Protein AF-A0A8X8ZX87-F1 (afdb_monomer_lite)

Foldseek 3Di:
DAQLCCQQVVPVVCVVVVQSSLCRDFALLNQQSALSVHEEAEQEDQEEDQADGDRNYPLVQQQEPHAYEYEYPEAYEHEYLFERAGAERHEHEDPPYAAEYEDEAEYEDELYENYEYAQYEFANFDKGDFDWGRNHPPDIDTDRIGQFERYEAANYESYEYEQAEFEHTRAEPEEHEHLYASYEYELAEYAQDEQYYEQYDDLPRQSSLRHEYEYELYEDEYNYAEPLPEHANYEYEDFLYEHDAHNHANYEYEHQYAYEAEQAEYAHHQVDAENYDYPDPDPCQQRAHDHYLYHGHPNHDYDGHRDDDSPSPDDPSNDDDGDRNVCSCVSSVSRHGPPPPPPDDDDPVVLVVLVVVLVVQCVVLVDDDPDVVVVVLLSVQLVSQVSVQVVVQVVPPDQFHFADFPCSSDDLVRCCQQALADFDPPDDDDDPQADAQDFDDDPPQDQKDFLVVVLQFDAAAALPRFRLLLLVLLQSQQQNVCCVVVVDRFAWDSLLCQAQQPPPAHSRDDHNQSSLVLCQVAATDGCVVPPDDSGHDHNPDSHDPDHPDHDRGDYDQDALPLSSVSSVLSRTKHKDFFQCSVFSGTADGEDDDDGDARRRGIWIFRMWHADPVRFTWTKTAGNRALRGYPRRIHTYTAPDPDSQTHGGHDDPLLVVLVVVLVVQCVVLVDDDPDVVLVVLLSVQLSVQVVVQVVVVVVVPDQFHFADFPCSSDDLVRCCLQPQAAEDDDDPDPLVFADDQDLPPPDDFDQKDFLVVLVQFDAAAALGRFSQLLLVLLQRQLQNVLCVVVVDRFAFDSLLCLAQLPPDDRRRHYANSSNLVLCQVLLHTAGCVVPPDDSDHDHNPDSHHPDNSSHFRHKYFQAWLCVVSVSSQLSRTKWKFFFQCSVFSGTADGEDDDADDAPGRGIWIFRMWHADPVRFTWTKIAGRRALRGYPRRIHTYGADDPDSQTHRGGRPRIMHGDGGDDPPPDDDDDDDDPDDDDPVVVVVVVVVVVVVVVVVVVVVPDDDDDPPPPVVVVVVVVVVVVCVVVVDDPVVVVVVVVVVVVVVVPPDD

Secondary structure (DSSP, 8-state):
--HHHHHHTTSTTTTTTGGGGGG---SGGGG--TTTTSEEEEE-B----SSSPPTTBHHHHHT-SS-EEEEESS-EEE--SS-EEPPSSEEEE-TTS-EEEESS--EEEES-EEEEEES-EEES--PBPSEEEE-SSS-EEEE--B---SEEEES-EEEEEES-EEE--SSEEEEEETT-EEEEEES-EEESEEEEEEESS-TT-GGGGG-EEEEES-EE-TTEEE-TTEEESSEEEEES-EEE--SS-SEEEESS-EEEEES-EEE--SS--B-EEE--SS-GGGS-EEEES-EEETT-B---B--S-------TTT--PPPPGGGHHHHSTT-S-SS--S-----HHHHHHHHHHHHHHHHHHT---SSHHHHHHHHHHHHHHHHHHHHHHHSS--SEEE---TTTTS-HHHHHHHHS-S-PPP-----TTBPPP-----TT--S-EETTTTT--PPPPB-TTS--HHHHHHHHHHHHHHHHHHS----B-HHHHHHH--SS-BTTB--HHHHHHHHHHH-B-BTTTS---SS----S-SS-SS-SB----B-PPPTT-HHHHHHHHTTS-EEEEE--TTTTTEEEEEE-S---S---EEEEEEEEEE-TTS-EEEEEE-SB-TTSTTTSEEEEE-S-SSTT-TT----HHHHHHHHHHHHHHHHHT---SSHHHHHHHHHHHHHHHHHHHHHHHS---SEEE---TTTTS-HHHHHHHHS-----------TTBPPPS-TT-----S-EEGGGGT-SPPP-B-TTS--HHHHHHHHHHHHHHHHHHS----B-HHHHHHH-TTS-TTT---HHHHHHHHHHHTS--BTTTS---SS------SS-S--TT-EEEEEEPPTT-HHHHHHHHTTS-EEEEE-GGGTTTEEEEEE-S---S---EEEEEEEEEE-TTS-EEEEEE-SB-TTSTBTTEEEEE-S-SSTT-TT--TT-EEEEEEE------------------HHHHHHHHHHHHHHHHHHHHHHTS----TTSSHHHHHHHHHHHHHHHTT--HHHHHHHHHHHHTTTTTS--

Radius of gyration: 38.66 Å; chains: 1; bounding box: 83×78×124 Å

Sequence (1052 aa):
MNKIDSCWRADPNWALTRKALADCAIGFGSGAVGGKNGAIYIVTDASDDAINPKPGTLRYGAIQAQPLWIIFESDMSIKLDNELIVNSYKTIDGRGARVEISNGPCITIEGVSHVIVHGLSIHDCKPGKPGLVRSSTDHVGHRLGSDGDGITVLGSSNVWIDHCYLARCTDGLLDVTHASNFVTLSNNYFTQHDKVMLLGHKDGFTDDKIMKVTVVFNHFGSGLVQRMPRVRYGYAHVANNRYDKWIMYAIGGSADPTILSEGNYFVASDQVKEVTKRETKESWKSWKWRSTKDVFVNGAYFIPSGYGSVAPNYLASQHFEAAVGSMVPALTSDAASCYKVTSSSSSSDDDDSMYVKHEKWMAQHGFNYKNEEVKERRFKIFKENVQHIERFNLEGNHTYKLGINKFADLTHEEFLAKYAGNSMPPFKVSSSHQSSFAYKNVKDAPPSLDWRDHNAVTPVQNQGSCGCCWAFSAVAAIEGIVAIRSGKLVPLSEQHILDCNYDSEDCMGGRMEHAFDFVIQNGLASDTDYPYTATKGACTNNKPSSLSSVISGFSFVPNYDEAALLDAVVNQPISVGIDPKLFQFYHSGVLTGECGTDLTHAVTLVGYGQSEDGIEFWLLKNSWGAGWGEGGYVKLQRNVNAIEGMCASLSDDDKNMYMEHEKWMAQHGFNYKNEEVKERRFKIFKENVQHIERFNLEGNHTYKLGINKFADLTHEEFLAKYAGNFMPSFEISLSHQSSFTYKNVKDVPPSLDWRDYNVVTPVQNQGSCGCCWAFSAVAAIEGIVAIRSGKLIPLSEQHIIDCNYYYEGCMGGRMEHAFSFVMQNGGLATDTDYPYTATQGACTNNKPSSLFSKINGFSFVPSSDEAALLAAVANQPISVAIDPRLFQFYHSGVLTGECGTHLTHAVTLVGYGESEDGIKFWLLKNSWGTGWGDGGYIKVQRNVDVKEGMCESPKSLSHISKATLLLNKWKSSSALVWKPSLKLIQWWQSILEAVADRVEMQKNIGDQSNEWIGGWDDALATVANSLEHGGQVGMVFDQMYRSNAGLRNRYN

InterPro domains:
  IPR000169 Cysteine peptidase, cysteine active site [PS00139] (463-474)
  IPR000169 Cysteine peptidase, cysteine active site [PS00139] (766-777)
  IPR000668 Peptidase C1A, papain C-terminal [PF00112] (446-647)
  IPR000668 Peptidase C1A, papain C-terminal [PF00112] (748-951)
  IPR000668 Peptidase C1A, papain C-terminal [SM00645] (445-651)
  IPR000668 Peptidase C1A, papain C-terminal [SM00645] (748-962)
  IPR002022 Pectate lyase [PF00544] (84-280)
  IPR002022 Pectate lyase [SM00656] (75-272)
  IPR011050 Pectin lyase fold/virulence factor [SSF51126] (1-335)
  IPR012334 Pectin lyase fold [G3DSA:2.160.20.10] (1-334)
  IPR013201 Cathepsin propeptide inhibitor domain (I29) [PF08246] (358-415)
  IPR013201 Cathepsin propeptide inhibitor domain (I29) [PF08246] (661-718)
  IPR013201 Cathepsin propeptide inhibitor domain (I29) [SM00848] (358-415)
  IPR013201 Cathepsin propeptide inhibitor domain (I29) [SM00848] (661-718)
  IPR018082 AmbAllergen [PR00807] (24-41)
  IPR018082 AmbAllergen [PR00807] (47-72)
  IPR018082 AmbAllergen [PR00807] (83-99)
  IPR018082 AmbAllergen [PR00807] (147-168)
  IPR018082 AmbAllergen [PR00807] (227-246)
  IPR018082 AmbAllergen [PR00807] (249-268)

pLDDT: mean 81.67, std 19.07, range [22.45, 98.88]

Structure (mmCIF, N/CA/C/O backbone):
data_AF-A0A8X8ZX87-F1
#
_entry.id   AF-A0A8X8ZX87-F1
#
loop_
_atom_site.group_PDB
_atom_site.id
_atom_site.type_symbol
_atom_site.label_atom_id
_atom_site.label_alt_id
_atom_site.label_comp_id
_atom_site.label_asym_id
_atom_site.label_entity_id
_atom_site.label_seq_id
_atom_site.pdbx_PDB_ins_code
_atom_site.Cartn_x
_atom_site.Cartn_y
_atom_site.Cartn_z
_atom_site.occupancy
_atom_site.B_iso_or_equiv
_atom_site.auth_seq_id
_atom_site.auth_comp_id
_atom_site.auth_asym_id
_atom_site.auth_atom_id
_atom_site.pdbx_PDB_model_num
ATOM 1 N N . MET A 1 1 ? 15.491 16.092 25.551 1.00 83.50 1 MET A N 1
ATOM 2 C CA . MET A 1 1 ? 15.299 16.992 24.394 1.00 83.50 1 MET A CA 1
ATOM 3 C C . MET A 1 1 ? 16.555 17.009 23.546 1.00 83.50 1 MET A C 1
ATOM 5 O O . MET A 1 1 ? 17.649 17.131 24.091 1.00 83.50 1 MET A O 1
ATOM 9 N N . ASN A 1 2 ? 16.397 16.867 22.235 1.00 94.25 2 ASN A N 1
ATOM 10 C CA . ASN A 1 2 ? 17.486 17.019 21.274 1.00 94.25 2 ASN A CA 1
ATOM 11 C C . ASN A 1 2 ? 17.760 18.505 20.957 1.00 94.25 2 ASN A C 1
ATOM 13 O O . ASN A 1 2 ? 17.149 19.402 21.539 1.00 94.25 2 ASN A O 1
ATOM 17 N N . LYS A 1 3 ? 18.707 18.769 20.045 1.00 94.94 3 LYS A N 1
ATOM 18 C CA . LYS A 1 3 ? 19.171 20.127 19.721 1.00 94.94 3 LYS A CA 1
ATOM 19 C C . LYS A 1 3 ? 18.066 21.025 19.153 1.00 94.94 3 LYS A C 1
ATOM 21 O O . LYS A 1 3 ? 18.002 22.184 19.558 1.00 94.94 3 LYS A O 1
ATOM 26 N N . ILE A 1 4 ? 17.221 20.499 18.264 1.00 96.38 4 ILE A N 1
ATOM 27 C CA . ILE A 1 4 ? 16.113 21.246 17.649 1.00 96.38 4 ILE A CA 1
ATOM 28 C C . ILE A 1 4 ? 15.089 21.595 18.727 1.00 96.38 4 ILE A C 1
ATOM 30 O O . ILE A 1 4 ? 14.780 22.764 18.945 1.00 96.38 4 ILE A O 1
ATOM 34 N N . ASP A 1 5 ? 14.639 20.590 19.471 1.00 94.25 5 ASP A N 1
ATOM 35 C CA . ASP A 1 5 ? 13.612 20.747 20.498 1.00 94.25 5 ASP A CA 1
ATOM 36 C C . ASP A 1 5 ? 14.058 21.696 21.603 1.00 94.25 5 ASP A C 1
ATOM 38 O O . ASP A 1 5 ? 13.306 22.574 22.013 1.00 94.25 5 ASP A O 1
ATOM 42 N N . SER A 1 6 ? 15.312 21.585 22.047 1.00 93.19 6 SER A N 1
ATOM 43 C CA . SER A 1 6 ? 15.861 22.450 23.096 1.00 93.19 6 SER A CA 1
ATOM 44 C C . SER A 1 6 ? 15.889 23.936 22.721 1.00 93.19 6 SER A C 1
ATOM 46 O O . SER A 1 6 ? 15.940 24.778 23.613 1.00 93.19 6 SER A O 1
ATOM 48 N N . CYS A 1 7 ? 15.854 24.266 21.425 1.00 94.19 7 CYS A N 1
ATOM 49 C CA . CYS A 1 7 ? 15.873 25.645 20.947 1.00 94.19 7 CYS A CA 1
ATOM 50 C C . CYS A 1 7 ? 14.516 26.346 21.117 1.00 94.19 7 CYS A C 1
ATOM 52 O O . CYS A 1 7 ? 14.497 27.539 21.409 1.00 94.19 7 CYS A O 1
ATOM 54 N N . TRP A 1 8 ? 13.394 25.622 20.997 1.00 91.44 8 TRP A N 1
ATOM 55 C CA . TRP A 1 8 ? 12.057 26.227 21.079 1.00 91.44 8 TRP A CA 1
ATOM 56 C C . TRP A 1 8 ? 11.174 25.673 22.205 1.00 91.44 8 TRP A C 1
ATOM 58 O O . TRP A 1 8 ? 10.417 26.438 22.792 1.00 91.44 8 TRP A O 1
ATOM 68 N N . ARG A 1 9 ? 11.268 24.381 22.557 1.00 86.62 9 ARG A N 1
ATOM 69 C CA . ARG A 1 9 ? 10.473 23.768 23.645 1.00 86.62 9 ARG A CA 1
ATOM 70 C C . ARG A 1 9 ? 10.926 24.199 25.037 1.00 86.62 9 ARG A C 1
ATOM 72 O O . ARG A 1 9 ? 10.189 24.013 25.998 1.00 86.62 9 ARG A O 1
ATOM 79 N N . ALA A 1 10 ? 12.128 24.766 25.157 1.00 82.50 10 ALA A N 1
ATOM 80 C CA . ALA A 1 10 ? 12.614 25.325 26.416 1.00 82.50 10 ALA A CA 1
ATOM 81 C C . ALA A 1 10 ? 11.836 26.583 26.848 1.00 82.50 10 ALA A C 1
ATOM 83 O O . ALA A 1 10 ? 11.823 26.897 28.037 1.00 82.50 10 ALA A O 1
ATOM 84 N N . ASP A 1 11 ? 11.184 27.285 25.911 1.00 81.06 11 ASP A N 1
ATOM 85 C CA . ASP A 1 11 ? 10.232 28.349 26.227 1.00 81.06 11 ASP A CA 1
ATOM 86 C C . ASP A 1 11 ? 8.840 27.731 26.467 1.00 81.06 11 ASP A C 1
ATOM 88 O O . ASP A 1 11 ? 8.195 27.274 25.515 1.00 81.06 11 ASP A O 1
ATOM 92 N N . PRO A 1 12 ? 8.331 27.717 27.716 1.00 77.06 12 PRO A N 1
ATOM 93 C CA . PRO A 1 12 ? 7.007 27.171 28.005 1.00 77.06 12 PRO A CA 1
ATOM 94 C C . PRO A 1 12 ? 5.884 27.977 27.330 1.00 77.06 12 PRO A C 1
ATOM 96 O O . PRO A 1 12 ? 4.771 27.475 27.196 1.00 77.06 12 PRO A O 1
ATOM 99 N N . ASN A 1 13 ? 6.167 29.201 26.867 1.00 82.75 13 ASN A N 1
ATOM 100 C CA . ASN A 1 13 ? 5.224 30.081 26.186 1.00 82.75 13 ASN A CA 1
ATOM 101 C C . ASN A 1 13 ? 5.370 30.043 24.659 1.00 82.75 13 ASN A C 1
ATOM 103 O O . ASN A 1 13 ? 5.078 31.040 23.994 1.00 82.75 13 ASN A O 1
ATOM 107 N N . TRP A 1 14 ? 5.757 28.898 24.084 1.00 86.00 14 TRP A N 1
ATOM 108 C CA . TRP A 1 14 ? 5.890 28.714 22.632 1.00 86.00 14 TRP A CA 1
ATOM 109 C C . TRP A 1 14 ? 4.666 29.204 21.840 1.00 86.00 14 TRP A C 1
ATOM 111 O O . TRP A 1 14 ? 4.808 29.600 20.690 1.00 86.00 14 TRP A O 1
ATOM 121 N N . ALA A 1 15 ? 3.461 29.206 22.421 1.00 84.69 15 ALA A N 1
ATOM 122 C CA . ALA A 1 15 ? 2.260 29.727 21.770 1.00 84.69 15 ALA A CA 1
ATOM 123 C C . ALA A 1 15 ? 2.337 31.247 21.509 1.00 84.69 15 ALA A C 1
ATOM 125 O O . ALA A 1 15 ? 1.883 31.710 20.463 1.00 84.69 15 ALA A O 1
ATOM 126 N N . LEU A 1 16 ? 2.959 32.012 22.417 1.00 81.44 16 LEU A N 1
ATOM 127 C CA . LEU A 1 16 ? 3.205 33.455 22.278 1.00 81.44 16 LEU A CA 1
ATOM 128 C C . LEU A 1 16 ? 4.391 33.749 21.349 1.00 81.44 16 LEU A C 1
ATOM 130 O O . LEU A 1 16 ? 4.429 34.789 20.694 1.00 81.44 16 LEU A O 1
ATOM 134 N N . THR A 1 17 ? 5.345 32.823 21.264 1.00 88.56 17 THR A N 1
ATOM 135 C CA . THR A 1 17 ? 6.577 32.937 20.471 1.00 88.56 17 THR A CA 1
ATOM 136 C C . THR A 1 17 ? 6.604 31.950 19.303 1.00 88.56 17 THR A C 1
ATOM 138 O O . THR A 1 17 ? 7.668 31.567 18.830 1.00 88.56 17 THR A O 1
ATOM 141 N N . ARG A 1 18 ? 5.435 31.566 18.770 1.00 92.00 18 ARG A N 1
ATOM 142 C CA . ARG A 1 18 ? 5.252 30.435 17.835 1.00 92.00 18 ARG A CA 1
ATOM 143 C C . ARG A 1 18 ? 6.252 30.399 16.679 1.00 92.00 18 ARG A C 1
ATOM 145 O O . ARG A 1 18 ? 6.775 29.340 16.332 1.00 92.00 18 ARG A O 1
ATOM 152 N N . LYS A 1 19 ? 6.549 31.574 16.128 1.00 95.62 19 LYS A N 1
ATOM 153 C CA . LYS A 1 19 ? 7.450 31.781 14.990 1.00 95.62 19 LYS A CA 1
ATOM 154 C C . LYS A 1 19 ? 8.937 31.580 15.300 1.00 95.62 19 LYS A C 1
ATOM 156 O O . LYS A 1 19 ? 9.714 31.431 14.361 1.00 95.62 19 LYS A O 1
ATOM 161 N N . ALA A 1 20 ? 9.328 31.552 16.575 1.00 93.94 20 ALA A N 1
ATOM 162 C CA . ALA A 1 20 ? 10.696 31.263 17.008 1.00 93.94 20 ALA A CA 1
ATOM 163 C C . ALA A 1 20 ? 11.151 29.855 16.593 1.00 93.94 20 ALA A C 1
ATOM 165 O O . ALA A 1 20 ? 12.339 29.637 16.391 1.00 93.94 20 ALA A O 1
ATOM 166 N N . LEU A 1 21 ? 10.206 28.929 16.366 1.00 96.44 21 LEU A N 1
ATOM 167 C CA . LEU A 1 21 ? 10.488 27.606 15.800 1.00 96.44 21 LEU A CA 1
ATOM 168 C C . LEU A 1 21 ? 11.344 27.689 14.524 1.00 96.44 21 LEU A C 1
ATOM 170 O O . LEU A 1 21 ? 12.258 26.888 14.358 1.00 96.44 21 LEU A O 1
ATOM 174 N N . ALA A 1 22 ? 11.089 28.666 13.646 1.00 97.38 22 ALA A N 1
ATOM 175 C CA . ALA A 1 22 ? 11.799 28.800 12.371 1.00 97.38 22 ALA A CA 1
ATOM 176 C C . ALA A 1 22 ? 13.300 29.120 12.515 1.00 97.38 22 ALA A C 1
ATOM 178 O O . ALA A 1 22 ? 14.026 29.034 11.531 1.00 97.38 22 ALA A O 1
ATOM 179 N N . ASP A 1 23 ? 13.773 29.465 13.717 1.00 96.38 23 ASP A N 1
ATOM 180 C CA . ASP A 1 23 ? 15.195 29.688 14.010 1.00 96.38 23 ASP A CA 1
ATOM 181 C C . ASP A 1 23 ? 15.915 28.432 14.528 1.00 96.38 23 ASP A C 1
ATOM 183 O O . ASP A 1 23 ? 17.117 28.469 14.786 1.00 96.38 23 ASP A O 1
ATOM 187 N N . CYS A 1 24 ? 15.192 27.320 14.692 1.00 97.12 24 CYS A N 1
ATOM 188 C CA . CYS A 1 24 ? 15.692 26.118 15.363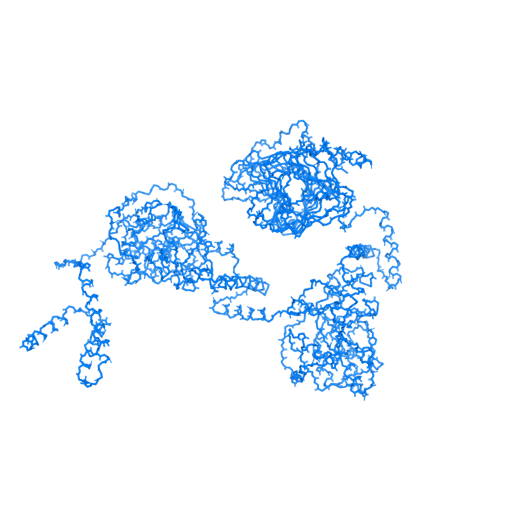 1.00 97.12 24 CYS A CA 1
ATOM 189 C C . CYS A 1 24 ? 16.084 24.976 14.420 1.00 97.12 24 CYS A C 1
ATOM 191 O O . CYS A 1 24 ? 16.625 23.966 14.878 1.00 97.12 24 CYS A O 1
ATOM 193 N N . ALA A 1 25 ? 15.830 25.121 13.118 1.00 97.25 25 ALA A N 1
ATOM 194 C CA . ALA A 1 25 ? 16.230 24.144 12.118 1.00 97.25 25 ALA A CA 1
ATOM 195 C C . ALA A 1 25 ? 17.761 23.991 12.068 1.00 97.25 25 ALA A C 1
ATOM 197 O O . ALA A 1 25 ? 18.511 24.963 12.142 1.00 97.25 25 ALA A O 1
ATOM 198 N N . ILE A 1 26 ? 18.232 22.759 11.887 1.00 98.12 26 ILE A N 1
ATOM 199 C CA . ILE A 1 26 ? 19.657 22.419 11.739 1.00 98.12 26 ILE A CA 1
ATOM 200 C C . ILE A 1 26 ? 19.891 21.686 10.417 1.00 98.12 26 ILE A C 1
ATOM 202 O O . ILE A 1 26 ? 18.943 21.320 9.722 1.00 98.12 26 ILE A O 1
ATOM 206 N N . GLY A 1 27 ? 21.151 21.422 10.073 1.00 98.38 27 GLY A N 1
ATOM 207 C CA . GLY A 1 27 ? 21.492 20.686 8.860 1.00 98.38 27 GLY A CA 1
ATOM 208 C C . GLY A 1 27 ? 21.233 21.491 7.590 1.00 98.38 27 GLY A C 1
ATOM 209 O O . GLY A 1 27 ? 21.165 22.718 7.620 1.00 98.38 27 GLY A O 1
ATOM 210 N N . PHE A 1 28 ? 21.115 20.814 6.449 1.00 98.50 28 PHE A N 1
ATOM 211 C CA . PHE A 1 28 ? 21.039 21.491 5.154 1.00 98.50 28 PHE A CA 1
ATOM 212 C C . PHE A 1 28 ? 19.781 22.350 4.991 1.00 98.50 28 PHE A C 1
ATOM 214 O O . PHE A 1 28 ? 19.862 23.387 4.339 1.00 98.50 28 PHE A O 1
ATOM 221 N N . GLY A 1 29 ? 18.661 21.969 5.606 1.00 97.69 29 GLY A N 1
ATOM 222 C CA . GLY A 1 29 ? 17.411 22.728 5.617 1.00 97.69 29 GLY A CA 1
ATOM 223 C C . GLY A 1 29 ? 17.338 23.864 6.638 1.00 97.69 29 GLY A C 1
ATOM 224 O O . GLY A 1 29 ? 16.270 24.452 6.775 1.00 97.69 29 GLY A O 1
ATOM 225 N N . SER A 1 30 ? 18.427 24.231 7.333 1.00 97.25 30 SER A N 1
ATOM 226 C CA . SER A 1 30 ? 18.385 25.314 8.337 1.00 97.25 30 SER A CA 1
ATOM 227 C C . SER A 1 30 ? 18.021 26.697 7.777 1.00 97.25 30 SER A C 1
ATOM 229 O O . SER A 1 30 ? 17.671 27.600 8.530 1.00 97.25 30 SER A O 1
ATOM 231 N N . GLY A 1 31 ? 18.055 26.868 6.450 1.00 97.06 31 GLY A N 1
ATOM 232 C CA . GLY A 1 31 ? 17.569 28.066 5.762 1.00 97.06 31 GLY A CA 1
ATOM 233 C C . GLY A 1 31 ? 16.044 28.138 5.587 1.00 97.06 31 GLY A C 1
ATOM 234 O O . GLY A 1 31 ? 15.543 29.130 5.051 1.00 97.06 31 GLY A O 1
ATOM 235 N N . ALA A 1 32 ? 15.283 27.114 5.979 1.00 97.88 32 ALA A N 1
ATOM 236 C CA . ALA A 1 32 ? 13.827 27.096 5.861 1.00 97.88 32 ALA A CA 1
ATOM 237 C C . ALA A 1 32 ? 13.180 28.066 6.866 1.00 97.88 32 ALA A C 1
ATOM 239 O O . ALA A 1 32 ? 12.879 27.700 7.994 1.00 97.88 32 ALA A O 1
ATOM 240 N N . VAL A 1 33 ? 12.941 29.315 6.454 1.00 97.62 33 VAL A N 1
ATOM 241 C CA . VAL A 1 33 ? 12.316 30.338 7.317 1.00 97.62 33 VAL A CA 1
ATOM 242 C C . VAL A 1 33 ? 10.787 30.246 7.369 1.00 97.62 33 VAL A C 1
ATOM 244 O O . VAL A 1 33 ? 10.157 30.925 8.183 1.00 97.62 33 VAL A O 1
ATOM 247 N N . GLY A 1 34 ? 10.174 29.443 6.493 1.00 98.44 34 GLY A N 1
ATOM 248 C CA . GLY A 1 34 ? 8.725 29.275 6.433 1.00 98.44 34 GLY A CA 1
ATOM 249 C C . GLY A 1 34 ? 7.977 30.603 6.293 1.00 98.44 34 GLY A C 1
ATOM 250 O O . GLY A 1 34 ? 8.406 31.536 5.612 1.00 98.44 34 GLY A O 1
ATOM 251 N N . GLY A 1 35 ? 6.865 30.710 7.014 1.00 97.94 35 GLY A N 1
ATOM 252 C CA . GLY A 1 35 ? 6.041 31.910 7.125 1.00 97.94 35 GLY A CA 1
ATOM 253 C C . GLY A 1 35 ? 6.459 32.895 8.217 1.00 97.94 35 GLY A C 1
ATOM 254 O O . GLY A 1 35 ? 5.630 33.706 8.633 1.00 97.94 35 GLY A O 1
ATOM 255 N N . LYS A 1 36 ? 7.694 32.827 8.742 1.00 97.25 36 LYS A N 1
ATOM 256 C CA . LYS A 1 36 ? 8.138 33.600 9.924 1.00 97.25 36 LYS A CA 1
ATOM 257 C C . LYS A 1 36 ? 7.790 35.092 9.838 1.00 97.25 36 LYS A C 1
ATOM 259 O O . LYS A 1 36 ? 7.218 35.661 10.769 1.00 97.25 36 LYS A O 1
ATOM 264 N N . ASN A 1 37 ? 8.061 35.706 8.689 1.00 95.81 37 ASN A N 1
ATOM 265 C CA . ASN A 1 37 ? 7.859 37.141 8.456 1.00 95.81 37 ASN A CA 1
ATOM 266 C C . ASN A 1 37 ? 6.438 37.495 7.968 1.00 95.81 37 ASN A C 1
ATOM 268 O O . ASN A 1 37 ? 6.183 38.636 7.595 1.00 95.81 37 ASN A O 1
ATOM 272 N N . GLY A 1 38 ? 5.524 36.522 7.944 1.00 96.56 38 GLY A N 1
ATOM 273 C CA . GLY A 1 38 ? 4.155 36.653 7.448 1.00 96.56 38 GLY A CA 1
ATOM 274 C C . GLY A 1 38 ? 3.107 36.938 8.516 1.00 96.56 38 GLY A C 1
ATOM 275 O O . GLY A 1 38 ? 3.419 37.018 9.700 1.00 96.56 38 GLY A O 1
ATOM 276 N N . ALA A 1 39 ? 1.838 37.040 8.129 1.00 97.62 39 ALA A N 1
ATOM 277 C CA . ALA A 1 39 ? 0.734 37.029 9.092 1.00 97.62 39 ALA A CA 1
ATOM 278 C C . ALA A 1 39 ? 0.472 35.603 9.615 1.00 97.62 39 ALA A C 1
ATOM 280 O O . ALA A 1 39 ? 0.861 34.620 8.979 1.00 97.62 39 ALA A O 1
ATOM 281 N N . ILE A 1 40 ? -0.188 35.489 10.772 1.00 98.00 40 ILE A N 1
ATOM 282 C CA . ILE A 1 40 ? -0.791 34.217 11.187 1.00 98.00 40 ILE A CA 1
ATOM 283 C C . ILE A 1 40 ? -2.086 34.043 10.394 1.00 98.00 40 ILE A C 1
ATOM 285 O O . ILE A 1 40 ? -2.910 34.955 10.353 1.00 98.00 40 ILE A O 1
ATOM 289 N N . TYR A 1 41 ? -2.247 32.884 9.768 1.00 98.50 41 TYR A N 1
ATOM 290 C CA . TYR A 1 41 ? -3.483 32.466 9.119 1.00 98.50 41 TYR A CA 1
ATOM 291 C C . TYR A 1 41 ? -4.076 31.313 9.920 1.00 98.50 41 TYR A C 1
ATOM 293 O O . TYR A 1 41 ? -3.367 30.354 10.213 1.00 98.50 41 TYR A O 1
ATOM 301 N N . ILE A 1 42 ? -5.349 31.412 10.290 1.00 98.31 42 ILE A N 1
ATOM 302 C CA . ILE A 1 42 ? -6.026 30.395 11.094 1.00 98.31 42 ILE A CA 1
ATOM 303 C C . ILE A 1 42 ? -6.945 29.603 10.169 1.00 98.31 42 ILE A C 1
ATOM 305 O O . ILE A 1 42 ? -7.822 30.180 9.527 1.00 98.31 42 ILE A O 1
ATOM 309 N N . VAL A 1 43 ? -6.718 28.296 10.092 1.00 98.69 43 VAL A N 1
ATOM 310 C CA . VAL A 1 43 ? -7.640 27.347 9.476 1.00 98.69 43 VAL A CA 1
ATOM 311 C C . VAL A 1 43 ? -8.770 27.105 10.468 1.00 98.69 43 VAL A C 1
ATOM 313 O O . VAL A 1 43 ? -8.521 26.694 11.602 1.00 98.69 43 VAL A O 1
ATOM 316 N N . THR A 1 44 ? -9.991 27.384 10.034 1.00 97.88 44 THR A N 1
ATOM 317 C CA . THR A 1 44 ? -11.241 27.249 10.801 1.00 97.88 44 THR A CA 1
ATOM 318 C C . THR A 1 44 ? -12.207 26.264 10.133 1.00 97.88 44 THR A C 1
ATOM 320 O O . THR A 1 44 ? -13.267 25.967 10.669 1.00 97.88 44 THR A O 1
ATOM 323 N N . ASP A 1 45 ? -11.876 25.786 8.931 1.00 97.00 45 ASP A N 1
ATOM 324 C CA . ASP A 1 45 ? -12.721 24.914 8.122 1.00 97.00 45 ASP A CA 1
ATOM 325 C C . ASP A 1 45 ? -11.878 23.786 7.511 1.00 97.00 45 ASP A C 1
ATOM 327 O O . ASP A 1 45 ? -10.893 24.039 6.812 1.00 97.00 45 ASP A O 1
ATOM 331 N N . ALA A 1 46 ? -12.271 22.543 7.796 1.00 97.06 46 ALA A N 1
ATOM 332 C CA . ALA A 1 46 ? -11.579 21.335 7.352 1.00 97.06 46 ALA A CA 1
ATOM 333 C C . ALA A 1 46 ? -11.972 20.880 5.932 1.00 97.06 46 ALA A C 1
ATOM 335 O O . ALA A 1 46 ? -11.369 19.943 5.412 1.00 97.06 46 ALA A O 1
ATOM 336 N N . SER A 1 47 ? -12.974 21.514 5.309 1.00 97.62 47 SER A N 1
ATOM 337 C CA . SER A 1 47 ? -13.341 21.233 3.918 1.00 97.62 47 SER A CA 1
ATOM 338 C C . SER A 1 47 ? -12.249 21.668 2.943 1.00 97.62 47 SER A C 1
ATOM 340 O O . SER A 1 47 ? -11.464 22.584 3.209 1.00 97.62 47 SER A O 1
ATOM 342 N N . ASP A 1 48 ? -12.227 21.019 1.786 1.00 98.25 48 ASP A N 1
ATOM 343 C CA . ASP A 1 48 ? -11.339 21.353 0.685 1.00 98.25 48 ASP A CA 1
ATOM 344 C C . ASP A 1 48 ? -12.150 21.556 -0.599 1.00 98.25 48 ASP A C 1
ATOM 346 O O . ASP A 1 48 ? -13.202 20.957 -0.782 1.00 98.25 48 ASP A O 1
ATOM 350 N N . ASP A 1 49 ? -11.660 22.440 -1.463 1.00 97.56 49 ASP A N 1
ATOM 351 C CA . ASP A 1 49 ? -12.091 22.559 -2.856 1.00 97.56 49 ASP A CA 1
ATOM 352 C C . ASP A 1 49 ? -10.819 22.802 -3.664 1.00 97.56 49 ASP A C 1
ATOM 354 O O . ASP A 1 49 ? -10.171 23.849 -3.538 1.00 97.56 49 ASP A O 1
ATOM 358 N N . ALA A 1 50 ? -10.443 21.818 -4.481 1.00 96.50 50 ALA A N 1
ATOM 359 C CA . ALA A 1 50 ? -9.190 21.840 -5.226 1.00 96.50 50 ALA A CA 1
ATOM 360 C C . ALA A 1 50 ? -9.075 23.023 -6.205 1.00 96.50 50 ALA A C 1
ATOM 362 O O . ALA A 1 50 ? -7.959 23.415 -6.553 1.00 96.50 50 ALA A O 1
ATOM 363 N N . ILE A 1 51 ? -10.195 23.610 -6.641 1.00 97.12 51 ILE A N 1
ATOM 364 C CA . ILE A 1 51 ? -10.254 24.653 -7.673 1.00 97.12 51 ILE A CA 1
ATOM 365 C C . ILE A 1 51 ? -10.587 26.016 -7.065 1.00 97.12 51 ILE A C 1
ATOM 367 O O . ILE A 1 51 ? -9.988 27.022 -7.453 1.00 97.12 51 ILE A O 1
ATOM 371 N N . ASN A 1 52 ? -11.528 26.083 -6.125 1.00 97.00 52 ASN A N 1
ATOM 372 C CA . ASN A 1 52 ? -12.054 27.322 -5.549 1.00 97.00 52 ASN A CA 1
ATOM 373 C C . ASN A 1 52 ? -12.019 27.296 -4.013 1.00 97.00 52 ASN A C 1
ATOM 375 O O . ASN A 1 52 ? -13.062 27.415 -3.365 1.00 97.00 52 ASN A O 1
ATOM 379 N N . PRO A 1 53 ? -10.825 27.185 -3.403 1.00 97.62 53 PRO A N 1
ATOM 380 C CA . PRO A 1 53 ? -10.715 27.146 -1.955 1.00 97.62 53 PRO A CA 1
ATOM 381 C C . PRO A 1 53 ? -11.222 28.456 -1.348 1.00 97.62 53 PRO A C 1
ATOM 383 O O . PRO A 1 53 ? -10.889 29.549 -1.814 1.00 97.62 53 PRO A O 1
ATOM 386 N N . LYS A 1 54 ? -12.010 28.353 -0.279 1.00 97.31 54 LYS A N 1
ATOM 387 C CA . LYS A 1 54 ? -12.573 29.505 0.439 1.00 97.31 54 LYS A CA 1
ATOM 388 C C . LYS A 1 54 ? -11.684 29.925 1.621 1.00 97.31 54 LYS A C 1
ATOM 390 O O . LYS A 1 54 ? -11.012 29.068 2.206 1.00 97.31 54 LYS A O 1
ATOM 395 N N . PRO A 1 55 ? -11.676 31.213 2.019 1.00 98.31 55 PRO A N 1
ATOM 396 C CA . PRO A 1 55 ? -11.021 31.645 3.254 1.00 98.31 55 PRO A CA 1
ATOM 397 C C . PRO A 1 55 ? -11.478 30.811 4.461 1.00 98.31 55 PRO A C 1
ATOM 399 O O . PRO A 1 55 ? -12.646 30.447 4.547 1.00 98.31 55 PRO A O 1
ATOM 402 N N . GLY A 1 56 ? -10.560 30.510 5.379 1.00 97.25 56 GLY A N 1
ATOM 403 C CA . GLY A 1 56 ? -10.759 29.582 6.494 1.00 97.25 56 GLY A CA 1
ATOM 404 C C . GLY A 1 56 ? -10.264 28.156 6.220 1.00 97.25 56 GLY A C 1
ATOM 405 O O . GLY A 1 56 ? -10.021 27.431 7.177 1.00 97.25 56 GLY A O 1
ATOM 406 N N . THR A 1 57 ? -10.054 27.759 4.957 1.00 98.75 57 THR A N 1
ATOM 407 C CA . THR A 1 57 ? -9.546 26.418 4.597 1.00 98.75 57 THR A CA 1
ATOM 408 C C . THR A 1 57 ? -8.020 26.359 4.512 1.00 98.75 57 THR A C 1
ATOM 410 O O . THR A 1 57 ? -7.350 27.352 4.203 1.00 98.75 57 THR A O 1
ATOM 413 N N . LEU A 1 58 ? -7.451 25.166 4.716 1.00 98.75 58 LEU A N 1
ATOM 414 C CA . LEU A 1 58 ? -6.007 24.939 4.597 1.00 98.75 58 LEU A CA 1
ATOM 415 C C . LEU A 1 58 ? -5.481 25.313 3.203 1.00 98.75 58 LEU A C 1
ATOM 417 O O . LEU A 1 58 ? -4.489 26.042 3.096 1.00 98.75 58 LEU A O 1
ATOM 421 N N . ARG A 1 59 ? -6.164 24.876 2.134 1.00 98.50 59 ARG A N 1
ATOM 422 C CA . ARG A 1 59 ? -5.748 25.165 0.755 1.00 98.50 59 ARG A CA 1
ATOM 423 C C . ARG A 1 59 ? -5.709 26.651 0.468 1.00 98.50 59 ARG A C 1
ATOM 425 O O . ARG A 1 59 ? -4.730 27.116 -0.110 1.00 98.50 59 ARG A O 1
ATOM 432 N N . TYR A 1 60 ? -6.711 27.409 0.915 1.00 98.56 60 TYR A N 1
ATOM 433 C CA . TYR A 1 60 ? -6.710 28.853 0.717 1.00 98.56 60 TYR A CA 1
ATOM 434 C C . TYR A 1 60 ? -5.462 29.495 1.321 1.00 98.56 60 TYR A C 1
ATOM 436 O O . TYR A 1 60 ? -4.830 30.305 0.649 1.00 98.56 60 TYR A O 1
ATOM 444 N N . GLY A 1 61 ? -5.083 29.132 2.552 1.00 98.31 61 GLY A N 1
ATOM 445 C CA . GLY A 1 61 ? -3.871 29.643 3.200 1.00 98.31 61 GLY A CA 1
ATOM 446 C C . GLY A 1 61 ? -2.577 29.211 2.499 1.00 98.31 61 GLY A C 1
ATOM 447 O O . GLY A 1 61 ? -1.673 30.028 2.302 1.00 98.31 61 GLY A O 1
ATOM 448 N N . ALA A 1 62 ? -2.490 27.946 2.084 1.00 98.44 62 ALA A N 1
ATOM 449 C CA . ALA A 1 62 ? -1.284 27.357 1.499 1.00 98.44 62 ALA A CA 1
ATOM 450 C C . ALA A 1 62 ? -0.875 27.990 0.157 1.00 98.44 62 ALA A C 1
ATOM 452 O O . ALA A 1 62 ? 0.319 28.162 -0.100 1.00 98.44 62 ALA A O 1
ATOM 453 N N . ILE A 1 63 ? -1.845 28.393 -0.671 1.00 98.00 63 ILE A N 1
ATOM 454 C CA . ILE A 1 63 ? -1.591 28.927 -2.022 1.00 98.00 63 ILE A CA 1
ATOM 455 C C . ILE A 1 63 ? -1.279 30.432 -2.057 1.00 98.00 63 ILE A C 1
ATOM 457 O O . ILE A 1 63 ? -0.920 30.965 -3.110 1.00 98.00 63 ILE A O 1
ATOM 461 N N . GLN A 1 64 ? -1.433 31.139 -0.932 1.00 97.88 64 GLN A N 1
ATOM 462 C CA . GLN A 1 64 ? -1.254 32.593 -0.883 1.00 97.88 64 GLN A CA 1
ATOM 463 C C . GLN A 1 64 ? 0.153 33.017 -1.320 1.00 97.88 64 GLN A C 1
ATOM 465 O O . GLN A 1 64 ? 1.134 32.343 -1.008 1.00 97.88 64 GLN A O 1
ATOM 470 N N . ALA A 1 65 ? 0.273 34.161 -1.996 1.00 95.88 65 ALA A N 1
ATOM 471 C CA . ALA A 1 65 ? 1.571 34.674 -2.440 1.00 95.88 65 ALA A CA 1
ATOM 472 C C . ALA A 1 65 ? 2.410 35.226 -1.273 1.00 95.88 65 ALA A C 1
ATOM 474 O O . ALA A 1 65 ? 3.622 35.027 -1.213 1.00 95.88 65 ALA A O 1
ATOM 475 N N . GLN A 1 66 ? 1.768 35.896 -0.314 1.00 96.62 66 GLN A N 1
ATOM 476 C CA . GLN A 1 66 ? 2.426 36.443 0.869 1.00 96.62 66 GLN A CA 1
ATOM 477 C C . GLN A 1 66 ? 2.916 35.339 1.824 1.00 96.62 66 GLN A C 1
ATOM 479 O O . GLN A 1 66 ? 2.294 34.272 1.913 1.00 96.62 66 GLN A O 1
ATOM 484 N N . PRO A 1 67 ? 3.993 35.581 2.593 1.00 98.56 67 PRO A N 1
ATOM 485 C CA . PRO A 1 67 ? 4.397 34.676 3.658 1.00 98.56 67 PRO A CA 1
ATOM 486 C C . PRO A 1 67 ? 3.261 34.473 4.663 1.00 98.56 67 PRO A C 1
ATOM 488 O O . PRO A 1 67 ? 2.630 35.451 5.070 1.00 98.56 67 PRO A O 1
ATOM 491 N N . LEU A 1 68 ? 3.009 33.230 5.081 1.00 98.62 68 LEU A N 1
ATOM 492 C CA . LEU A 1 68 ? 1.978 32.919 6.078 1.00 98.62 68 LEU A CA 1
ATOM 493 C C . LEU A 1 68 ? 2.419 31.828 7.044 1.00 98.62 68 LEU A C 1
ATOM 495 O O . LEU A 1 68 ? 2.945 30.789 6.638 1.00 98.62 68 LEU A O 1
ATOM 499 N N . TRP A 1 69 ? 2.144 32.071 8.324 1.00 98.75 69 TRP A N 1
ATOM 500 C CA . TRP A 1 69 ? 2.229 31.074 9.381 1.00 98.75 69 TRP A CA 1
ATOM 501 C C . TRP A 1 69 ? 0.834 30.499 9.626 1.00 98.75 69 TRP A C 1
ATOM 503 O O . TRP A 1 69 ? 0.006 31.120 10.291 1.00 98.75 69 TRP A O 1
ATOM 513 N N . ILE A 1 70 ? 0.564 29.346 9.029 1.00 98.81 70 ILE A N 1
ATOM 514 C CA . ILE A 1 70 ? -0.732 28.674 9.043 1.00 98.81 70 ILE A CA 1
ATOM 515 C C . ILE A 1 70 ? -0.842 27.848 10.326 1.00 98.81 70 ILE A C 1
ATOM 517 O O . ILE A 1 70 ? 0.016 27.008 10.594 1.00 98.81 70 ILE A O 1
ATOM 521 N N . ILE A 1 71 ? -1.885 28.106 11.111 1.00 98.25 71 ILE A N 1
ATOM 522 C CA . ILE A 1 71 ? -2.249 27.369 12.328 1.00 98.25 71 ILE A CA 1
ATOM 523 C C . ILE A 1 71 ? -3.693 26.888 12.226 1.00 98.25 71 ILE A C 1
ATOM 525 O O . ILE A 1 71 ? -4.418 27.295 11.321 1.00 98.25 71 ILE A O 1
ATOM 529 N N . PHE A 1 72 ? -4.124 26.081 13.185 1.00 97.94 72 PHE A N 1
ATOM 530 C CA . PHE A 1 72 ? -5.459 25.496 13.220 1.00 97.94 72 PHE A CA 1
ATOM 531 C C . PHE A 1 72 ? -6.185 25.965 14.481 1.00 97.94 72 PHE A C 1
ATOM 533 O O . PHE A 1 72 ? -5.573 26.060 15.546 1.00 97.94 72 PHE A O 1
ATOM 540 N N . GLU A 1 73 ? -7.460 26.327 14.339 1.00 96.06 73 GLU A N 1
ATOM 541 C CA . GLU A 1 73 ? -8.296 26.811 15.446 1.00 96.06 73 GLU A CA 1
ATOM 542 C C . GLU A 1 73 ? -8.603 25.709 16.471 1.00 96.06 73 GLU A C 1
ATOM 544 O O . GLU A 1 73 ? -8.647 25.968 17.674 1.00 96.06 73 GLU A O 1
ATOM 549 N N . SER A 1 74 ? -8.786 24.482 15.989 1.00 91.75 74 SER A N 1
ATOM 550 C CA . SER A 1 74 ? -9.162 23.299 16.759 1.00 91.75 74 SER A CA 1
ATOM 551 C C . SER A 1 74 ? -8.626 22.030 16.091 1.00 91.75 74 SER A C 1
ATOM 553 O O . SER A 1 74 ? -8.017 22.093 15.021 1.00 91.75 74 SER A O 1
ATOM 555 N N . ASP A 1 75 ? -8.844 20.877 16.728 1.00 94.12 75 ASP A N 1
ATOM 556 C CA . ASP A 1 75 ? -8.580 19.565 16.134 1.00 94.12 75 ASP A CA 1
ATOM 557 C C . ASP A 1 75 ? -9.334 19.419 14.799 1.00 94.12 75 ASP A C 1
ATOM 559 O O . ASP A 1 75 ? -10.514 19.766 14.698 1.00 94.12 75 ASP A O 1
ATOM 563 N N . MET A 1 76 ? -8.653 18.920 13.765 1.00 91.31 76 MET A N 1
ATOM 564 C CA . MET A 1 76 ? -9.186 18.811 12.407 1.00 91.31 76 MET A CA 1
ATOM 565 C C . MET A 1 76 ? -8.733 17.522 11.730 1.00 91.31 76 MET A C 1
ATOM 567 O O . MET A 1 76 ? -7.550 17.190 11.741 1.00 91.31 76 MET A O 1
ATOM 571 N N . SER A 1 77 ? -9.675 16.852 11.067 1.00 95.94 77 SER A N 1
ATOM 572 C CA . SER A 1 77 ? -9.395 15.794 10.097 1.00 95.94 77 SER A CA 1
ATOM 573 C C . SER A 1 77 ? -9.729 16.323 8.706 1.00 95.94 77 SER A C 1
ATOM 575 O O . SER A 1 77 ? -10.876 16.666 8.420 1.00 95.94 77 SER A O 1
ATOM 577 N N . ILE A 1 78 ? -8.706 16.474 7.871 1.00 97.50 78 ILE A N 1
ATOM 578 C CA . ILE A 1 78 ? -8.770 17.123 6.566 1.00 97.50 78 ILE A CA 1
ATOM 579 C C . ILE A 1 78 ? -8.583 16.053 5.497 1.00 97.50 78 ILE A C 1
ATOM 581 O O . ILE A 1 78 ? -7.502 15.483 5.337 1.00 97.50 78 ILE A O 1
ATOM 585 N N . LYS A 1 79 ? -9.641 15.820 4.725 1.00 98.00 79 LYS A N 1
ATOM 586 C CA . LYS A 1 79 ? -9.577 15.041 3.492 1.00 98.00 79 LYS A CA 1
ATOM 587 C C . LYS A 1 79 ? -9.481 16.013 2.326 1.00 98.00 79 LYS A C 1
ATOM 589 O O . LYS A 1 79 ? -10.430 16.742 2.058 1.00 98.00 79 LYS A O 1
ATOM 594 N N . LEU A 1 80 ? -8.335 16.031 1.654 1.00 97.94 80 LEU A N 1
ATOM 595 C CA . LEU A 1 80 ? -8.139 16.879 0.484 1.00 97.94 80 LEU A CA 1
ATOM 596 C C . LEU A 1 80 ? -8.815 16.249 -0.740 1.00 97.94 80 LEU A C 1
ATOM 598 O O . LEU A 1 80 ? -8.770 15.031 -0.929 1.00 97.94 80 LEU A O 1
ATOM 602 N N . ASP A 1 81 ? -9.405 17.086 -1.589 1.00 96.25 81 ASP A N 1
ATOM 603 C CA . ASP A 1 81 ? -10.060 16.654 -2.830 1.00 96.25 81 ASP A CA 1
ATOM 604 C C . ASP A 1 81 ? -9.037 16.285 -3.910 1.00 96.25 81 ASP A C 1
ATOM 606 O O . ASP A 1 81 ? -9.258 15.402 -4.743 1.00 96.25 81 ASP A O 1
ATOM 610 N N . ASN A 1 82 ? -7.901 16.981 -3.899 1.00 96.00 82 ASN A N 1
ATOM 611 C CA . ASN A 1 82 ? -6.744 16.713 -4.741 1.00 96.00 82 ASN A CA 1
ATOM 612 C C . ASN A 1 82 ? -5.458 17.148 -4.019 1.00 96.00 82 ASN A C 1
ATOM 614 O O . ASN A 1 82 ? -5.520 17.700 -2.922 1.00 96.00 82 ASN A O 1
ATOM 618 N N . GLU A 1 83 ? -4.286 16.934 -4.608 1.00 94.50 83 GLU A N 1
ATOM 619 C CA . GLU A 1 83 ? -3.005 17.304 -3.993 1.00 94.50 83 GLU A CA 1
ATOM 620 C C . GLU A 1 83 ? -2.972 18.769 -3.518 1.00 94.50 83 GLU A C 1
ATOM 622 O O . GLU A 1 83 ? -3.419 19.691 -4.211 1.00 94.50 83 GLU A O 1
ATOM 627 N N . LEU A 1 84 ? -2.476 19.000 -2.301 1.00 97.88 84 LEU A N 1
ATOM 628 C CA . LEU A 1 84 ? -2.333 20.336 -1.729 1.00 97.88 84 LEU A CA 1
ATOM 629 C C . LEU A 1 84 ? -1.006 20.945 -2.175 1.00 97.88 84 LEU A C 1
ATOM 631 O O . LEU A 1 84 ? 0.044 20.630 -1.614 1.00 97.88 84 LEU A O 1
ATOM 635 N N . ILE A 1 85 ? -1.065 21.853 -3.149 1.00 96.94 85 ILE A N 1
ATOM 636 C CA . ILE A 1 85 ? 0.105 22.617 -3.582 1.00 96.94 85 ILE A CA 1
ATOM 637 C C . ILE A 1 85 ? 0.413 23.713 -2.558 1.00 96.94 85 ILE A C 1
ATOM 639 O O . ILE A 1 85 ? -0.431 24.565 -2.267 1.00 96.94 85 ILE A O 1
ATOM 643 N N . VAL A 1 86 ? 1.634 23.706 -2.025 1.00 98.19 86 VAL A N 1
ATOM 644 C CA . VAL A 1 86 ? 2.098 24.689 -1.037 1.00 98.19 86 VAL A CA 1
ATOM 645 C C . VAL A 1 86 ? 3.008 25.714 -1.703 1.00 98.19 86 VAL A C 1
ATOM 647 O O . VAL A 1 86 ? 4.003 25.357 -2.329 1.00 98.19 86 VAL A O 1
ATOM 650 N N . ASN A 1 87 ? 2.691 27.001 -1.549 1.00 97.62 87 ASN A N 1
ATOM 651 C CA . ASN A 1 87 ? 3.502 28.083 -2.105 1.00 97.62 87 ASN A CA 1
ATOM 652 C C . ASN A 1 87 ? 4.748 28.371 -1.233 1.00 97.62 87 ASN A C 1
ATOM 654 O O . ASN A 1 87 ? 4.871 27.892 -0.106 1.00 97.62 87 ASN A O 1
ATOM 658 N N . SER A 1 88 ? 5.674 29.195 -1.729 1.00 98.25 88 SER A N 1
ATOM 659 C CA . SER A 1 88 ? 6.869 29.610 -0.980 1.00 98.25 88 SER A CA 1
ATOM 660 C C . SER A 1 88 ? 6.516 30.374 0.306 1.00 98.25 88 SER A C 1
ATOM 662 O O . SER A 1 88 ? 5.449 30.993 0.422 1.00 98.25 88 SER A O 1
ATOM 664 N N . TYR A 1 89 ? 7.447 30.375 1.265 1.00 98.62 89 TYR A N 1
ATOM 665 C CA . TYR A 1 89 ? 7.332 31.098 2.540 1.00 98.62 89 TYR A CA 1
ATOM 666 C C . TYR A 1 89 ? 6.083 30.722 3.348 1.00 98.62 89 TYR A C 1
ATOM 668 O O . TYR A 1 89 ? 5.333 31.578 3.833 1.00 98.62 89 TYR A O 1
ATOM 676 N N . LYS A 1 90 ? 5.841 29.418 3.478 1.00 98.81 90 LYS A N 1
ATOM 677 C CA . LYS A 1 90 ? 4.731 28.869 4.260 1.00 98.81 90 LYS A CA 1
ATOM 678 C C . LYS A 1 90 ? 5.254 28.076 5.436 1.00 98.81 90 LYS A C 1
ATOM 680 O O . LYS A 1 90 ? 6.189 27.294 5.301 1.00 98.81 90 LYS A O 1
ATOM 685 N N . THR A 1 91 ? 4.624 28.275 6.584 1.00 98.88 91 THR A N 1
ATOM 686 C CA . THR A 1 91 ? 4.687 27.308 7.676 1.00 98.88 91 THR A CA 1
ATOM 687 C C . THR A 1 91 ? 3.301 26.720 7.845 1.00 98.88 91 THR A C 1
ATOM 689 O O . THR A 1 91 ? 2.367 27.492 8.036 1.00 98.88 91 THR A O 1
ATOM 692 N N . ILE A 1 92 ? 3.169 25.397 7.808 1.00 98.81 92 ILE A N 1
ATOM 693 C CA . ILE A 1 92 ? 1.973 24.689 8.273 1.00 98.81 92 ILE A CA 1
ATOM 694 C C . ILE A 1 92 ? 2.314 24.123 9.649 1.00 98.81 92 ILE A C 1
ATOM 696 O O . ILE A 1 92 ? 3.154 23.233 9.753 1.00 98.81 92 ILE A O 1
ATOM 700 N N . ASP A 1 93 ? 1.736 24.700 10.699 1.00 98.38 93 ASP A N 1
ATOM 701 C CA . ASP A 1 93 ? 2.086 24.431 12.094 1.00 98.38 93 ASP A CA 1
ATOM 702 C C . ASP A 1 93 ? 0.889 23.851 12.850 1.00 98.38 93 ASP A C 1
ATOM 704 O O . ASP A 1 93 ? 0.001 24.578 13.299 1.00 98.38 93 ASP A O 1
ATOM 708 N N . GLY A 1 94 ? 0.897 22.529 13.011 1.00 96.25 94 GLY A N 1
ATOM 709 C CA . GLY A 1 94 ? -0.124 21.776 13.734 1.00 96.25 94 GLY A CA 1
ATOM 710 C C . GLY A 1 94 ? -0.069 21.931 15.253 1.00 96.25 94 GLY A C 1
ATOM 711 O O . GLY A 1 94 ? -0.948 21.428 15.938 1.00 96.25 94 GLY A O 1
ATOM 712 N N . ARG A 1 95 ? 0.917 22.626 15.844 1.00 93.12 95 ARG A N 1
ATOM 713 C CA . ARG A 1 95 ? 0.928 22.796 17.309 1.00 93.12 95 ARG A CA 1
ATOM 714 C C . ARG A 1 95 ? -0.327 23.536 17.760 1.00 93.12 95 ARG A C 1
ATOM 716 O O . ARG A 1 95 ? -0.679 24.570 17.201 1.00 93.12 95 ARG A O 1
ATOM 723 N N . GLY A 1 96 ? -0.941 23.069 18.833 1.00 86.19 96 GLY A N 1
ATOM 724 C CA . GLY A 1 96 ? -2.164 23.632 19.415 1.00 86.19 96 GLY A CA 1
ATOM 725 C C . GLY A 1 96 ? -3.432 22.853 19.056 1.00 86.19 96 GLY A C 1
ATOM 726 O O . GLY A 1 96 ? -4.451 23.080 19.696 1.00 86.19 96 GLY A O 1
ATOM 727 N N . ALA A 1 97 ? -3.352 21.932 18.093 1.00 88.25 97 ALA A N 1
ATOM 728 C CA . ALA A 1 97 ? -4.461 21.108 17.635 1.00 88.25 97 ALA A CA 1
ATOM 729 C C . ALA A 1 97 ? -3.968 19.729 17.167 1.00 88.25 97 ALA A C 1
ATOM 731 O O . ALA A 1 97 ? -2.820 19.564 16.755 1.00 88.25 97 ALA A O 1
ATOM 732 N N . ARG A 1 98 ? -4.845 18.728 17.173 1.00 88.56 98 ARG A N 1
ATOM 733 C CA . ARG A 1 98 ? -4.625 17.470 16.456 1.00 88.56 98 ARG A CA 1
ATOM 734 C C . ARG A 1 98 ? -5.067 17.638 15.011 1.00 88.56 98 ARG A C 1
ATOM 736 O O . ARG A 1 98 ? -6.258 17.735 14.741 1.00 88.56 98 ARG A O 1
ATOM 743 N N . VAL A 1 99 ? -4.107 17.676 14.095 1.00 95.31 99 VAL A N 1
ATOM 744 C CA . VAL A 1 99 ? -4.375 17.902 12.671 1.00 95.31 99 VAL A CA 1
ATOM 745 C C . VAL A 1 99 ? -3.990 16.667 11.879 1.00 95.31 99 VAL A C 1
ATOM 747 O O . VAL A 1 99 ? -2.810 16.319 11.793 1.00 95.31 99 VAL A O 1
ATOM 750 N N . GLU A 1 100 ? -4.996 16.027 11.301 1.00 96.62 100 GLU A N 1
ATOM 751 C CA . GLU A 1 100 ? -4.866 14.844 10.463 1.00 96.62 100 GLU A CA 1
ATOM 752 C C . GLU A 1 100 ? -5.136 15.209 9.003 1.00 96.62 100 GLU A C 1
ATOM 754 O O . GLU A 1 100 ? -6.142 15.844 8.698 1.00 96.62 100 GLU A O 1
ATOM 759 N N . ILE A 1 101 ? -4.248 14.808 8.094 1.00 97.94 101 ILE A N 1
ATOM 760 C CA . ILE A 1 101 ? -4.470 14.860 6.645 1.00 97.94 101 ILE A CA 1
ATOM 761 C C . ILE A 1 101 ? -4.462 13.419 6.147 1.00 97.94 101 ILE A C 1
ATOM 763 O O . ILE A 1 101 ? -3.426 12.753 6.198 1.00 97.94 101 ILE A O 1
ATOM 767 N N . SER A 1 102 ? -5.625 12.919 5.729 1.00 96.31 102 SER A N 1
ATOM 768 C CA . SER A 1 102 ? -5.791 11.499 5.410 1.00 96.31 102 SER A CA 1
ATOM 769 C C . SER A 1 102 ? -6.921 11.211 4.425 1.00 96.31 102 SER A C 1
ATOM 771 O O . SER A 1 102 ? -7.749 12.071 4.122 1.00 96.31 102 SER A O 1
ATOM 773 N N . ASN A 1 103 ? -6.966 9.971 3.921 1.00 94.00 103 ASN A N 1
ATOM 774 C CA . ASN A 1 103 ? -8.052 9.417 3.096 1.00 94.00 103 ASN A CA 1
ATOM 775 C C . ASN A 1 103 ? -8.302 10.111 1.741 1.00 94.00 103 ASN A C 1
ATOM 777 O O . ASN A 1 103 ? -9.265 9.787 1.040 1.00 94.00 103 ASN A O 1
ATOM 781 N N . GLY A 1 104 ? -7.432 11.037 1.355 1.00 93.88 104 GLY A N 1
ATOM 782 C CA . GLY A 1 104 ? -7.374 11.696 0.056 1.00 93.88 104 GLY A CA 1
ATOM 783 C C . GLY A 1 104 ? -5.913 11.926 -0.339 1.00 93.88 104 GLY A C 1
ATOM 784 O O . GLY A 1 104 ? -5.014 11.420 0.338 1.00 93.88 104 GLY A O 1
ATOM 785 N N . PRO A 1 105 ? -5.644 12.656 -1.427 1.00 96.94 105 PRO A N 1
ATOM 786 C CA . PRO A 1 105 ? -4.287 13.081 -1.758 1.00 96.94 105 PRO A CA 1
ATOM 787 C C . PRO A 1 105 ? -3.710 13.979 -0.663 1.00 96.94 105 PRO A C 1
ATOM 789 O O . PRO A 1 105 ? -4.453 14.550 0.128 1.00 96.94 105 PRO A O 1
ATOM 792 N N . CYS A 1 106 ? -2.387 14.100 -0.604 1.00 97.94 106 CYS A N 1
ATOM 793 C CA . CYS A 1 106 ? -1.715 14.804 0.488 1.00 97.94 106 CYS A CA 1
ATOM 794 C C . CYS A 1 106 ? -0.883 15.993 -0.025 1.00 97.94 106 CYS A C 1
ATOM 796 O O . CYS A 1 106 ? -1.343 16.731 -0.902 1.00 97.94 106 CYS A O 1
ATOM 798 N N . ILE A 1 107 ? 0.276 16.273 0.578 1.00 98.44 107 ILE A N 1
ATOM 799 C CA . ILE A 1 107 ? 0.975 17.556 0.414 1.00 98.44 107 ILE A CA 1
ATOM 800 C C . ILE A 1 107 ? 2.012 17.483 -0.709 1.00 98.44 107 ILE A C 1
ATOM 802 O O . ILE A 1 107 ? 2.879 16.611 -0.698 1.00 98.44 107 ILE A O 1
ATOM 806 N N . THR A 1 108 ? 2.003 18.482 -1.593 1.00 97.94 108 THR A N 1
ATOM 807 C CA . THR A 1 108 ? 2.992 18.638 -2.665 1.00 97.94 108 THR A CA 1
ATOM 808 C C . THR A 1 108 ? 3.665 20.018 -2.582 1.00 97.94 108 THR A C 1
ATOM 810 O O . THR A 1 108 ? 3.025 21.068 -2.657 1.00 97.94 108 THR A O 1
ATOM 813 N N . ILE A 1 109 ? 4.990 20.017 -2.433 1.00 98.38 109 ILE A N 1
ATOM 814 C CA . ILE A 1 109 ? 5.878 21.184 -2.374 1.00 98.38 109 ILE A CA 1
ATOM 815 C C . ILE A 1 109 ? 6.694 21.185 -3.668 1.00 98.38 109 ILE A C 1
ATOM 817 O O . ILE A 1 109 ? 7.695 20.478 -3.784 1.00 98.38 109 ILE A O 1
ATOM 821 N N . GLU A 1 110 ? 6.249 21.949 -4.662 1.00 96.19 110 GLU A N 1
ATOM 822 C CA . GLU A 1 110 ? 6.796 21.894 -6.019 1.00 96.19 110 GLU A CA 1
ATOM 823 C C . GLU A 1 110 ? 7.288 23.260 -6.496 1.00 96.19 110 GLU A C 1
ATOM 825 O O . GLU A 1 110 ? 6.528 24.225 -6.518 1.00 96.19 110 GLU A O 1
ATOM 830 N N . GLY A 1 111 ? 8.557 23.337 -6.906 1.00 96.44 111 GLY A N 1
ATOM 831 C CA . GLY A 1 111 ? 9.150 24.543 -7.491 1.00 96.44 111 GLY A CA 1
ATOM 832 C C . GLY A 1 111 ? 9.213 25.751 -6.549 1.00 96.44 111 GLY A C 1
ATOM 833 O O . GLY A 1 111 ? 9.241 26.889 -7.015 1.00 96.44 111 GLY A O 1
ATOM 834 N N . VAL A 1 112 ? 9.211 25.531 -5.231 1.00 98.25 112 VAL A N 1
ATOM 835 C CA . VAL A 1 112 ? 9.114 26.592 -4.213 1.00 98.25 112 VAL A CA 1
ATOM 836 C C . VAL A 1 112 ? 10.290 26.568 -3.242 1.00 98.25 112 VAL A C 1
ATOM 838 O O . VAL A 1 112 ? 11.137 25.671 -3.250 1.00 98.25 112 VAL A O 1
ATOM 841 N N . SER A 1 113 ? 10.374 27.585 -2.383 1.00 98.31 113 SER A N 1
ATOM 842 C CA . SER A 1 113 ? 11.375 27.609 -1.319 1.00 98.31 113 SER A CA 1
ATOM 843 C C . SER A 1 113 ? 10.864 28.141 0.014 1.00 98.31 113 SER A C 1
ATOM 845 O O . SER A 1 113 ? 9.833 28.812 0.089 1.00 98.31 113 SER A O 1
ATOM 847 N N . HIS A 1 114 ? 11.613 27.834 1.077 1.00 98.62 114 HIS A N 1
ATOM 848 C CA . HIS A 1 114 ? 11.325 28.256 2.449 1.00 98.62 114 HIS A CA 1
ATOM 849 C C . HIS A 1 114 ? 9.963 27.758 2.945 1.00 98.62 114 HIS A C 1
ATOM 851 O O . HIS A 1 114 ? 9.102 28.550 3.328 1.00 98.62 114 HIS A O 1
ATOM 857 N N . VAL A 1 115 ? 9.774 26.438 2.946 1.00 98.88 115 VAL A N 1
ATOM 858 C CA . VAL A 1 115 ? 8.555 25.790 3.451 1.00 98.88 115 VAL A CA 1
ATOM 859 C C . VAL A 1 115 ? 8.872 25.002 4.718 1.00 98.88 115 VAL A C 1
ATOM 861 O O . VAL A 1 115 ? 9.854 24.264 4.762 1.00 98.88 115 VAL A O 1
ATOM 864 N N . ILE A 1 116 ? 8.037 25.164 5.743 1.00 98.88 116 ILE A N 1
ATOM 865 C CA . ILE A 1 116 ? 8.081 24.381 6.979 1.00 98.88 116 ILE A CA 1
ATOM 866 C C . ILE A 1 116 ? 6.763 23.615 7.110 1.00 98.88 116 ILE A C 1
ATOM 868 O O . ILE A 1 116 ? 5.691 24.223 7.104 1.00 98.88 116 ILE A O 1
ATOM 872 N N . VAL A 1 117 ? 6.839 22.298 7.269 1.00 98.81 117 VAL A N 1
ATOM 873 C CA . VAL A 1 117 ? 5.702 21.448 7.640 1.00 98.81 117 VAL A CA 1
ATOM 874 C C . VAL A 1 117 ? 5.999 20.887 9.019 1.00 98.81 117 VAL A C 1
ATOM 876 O O . VAL A 1 117 ? 6.991 20.181 9.188 1.00 98.81 117 VAL A O 1
ATOM 879 N N . HIS A 1 118 ? 5.187 21.252 10.009 1.00 98.44 118 HIS A N 1
ATOM 880 C CA . HIS A 1 118 ? 5.466 20.942 11.402 1.00 98.44 118 HIS A CA 1
ATOM 881 C C . HIS A 1 118 ? 4.233 20.448 12.156 1.00 98.44 118 HIS A C 1
ATOM 883 O O . HIS A 1 118 ? 3.197 21.111 12.162 1.00 98.44 118 HIS A O 1
ATOM 889 N N . GLY A 1 119 ? 4.363 19.329 12.871 1.00 96.25 119 GLY A N 1
ATOM 890 C CA . GLY A 1 119 ? 3.351 18.905 13.842 1.00 96.25 119 GLY A CA 1
ATOM 891 C C . GLY A 1 119 ? 2.080 18.293 13.247 1.00 96.25 119 GLY A C 1
ATOM 892 O O . GLY A 1 119 ? 1.045 18.331 13.910 1.00 96.25 119 GLY A O 1
ATOM 893 N N . LEU A 1 120 ? 2.125 17.753 12.025 1.00 97.50 120 LEU A N 1
ATOM 894 C CA . LEU A 1 120 ? 0.963 17.147 11.360 1.00 97.50 120 LEU A CA 1
ATOM 895 C C . LEU A 1 120 ? 0.951 15.620 11.497 1.00 97.50 120 LEU A C 1
ATOM 897 O O . LEU A 1 120 ? 2.004 14.988 11.579 1.00 97.50 120 LEU A O 1
ATOM 901 N N . SER A 1 121 ? -0.239 15.025 11.476 1.00 97.38 121 SER A N 1
ATOM 902 C CA . SER A 1 121 ? -0.434 13.588 11.278 1.00 97.38 121 SER A CA 1
ATOM 903 C C . SER A 1 121 ? -0.886 13.349 9.838 1.00 97.38 121 SER A C 1
ATOM 905 O O . SER A 1 121 ? -1.927 13.849 9.429 1.00 97.38 121 SER A O 1
ATOM 907 N N . ILE A 1 122 ? -0.087 12.643 9.041 1.00 98.31 122 ILE A N 1
ATOM 908 C CA . ILE A 1 122 ? -0.327 12.428 7.610 1.00 98.31 122 ILE A CA 1
ATOM 909 C C . ILE A 1 122 ? -0.332 10.927 7.353 1.00 98.31 122 ILE A C 1
ATOM 911 O O . ILE A 1 122 ? 0.689 10.261 7.514 1.00 98.31 122 ILE A O 1
ATOM 915 N N . HIS A 1 123 ? -1.478 10.365 6.992 1.00 97.00 123 HIS A N 1
ATOM 916 C CA . HIS A 1 123 ? -1.591 8.921 6.815 1.00 97.00 123 HIS A CA 1
ATOM 917 C C . HIS A 1 123 ? -2.728 8.531 5.888 1.00 97.00 123 HIS A C 1
ATOM 919 O O . HIS A 1 123 ? -3.609 9.332 5.605 1.00 97.00 123 HIS A O 1
ATOM 925 N N . ASP A 1 124 ? -2.719 7.286 5.410 1.00 95.88 124 ASP A N 1
ATOM 926 C CA . ASP A 1 124 ? -3.790 6.757 4.557 1.00 95.88 124 ASP A CA 1
ATOM 927 C C . ASP A 1 124 ? -4.017 7.613 3.288 1.00 95.88 124 ASP A C 1
ATOM 929 O O . ASP A 1 124 ? -5.125 7.669 2.747 1.00 95.88 124 ASP A O 1
ATOM 933 N N . CYS A 1 125 ? -2.958 8.287 2.810 1.00 95.50 125 CYS A N 1
ATOM 934 C CA . CYS A 1 125 ? -2.973 9.121 1.609 1.00 95.50 125 CYS A CA 1
ATOM 935 C C . CYS A 1 125 ? -3.307 8.283 0.373 1.00 95.50 125 CYS A C 1
ATOM 937 O O . CYS A 1 125 ? -2.818 7.160 0.213 1.00 95.50 125 CYS A O 1
ATOM 939 N N . LYS A 1 126 ? -4.151 8.831 -0.502 1.00 96.31 126 LYS A N 1
ATOM 940 C CA . LYS A 1 126 ? -4.669 8.175 -1.710 1.00 96.31 126 LYS A CA 1
ATOM 941 C C . LYS A 1 126 ? -4.177 8.881 -2.977 1.00 96.31 126 LYS A C 1
ATOM 943 O O . LYS A 1 126 ? -3.919 10.082 -2.920 1.00 96.31 126 LYS A O 1
ATOM 948 N N . PRO A 1 127 ? -4.078 8.178 -4.120 1.00 95.56 127 PRO A N 1
ATOM 949 C CA . PRO A 1 127 ? -3.683 8.800 -5.376 1.00 95.56 127 PRO A CA 1
ATOM 950 C C . PRO A 1 127 ? -4.611 9.951 -5.780 1.00 95.56 127 PRO A C 1
ATOM 952 O O . PRO A 1 127 ? -5.840 9.837 -5.701 1.00 95.56 127 PRO A O 1
ATOM 955 N N . GLY A 1 128 ? -4.024 11.061 -6.225 1.00 89.62 128 GLY A N 1
ATOM 956 C CA . GLY A 1 128 ? -4.751 12.188 -6.802 1.00 89.62 128 GLY A CA 1
ATOM 957 C C . GLY A 1 128 ? -5.255 11.863 -8.198 1.00 89.62 128 GLY A C 1
ATOM 958 O O . GLY A 1 128 ? -4.549 11.250 -8.996 1.00 89.62 128 GLY A O 1
ATOM 959 N N . LYS A 1 129 ? -6.479 12.288 -8.516 1.00 90.12 129 LYS A N 1
ATOM 960 C CA . LYS A 1 129 ? -7.033 12.137 -9.867 1.00 90.12 129 LYS A CA 1
ATOM 961 C C . LYS A 1 129 ? -6.520 13.256 -10.782 1.00 90.12 129 LYS A C 1
ATOM 963 O O . LYS A 1 129 ? -6.376 14.388 -10.306 1.00 90.12 129 LYS A O 1
ATOM 968 N N . PRO A 1 130 ? -6.316 12.991 -12.086 1.00 92.56 130 PRO A N 1
ATOM 969 C CA . PRO A 1 130 ? -6.103 14.052 -13.060 1.00 92.56 130 PRO A CA 1
ATOM 970 C C . PRO A 1 130 ? -7.242 15.073 -13.002 1.00 92.56 130 PRO A C 1
ATOM 972 O O . PRO A 1 130 ? -8.413 14.701 -12.890 1.00 92.56 130 PRO A O 1
ATOM 975 N N . GLY A 1 131 ? -6.912 16.358 -13.063 1.00 92.06 131 GLY A N 1
ATOM 976 C CA . GLY A 1 131 ? -7.919 17.408 -12.970 1.00 92.06 131 GLY A CA 1
ATOM 977 C C . GLY A 1 131 ? -7.346 18.783 -12.671 1.00 92.06 131 GLY A C 1
ATOM 978 O O . GLY A 1 131 ? -6.137 18.971 -12.556 1.00 92.06 131 GLY A O 1
ATOM 979 N N . LEU A 1 132 ? -8.233 19.770 -12.566 1.00 94.94 132 LEU A N 1
ATOM 980 C CA . LEU A 1 132 ? -7.851 21.142 -12.249 1.00 94.94 132 LEU A CA 1
ATOM 981 C C . LEU A 1 132 ? -7.528 21.279 -10.759 1.00 94.94 132 LEU A C 1
ATOM 983 O O . LEU A 1 132 ? -8.335 20.915 -9.908 1.00 94.94 132 LEU A O 1
ATOM 987 N N . VAL A 1 133 ? -6.364 21.852 -10.460 1.00 96.19 133 VAL A N 1
ATOM 988 C CA . VAL A 1 133 ? -5.922 22.164 -9.099 1.00 96.19 133 VAL A CA 1
ATOM 989 C C . VAL A 1 133 ? -5.370 23.582 -9.068 1.00 96.19 133 VAL A C 1
ATOM 991 O O . VAL A 1 133 ? -4.572 23.994 -9.916 1.00 96.19 133 VAL A O 1
ATOM 994 N N . ARG A 1 134 ? -5.804 24.354 -8.076 1.00 95.38 134 ARG A N 1
ATOM 995 C CA . ARG A 1 134 ? -5.289 25.691 -7.809 1.00 95.38 134 ARG A CA 1
ATOM 996 C C . ARG A 1 134 ? -3.942 25.599 -7.097 1.00 95.38 134 ARG A C 1
ATOM 998 O O . ARG A 1 134 ? -3.864 25.055 -5.997 1.00 95.38 134 ARG A O 1
ATOM 1005 N N . SER A 1 135 ? -2.901 26.161 -7.711 1.00 90.56 135 SER A N 1
ATOM 1006 C CA . SER A 1 135 ? -1.530 26.169 -7.175 1.00 90.56 135 SER A CA 1
ATOM 1007 C C . SER A 1 135 ? -1.098 27.529 -6.618 1.00 90.56 135 SER A C 1
ATOM 1009 O O . SER A 1 135 ? -0.166 27.605 -5.823 1.00 90.56 135 SER A O 1
ATOM 1011 N N . SER A 1 136 ? -1.771 28.609 -7.019 1.00 92.50 136 SER A N 1
ATOM 1012 C CA . SER A 1 136 ? -1.572 29.963 -6.492 1.00 92.50 136 SER A CA 1
ATOM 1013 C C . SER A 1 136 ? -2.891 30.741 -6.502 1.00 92.50 136 SER A C 1
ATOM 1015 O O . SER A 1 136 ? -3.921 30.273 -6.995 1.00 92.50 136 SER A O 1
ATOM 1017 N N . THR A 1 137 ? -2.882 31.962 -5.972 1.00 92.44 137 THR A N 1
ATOM 1018 C CA . THR A 1 137 ? -4.052 32.855 -5.997 1.00 92.44 137 THR A CA 1
ATOM 1019 C C . THR A 1 137 ? -4.549 33.163 -7.412 1.00 92.44 137 THR A C 1
ATOM 1021 O O . THR A 1 137 ? -5.740 33.384 -7.609 1.00 92.44 137 THR A O 1
ATOM 1024 N N . ASP A 1 138 ? -3.655 33.145 -8.396 1.00 91.50 138 ASP A N 1
ATOM 1025 C CA . ASP A 1 138 ? -3.888 33.529 -9.789 1.00 91.50 138 ASP A CA 1
ATOM 1026 C C . ASP A 1 138 ? -3.792 32.364 -10.790 1.00 91.50 138 ASP A C 1
ATOM 1028 O O . ASP A 1 138 ? -4.172 32.538 -11.946 1.00 91.50 138 ASP A O 1
ATOM 1032 N N . HIS A 1 139 ? -3.364 31.171 -10.364 1.00 93.12 139 HIS A N 1
ATOM 1033 C CA . HIS A 1 139 ? -3.181 30.021 -11.248 1.00 93.12 139 HIS A CA 1
ATOM 1034 C C . HIS A 1 139 ? -3.986 28.789 -10.815 1.00 93.12 139 HIS A C 1
ATOM 1036 O O . HIS A 1 139 ? -3.850 28.278 -9.699 1.00 93.12 139 HIS A O 1
ATOM 1042 N N . VAL A 1 140 ? -4.775 28.273 -11.760 1.00 94.56 140 VAL A N 1
ATOM 1043 C CA . VAL A 1 140 ? -5.390 26.942 -11.733 1.00 94.56 140 VAL A CA 1
ATOM 1044 C C . VAL A 1 140 ? -4.851 26.178 -12.931 1.00 94.56 140 VAL A C 1
ATOM 1046 O O . VAL A 1 140 ? -5.022 26.619 -14.066 1.00 94.56 140 VAL A O 1
ATOM 1049 N N . GLY A 1 141 ? -4.197 25.049 -12.676 1.00 87.50 141 GLY A N 1
ATOM 1050 C CA . GLY A 1 141 ? -3.579 24.225 -13.708 1.00 87.50 141 GLY A CA 1
ATOM 1051 C C . GLY A 1 141 ? -4.157 22.819 -13.725 1.00 87.50 141 GLY A C 1
ATOM 1052 O O . GLY A 1 141 ? -4.659 22.331 -12.715 1.00 87.50 141 GLY A O 1
ATOM 1053 N N . HIS A 1 142 ? -4.068 22.158 -14.876 1.00 90.94 142 HIS A N 1
ATOM 1054 C CA . HIS A 1 142 ? -4.394 20.742 -14.979 1.00 90.94 142 HIS A CA 1
ATOM 1055 C C . HIS A 1 142 ? -3.229 19.896 -14.447 1.00 90.94 142 HIS A C 1
ATOM 1057 O O . HIS A 1 142 ? -2.104 20.009 -14.935 1.00 90.94 142 HIS A O 1
ATOM 1063 N N . ARG A 1 143 ? -3.499 19.044 -13.458 1.00 89.12 143 ARG A N 1
ATOM 1064 C CA . ARG A 1 143 ? -2.573 18.061 -12.882 1.00 89.12 143 ARG A CA 1
ATOM 1065 C C . ARG A 1 143 ? -2.843 16.683 -13.480 1.00 89.12 143 ARG A C 1
ATOM 1067 O O . ARG A 1 143 ? -3.978 16.378 -13.840 1.00 89.12 143 ARG A O 1
ATOM 1074 N N . LEU A 1 144 ? -1.808 15.853 -13.588 1.00 85.44 144 LEU A N 1
ATOM 1075 C CA . LEU A 1 144 ? -1.897 14.493 -14.144 1.00 85.44 144 LEU A CA 1
ATOM 1076 C C . LEU A 1 144 ? -2.279 13.433 -13.097 1.00 85.44 144 LEU A C 1
ATOM 1078 O O . LEU A 1 144 ? -2.340 12.254 -13.424 1.00 85.44 144 LEU A O 1
ATOM 1082 N N . GLY A 1 145 ? -2.564 13.855 -11.865 1.00 83.06 145 GLY A N 1
ATOM 1083 C CA . GLY A 1 145 ? -2.714 12.969 -10.717 1.00 83.06 145 GLY A CA 1
ATOM 1084 C C . GLY A 1 145 ? -1.416 12.845 -9.921 1.00 83.06 145 GLY A C 1
ATOM 1085 O O . GLY A 1 145 ? -0.367 13.332 -10.343 1.00 83.06 145 GLY A O 1
ATOM 1086 N N . SER A 1 146 ? -1.514 12.230 -8.746 1.00 90.00 146 SER A N 1
ATOM 1087 C CA . SER A 1 146 ? -0.388 11.998 -7.838 1.00 90.00 146 SER A CA 1
ATOM 1088 C C . SER A 1 146 ? -0.419 10.569 -7.314 1.00 90.00 146 SER A C 1
ATOM 1090 O O . SER A 1 146 ? -1.490 9.974 -7.210 1.00 90.00 146 SER A O 1
ATOM 1092 N N . ASP A 1 147 ? 0.740 10.032 -6.948 1.00 88.94 147 ASP A N 1
ATOM 1093 C CA . ASP A 1 147 ? 0.906 8.603 -6.638 1.00 88.94 147 ASP A CA 1
ATOM 1094 C C . ASP A 1 147 ? 0.343 8.207 -5.256 1.00 88.94 147 ASP A C 1
ATOM 1096 O O . ASP A 1 147 ? 0.204 7.029 -4.931 1.00 88.94 147 ASP A O 1
ATOM 1100 N N . GLY A 1 148 ? -0.062 9.195 -4.450 1.00 93.31 148 GLY A N 1
ATOM 1101 C CA . GLY A 1 148 ? -0.595 8.989 -3.103 1.00 93.31 148 GLY A CA 1
ATOM 1102 C C . GLY A 1 148 ? 0.474 9.005 -2.012 1.00 93.31 148 GLY A C 1
ATOM 1103 O O . GLY A 1 148 ? 0.301 8.342 -0.986 1.00 93.31 148 GLY A O 1
ATOM 1104 N N . ASP A 1 149 ? 1.554 9.756 -2.236 1.00 96.12 149 ASP A N 1
ATOM 1105 C CA . ASP A 1 149 ? 2.588 10.036 -1.243 1.00 96.12 149 ASP A CA 1
ATOM 1106 C C . ASP A 1 149 ? 2.077 10.923 -0.102 1.00 96.12 149 ASP A C 1
ATOM 1108 O O . ASP A 1 149 ? 1.224 11.789 -0.311 1.00 96.12 149 ASP A O 1
ATOM 1112 N N . GLY A 1 150 ? 2.649 10.762 1.095 1.00 97.69 150 GLY A N 1
ATOM 1113 C CA . GLY A 1 150 ? 2.359 11.625 2.245 1.00 97.69 150 GLY A CA 1
ATOM 1114 C C . GLY A 1 150 ? 2.799 13.079 2.037 1.00 97.69 150 GLY A C 1
ATOM 1115 O O . GLY A 1 150 ? 1.983 14.005 2.063 1.00 97.69 150 GLY A O 1
ATOM 1116 N N . ILE A 1 151 ? 4.100 13.291 1.829 1.00 98.62 151 ILE A N 1
ATOM 1117 C CA . ILE A 1 151 ? 4.663 14.597 1.466 1.00 98.62 151 ILE A CA 1
ATOM 1118 C C . ILE A 1 151 ? 5.617 14.435 0.286 1.00 98.62 151 ILE A C 1
ATOM 1120 O O . ILE A 1 151 ? 6.593 13.693 0.363 1.00 98.62 151 ILE A O 1
ATOM 1124 N N . THR A 1 152 ? 5.389 15.214 -0.766 1.00 98.19 152 THR A N 1
ATOM 1125 C CA . THR A 1 152 ? 6.223 15.234 -1.969 1.00 98.19 152 THR A CA 1
ATOM 1126 C C . THR A 1 152 ? 6.952 16.569 -2.103 1.00 98.19 152 THR A C 1
ATOM 1128 O O . THR A 1 152 ? 6.328 17.626 -2.053 1.00 98.19 152 THR A O 1
ATOM 1131 N N . VAL A 1 153 ? 8.275 16.543 -2.282 1.00 98.56 153 VAL A N 1
ATOM 1132 C CA . VAL A 1 153 ? 9.145 17.715 -2.476 1.00 98.56 153 VAL A CA 1
ATOM 1133 C C . VAL A 1 153 ? 9.841 17.611 -3.834 1.00 98.56 153 VAL A C 1
ATOM 1135 O O . VAL A 1 153 ? 10.705 16.757 -4.042 1.00 98.56 153 VAL A O 1
ATOM 1138 N N . LEU A 1 154 ? 9.479 18.496 -4.762 1.00 97.19 154 LEU A N 1
ATOM 1139 C CA . LEU A 1 154 ? 9.914 18.478 -6.163 1.00 97.19 154 LEU A CA 1
ATOM 1140 C C . LEU A 1 154 ? 10.557 19.813 -6.527 1.00 97.19 154 LEU A C 1
ATOM 1142 O O . LEU A 1 154 ? 9.949 20.864 -6.317 1.00 97.19 154 LEU A O 1
ATOM 1146 N N . GLY A 1 155 ? 11.779 19.800 -7.067 1.00 97.56 155 GLY A N 1
ATOM 1147 C CA . GLY A 1 155 ? 12.458 21.016 -7.537 1.00 97.56 155 GLY A CA 1
ATOM 1148 C C . GLY A 1 155 ? 12.499 22.166 -6.529 1.00 97.56 155 GLY A C 1
ATOM 1149 O O . GLY A 1 155 ? 12.476 23.327 -6.932 1.00 97.56 155 GLY A O 1
ATOM 1150 N N . SER A 1 156 ? 12.503 21.861 -5.230 1.00 98.50 156 SER A N 1
ATOM 1151 C CA . SER A 1 156 ? 12.300 22.847 -4.165 1.00 98.50 156 SER A CA 1
ATOM 1152 C C . SER A 1 156 ? 13.535 22.999 -3.285 1.00 98.50 156 SER A C 1
ATOM 1154 O O . SER A 1 156 ? 14.402 22.123 -3.237 1.00 98.50 156 SER A O 1
ATOM 1156 N N . SER A 1 157 ? 13.644 24.125 -2.575 1.00 98.25 157 SER A N 1
ATOM 1157 C CA . SER A 1 157 ? 14.804 24.369 -1.711 1.00 98.25 157 SER A CA 1
ATOM 1158 C C . SER A 1 157 ? 14.497 25.017 -0.371 1.00 98.25 157 SER A C 1
ATOM 1160 O O . SER A 1 157 ? 13.527 25.752 -0.232 1.00 98.25 157 SER A O 1
ATOM 1162 N N . ASN A 1 158 ? 15.349 24.777 0.629 1.00 98.44 158 ASN A N 1
ATOM 1163 C CA . ASN A 1 158 ? 15.143 25.276 1.992 1.00 98.44 158 ASN A CA 1
ATOM 1164 C C . ASN A 1 158 ? 13.797 24.791 2.553 1.00 98.44 158 ASN A C 1
ATOM 1166 O O . ASN A 1 158 ? 12.908 25.590 2.854 1.00 98.44 158 ASN A O 1
ATOM 1170 N N . VAL A 1 159 ? 13.644 23.471 2.642 1.00 98.88 159 VAL A N 1
ATOM 1171 C CA . VAL A 1 159 ? 12.431 22.814 3.147 1.00 98.88 159 VAL A CA 1
ATOM 1172 C C . VAL A 1 159 ? 12.740 22.115 4.466 1.00 98.88 159 VAL A C 1
ATOM 1174 O O . VAL A 1 159 ? 13.778 21.462 4.602 1.00 98.88 159 VAL A O 1
ATOM 1177 N N . TRP A 1 160 ? 11.838 22.242 5.434 1.00 98.88 160 TRP A N 1
ATOM 1178 C CA . TRP A 1 160 ? 11.956 21.584 6.728 1.00 98.88 160 TRP A CA 1
ATOM 1179 C C . TRP A 1 160 ? 10.666 20.847 7.084 1.00 98.88 160 TRP A C 1
ATOM 1181 O O . TRP A 1 160 ? 9.607 21.460 7.205 1.00 98.88 160 TRP A O 1
ATOM 1191 N N . ILE A 1 161 ? 10.762 19.525 7.225 1.00 98.88 161 ILE A N 1
ATOM 1192 C CA . ILE A 1 161 ? 9.652 18.657 7.631 1.00 98.88 161 ILE A CA 1
ATOM 1193 C C . ILE A 1 161 ? 9.981 18.123 9.020 1.00 98.88 161 ILE A C 1
ATOM 1195 O O . ILE A 1 161 ? 10.947 17.370 9.186 1.00 98.88 161 ILE A O 1
ATOM 1199 N N . ASP A 1 162 ? 9.210 18.560 10.009 1.00 98.75 162 ASP A N 1
ATOM 1200 C CA . ASP A 1 162 ? 9.546 18.419 11.420 1.00 98.75 162 ASP A CA 1
ATOM 1201 C C . ASP A 1 162 ? 8.371 17.913 12.261 1.00 98.75 162 ASP A C 1
ATOM 1203 O O . ASP A 1 162 ? 7.239 18.349 12.071 1.00 98.75 162 ASP A O 1
ATOM 1207 N N . HIS A 1 163 ? 8.611 17.030 13.231 1.00 97.94 163 HIS A N 1
ATOM 1208 C CA . HIS A 1 163 ? 7.563 16.584 14.166 1.00 97.94 163 HIS A CA 1
ATOM 1209 C C . HIS A 1 163 ? 6.277 16.081 13.480 1.00 97.94 163 HIS A C 1
ATOM 1211 O O . HIS A 1 163 ? 5.176 16.294 13.976 1.00 97.94 163 HIS A O 1
ATOM 1217 N N . CYS A 1 164 ? 6.372 15.427 12.326 1.00 98.19 164 CYS A N 1
ATOM 1218 C CA . CYS A 1 164 ? 5.209 14.840 11.665 1.00 98.19 164 CYS A CA 1
ATOM 1219 C C . CYS A 1 164 ? 5.081 13.349 12.004 1.00 98.19 164 CYS A C 1
ATOM 1221 O O . CYS A 1 164 ? 6.079 12.649 12.182 1.00 98.19 164 CYS A O 1
ATOM 1223 N N . TYR A 1 165 ? 3.849 12.858 12.104 1.00 97.44 165 TYR A N 1
ATOM 1224 C CA . TYR A 1 165 ? 3.543 11.427 12.104 1.00 97.44 165 TYR A CA 1
ATOM 1225 C C . TYR A 1 165 ? 3.194 11.012 10.673 1.00 97.44 165 TYR A C 1
ATOM 1227 O O . TYR A 1 165 ? 2.332 11.648 10.071 1.00 97.44 165 TYR A O 1
ATOM 1235 N N . LEU A 1 166 ? 3.853 9.984 10.129 1.00 97.94 166 LEU A N 1
ATOM 1236 C CA . LEU A 1 166 ? 3.611 9.491 8.771 1.00 97.94 166 LEU A CA 1
ATOM 1237 C C . LEU A 1 166 ? 3.417 7.968 8.738 1.00 97.94 166 LEU A C 1
ATOM 1239 O O . LEU A 1 166 ? 4.269 7.226 9.237 1.00 97.94 166 LEU A O 1
ATOM 1243 N N . ALA A 1 167 ? 2.322 7.492 8.134 1.00 94.12 167 ALA A N 1
ATOM 1244 C CA . ALA A 1 167 ? 2.022 6.057 8.043 1.00 94.12 167 ALA A CA 1
ATOM 1245 C C . ALA A 1 167 ? 1.069 5.692 6.887 1.00 94.12 167 ALA A C 1
ATOM 1247 O O . ALA A 1 167 ? 0.304 6.533 6.425 1.00 94.12 167 ALA A O 1
ATOM 1248 N N . ARG A 1 168 ? 1.069 4.419 6.463 1.00 92.81 168 ARG A N 1
ATOM 1249 C CA . ARG A 1 168 ? 0.017 3.789 5.630 1.00 92.81 168 ARG A CA 1
ATOM 1250 C C . ARG A 1 168 ? -0.416 4.559 4.368 1.00 92.81 168 ARG A C 1
ATOM 1252 O O . ARG A 1 168 ? -1.584 4.532 3.998 1.00 92.81 168 ARG A O 1
ATOM 1259 N N . CYS A 1 169 ? 0.484 5.282 3.708 1.00 90.75 169 CYS A N 1
ATOM 1260 C CA . CYS A 1 169 ? 0.148 5.957 2.446 1.00 90.75 169 CYS A CA 1
ATOM 1261 C C . CYS A 1 169 ? 0.043 4.937 1.295 1.00 90.75 169 CYS A C 1
ATOM 1263 O O . CYS A 1 169 ? 0.371 3.765 1.474 1.00 90.75 169 CYS A O 1
ATOM 1265 N N . THR A 1 170 ? -0.433 5.348 0.117 1.00 95.12 170 THR A N 1
ATOM 1266 C CA . THR A 1 170 ? -0.576 4.405 -1.010 1.00 95.12 170 THR A CA 1
ATOM 1267 C C . THR A 1 170 ? 0.771 4.075 -1.660 1.00 95.12 170 THR A C 1
ATOM 1269 O O . THR A 1 170 ? 1.016 2.902 -1.935 1.00 95.12 170 THR A O 1
ATOM 1272 N N . ASP A 1 171 ? 1.657 5.064 -1.854 1.00 93.44 171 ASP A N 1
ATOM 1273 C CA . ASP A 1 171 ? 3.021 4.829 -2.360 1.00 93.44 171 ASP A CA 1
ATOM 1274 C C . ASP A 1 171 ? 4.110 5.120 -1.314 1.00 93.44 171 ASP A C 1
ATOM 1276 O O . ASP A 1 171 ? 4.435 4.237 -0.519 1.00 93.44 171 ASP A O 1
ATOM 1280 N N . GLY A 1 172 ? 4.699 6.313 -1.292 1.00 93.12 172 GLY A N 1
ATOM 1281 C CA . GLY A 1 172 ? 5.727 6.761 -0.354 1.00 93.12 172 GLY A CA 1
ATOM 1282 C C . GLY A 1 172 ? 5.173 7.511 0.864 1.00 93.12 172 GLY A C 1
ATOM 1283 O O . GLY A 1 172 ? 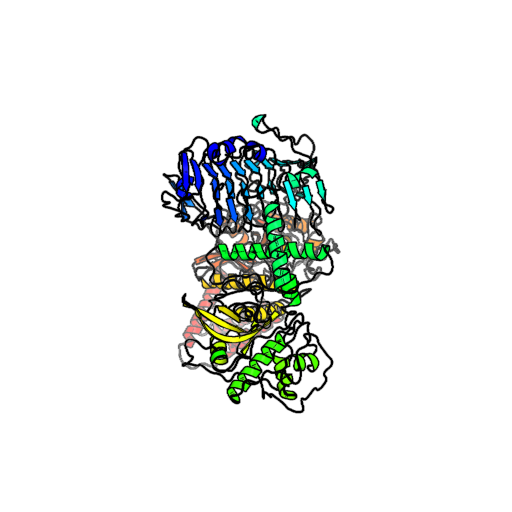4.077 8.067 0.835 1.00 93.12 172 GLY A O 1
ATOM 1284 N N . LEU A 1 173 ? 5.919 7.571 1.975 1.00 97.38 173 LEU A N 1
ATOM 1285 C CA . LEU A 1 173 ? 5.581 8.531 3.043 1.00 97.38 173 LEU A CA 1
ATOM 1286 C C . LEU A 1 173 ? 6.164 9.912 2.745 1.00 97.38 173 LEU A C 1
ATOM 1288 O O . LEU A 1 173 ? 5.515 10.923 3.015 1.00 97.38 173 LEU A O 1
ATOM 1292 N N . LEU A 1 174 ? 7.394 9.960 2.225 1.00 98.25 174 LEU A N 1
ATOM 1293 C CA . LEU A 1 174 ? 8.100 11.212 1.984 1.00 98.25 174 LEU A CA 1
ATOM 1294 C C . LEU A 1 174 ? 9.094 11.109 0.827 1.00 98.25 174 LEU A C 1
ATOM 1296 O O . LEU A 1 174 ? 10.117 10.432 0.942 1.00 98.25 174 LEU A O 1
ATOM 1300 N N . ASP A 1 175 ? 8.864 11.895 -0.217 1.00 97.19 175 ASP A N 1
ATOM 1301 C CA . ASP A 1 175 ? 9.704 11.908 -1.410 1.00 97.19 175 ASP A CA 1
ATOM 1302 C C . ASP A 1 175 ? 10.374 13.273 -1.616 1.00 97.19 175 ASP A C 1
ATOM 1304 O O . ASP A 1 175 ? 9.732 14.319 -1.582 1.00 97.19 175 ASP A O 1
ATOM 1308 N N . VAL A 1 176 ? 11.692 13.277 -1.836 1.00 98.25 176 VAL A N 1
ATOM 1309 C CA . VAL A 1 176 ? 12.496 14.468 -2.158 1.00 98.25 176 VAL A CA 1
ATOM 1310 C C . VAL A 1 176 ? 13.221 14.214 -3.467 1.00 98.25 176 VAL A C 1
ATOM 1312 O O . VAL A 1 176 ? 14.174 13.438 -3.513 1.00 98.25 176 VAL A O 1
ATOM 1315 N N . THR A 1 177 ? 12.775 14.838 -4.552 1.00 97.06 177 THR A N 1
ATOM 1316 C CA . THR A 1 177 ? 13.256 14.512 -5.901 1.00 97.06 177 THR A CA 1
ATOM 1317 C C . THR A 1 177 ? 13.394 15.753 -6.794 1.00 97.06 177 THR A C 1
ATOM 1319 O O . THR A 1 177 ? 13.169 16.886 -6.354 1.00 97.06 177 THR A O 1
ATOM 1322 N N . HIS A 1 178 ? 13.800 15.550 -8.051 1.00 95.94 178 HIS A N 1
ATOM 1323 C CA . HIS A 1 178 ? 13.895 16.584 -9.087 1.00 95.94 178 HIS A CA 1
ATOM 1324 C C . HIS A 1 178 ? 14.811 17.758 -8.715 1.00 95.94 178 HIS A C 1
ATOM 1326 O O . HIS A 1 178 ? 14.416 18.914 -8.798 1.00 95.94 178 HIS A O 1
ATOM 1332 N N . ALA A 1 179 ? 16.042 17.462 -8.296 1.00 95.62 179 ALA A N 1
ATOM 1333 C CA . ALA A 1 179 ? 17.061 18.434 -7.899 1.00 95.62 179 ALA A CA 1
ATOM 1334 C C . ALA A 1 179 ? 16.682 19.301 -6.682 1.00 95.62 179 ALA A C 1
ATOM 1336 O O . ALA A 1 179 ? 17.268 20.365 -6.461 1.00 95.62 179 ALA A O 1
ATOM 1337 N N . SER A 1 180 ? 15.741 18.830 -5.856 1.00 98.25 180 SER A N 1
ATOM 1338 C CA . SER A 1 180 ? 15.459 19.449 -4.561 1.00 98.25 180 SER A CA 1
ATOM 1339 C C . SER A 1 180 ? 16.714 19.474 -3.685 1.00 98.25 180 SER A C 1
ATOM 1341 O O . SER A 1 180 ? 17.500 18.527 -3.668 1.00 98.25 180 SER A O 1
ATOM 1343 N N . ASN A 1 181 ? 16.939 20.566 -2.957 1.00 97.25 181 ASN A N 1
ATOM 1344 C CA . ASN A 1 181 ? 18.189 20.774 -2.223 1.00 97.25 181 ASN A CA 1
ATOM 1345 C C . ASN A 1 181 ? 17.982 21.587 -0.943 1.00 97.25 181 ASN A C 1
ATOM 1347 O O . ASN A 1 181 ? 17.035 22.353 -0.840 1.00 97.25 181 ASN A O 1
ATOM 1351 N N . PHE A 1 182 ? 18.891 21.476 0.024 1.00 98.12 182 PHE A N 1
ATOM 1352 C CA . PHE A 1 182 ? 18.770 22.150 1.318 1.00 98.12 182 PHE A CA 1
ATOM 1353 C C . PHE A 1 182 ? 17.494 21.736 2.058 1.00 98.12 182 PHE A C 1
ATOM 1355 O O . PHE A 1 182 ? 16.621 22.556 2.337 1.00 98.12 182 PHE A O 1
ATOM 1362 N N . VAL A 1 183 ? 17.383 20.437 2.345 1.00 98.75 183 VAL A N 1
ATOM 1363 C CA . VAL A 1 183 ? 16.225 19.855 3.037 1.00 98.75 183 VAL A CA 1
ATOM 1364 C C . VAL A 1 183 ? 16.652 19.253 4.373 1.00 98.75 183 VAL A C 1
ATOM 1366 O O . VAL A 1 183 ? 17.668 18.559 4.444 1.00 98.75 183 VAL A O 1
ATOM 1369 N N . THR A 1 184 ? 15.871 19.493 5.426 1.00 98.88 184 THR A N 1
ATOM 1370 C CA . THR A 1 184 ? 16.007 18.802 6.717 1.00 98.88 184 THR A CA 1
ATOM 1371 C C . THR A 1 184 ? 14.712 18.069 7.041 1.00 98.88 184 THR A C 1
ATOM 1373 O O . THR A 1 184 ? 13.628 18.637 6.949 1.00 98.88 184 THR A O 1
ATOM 1376 N N . LEU A 1 185 ? 14.840 16.806 7.434 1.00 98.81 185 LEU A N 1
ATOM 1377 C CA . LEU A 1 185 ? 13.760 15.924 7.855 1.00 98.81 185 LEU A CA 1
ATOM 1378 C C . LEU A 1 185 ? 14.051 15.526 9.300 1.00 98.81 185 LEU A C 1
ATOM 1380 O O . LEU A 1 185 ? 15.014 14.785 9.541 1.00 98.81 185 LEU A O 1
ATOM 1384 N N . SER A 1 186 ? 13.288 16.048 10.261 1.00 98.75 186 SER A N 1
ATOM 1385 C CA . SER A 1 186 ? 13.603 15.863 11.678 1.00 98.75 186 SER A CA 1
ATOM 1386 C C . SER A 1 186 ? 12.442 15.568 12.603 1.00 98.75 186 SER A C 1
ATOM 1388 O O . SER A 1 186 ? 11.312 15.937 12.333 1.00 98.75 186 SER A O 1
ATOM 1390 N N . ASN A 1 187 ? 12.720 14.896 13.722 1.00 98.44 187 ASN A N 1
ATOM 1391 C CA . ASN A 1 187 ? 11.727 14.615 14.767 1.00 98.44 187 ASN A CA 1
ATOM 1392 C C . ASN A 1 187 ? 10.440 13.922 14.272 1.00 98.44 187 ASN A C 1
ATOM 1394 O O . ASN A 1 187 ? 9.425 13.925 14.968 1.00 98.44 187 ASN A O 1
ATOM 1398 N N . ASN A 1 188 ? 10.442 13.329 13.079 1.00 98.56 188 ASN A N 1
ATOM 1399 C CA . ASN A 1 188 ? 9.265 12.674 12.528 1.00 98.56 188 ASN A CA 1
ATOM 1400 C C . ASN A 1 188 ? 9.167 11.241 13.055 1.00 98.56 188 ASN A C 1
ATOM 1402 O O . ASN A 1 188 ? 10.182 10.609 13.368 1.00 98.56 188 ASN A O 1
ATOM 1406 N N . TYR A 1 189 ? 7.946 10.724 13.115 1.00 97.94 189 TYR A N 1
ATOM 1407 C CA . TYR A 1 189 ? 7.666 9.334 13.441 1.00 97.94 189 TYR A CA 1
ATOM 1408 C C . TYR A 1 189 ? 7.078 8.632 12.223 1.00 97.94 189 TYR A C 1
ATOM 1410 O O . TYR A 1 189 ? 6.018 9.020 11.734 1.00 97.94 189 TYR A O 1
ATOM 1418 N N . PHE A 1 190 ? 7.764 7.598 11.746 1.00 98.19 190 PHE A N 1
ATOM 1419 C CA . PHE A 1 190 ? 7.352 6.799 10.594 1.00 98.19 190 PHE A CA 1
ATOM 1420 C C . PHE A 1 190 ? 6.968 5.396 11.065 1.00 98.19 190 PHE A C 1
ATOM 1422 O O . PHE A 1 190 ? 7.702 4.802 11.856 1.00 98.19 190 PHE A O 1
ATOM 1429 N N . THR A 1 191 ? 5.860 4.830 10.586 1.00 93.75 191 THR A N 1
ATOM 1430 C CA . THR A 1 191 ? 5.466 3.451 10.937 1.00 93.75 191 THR A CA 1
ATOM 1431 C C . THR A 1 191 ? 4.532 2.826 9.896 1.00 93.75 191 THR A C 1
ATOM 1433 O O . THR A 1 191 ? 3.975 3.539 9.067 1.00 93.75 191 THR A O 1
ATOM 1436 N N . GLN A 1 192 ? 4.359 1.496 9.954 1.00 85.44 192 GLN A N 1
ATOM 1437 C CA . GLN A 1 192 ? 3.351 0.739 9.192 1.00 85.44 192 GLN A CA 1
ATOM 1438 C C . GLN A 1 192 ? 3.341 1.062 7.690 1.00 85.44 192 GLN A C 1
ATOM 1440 O O . GLN A 1 192 ? 2.329 1.508 7.147 1.00 85.44 192 GLN A O 1
ATOM 1445 N N . HIS A 1 193 ? 4.484 0.900 7.024 1.00 91.69 193 HIS A N 1
ATOM 1446 C CA . HIS A 1 193 ? 4.619 1.304 5.628 1.00 91.69 193 HIS A CA 1
ATOM 1447 C C . HIS A 1 193 ? 5.778 0.601 4.914 1.00 91.69 193 HIS A C 1
ATOM 1449 O O . HIS A 1 193 ? 6.820 0.339 5.514 1.00 91.69 193 HIS A O 1
ATOM 1455 N N . ASP A 1 194 ? 5.634 0.326 3.617 1.00 91.44 194 ASP A N 1
ATOM 1456 C CA . ASP A 1 194 ? 6.699 -0.308 2.827 1.00 91.44 194 ASP A CA 1
ATOM 1457 C C . ASP A 1 194 ? 7.785 0.700 2.414 1.00 91.44 194 ASP A C 1
ATOM 1459 O O . ASP A 1 194 ? 8.937 0.623 2.854 1.00 91.44 194 ASP A O 1
ATOM 1463 N N . LYS A 1 195 ? 7.408 1.681 1.587 1.00 95.25 195 LYS A N 1
ATOM 1464 C CA . LYS A 1 195 ? 8.322 2.637 0.949 1.00 95.25 195 LYS A CA 1
ATOM 1465 C C . LYS A 1 195 ? 8.409 3.926 1.770 1.00 95.25 195 LYS A C 1
ATOM 1467 O O . LYS A 1 195 ? 7.672 4.869 1.526 1.00 95.25 195 LYS A O 1
ATOM 1472 N N . VAL A 1 196 ? 9.288 3.977 2.771 1.00 96.94 196 VAL A N 1
ATOM 1473 C CA . VAL A 1 196 ? 9.297 5.107 3.723 1.00 96.94 196 VAL A CA 1
ATOM 1474 C C . VAL A 1 196 ? 9.699 6.427 3.067 1.00 96.94 196 VAL A C 1
ATOM 1476 O O . VAL A 1 196 ? 8.907 7.362 3.045 1.00 96.94 196 VAL A O 1
ATOM 1479 N N . MET A 1 197 ? 10.926 6.523 2.557 1.00 97.75 197 MET A N 1
ATOM 1480 C CA . MET A 1 197 ? 11.474 7.798 2.107 1.00 97.75 197 MET A CA 1
ATOM 1481 C C . MET A 1 197 ? 12.403 7.656 0.904 1.00 97.75 197 MET A C 1
ATOM 1483 O O . MET A 1 197 ? 13.440 6.978 0.972 1.00 97.75 197 MET A O 1
ATOM 1487 N N . LEU A 1 198 ? 12.069 8.341 -0.189 1.00 97.88 198 LEU A N 1
ATOM 1488 C CA . LEU A 1 198 ? 12.884 8.384 -1.397 1.00 97.88 198 LEU A CA 1
ATOM 1489 C C . LEU A 1 198 ? 13.613 9.722 -1.521 1.00 97.88 198 LEU A C 1
ATOM 1491 O O . LEU A 1 198 ? 13.002 10.782 -1.578 1.00 97.88 198 LEU A O 1
ATOM 1495 N N . LEU A 1 199 ? 14.941 9.672 -1.608 1.00 98.31 199 LEU A N 1
ATOM 1496 C CA . LEU A 1 199 ? 15.778 10.837 -1.878 1.00 98.31 199 LEU A CA 1
ATOM 1497 C C . LEU A 1 199 ? 16.400 10.661 -3.269 1.00 98.31 199 LEU A C 1
ATOM 1499 O O . LEU A 1 199 ? 17.347 9.892 -3.439 1.00 98.31 199 LEU A O 1
ATOM 1503 N N . GLY A 1 200 ? 15.872 11.373 -4.259 1.00 95.38 200 GLY A N 1
ATOM 1504 C CA . GLY A 1 200 ? 16.294 11.358 -5.661 1.00 95.38 200 GLY A CA 1
ATOM 1505 C C . GLY A 1 200 ? 15.354 10.553 -6.568 1.00 95.38 200 GLY A C 1
ATOM 1506 O O . GLY A 1 200 ? 14.956 9.432 -6.247 1.00 95.38 200 GLY A O 1
ATOM 1507 N N . HIS A 1 201 ? 15.023 11.117 -7.730 1.00 88.50 201 HIS A N 1
ATOM 1508 C CA . HIS A 1 201 ? 13.932 10.702 -8.615 1.00 88.50 201 HIS A CA 1
ATOM 1509 C C . HIS A 1 201 ? 14.152 9.319 -9.246 1.00 88.50 201 HIS A C 1
ATOM 1511 O O . HIS A 1 201 ? 13.405 8.376 -8.989 1.00 88.50 201 HIS A O 1
ATOM 1517 N N . LYS A 1 202 ? 15.203 9.171 -10.062 1.00 92.25 202 LYS A N 1
ATOM 1518 C CA . LYS A 1 202 ? 15.542 7.922 -10.766 1.00 92.25 202 LYS A CA 1
ATOM 1519 C C . LYS A 1 202 ? 17.027 7.857 -11.101 1.00 92.25 202 LYS A C 1
ATOM 1521 O O . LYS A 1 202 ? 17.696 8.880 -11.187 1.00 92.25 202 LYS A O 1
ATOM 1526 N N . ASP A 1 203 ? 17.523 6.652 -11.361 1.00 88.94 203 ASP A N 1
ATOM 1527 C CA . ASP A 1 203 ? 18.954 6.371 -11.561 1.00 88.94 203 ASP A CA 1
ATOM 1528 C C . ASP A 1 203 ? 19.564 7.031 -12.807 1.00 88.94 203 ASP A C 1
ATOM 1530 O O . ASP A 1 203 ? 20.775 7.003 -12.958 1.00 88.94 203 ASP A O 1
ATOM 1534 N N . GLY A 1 204 ? 18.748 7.601 -13.701 1.00 90.69 204 GLY A N 1
ATOM 1535 C CA . GLY A 1 204 ? 19.203 8.386 -14.854 1.00 90.69 204 GLY A CA 1
ATOM 1536 C C . GLY A 1 204 ? 19.033 9.900 -14.698 1.00 90.69 204 GLY A C 1
ATOM 1537 O O . GLY A 1 204 ? 19.365 10.640 -15.619 1.00 90.69 204 GLY A O 1
ATOM 1538 N N . PHE A 1 205 ? 18.482 10.381 -13.578 1.00 92.44 205 PHE A N 1
ATOM 1539 C CA . PHE A 1 205 ? 18.220 11.804 -13.357 1.00 92.44 205 PHE A CA 1
ATOM 1540 C C . PHE A 1 205 ? 19.393 12.462 -12.622 1.00 92.44 205 PHE A C 1
ATOM 1542 O O . PHE A 1 205 ? 19.404 12.605 -11.403 1.00 92.44 205 PHE A O 1
ATOM 1549 N N . THR A 1 206 ? 20.428 12.826 -13.377 1.00 95.44 206 THR A N 1
ATOM 1550 C CA . THR A 1 206 ? 21.708 13.288 -12.819 1.00 95.44 206 THR A CA 1
ATOM 1551 C C . THR A 1 206 ? 21.646 14.628 -12.095 1.00 95.44 206 THR A C 1
ATOM 1553 O O . THR A 1 206 ? 22.584 14.948 -11.365 1.00 95.44 206 THR A O 1
ATOM 1556 N N . ASP A 1 207 ? 20.580 15.405 -12.276 1.00 95.62 207 ASP A N 1
ATOM 1557 C CA . ASP A 1 207 ? 20.441 16.718 -11.639 1.00 95.62 207 ASP A CA 1
ATOM 1558 C C . ASP A 1 207 ? 20.294 16.591 -10.114 1.00 95.62 207 ASP A C 1
ATOM 1560 O O . ASP A 1 207 ? 20.712 17.482 -9.378 1.00 95.62 207 ASP A O 1
ATOM 1564 N N . ASP A 1 208 ? 19.859 15.427 -9.612 1.00 96.44 208 ASP A N 1
ATOM 1565 C CA . ASP A 1 208 ? 19.828 15.113 -8.176 1.00 96.44 208 ASP A CA 1
ATOM 1566 C C . ASP A 1 208 ? 21.223 15.070 -7.524 1.00 96.44 208 ASP A C 1
ATOM 1568 O O . ASP A 1 208 ? 21.332 15.032 -6.301 1.00 96.44 208 ASP A O 1
ATOM 1572 N N . LYS A 1 209 ? 22.322 15.142 -8.288 1.00 96.69 209 LYS A N 1
ATOM 1573 C CA . LYS A 1 209 ? 23.682 15.259 -7.723 1.00 96.69 209 LYS A CA 1
ATOM 1574 C C . LYS A 1 209 ? 23.862 16.488 -6.833 1.00 96.69 209 LYS A C 1
ATOM 1576 O O . LYS A 1 209 ? 24.742 16.484 -5.973 1.00 96.69 209 LYS A O 1
ATOM 1581 N N . ILE A 1 210 ? 23.069 17.543 -7.038 1.00 95.94 210 ILE A N 1
ATOM 1582 C CA . ILE A 1 210 ? 23.140 18.749 -6.203 1.00 95.94 210 ILE A CA 1
ATOM 1583 C C . ILE A 1 210 ? 22.418 18.583 -4.864 1.00 95.94 210 ILE A C 1
ATOM 1585 O O . ILE A 1 210 ? 22.650 19.395 -3.969 1.00 95.94 210 ILE A O 1
ATOM 1589 N N . MET A 1 211 ? 21.555 17.569 -4.737 1.00 98.31 211 MET A N 1
ATOM 1590 C CA . MET A 1 211 ? 20.691 17.355 -3.581 1.00 98.31 211 MET A CA 1
ATOM 1591 C C . MET A 1 211 ? 21.518 17.122 -2.318 1.00 98.31 211 MET A C 1
ATOM 1593 O O . MET A 1 211 ? 22.410 16.272 -2.278 1.00 98.31 211 MET A O 1
ATOM 1597 N N . LYS A 1 212 ? 21.182 17.860 -1.262 1.00 98.19 212 LYS A N 1
ATOM 1598 C CA . LYS A 1 212 ? 21.735 17.705 0.083 1.00 98.19 212 LYS A CA 1
ATOM 1599 C C . LYS A 1 212 ? 20.600 17.664 1.096 1.00 98.19 212 LYS A C 1
ATOM 1601 O O . LYS A 1 212 ? 19.858 18.639 1.239 1.00 98.19 212 LYS A O 1
ATOM 1606 N N . VAL A 1 213 ? 20.493 16.540 1.799 1.00 98.75 213 VAL A N 1
ATOM 1607 C CA . VAL A 1 213 ? 19.423 16.272 2.766 1.00 98.75 213 VAL A CA 1
ATOM 1608 C C . VAL A 1 213 ? 20.012 15.877 4.116 1.00 98.75 213 VAL A C 1
ATOM 1610 O O . VAL A 1 213 ? 20.961 15.094 4.196 1.00 98.75 213 VAL A O 1
ATOM 1613 N N . THR A 1 214 ? 19.449 16.425 5.187 1.00 98.88 214 THR A N 1
ATOM 1614 C CA . THR A 1 214 ? 19.718 16.003 6.563 1.00 98.88 214 THR A CA 1
ATOM 1615 C C . THR A 1 214 ? 18.516 15.227 7.087 1.00 98.88 214 THR A C 1
ATOM 1617 O O . THR A 1 214 ? 17.413 15.758 7.111 1.00 98.88 214 THR A O 1
ATOM 1620 N N . VAL A 1 215 ? 18.724 13.992 7.534 1.00 98.88 215 VAL A N 1
ATOM 1621 C CA . VAL A 1 215 ? 17.716 13.145 8.185 1.00 98.88 215 VAL A CA 1
ATOM 1622 C C . VAL A 1 215 ? 18.147 12.980 9.637 1.00 98.88 215 VAL A C 1
ATOM 1624 O O . VAL A 1 215 ? 19.151 12.310 9.888 1.00 98.88 215 VAL A O 1
ATOM 1627 N N . VAL A 1 216 ? 17.471 13.635 10.587 1.00 98.81 216 VAL A N 1
ATOM 1628 C CA . VAL A 1 216 ? 17.966 13.736 11.971 1.00 98.81 216 VAL A CA 1
ATOM 1629 C C . VAL A 1 216 ? 16.891 13.643 13.054 1.00 98.81 216 VAL A C 1
ATOM 1631 O O . VAL A 1 216 ? 15.848 14.261 12.942 1.00 98.81 216 VAL A O 1
ATOM 1634 N N . PHE A 1 217 ? 17.143 12.911 14.141 1.00 98.62 217 PHE A N 1
ATOM 1635 C CA . PHE A 1 217 ? 16.206 12.748 15.274 1.00 98.62 217 PHE A CA 1
ATOM 1636 C C . PHE A 1 217 ? 14.852 12.099 14.936 1.00 98.62 217 PHE A C 1
ATOM 1638 O O . PHE A 1 217 ? 13.912 12.182 15.724 1.00 98.62 217 PHE A O 1
ATOM 1645 N N . ASN A 1 218 ? 14.729 11.433 13.789 1.00 98.81 218 ASN A N 1
ATOM 1646 C CA . ASN A 1 218 ? 13.508 10.711 13.446 1.00 98.81 218 ASN A CA 1
ATOM 1647 C C . ASN A 1 218 ? 13.438 9.372 14.189 1.00 98.81 218 ASN A C 1
ATOM 1649 O O . ASN A 1 218 ? 14.465 8.756 14.500 1.00 98.81 218 ASN A O 1
ATOM 1653 N N . HIS A 1 219 ? 12.218 8.892 14.412 1.00 98.25 219 HIS A N 1
ATOM 1654 C CA . HIS A 1 219 ? 11.950 7.542 14.893 1.00 98.25 219 HIS A CA 1
ATOM 1655 C C . HIS A 1 219 ? 11.262 6.740 13.787 1.00 98.25 219 HIS A C 1
ATOM 1657 O O . HIS A 1 219 ? 10.101 6.956 13.450 1.00 98.25 219 HIS A O 1
ATOM 1663 N N . PHE A 1 220 ? 12.004 5.795 13.224 1.00 98.06 220 PHE A N 1
ATOM 1664 C CA . PHE A 1 220 ? 11.505 4.775 12.314 1.00 98.06 220 PHE A CA 1
ATOM 1665 C C . PHE A 1 220 ? 11.005 3.585 13.140 1.00 98.06 220 PHE A C 1
ATOM 1667 O O . PHE A 1 220 ? 11.800 2.772 13.617 1.00 98.06 220 PHE A O 1
ATOM 1674 N N . GLY A 1 221 ? 9.696 3.553 13.388 1.00 88.94 221 GLY A N 1
ATOM 1675 C CA . GLY A 1 221 ? 9.021 2.553 14.209 1.00 88.94 221 GLY A CA 1
ATOM 1676 C C . GLY A 1 221 ? 8.857 1.196 13.520 1.00 88.94 221 GLY A C 1
ATOM 1677 O O . GLY A 1 221 ? 9.346 0.955 12.418 1.00 88.94 221 GLY A O 1
ATOM 1678 N N . SER A 1 222 ? 8.131 0.293 14.179 1.00 84.38 222 SER A N 1
ATOM 1679 C CA . SER A 1 222 ? 7.873 -1.054 13.664 1.00 84.38 222 SER A CA 1
ATOM 1680 C C . SER A 1 222 ? 6.962 -1.062 12.432 1.00 84.38 222 SER A C 1
ATOM 1682 O O . SER A 1 222 ? 6.217 -0.113 12.176 1.00 84.38 222 SER A O 1
ATOM 1684 N N . GLY A 1 223 ? 6.982 -2.173 11.692 1.00 78.38 223 GLY A N 1
ATOM 1685 C CA . GLY A 1 223 ? 6.155 -2.356 10.494 1.00 78.38 223 GLY A CA 1
ATOM 1686 C C . GLY A 1 223 ? 6.678 -1.607 9.267 1.00 78.38 223 GLY A C 1
ATOM 1687 O O . GLY A 1 223 ? 5.937 -1.449 8.303 1.00 78.38 223 GLY A O 1
ATOM 1688 N N . LEU A 1 224 ? 7.928 -1.132 9.308 1.00 87.62 224 LEU A N 1
ATOM 1689 C CA . LEU A 1 224 ? 8.594 -0.510 8.169 1.00 87.62 224 LEU A CA 1
ATOM 1690 C C . LEU A 1 224 ? 9.406 -1.530 7.373 1.00 87.62 224 LEU A C 1
ATOM 1692 O O . LEU A 1 224 ? 10.204 -2.284 7.941 1.00 87.62 224 LEU A O 1
ATOM 1696 N N . VAL A 1 225 ? 9.234 -1.538 6.051 1.00 90.19 225 VAL A N 1
ATOM 1697 C CA . VAL A 1 225 ? 9.937 -2.499 5.190 1.00 90.19 225 VAL A CA 1
ATOM 1698 C C . VAL A 1 225 ? 11.305 -1.983 4.762 1.00 90.19 225 VAL A C 1
ATOM 1700 O O . VAL A 1 225 ? 12.304 -2.680 4.967 1.00 90.19 225 VAL A O 1
ATOM 1703 N N . GLN A 1 226 ? 11.367 -0.782 4.180 1.00 96.00 226 GLN A N 1
ATOM 1704 C CA . GLN A 1 226 ? 12.575 -0.274 3.525 1.00 96.00 226 GLN A CA 1
ATOM 1705 C C . GLN A 1 226 ? 12.603 1.255 3.360 1.00 96.00 226 GLN A C 1
ATOM 1707 O O . GLN A 1 226 ? 11.657 1.967 3.684 1.00 96.00 226 GLN A O 1
ATOM 1712 N N . ARG A 1 227 ? 13.705 1.760 2.782 1.00 98.06 227 ARG A N 1
ATOM 1713 C CA . ARG A 1 227 ? 13.895 3.156 2.340 1.00 98.06 227 ARG A CA 1
ATOM 1714 C C . ARG A 1 227 ? 13.936 4.188 3.473 1.00 98.06 227 ARG A C 1
ATOM 1716 O O . ARG A 1 227 ? 13.244 5.192 3.417 1.00 98.06 227 ARG A O 1
ATOM 1723 N N . MET A 1 228 ? 14.803 4.001 4.461 1.00 98.50 228 MET A N 1
ATOM 1724 C CA . MET A 1 228 ? 14.974 4.914 5.599 1.00 98.50 228 MET A CA 1
ATOM 1725 C C . MET A 1 228 ? 16.399 5.512 5.692 1.00 98.50 228 MET A C 1
ATOM 1727 O O . MET A 1 228 ? 17.112 5.252 6.657 1.00 98.50 228 MET A O 1
ATOM 1731 N N . PRO A 1 229 ? 16.867 6.331 4.732 1.00 98.50 229 PRO A N 1
ATOM 1732 C CA . PRO A 1 229 ? 16.275 6.635 3.430 1.00 98.50 229 PRO A CA 1
ATOM 1733 C C . PRO A 1 229 ? 16.755 5.678 2.321 1.00 98.50 229 PRO A C 1
ATOM 1735 O O . PRO A 1 229 ? 17.710 4.915 2.498 1.00 98.50 229 PRO A O 1
ATOM 1738 N N . ARG A 1 230 ? 16.140 5.758 1.132 1.00 98.25 230 ARG A N 1
ATOM 1739 C CA . ARG A 1 230 ? 16.730 5.265 -0.129 1.00 98.25 230 ARG A CA 1
ATOM 1740 C C . ARG A 1 230 ? 17.240 6.445 -0.959 1.00 98.25 230 ARG A C 1
ATOM 1742 O O . ARG A 1 230 ? 16.435 7.251 -1.407 1.00 98.25 230 ARG A O 1
ATOM 1749 N N . VAL A 1 231 ? 18.551 6.525 -1.196 1.00 98.25 231 VAL A N 1
ATOM 1750 C CA . VAL A 1 231 ? 19.212 7.699 -1.805 1.00 98.25 231 VAL A CA 1
ATOM 1751 C C . VAL A 1 231 ? 19.693 7.429 -3.232 1.00 98.25 231 VAL A C 1
ATOM 1753 O O . VAL A 1 231 ? 20.198 6.346 -3.522 1.00 98.25 231 VAL A O 1
ATOM 1756 N N . ARG A 1 232 ? 19.588 8.423 -4.117 1.00 96.62 232 ARG A N 1
ATOM 1757 C CA . ARG A 1 232 ? 20.176 8.426 -5.461 1.00 96.62 232 ARG A CA 1
ATOM 1758 C C . ARG A 1 232 ? 21.007 9.677 -5.703 1.00 96.62 232 ARG A C 1
ATOM 1760 O O . ARG A 1 232 ? 20.528 10.769 -5.414 1.00 96.62 232 ARG A O 1
ATOM 1767 N N . TYR A 1 233 ? 22.209 9.511 -6.262 1.00 95.50 233 TYR A N 1
ATOM 1768 C CA . TYR A 1 233 ? 23.177 10.562 -6.619 1.00 95.50 233 TYR A CA 1
ATOM 1769 C C . TYR A 1 233 ? 23.649 11.510 -5.508 1.00 95.50 233 TYR A C 1
ATOM 1771 O O . TYR A 1 233 ? 24.848 11.619 -5.271 1.00 95.50 233 TYR A O 1
ATOM 1779 N N . GLY A 1 234 ? 22.739 12.260 -4.894 1.00 95.38 234 GLY A N 1
ATOM 1780 C CA . GLY A 1 234 ? 23.038 13.341 -3.967 1.00 95.38 234 GLY A CA 1
ATOM 1781 C C . GLY A 1 234 ? 23.665 12.891 -2.646 1.00 95.38 234 GLY A C 1
ATOM 1782 O O . GLY A 1 234 ? 24.233 11.805 -2.492 1.00 95.38 234 GLY A O 1
ATOM 1783 N N . TYR A 1 235 ? 23.561 13.774 -1.661 1.00 98.25 235 TYR A N 1
ATOM 1784 C CA . TYR A 1 235 ? 24.173 13.618 -0.353 1.00 98.25 235 TYR A CA 1
ATOM 1785 C C . TYR A 1 235 ? 23.108 13.523 0.746 1.00 98.25 235 TYR A C 1
ATOM 1787 O O . TYR A 1 235 ? 22.265 14.413 0.876 1.00 98.25 235 TYR A O 1
ATOM 1795 N N . ALA A 1 236 ? 23.203 12.494 1.591 1.00 98.56 236 ALA A N 1
ATOM 1796 C CA . ALA A 1 236 ? 22.381 12.348 2.790 1.00 98.56 236 ALA A CA 1
ATOM 1797 C C . ALA A 1 236 ? 23.251 12.283 4.057 1.00 98.56 236 ALA A C 1
ATOM 1799 O O . ALA A 1 236 ? 24.088 11.387 4.205 1.00 98.56 236 ALA A O 1
ATOM 1800 N N . HIS A 1 237 ? 23.024 13.210 4.993 1.00 98.81 237 HIS A N 1
ATOM 1801 C CA . HIS A 1 237 ? 23.500 13.079 6.372 1.00 98.81 237 HIS A CA 1
ATOM 1802 C C . HIS A 1 237 ? 22.388 12.461 7.220 1.00 98.81 237 HIS A C 1
ATOM 1804 O O . HIS A 1 237 ? 21.394 13.123 7.508 1.00 98.81 237 HIS A O 1
ATOM 1810 N N . VAL A 1 238 ? 22.559 11.206 7.616 1.00 98.81 238 VAL A N 1
ATOM 1811 C CA . VAL A 1 238 ? 21.615 10.444 8.434 1.00 98.81 238 VAL A CA 1
ATOM 1812 C C . VAL A 1 238 ? 22.152 10.408 9.863 1.00 98.81 238 VAL A C 1
ATOM 1814 O O . VAL A 1 238 ? 23.054 9.626 10.154 1.00 98.81 238 VAL A O 1
ATOM 1817 N N . ALA A 1 239 ? 21.643 11.271 10.742 1.00 98.69 239 ALA A N 1
ATOM 1818 C CA . ALA A 1 239 ? 22.214 11.490 12.070 1.00 98.69 239 ALA A CA 1
ATOM 1819 C C . ALA A 1 239 ? 21.230 11.255 13.221 1.00 98.69 239 ALA A C 1
ATOM 1821 O O . ALA A 1 239 ? 20.109 11.739 13.185 1.00 98.69 239 ALA A O 1
ATOM 1822 N N . ASN A 1 240 ? 21.646 10.581 14.293 1.00 98.69 240 ASN A N 1
ATOM 1823 C CA . ASN A 1 240 ? 20.844 10.437 15.521 1.00 98.69 240 ASN A CA 1
ATOM 1824 C C . ASN A 1 240 ? 19.373 10.005 15.326 1.00 98.69 240 ASN A C 1
ATOM 1826 O O . ASN A 1 240 ? 18.497 10.459 16.060 1.00 98.69 240 ASN A O 1
ATOM 1830 N N . ASN A 1 241 ? 19.093 9.126 14.363 1.00 98.81 241 ASN A N 1
ATOM 1831 C CA . ASN A 1 241 ? 17.767 8.535 14.163 1.00 98.81 241 ASN A CA 1
ATOM 1832 C C . ASN A 1 241 ? 17.671 7.164 14.841 1.00 98.81 241 ASN A C 1
ATOM 1834 O O . ASN A 1 241 ? 18.666 6.433 14.939 1.00 98.81 241 ASN A O 1
ATOM 1838 N N . ARG A 1 242 ? 16.461 6.802 15.271 1.00 98.06 242 ARG A N 1
ATOM 1839 C CA . ARG A 1 242 ? 16.136 5.491 15.841 1.00 98.06 242 ARG A CA 1
ATOM 1840 C C . ARG A 1 242 ? 15.472 4.600 14.797 1.00 98.06 242 ARG A C 1
ATOM 1842 O O . ARG A 1 242 ? 14.561 5.059 14.118 1.00 98.06 242 ARG A O 1
ATOM 1849 N N . TYR A 1 243 ? 15.879 3.334 14.730 1.00 98.31 243 TYR A N 1
ATOM 1850 C CA . TYR A 1 243 ? 15.328 2.333 13.816 1.00 98.31 243 TYR A CA 1
ATOM 1851 C C . TYR A 1 243 ? 14.905 1.077 14.571 1.00 98.31 243 TYR A C 1
ATOM 1853 O O . TYR A 1 243 ? 15.750 0.395 15.157 1.00 98.31 243 TYR A O 1
ATOM 1861 N N . ASP A 1 244 ? 13.618 0.745 14.498 1.00 93.31 244 ASP A N 1
ATOM 1862 C CA . ASP A 1 244 ? 13.026 -0.393 15.191 1.00 93.31 244 ASP A CA 1
ATOM 1863 C C . ASP A 1 244 ? 12.592 -1.480 14.189 1.00 93.31 244 ASP A C 1
ATOM 1865 O O . ASP A 1 244 ? 11.540 -1.392 13.563 1.00 93.31 244 ASP A O 1
ATOM 1869 N N . LYS A 1 245 ? 13.378 -2.560 14.092 1.00 92.06 245 LYS A N 1
ATOM 1870 C CA . LYS A 1 245 ? 13.017 -3.831 13.436 1.00 92.06 245 LYS A CA 1
ATOM 1871 C C . LYS A 1 245 ? 12.543 -3.697 11.977 1.00 92.06 245 LYS A C 1
ATOM 1873 O O . LYS A 1 245 ? 11.441 -4.127 11.640 1.00 92.06 245 LYS A O 1
ATOM 1878 N N . TRP A 1 246 ? 13.394 -3.169 11.096 1.00 93.50 246 TRP A N 1
ATOM 1879 C CA . TRP A 1 246 ? 13.100 -3.128 9.655 1.00 93.50 246 TRP A CA 1
ATOM 1880 C C . TRP A 1 246 ? 12.938 -4.532 9.048 1.00 93.50 246 TRP A C 1
ATOM 1882 O O . TRP A 1 246 ? 13.594 -5.489 9.478 1.00 93.50 246 TRP A O 1
ATOM 1892 N N . ILE A 1 247 ? 12.081 -4.651 8.028 1.00 90.12 247 ILE A N 1
ATOM 1893 C CA . ILE A 1 247 ? 11.749 -5.950 7.412 1.00 90.12 247 ILE A CA 1
ATOM 1894 C C . ILE A 1 247 ? 12.708 -6.312 6.268 1.00 90.12 247 ILE A C 1
ATOM 1896 O O . ILE A 1 247 ? 13.029 -7.486 6.125 1.00 90.12 247 ILE A O 1
ATOM 1900 N N . MET A 1 248 ? 13.207 -5.349 5.478 1.00 90.88 248 MET A N 1
ATOM 1901 C CA . MET A 1 248 ? 14.083 -5.630 4.325 1.00 90.88 248 MET A CA 1
ATOM 1902 C C . MET A 1 248 ? 15.459 -4.961 4.404 1.00 90.88 248 MET A C 1
ATOM 1904 O O . MET A 1 248 ? 16.472 -5.636 4.245 1.00 90.88 248 MET A O 1
ATOM 1908 N N . TYR A 1 249 ? 15.518 -3.648 4.625 1.00 97.50 249 TYR A N 1
ATOM 1909 C CA . TYR A 1 249 ? 16.751 -2.907 4.920 1.00 97.50 249 TYR A CA 1
ATOM 1910 C C . TYR A 1 249 ? 16.398 -1.546 5.529 1.00 97.50 249 TYR A C 1
ATOM 1912 O O . TYR A 1 249 ? 15.292 -1.054 5.332 1.00 97.50 249 TYR A O 1
ATOM 1920 N N . ALA A 1 250 ? 17.327 -0.903 6.234 1.00 97.75 250 ALA A N 1
ATOM 1921 C CA . ALA A 1 250 ? 17.108 0.451 6.742 1.00 97.75 250 ALA A CA 1
ATOM 1922 C C . ALA A 1 250 ? 17.563 1.502 5.721 1.00 97.75 250 ALA A C 1
ATOM 1924 O O . ALA A 1 250 ? 16.739 2.149 5.081 1.00 97.75 250 ALA A O 1
ATOM 1925 N N . ILE A 1 251 ? 18.869 1.619 5.488 1.00 98.69 251 ILE A N 1
ATOM 1926 C CA . ILE A 1 251 ? 19.469 2.639 4.620 1.00 98.69 251 ILE A CA 1
ATOM 1927 C C . ILE A 1 251 ? 19.835 2.012 3.277 1.00 98.69 251 ILE A C 1
ATOM 1929 O O . ILE A 1 251 ? 20.528 0.999 3.225 1.00 98.69 251 ILE A O 1
ATOM 1933 N N . GLY A 1 252 ? 19.432 2.618 2.164 1.00 97.44 252 GLY A N 1
ATOM 1934 C CA . GLY A 1 252 ? 19.781 2.091 0.848 1.00 97.44 252 GLY A CA 1
ATOM 1935 C C . GLY A 1 252 ? 20.033 3.152 -0.205 1.00 97.44 252 GLY A C 1
ATOM 1936 O O . GLY A 1 252 ? 19.928 4.350 0.050 1.00 97.44 252 GLY A O 1
ATOM 1937 N N . GLY A 1 253 ? 20.361 2.710 -1.414 1.00 96.94 253 GLY A N 1
ATOM 1938 C CA . GLY A 1 253 ? 20.564 3.629 -2.522 1.00 96.94 253 GLY A CA 1
ATOM 1939 C C . GLY A 1 253 ? 21.042 2.996 -3.819 1.00 96.94 253 GLY A C 1
ATOM 1940 O O . GLY A 1 253 ? 21.512 1.858 -3.839 1.00 96.94 253 GLY A O 1
ATOM 1941 N N . SER A 1 254 ? 20.920 3.773 -4.891 1.00 96.06 254 SER A N 1
ATOM 1942 C CA . SER A 1 254 ? 21.377 3.475 -6.253 1.00 96.06 254 SER A CA 1
ATOM 1943 C C . SER A 1 254 ? 22.070 4.698 -6.863 1.00 96.06 254 SER A C 1
ATOM 1945 O O . SER A 1 254 ? 21.930 5.801 -6.350 1.00 96.06 254 SER A O 1
ATOM 1947 N N . ALA A 1 255 ? 22.817 4.525 -7.957 1.00 94.50 255 ALA A N 1
ATOM 1948 C CA . ALA A 1 255 ? 23.457 5.627 -8.688 1.00 94.50 255 ALA A CA 1
ATOM 1949 C C . ALA A 1 255 ? 24.432 6.502 -7.854 1.00 94.50 255 ALA A C 1
ATOM 1951 O O . ALA A 1 255 ? 24.341 7.725 -7.863 1.00 94.50 255 ALA A O 1
ATOM 1952 N N . ASP A 1 256 ? 25.377 5.867 -7.149 1.00 94.50 256 ASP A N 1
ATOM 1953 C CA . ASP A 1 256 ? 26.508 6.512 -6.443 1.00 94.50 256 ASP A CA 1
ATOM 1954 C C . ASP A 1 256 ? 26.137 7.666 -5.481 1.00 94.50 256 ASP A C 1
ATOM 1956 O O . ASP A 1 256 ? 26.670 8.772 -5.598 1.00 94.50 256 ASP A O 1
ATOM 1960 N N . PRO A 1 257 ? 25.229 7.446 -4.510 1.00 96.94 257 PRO A N 1
ATOM 1961 C CA . PRO A 1 257 ? 24.935 8.451 -3.503 1.00 96.94 257 PRO A CA 1
ATOM 1962 C C . PRO A 1 257 ? 26.046 8.501 -2.449 1.00 96.94 257 PRO A C 1
ATOM 1964 O O . PRO A 1 257 ? 26.661 7.483 -2.108 1.00 96.94 257 PRO A O 1
ATOM 1967 N N . THR A 1 258 ? 26.243 9.674 -1.848 1.00 98.06 258 THR A N 1
ATOM 1968 C CA . THR A 1 258 ? 27.079 9.812 -0.647 1.00 98.06 258 THR A CA 1
ATOM 1969 C C . THR A 1 258 ? 26.204 9.760 0.601 1.00 98.06 258 THR A C 1
ATOM 1971 O O . THR A 1 258 ? 25.286 10.566 0.752 1.00 98.06 258 THR A O 1
ATOM 1974 N N . ILE A 1 259 ? 26.499 8.828 1.511 1.00 98.56 259 ILE A N 1
ATOM 1975 C CA . ILE A 1 259 ? 25.729 8.625 2.743 1.00 98.56 259 ILE A CA 1
ATOM 1976 C C . ILE A 1 259 ? 26.666 8.654 3.949 1.00 98.56 259 ILE A C 1
ATOM 1978 O O . ILE A 1 259 ? 27.559 7.813 4.089 1.00 98.56 259 ILE A O 1
ATOM 1982 N N . LEU A 1 260 ? 26.421 9.602 4.850 1.00 98.56 260 LEU A N 1
ATOM 1983 C CA . LEU A 1 260 ? 27.023 9.632 6.177 1.00 98.56 260 LEU A CA 1
ATOM 1984 C C . LEU A 1 260 ? 25.970 9.213 7.205 1.00 98.56 260 LEU A C 1
ATOM 1986 O O . LEU A 1 260 ? 25.062 9.985 7.496 1.00 98.56 260 LEU A O 1
ATOM 1990 N N . SER A 1 261 ? 26.105 8.003 7.743 1.00 98.69 261 SER A N 1
ATOM 1991 C CA . SER A 1 261 ? 25.398 7.535 8.936 1.00 98.69 261 SER A CA 1
ATOM 1992 C C . SER A 1 261 ? 26.211 7.928 10.170 1.00 98.69 261 SER A C 1
ATOM 1994 O O . SER A 1 261 ? 27.358 7.495 10.316 1.00 98.69 261 SER A O 1
ATOM 1996 N N . GLU A 1 262 ? 25.661 8.787 11.028 1.00 98.62 262 GLU A N 1
ATOM 1997 C CA . GLU A 1 262 ? 26.348 9.271 12.226 1.00 98.62 262 GLU A CA 1
ATOM 1998 C C . GLU A 1 262 ? 25.473 9.216 13.490 1.00 98.62 262 GLU A C 1
ATOM 2000 O O . GLU A 1 262 ? 24.500 9.950 13.648 1.00 98.62 262 GLU A O 1
ATOM 2005 N N . GLY A 1 263 ? 25.858 8.385 14.457 1.00 98.44 263 GLY A N 1
ATOM 2006 C CA . GLY A 1 263 ? 25.243 8.379 15.780 1.00 98.44 263 GLY A CA 1
ATOM 2007 C C . GLY A 1 263 ? 23.803 7.874 15.810 1.00 98.44 263 GLY A C 1
ATOM 2008 O O . GLY A 1 263 ? 23.047 8.309 16.664 1.00 98.44 263 GLY A O 1
ATOM 2009 N N . ASN A 1 264 ? 23.387 7.010 14.894 1.00 98.81 264 ASN A N 1
ATOM 2010 C CA . ASN A 1 264 ? 22.065 6.385 14.860 1.00 98.81 264 ASN A CA 1
ATOM 2011 C C . ASN A 1 264 ? 21.975 5.173 15.803 1.00 98.81 264 ASN A C 1
ATOM 2013 O O . ASN A 1 264 ? 22.989 4.629 16.246 1.00 98.81 264 ASN A O 1
ATOM 2017 N N . TYR A 1 265 ? 20.752 4.726 16.091 1.00 98.19 265 TYR A N 1
ATOM 2018 C CA . TYR A 1 265 ? 20.484 3.543 16.912 1.00 98.19 265 TYR A CA 1
ATOM 2019 C C . TYR A 1 265 ? 19.647 2.533 16.133 1.00 98.19 265 TYR A C 1
ATOM 2021 O O . TYR A 1 265 ? 18.465 2.762 15.875 1.00 98.19 265 TYR A O 1
ATOM 2029 N N . PHE A 1 266 ? 20.274 1.422 15.754 1.00 98.69 266 PHE A N 1
ATOM 2030 C CA . PHE A 1 266 ? 19.694 0.396 14.899 1.00 98.69 266 PHE A CA 1
ATOM 2031 C C . PHE A 1 266 ? 19.356 -0.862 15.692 1.00 98.69 266 PHE A C 1
ATOM 2033 O O . PHE A 1 266 ? 20.254 -1.569 16.151 1.00 98.69 266 PHE A O 1
ATOM 2040 N N . VAL A 1 267 ? 18.069 -1.189 15.792 1.00 96.19 267 VAL A N 1
ATOM 2041 C CA . VAL A 1 267 ? 17.595 -2.473 16.317 1.00 96.19 267 VAL A CA 1
ATOM 2042 C C . VAL A 1 267 ? 17.160 -3.342 15.144 1.00 96.19 267 VAL A C 1
ATOM 2044 O O . VAL A 1 267 ? 16.092 -3.128 14.576 1.00 96.19 267 VAL A O 1
ATOM 2047 N N . ALA A 1 268 ? 17.986 -4.320 14.769 1.00 92.06 268 ALA A N 1
ATOM 2048 C CA . ALA A 1 268 ? 17.650 -5.246 13.688 1.00 92.06 268 ALA A CA 1
ATOM 2049 C C . ALA A 1 268 ? 16.420 -6.104 14.029 1.00 92.06 268 ALA A C 1
ATOM 2051 O O . ALA A 1 268 ? 16.178 -6.441 15.194 1.00 92.06 268 ALA A O 1
ATOM 2052 N N . SER A 1 269 ? 15.669 -6.503 12.999 1.00 88.44 269 SER A N 1
ATOM 2053 C CA . SER A 1 269 ? 14.662 -7.559 13.127 1.00 88.44 269 SER A CA 1
ATOM 2054 C C . SER A 1 269 ? 15.339 -8.921 13.300 1.00 88.44 269 SER A C 1
ATOM 2056 O O . SER A 1 269 ? 16.559 -9.056 13.168 1.00 88.44 269 SER A O 1
ATOM 2058 N N . ASP A 1 270 ? 14.570 -9.960 13.613 1.00 86.75 270 ASP A N 1
ATOM 2059 C CA . ASP A 1 270 ? 15.145 -11.292 13.830 1.00 86.75 270 ASP A CA 1
ATOM 2060 C C . ASP A 1 270 ? 15.669 -11.921 12.534 1.00 86.75 270 ASP A C 1
ATOM 2062 O O . ASP A 1 270 ? 16.655 -12.656 12.569 1.00 86.75 270 ASP A O 1
ATOM 2066 N N . GLN A 1 271 ? 15.081 -11.556 11.393 1.00 86.94 271 GLN A N 1
ATOM 2067 C CA . GLN A 1 271 ? 15.406 -12.113 10.079 1.00 86.94 271 GLN A CA 1
ATOM 2068 C C . GLN A 1 271 ? 16.461 -11.300 9.315 1.00 86.94 271 GLN A C 1
ATOM 2070 O O . GLN A 1 271 ? 17.272 -11.882 8.597 1.00 86.94 271 GLN A O 1
ATOM 2075 N N . VAL A 1 272 ? 16.485 -9.969 9.470 1.00 92.56 272 VAL A N 1
ATOM 2076 C CA . VAL A 1 272 ? 17.359 -9.081 8.689 1.00 92.56 272 VAL A CA 1
ATOM 2077 C C . VAL A 1 272 ? 18.277 -8.275 9.594 1.00 92.56 272 VAL A C 1
ATOM 2079 O O . VAL A 1 272 ? 17.832 -7.556 10.486 1.00 92.56 272 VAL A O 1
ATOM 2082 N N . LYS A 1 273 ? 19.584 -8.386 9.333 1.00 96.62 273 LYS A N 1
ATOM 2083 C CA . LYS A 1 273 ? 20.654 -7.806 10.158 1.00 96.62 273 LYS A CA 1
ATOM 2084 C C . LYS A 1 273 ? 21.408 -6.668 9.473 1.00 96.62 273 LYS A C 1
ATOM 2086 O O . LYS A 1 273 ? 21.836 -5.724 10.133 1.00 96.62 273 LYS A O 1
ATOM 2091 N N . GLU A 1 274 ? 21.565 -6.730 8.155 1.00 98.00 274 GLU A N 1
ATOM 2092 C CA . GLU A 1 274 ? 22.245 -5.662 7.431 1.00 98.00 274 GLU A CA 1
ATOM 2093 C C . GLU A 1 274 ? 21.373 -4.400 7.398 1.00 98.00 274 GLU A C 1
ATOM 2095 O O . GLU A 1 274 ? 20.217 -4.429 6.975 1.00 98.00 274 GLU A O 1
ATOM 2100 N N . VAL A 1 275 ? 21.942 -3.281 7.848 1.00 98.31 275 VAL A N 1
ATOM 2101 C CA . VAL A 1 275 ? 21.321 -1.950 7.776 1.00 98.31 275 VAL A CA 1
ATOM 2102 C C . VAL A 1 275 ? 21.273 -1.464 6.331 1.00 98.31 275 VAL A C 1
ATOM 2104 O O . VAL A 1 275 ? 20.325 -0.790 5.936 1.00 98.31 275 VAL A O 1
ATOM 2107 N N . THR A 1 276 ? 22.306 -1.785 5.554 1.00 98.19 276 THR A N 1
ATOM 2108 C CA . THR A 1 276 ? 22.566 -1.214 4.238 1.00 98.19 276 THR A CA 1
ATOM 2109 C C . THR A 1 276 ? 22.040 -2.048 3.072 1.00 98.19 276 THR A C 1
ATOM 2111 O O . THR A 1 276 ? 22.158 -3.266 3.076 1.00 98.19 276 THR A O 1
ATOM 2114 N N . LYS A 1 277 ? 21.571 -1.393 2.003 1.00 97.12 277 LYS A N 1
ATOM 2115 C CA . LYS A 1 277 ? 21.245 -2.049 0.724 1.00 97.12 277 LYS A CA 1
ATOM 2116 C C . LYS A 1 277 ? 21.697 -1.226 -0.480 1.00 97.12 277 LYS A C 1
ATOM 2118 O O . LYS A 1 277 ? 21.229 -0.109 -0.686 1.00 97.12 277 LYS A O 1
ATOM 2123 N N . ARG A 1 278 ? 22.590 -1.784 -1.303 1.00 94.94 278 ARG A N 1
ATOM 2124 C CA . ARG A 1 278 ? 22.982 -1.183 -2.589 1.00 94.94 278 ARG A CA 1
ATOM 2125 C C . ARG A 1 278 ? 22.159 -1.787 -3.714 1.00 94.94 278 ARG A C 1
ATOM 2127 O O . ARG A 1 278 ? 22.219 -2.990 -3.944 1.00 94.94 278 ARG A O 1
ATOM 2134 N N . GLU A 1 279 ? 21.453 -0.936 -4.436 1.00 90.94 279 GLU A N 1
ATOM 2135 C CA . GLU A 1 279 ? 20.646 -1.300 -5.596 1.00 90.94 279 GLU A CA 1
ATOM 2136 C C . GLU A 1 279 ? 21.480 -1.108 -6.873 1.00 90.94 279 GLU A C 1
ATOM 2138 O O . GLU A 1 279 ? 21.313 -0.138 -7.608 1.00 90.94 279 GLU A O 1
ATOM 2143 N N . THR A 1 280 ? 22.468 -1.982 -7.098 1.00 85.44 280 THR A N 1
ATOM 2144 C CA . THR A 1 280 ? 23.271 -1.989 -8.334 1.00 85.44 280 THR A CA 1
ATOM 2145 C C . THR A 1 280 ? 23.923 -3.348 -8.596 1.00 85.44 280 THR A C 1
ATOM 2147 O O . THR A 1 280 ? 24.264 -4.076 -7.663 1.00 85.44 280 THR A O 1
ATOM 2150 N N . LYS A 1 281 ? 24.124 -3.669 -9.882 1.00 71.56 281 LYS A N 1
ATOM 2151 C CA . LYS A 1 281 ? 24.955 -4.793 -10.351 1.00 71.56 281 LYS A CA 1
ATOM 2152 C C . LYS A 1 281 ? 26.416 -4.379 -10.600 1.00 71.56 281 LYS A C 1
ATOM 2154 O O . LYS A 1 281 ? 27.275 -5.239 -10.772 1.00 71.56 281 LYS A O 1
ATOM 2159 N N . GLU A 1 282 ? 26.700 -3.076 -10.624 1.00 68.56 282 GLU A N 1
ATOM 2160 C CA . GLU A 1 282 ? 28.037 -2.513 -10.822 1.00 68.56 282 GLU A CA 1
ATOM 2161 C C . GLU A 1 282 ? 28.831 -2.439 -9.505 1.00 68.56 282 GLU A C 1
ATOM 2163 O O . GLU A 1 282 ? 28.300 -2.605 -8.403 1.00 68.56 282 GLU A O 1
ATOM 2168 N N . SER A 1 283 ? 30.136 -2.168 -9.598 1.00 76.38 283 SER A N 1
ATOM 2169 C CA . SER A 1 283 ? 31.001 -2.051 -8.421 1.00 76.38 283 SER A CA 1
ATOM 2170 C C . SER A 1 283 ? 30.683 -0.791 -7.599 1.00 76.38 283 SER A C 1
ATOM 2172 O O . SER A 1 283 ? 31.264 0.269 -7.814 1.00 76.38 283 SER A O 1
ATOM 2174 N N . TRP A 1 284 ? 29.854 -0.937 -6.564 1.00 90.81 284 TRP A N 1
ATOM 2175 C CA . TRP A 1 284 ? 29.531 0.094 -5.562 1.00 90.81 284 TRP A CA 1
ATOM 2176 C C . TRP A 1 284 ? 30.668 0.402 -4.576 1.00 90.81 284 TRP A C 1
ATOM 2178 O O . TRP A 1 284 ? 30.524 1.246 -3.694 1.00 90.81 284 TRP A O 1
ATOM 2188 N N . LYS A 1 285 ? 31.817 -0.276 -4.677 1.00 91.81 285 LYS A N 1
ATOM 2189 C CA . LYS A 1 285 ? 32.926 -0.115 -3.720 1.00 91.81 285 LYS A CA 1
ATOM 2190 C C . LYS A 1 285 ? 33.487 1.309 -3.669 1.00 91.81 285 LYS A C 1
ATOM 2192 O O . LYS A 1 285 ? 34.100 1.663 -2.665 1.00 91.81 285 LYS A O 1
ATOM 2197 N N . SER A 1 286 ? 33.291 2.109 -4.718 1.00 92.88 286 SER A N 1
ATOM 2198 C CA . SER A 1 286 ? 33.655 3.530 -4.760 1.00 92.88 286 SER A CA 1
ATOM 2199 C C . SER A 1 286 ? 32.647 4.440 -4.049 1.00 92.88 286 SER A C 1
ATOM 2201 O O . SER A 1 286 ? 33.032 5.537 -3.644 1.00 92.88 286 SER A O 1
ATOM 2203 N N . TRP A 1 287 ? 31.403 3.988 -3.852 1.00 96.12 287 TRP A N 1
ATOM 2204 C CA . TRP A 1 287 ? 30.324 4.794 -3.282 1.00 96.12 287 TRP A CA 1
ATOM 2205 C C . TRP A 1 287 ? 30.626 5.120 -1.836 1.00 96.12 287 TRP A C 1
ATOM 2207 O O . TRP A 1 287 ? 30.919 4.228 -1.038 1.00 96.12 287 TRP A O 1
ATOM 2217 N N . LYS A 1 288 ? 30.545 6.397 -1.481 1.00 97.12 288 LYS A N 1
ATOM 2218 C CA . LYS A 1 288 ? 31.021 6.895 -0.192 1.00 97.12 288 LYS A CA 1
ATOM 2219 C C . LYS A 1 288 ? 29.969 6.728 0.898 1.00 97.12 288 LYS A C 1
ATOM 2221 O O . LYS A 1 288 ? 29.195 7.642 1.169 1.00 97.12 288 LYS A O 1
ATOM 2226 N N . TRP A 1 289 ? 29.933 5.543 1.499 1.00 97.81 289 TRP A N 1
ATOM 2227 C CA . TRP A 1 289 ? 29.020 5.209 2.592 1.00 97.81 289 TRP A CA 1
ATOM 2228 C C . TRP A 1 289 ? 29.820 4.970 3.863 1.00 97.81 289 TRP A C 1
ATOM 2230 O O . TRP A 1 289 ? 30.737 4.138 3.896 1.00 97.81 289 TRP A O 1
ATOM 2240 N N . ARG A 1 290 ? 29.492 5.714 4.915 1.00 97.81 290 ARG A N 1
ATOM 2241 C CA . ARG A 1 290 ? 30.187 5.648 6.201 1.00 97.81 290 ARG A CA 1
ATOM 2242 C C . ARG A 1 290 ? 29.203 5.542 7.343 1.00 97.81 290 ARG A C 1
ATOM 2244 O O . ARG A 1 290 ? 28.127 6.118 7.281 1.00 97.81 290 ARG A O 1
ATOM 2251 N N . SER A 1 291 ? 29.641 4.836 8.374 1.00 98.00 291 SER A N 1
ATOM 2252 C CA . SER A 1 291 ? 28.988 4.735 9.668 1.00 98.00 291 SER A CA 1
ATOM 2253 C C . SER A 1 291 ? 29.992 5.168 10.732 1.00 98.00 291 SER A C 1
ATOM 2255 O O . SER A 1 291 ? 31.158 4.765 10.685 1.00 98.00 291 SER A O 1
ATOM 2257 N N . THR A 1 292 ? 29.571 6.036 11.645 1.00 97.50 292 THR A N 1
ATOM 2258 C CA . THR A 1 292 ? 30.378 6.492 12.782 1.00 97.50 292 THR A CA 1
ATOM 2259 C C . THR A 1 292 ? 29.472 6.772 13.973 1.00 97.50 292 THR A C 1
ATOM 2261 O O . THR A 1 292 ? 28.348 7.216 13.791 1.00 97.50 292 THR A O 1
ATOM 2264 N N . LYS A 1 293 ? 29.918 6.477 15.199 1.00 97.81 293 LYS A N 1
ATOM 2265 C CA . LYS A 1 293 ? 29.133 6.615 16.449 1.00 97.81 293 LYS A CA 1
ATOM 2266 C C . LYS A 1 293 ? 27.800 5.836 16.509 1.00 97.81 293 LYS A C 1
ATOM 2268 O O . LYS A 1 293 ? 27.097 5.955 17.514 1.00 97.81 293 LYS A O 1
ATOM 2273 N N . ASP A 1 294 ? 27.449 5.075 15.474 1.00 98.69 294 ASP A N 1
ATOM 2274 C CA . ASP A 1 294 ? 26.218 4.288 15.413 1.00 98.69 294 ASP A CA 1
ATOM 2275 C C . ASP A 1 294 ? 26.233 3.158 16.453 1.00 98.69 294 ASP A C 1
ATOM 2277 O O . ASP A 1 294 ? 27.279 2.582 16.763 1.00 98.69 294 ASP A O 1
ATOM 2281 N N . VAL A 1 295 ? 25.053 2.824 16.971 1.00 97.81 295 VAL A N 1
ATOM 2282 C CA . VAL A 1 295 ? 24.833 1.668 17.840 1.00 97.81 295 VAL A CA 1
ATOM 2283 C C . VAL A 1 295 ? 24.027 0.622 17.089 1.00 97.81 295 VAL A C 1
ATOM 2285 O O . VAL A 1 295 ? 22.990 0.921 16.499 1.00 97.81 295 VAL A O 1
ATOM 2288 N N . PHE A 1 296 ? 24.501 -0.618 17.155 1.00 98.19 296 PHE A N 1
ATOM 2289 C CA . PHE A 1 296 ? 23.892 -1.765 16.504 1.00 98.19 296 PHE A CA 1
ATOM 2290 C C . PHE A 1 296 ? 23.426 -2.782 17.545 1.00 98.19 296 PHE A C 1
ATOM 2292 O O . PHE A 1 296 ? 24.207 -3.24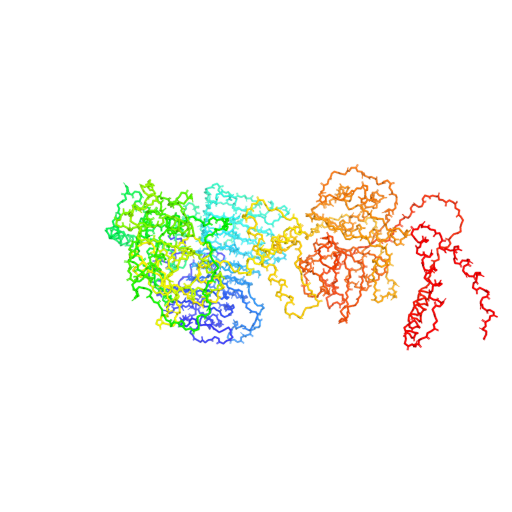2 18.377 1.00 98.19 296 PHE A O 1
ATOM 2299 N N . VAL A 1 297 ? 22.146 -3.137 17.492 1.00 94.50 297 VAL A N 1
ATOM 2300 C CA . VAL A 1 297 ? 21.473 -4.032 18.437 1.00 94.50 297 VAL A CA 1
ATOM 2301 C C . VAL A 1 297 ? 20.838 -5.191 17.673 1.00 94.50 297 VAL A C 1
ATOM 2303 O O . VAL A 1 297 ? 20.491 -5.069 16.498 1.00 94.50 297 VAL A O 1
ATOM 2306 N N . ASN A 1 298 ? 20.700 -6.338 18.341 1.00 91.94 298 ASN A N 1
ATOM 2307 C CA . ASN A 1 298 ? 20.150 -7.573 17.774 1.00 91.94 298 ASN A CA 1
ATOM 2308 C C . ASN A 1 298 ? 20.913 -8.074 16.530 1.00 91.94 298 ASN A C 1
ATOM 2310 O O . ASN A 1 298 ? 20.320 -8.582 15.580 1.00 91.94 298 ASN A O 1
ATOM 2314 N N . GLY A 1 299 ? 22.239 -7.910 16.519 1.00 95.62 299 GLY A N 1
ATOM 2315 C CA . GLY A 1 299 ? 23.097 -8.347 15.415 1.00 95.62 299 GLY A CA 1
ATOM 2316 C C . GLY A 1 299 ? 23.089 -7.425 14.198 1.00 95.62 299 GLY A C 1
ATOM 2317 O O . GLY A 1 299 ? 23.613 -7.821 13.162 1.00 95.62 299 GLY A O 1
ATOM 2318 N N . ALA A 1 300 ? 22.512 -6.221 14.305 1.00 98.06 300 ALA A N 1
ATOM 2319 C CA . ALA A 1 300 ? 22.584 -5.231 13.240 1.00 98.06 300 ALA A CA 1
ATOM 2320 C C . ALA A 1 300 ? 24.041 -4.941 12.830 1.00 98.06 300 ALA A C 1
ATOM 2322 O O . ALA A 1 300 ? 24.950 -4.975 13.661 1.00 98.06 300 ALA A O 1
ATOM 2323 N N . TYR A 1 301 ? 24.274 -4.628 11.559 1.00 98.25 301 TYR A N 1
ATOM 2324 C CA . TYR A 1 301 ? 25.578 -4.142 11.107 1.00 98.25 301 TYR A CA 1
ATOM 2325 C C . TYR A 1 301 ? 25.459 -3.266 9.859 1.00 98.25 301 TYR A C 1
ATOM 2327 O O . TYR A 1 301 ? 24.530 -3.397 9.062 1.00 98.25 301 TYR A O 1
ATOM 2335 N N . PHE A 1 302 ? 26.434 -2.377 9.676 1.00 98.44 302 PHE A N 1
ATOM 2336 C CA . PHE A 1 302 ? 26.546 -1.490 8.521 1.00 98.44 302 PHE A CA 1
ATOM 2337 C C . PHE A 1 302 ? 27.785 -1.861 7.706 1.00 98.44 302 PHE A C 1
ATOM 2339 O O . PHE A 1 302 ? 28.882 -1.937 8.259 1.00 98.44 302 PHE A O 1
ATOM 2346 N N . ILE A 1 303 ? 27.644 -2.044 6.391 1.00 97.25 303 ILE A N 1
ATOM 2347 C CA . ILE A 1 303 ? 28.796 -2.245 5.501 1.00 97.25 303 ILE A CA 1
ATOM 2348 C C . ILE A 1 303 ? 29.237 -0.880 4.950 1.00 97.25 303 ILE A C 1
ATOM 2350 O O . ILE A 1 303 ? 28.465 -0.277 4.207 1.00 97.25 303 ILE A O 1
ATOM 2354 N N . PRO A 1 304 ? 30.439 -0.357 5.261 1.00 96.81 304 PRO A N 1
ATOM 2355 C CA . PRO A 1 304 ? 30.946 0.891 4.684 1.00 96.81 304 PRO A CA 1
ATOM 2356 C C . PRO A 1 304 ? 31.607 0.687 3.308 1.00 96.81 304 PRO A C 1
ATOM 2358 O O . PRO A 1 304 ? 32.045 -0.410 2.966 1.00 96.81 304 PRO A O 1
ATOM 2361 N N . SER A 1 305 ? 31.714 1.757 2.513 1.00 96.38 305 SER A N 1
ATOM 2362 C CA . SER A 1 305 ? 32.337 1.737 1.176 1.00 96.38 305 SER A CA 1
ATOM 2363 C C . SER A 1 305 ? 32.877 3.103 0.741 1.00 96.38 305 SER A C 1
ATOM 2365 O O . SER A 1 305 ? 32.553 4.126 1.345 1.00 96.38 305 SER A O 1
ATOM 2367 N N . GLY A 1 306 ? 33.713 3.131 -0.300 1.00 93.38 306 GLY A N 1
ATOM 2368 C CA . GLY A 1 306 ? 34.330 4.342 -0.851 1.00 93.38 306 GLY A CA 1
ATOM 2369 C C . GLY A 1 306 ? 35.561 4.797 -0.070 1.00 93.38 306 GLY A C 1
ATOM 2370 O O . GLY A 1 306 ? 35.813 4.316 1.033 1.00 93.38 306 GLY A O 1
ATOM 2371 N N . TYR A 1 307 ? 36.337 5.732 -0.621 1.00 88.62 307 TYR A N 1
ATOM 2372 C CA . TYR A 1 307 ? 37.480 6.387 0.036 1.00 88.62 307 TYR A CA 1
ATOM 2373 C C . TYR A 1 307 ? 37.322 7.917 -0.011 1.00 88.62 307 TYR A C 1
ATOM 2375 O O . TYR A 1 307 ? 36.566 8.452 -0.823 1.00 88.62 307 TYR A O 1
ATOM 2383 N N . GLY A 1 308 ? 38.043 8.630 0.859 1.00 89.75 308 GLY A N 1
ATOM 2384 C CA . GLY A 1 308 ? 37.978 10.091 0.975 1.00 89.75 308 GLY A CA 1
ATOM 2385 C C . GLY A 1 308 ? 36.962 10.594 2.005 1.00 89.75 308 GLY A C 1
ATOM 2386 O O . GLY A 1 308 ? 36.345 9.811 2.729 1.00 89.75 308 GLY A O 1
ATOM 2387 N N . SER A 1 309 ? 36.833 11.921 2.088 1.00 90.19 309 SER A N 1
ATOM 2388 C CA . SER A 1 309 ? 35.941 12.583 3.045 1.00 90.19 309 SER A CA 1
ATOM 2389 C C . SER A 1 309 ? 34.470 12.421 2.658 1.00 90.19 309 SER A C 1
ATOM 2391 O O . SER A 1 309 ? 34.108 12.532 1.483 1.00 90.19 309 SER A O 1
ATOM 2393 N N . VAL A 1 310 ? 33.650 12.198 3.682 1.00 94.44 310 VAL A N 1
ATOM 2394 C CA . VAL A 1 310 ? 32.180 12.226 3.655 1.00 94.44 310 VAL A CA 1
ATOM 2395 C C . VAL A 1 310 ? 31.637 13.302 4.587 1.00 94.44 310 VAL A C 1
ATOM 2397 O O . VAL A 1 310 ? 30.505 13.208 5.031 1.00 94.44 310 VAL A O 1
ATOM 2400 N N . ALA A 1 311 ? 32.457 14.284 4.968 1.00 93.56 311 ALA A N 1
ATOM 2401 C CA . ALA A 1 311 ? 31.983 15.353 5.830 1.00 93.56 311 ALA A CA 1
ATOM 2402 C C . ALA A 1 311 ? 30.827 16.099 5.135 1.00 93.56 311 ALA A C 1
ATOM 2404 O O . ALA A 1 311 ? 30.931 16.387 3.937 1.00 93.56 311 ALA A O 1
ATOM 2405 N N . PRO A 1 312 ? 29.765 16.476 5.869 1.00 92.81 312 PRO A N 1
ATOM 2406 C CA . PRO A 1 312 ? 28.621 17.172 5.284 1.00 92.81 312 PRO A CA 1
ATOM 2407 C C . PRO A 1 312 ? 28.987 18.560 4.744 1.00 92.81 312 PRO A C 1
ATOM 2409 O O . PRO A 1 312 ? 28.242 19.120 3.945 1.00 92.81 312 PRO A O 1
ATOM 2412 N N . ASN A 1 313 ? 30.146 19.105 5.141 1.00 93.56 313 ASN A N 1
ATOM 2413 C CA . ASN A 1 313 ? 30.604 20.451 4.785 1.00 93.56 313 ASN A CA 1
ATOM 2414 C C . ASN A 1 313 ? 29.529 21.504 5.080 1.00 93.56 313 ASN A C 1
ATOM 2416 O O . ASN A 1 313 ? 29.239 22.372 4.257 1.00 93.56 313 ASN A O 1
ATOM 2420 N N . TYR A 1 314 ? 28.910 21.375 6.254 1.00 97.06 314 TYR A N 1
ATOM 2421 C CA . TYR A 1 314 ? 27.925 22.325 6.739 1.00 97.06 314 TYR A CA 1
ATOM 2422 C C . TYR A 1 314 ? 28.524 23.727 6.847 1.00 97.06 314 TYR A C 1
ATOM 2424 O O . TYR A 1 314 ? 29.655 23.905 7.304 1.00 97.06 314 TYR A O 1
ATOM 2432 N N . LEU A 1 315 ? 27.727 24.730 6.478 1.00 94.38 315 LEU A N 1
ATOM 2433 C CA . LEU A 1 315 ? 27.969 26.105 6.902 1.00 94.38 315 LEU A CA 1
ATOM 2434 C C . LEU A 1 315 ? 27.893 26.193 8.433 1.00 94.38 315 LEU A C 1
ATOM 2436 O O . LEU A 1 315 ? 27.257 25.361 9.080 1.00 94.38 315 LEU A O 1
ATOM 2440 N N . ALA A 1 316 ? 28.469 27.242 9.021 1.00 92.88 316 ALA A N 1
ATOM 2441 C CA . ALA A 1 316 ? 28.402 27.455 10.469 1.00 92.88 316 ALA A CA 1
ATOM 2442 C C . ALA A 1 316 ? 26.952 27.468 11.003 1.00 92.88 316 ALA A C 1
ATOM 2444 O O . ALA A 1 316 ? 26.697 26.945 12.081 1.00 92.88 316 ALA A O 1
ATOM 2445 N N . SER A 1 317 ? 25.999 27.992 10.222 1.00 89.75 317 SER A N 1
ATOM 2446 C CA . SER A 1 317 ? 24.561 28.008 10.537 1.00 89.75 317 SER A CA 1
ATOM 2447 C C . SER A 1 317 ? 23.837 26.672 10.321 1.00 89.75 317 SER A C 1
ATOM 2449 O O . SER A 1 317 ? 22.694 26.519 10.736 1.00 89.75 317 SER A O 1
ATOM 2451 N N . GLN A 1 318 ? 24.458 25.713 9.636 1.00 96.56 318 GLN A N 1
ATOM 2452 C CA . GLN A 1 318 ? 23.909 24.371 9.397 1.00 96.56 318 GLN A CA 1
ATOM 2453 C C . GLN A 1 318 ? 24.491 23.345 10.377 1.00 96.56 318 GLN A C 1
ATOM 2455 O O . GLN A 1 318 ? 23.931 22.265 10.566 1.00 96.56 318 GLN A O 1
ATOM 2460 N N . HIS A 1 319 ? 25.639 23.668 10.974 1.00 96.19 319 HIS A N 1
ATOM 2461 C CA . HIS A 1 319 ? 26.424 22.752 11.779 1.00 96.19 319 HIS A CA 1
ATOM 2462 C C . HIS A 1 319 ? 25.721 22.373 13.087 1.00 96.19 319 HIS A C 1
ATOM 2464 O O . HIS A 1 319 ? 25.258 23.219 13.850 1.00 96.19 319 HIS A O 1
ATOM 2470 N N . PHE A 1 320 ? 25.742 21.079 13.384 1.00 96.44 320 PHE A N 1
ATOM 2471 C CA . PHE A 1 320 ? 25.399 20.518 14.681 1.00 96.44 320 PHE A CA 1
ATOM 2472 C C . PHE A 1 320 ? 26.315 19.330 14.961 1.00 96.44 320 PHE A C 1
ATOM 2474 O O . PHE A 1 320 ? 26.813 18.686 14.036 1.00 96.44 320 PHE A O 1
ATOM 2481 N N . GLU A 1 321 ? 26.530 19.039 16.239 1.00 95.12 321 GLU A N 1
ATOM 2482 C CA . GLU A 1 321 ? 27.279 17.859 16.652 1.00 95.12 321 GLU A CA 1
ATOM 2483 C C . GLU A 1 321 ? 26.322 16.679 16.827 1.00 95.12 321 GLU A C 1
ATOM 2485 O O . GLU A 1 321 ? 25.384 16.746 17.623 1.00 95.12 321 GLU A O 1
ATOM 2490 N N . ALA A 1 322 ? 26.558 15.599 16.085 1.00 96.25 322 ALA A N 1
ATOM 2491 C CA . ALA A 1 322 ? 25.810 14.366 16.260 1.00 96.25 322 ALA A CA 1
ATOM 2492 C C . ALA A 1 322 ? 26.284 13.625 17.522 1.00 96.25 322 ALA A C 1
ATOM 2494 O O . ALA A 1 322 ? 27.481 13.349 17.700 1.00 96.25 322 ALA A O 1
ATOM 2495 N N . ALA A 1 323 ? 25.326 13.296 18.388 1.00 96.38 323 ALA A N 1
ATOM 2496 C CA . ALA A 1 323 ? 25.549 12.555 19.624 1.00 96.38 323 ALA A CA 1
ATOM 2497 C C . ALA A 1 323 ? 25.934 11.092 19.346 1.00 96.38 323 ALA A C 1
ATOM 2499 O O . ALA A 1 323 ? 25.791 10.592 18.231 1.00 96.38 323 ALA A O 1
ATOM 2500 N N . VAL A 1 324 ? 26.398 10.377 20.373 1.00 95.50 324 VAL A N 1
ATOM 2501 C CA . VAL A 1 324 ? 26.622 8.926 20.280 1.00 95.50 324 VAL A CA 1
ATOM 2502 C C . VAL A 1 324 ? 25.279 8.195 20.190 1.00 95.50 324 VAL A C 1
ATOM 2504 O O . VAL A 1 324 ? 24.325 8.576 20.870 1.00 95.50 324 VAL A O 1
ATOM 2507 N N . GLY A 1 325 ? 25.215 7.120 19.396 1.00 95.00 325 GLY A N 1
ATOM 2508 C CA . GLY A 1 325 ? 23.985 6.367 19.136 1.00 95.00 325 GLY A CA 1
ATOM 2509 C C . GLY A 1 325 ? 23.243 5.902 20.387 1.00 95.00 325 GLY A C 1
ATOM 2510 O O . GLY A 1 325 ? 22.019 5.880 20.396 1.00 95.00 325 GLY A O 1
ATOM 2511 N N . SER A 1 326 ? 23.940 5.622 21.491 1.00 93.88 326 SER A N 1
ATOM 2512 C CA . SER A 1 326 ? 23.324 5.193 22.756 1.00 93.88 326 SER A CA 1
ATOM 2513 C C . SER A 1 326 ? 22.376 6.226 23.374 1.00 93.88 326 SER A C 1
ATOM 2515 O O . SER A 1 326 ? 21.503 5.852 24.150 1.00 93.88 326 SER A O 1
ATOM 2517 N N . MET A 1 327 ? 22.518 7.507 23.025 1.00 93.56 327 MET A N 1
ATOM 2518 C CA . MET A 1 327 ? 21.650 8.586 23.505 1.00 93.56 327 MET A CA 1
ATOM 2519 C C . MET A 1 327 ? 20.361 8.711 22.687 1.00 93.56 327 MET A C 1
ATOM 2521 O O . MET A 1 327 ? 19.399 9.325 23.145 1.00 93.56 327 MET A O 1
ATOM 2525 N N . VAL A 1 328 ? 20.325 8.143 21.479 1.00 95.00 328 VAL A N 1
ATOM 2526 C CA . VAL A 1 328 ? 19.231 8.328 20.517 1.00 95.00 328 VAL A CA 1
ATOM 2527 C C . VAL A 1 328 ? 17.861 7.947 21.072 1.00 95.00 328 VAL A C 1
ATOM 2529 O O . VAL A 1 328 ? 16.959 8.759 20.889 1.00 95.00 328 VAL A O 1
ATOM 2532 N N . PRO A 1 329 ? 17.662 6.827 21.804 1.00 91.75 329 PRO A N 1
ATOM 2533 C CA . PRO A 1 329 ? 16.349 6.519 22.375 1.00 91.75 329 PRO A CA 1
ATOM 2534 C C . PRO A 1 329 ? 15.752 7.652 23.226 1.00 91.75 329 PRO A C 1
ATOM 2536 O O . PRO A 1 329 ? 14.538 7.824 23.230 1.00 91.75 329 PRO A O 1
ATOM 2539 N N . ALA A 1 330 ? 16.594 8.442 23.904 1.00 89.44 330 ALA A N 1
ATOM 2540 C CA . ALA A 1 330 ? 16.177 9.619 24.668 1.00 89.44 330 ALA A CA 1
ATOM 2541 C C . ALA A 1 330 ? 16.115 10.907 23.824 1.00 89.44 330 ALA A C 1
ATOM 2543 O O . ALA A 1 330 ? 15.398 11.842 24.170 1.00 89.44 330 ALA A O 1
ATOM 2544 N N . LEU A 1 331 ? 16.880 11.000 22.733 1.00 90.00 331 LEU A N 1
ATOM 2545 C CA . LEU A 1 331 ? 16.854 12.154 21.826 1.00 90.00 331 LEU A CA 1
ATOM 2546 C C . LEU A 1 331 ? 15.639 12.139 20.888 1.00 90.00 331 LEU A C 1
ATOM 2548 O O . LEU A 1 331 ? 15.233 13.205 20.430 1.00 90.00 331 LEU A O 1
ATOM 2552 N N . THR A 1 332 ? 15.071 10.961 20.622 1.00 92.50 332 THR A N 1
ATOM 2553 C CA . THR A 1 332 ? 13.915 10.762 19.732 1.00 92.50 332 THR A CA 1
ATOM 2554 C C . THR A 1 332 ? 12.641 10.368 20.484 1.00 92.50 332 THR A C 1
ATOM 2556 O O . THR A 1 332 ? 11.682 9.937 19.852 1.00 92.50 332 THR A O 1
ATOM 2559 N N . SER A 1 333 ? 12.612 10.471 21.819 1.00 88.44 333 SER A N 1
ATOM 2560 C CA . SER A 1 333 ? 11.458 10.067 22.645 1.00 88.44 333 SER A CA 1
ATOM 2561 C C . SER A 1 333 ? 10.190 10.872 22.361 1.00 88.44 333 SER A C 1
ATOM 2563 O O . SER A 1 333 ? 9.091 10.385 22.608 1.00 88.44 333 SER A O 1
ATOM 2565 N N . ASP A 1 334 ? 10.358 12.089 21.844 1.00 86.88 334 ASP A N 1
ATOM 2566 C CA . ASP A 1 334 ? 9.273 13.016 21.529 1.00 86.88 334 ASP A CA 1
ATOM 2567 C C . ASP A 1 334 ? 9.079 13.206 20.015 1.00 86.88 334 ASP A C 1
ATOM 2569 O O . ASP A 1 334 ? 8.491 14.207 19.597 1.00 86.88 334 ASP A O 1
ATOM 2573 N N . ALA A 1 335 ? 9.596 12.284 19.191 1.00 81.00 335 ALA A N 1
ATOM 2574 C CA . ALA A 1 335 ? 9.312 12.261 17.758 1.00 81.00 335 ALA A CA 1
ATOM 2575 C C . ALA A 1 335 ? 7.803 12.049 17.509 1.00 81.00 335 ALA A C 1
ATOM 2577 O O . ALA A 1 335 ? 7.144 11.393 18.314 1.00 81.00 335 ALA A O 1
ATOM 2578 N N . ALA A 1 336 ? 7.294 12.548 16.375 1.00 81.56 336 ALA A N 1
ATOM 2579 C CA . ALA A 1 336 ? 5.873 12.752 16.023 1.00 81.56 336 ALA A CA 1
ATOM 2580 C C . ALA A 1 336 ? 5.328 14.144 16.391 1.00 81.56 336 ALA A C 1
ATOM 2582 O O . ALA A 1 336 ? 6.043 14.988 16.933 1.00 81.56 336 ALA A O 1
ATOM 2583 N N . SER A 1 337 ? 4.050 14.384 16.067 1.00 70.25 337 SER A N 1
ATOM 2584 C CA . SER A 1 337 ? 3.355 15.637 16.376 1.00 70.25 337 SER A CA 1
ATOM 2585 C C . SER A 1 337 ? 3.393 15.960 17.869 1.00 70.25 337 SER A C 1
ATOM 2587 O O . SER A 1 337 ? 3.310 15.082 18.728 1.00 70.25 337 SER A O 1
ATOM 2589 N N . CYS A 1 338 ? 3.503 17.259 18.177 1.00 54.16 338 CYS A N 1
ATOM 2590 C CA . CYS A 1 338 ? 3.453 17.781 19.546 1.00 54.16 338 CYS A CA 1
ATOM 2591 C C . CYS A 1 338 ? 2.127 17.446 20.247 1.00 54.16 338 CYS A C 1
ATOM 2593 O O . CYS A 1 338 ? 2.066 17.438 21.474 1.00 54.16 338 CYS A O 1
ATOM 2595 N N . TYR A 1 339 ? 1.086 17.150 19.467 1.00 46.81 339 TYR A N 1
ATOM 2596 C CA . TYR A 1 339 ? -0.085 16.428 19.926 1.00 46.81 339 TYR A CA 1
ATOM 2597 C C . TYR A 1 339 ? 0.178 14.966 19.622 1.00 46.81 339 TYR A C 1
ATOM 2599 O O . TYR A 1 339 ? 0.135 14.550 18.465 1.00 46.81 339 TYR A O 1
ATOM 2607 N N . LYS A 1 340 ? 0.474 14.180 20.660 1.00 33.00 340 LYS A N 1
ATOM 2608 C CA . LYS A 1 340 ? 0.473 12.727 20.522 1.00 33.00 340 LYS A CA 1
ATOM 2609 C C . LYS A 1 340 ? -0.899 12.349 19.961 1.00 33.00 340 LYS A C 1
ATOM 2611 O O . LYS A 1 340 ? -1.890 12.413 20.688 1.00 33.00 340 LYS A O 1
ATOM 2616 N N . VAL A 1 341 ? -0.958 11.929 18.691 1.00 32.88 341 VAL A N 1
ATOM 2617 C CA . VAL A 1 341 ? -1.913 10.888 18.299 1.00 32.88 341 VAL A CA 1
ATOM 2618 C C . VAL A 1 341 ? -1.688 9.832 19.357 1.00 32.88 341 VAL A C 1
ATOM 2620 O O . VAL A 1 341 ? -0.559 9.377 19.536 1.00 32.88 341 VAL A O 1
ATOM 2623 N N . THR A 1 342 ? -2.688 9.597 20.191 1.00 29.14 342 THR A N 1
ATOM 2624 C CA . THR A 1 342 ? -2.532 8.875 21.444 1.00 29.14 342 THR A CA 1
ATOM 2625 C C . THR A 1 342 ? -2.313 7.385 21.187 1.00 29.14 342 THR A C 1
ATOM 2627 O O . THR A 1 342 ? -3.052 6.558 21.684 1.00 29.14 342 THR A O 1
ATOM 2630 N N . SER A 1 343 ? -1.246 6.991 20.491 1.00 29.47 343 SER A N 1
ATOM 2631 C CA . SER A 1 343 ? -0.433 5.880 20.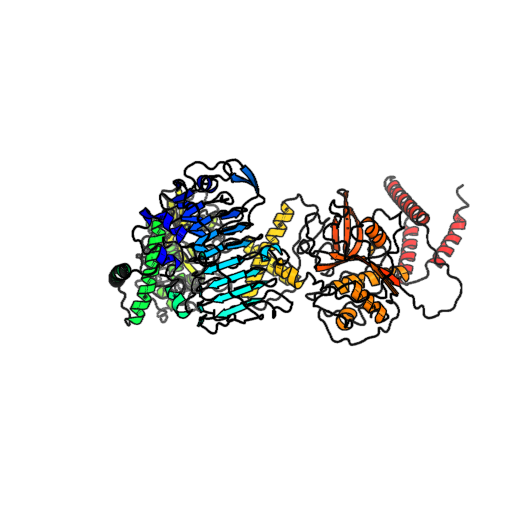965 1.00 29.47 343 SER A CA 1
ATOM 2632 C C . SER A 1 343 ? 0.239 6.360 22.252 1.00 29.47 343 SER A C 1
ATOM 2634 O O . SER A 1 343 ? 1.239 7.076 22.261 1.00 29.47 343 SER A O 1
ATOM 2636 N N . SER A 1 344 ? -0.434 6.057 23.347 1.00 31.67 344 SER A N 1
ATOM 2637 C CA . SER A 1 344 ? -0.017 6.221 24.727 1.00 31.67 344 SER A CA 1
ATOM 2638 C C . SER A 1 344 ? 1.473 5.979 24.994 1.00 31.67 344 SER A C 1
ATOM 2640 O O . SER A 1 344 ? 1.944 4.858 24.830 1.00 31.67 344 SER A O 1
ATOM 2642 N N . SER A 1 345 ? 2.167 6.983 25.554 1.00 31.34 345 SER A N 1
ATOM 2643 C CA . SER A 1 345 ? 3.147 6.748 26.633 1.00 31.34 345 SER A CA 1
ATOM 2644 C C . SER A 1 345 ? 3.529 8.013 27.432 1.00 31.34 345 SER A C 1
ATOM 2646 O O . SER A 1 345 ? 4.046 8.988 26.882 1.00 31.34 345 SER A O 1
ATOM 2648 N N . SER A 1 346 ? 3.299 7.905 28.748 1.00 31.45 346 SER A N 1
ATOM 2649 C CA . SER A 1 346 ? 4.065 8.391 29.917 1.00 31.45 346 SER A CA 1
ATOM 2650 C C . SER A 1 346 ? 4.238 9.894 30.212 1.00 31.45 346 SER A C 1
ATOM 2652 O O . SER A 1 346 ? 5.250 10.494 29.848 1.00 31.45 346 SER A O 1
ATOM 2654 N N . SER A 1 347 ? 3.334 10.443 31.033 1.00 31.84 347 SER A N 1
ATOM 2655 C CA . SER A 1 347 ? 3.703 11.252 32.210 1.00 31.84 347 SER A CA 1
ATOM 2656 C C . SER A 1 347 ? 3.411 10.422 33.474 1.00 31.84 347 SER A C 1
ATOM 2658 O O . SER A 1 347 ? 2.495 9.601 33.468 1.00 31.84 347 SER A O 1
ATOM 2660 N N . SER A 1 348 ? 4.193 10.602 34.541 1.00 35.72 348 SER A N 1
ATOM 2661 C CA . SER A 1 348 ? 4.067 9.853 35.805 1.00 35.72 348 SER A CA 1
ATOM 2662 C C . SER A 1 348 ? 2.712 10.020 36.505 1.00 35.72 348 SER A C 1
ATOM 2664 O O . SER A 1 348 ? 2.279 9.118 37.208 1.00 35.72 348 SER A O 1
ATOM 2666 N N . ASP A 1 349 ? 2.021 11.138 36.276 1.00 35.50 349 ASP A N 1
ATOM 2667 C CA . ASP A 1 349 ? 0.731 11.435 36.916 1.00 35.50 349 ASP A CA 1
ATOM 2668 C C . ASP A 1 349 ? -0.438 10.638 36.301 1.00 35.50 349 ASP A C 1
ATOM 2670 O O . ASP A 1 349 ? -1.438 10.366 36.967 1.00 35.50 349 ASP A O 1
ATOM 2674 N N . ASP A 1 350 ? -0.314 10.228 35.033 1.00 47.28 350 ASP A N 1
ATOM 2675 C CA . ASP A 1 350 ? -1.326 9.424 34.333 1.00 47.28 350 ASP A CA 1
ATOM 2676 C C . ASP A 1 350 ? -1.202 7.927 34.685 1.00 47.28 350 ASP A C 1
ATOM 2678 O O . ASP A 1 350 ? -2.193 7.194 34.707 1.00 47.28 350 ASP A O 1
ATOM 2682 N N . ASP A 1 351 ? 0.012 7.476 35.029 1.00 47.75 351 ASP A N 1
ATOM 2683 C CA . ASP A 1 351 ? 0.268 6.115 35.515 1.00 47.75 351 ASP A CA 1
ATOM 2684 C C . ASP A 1 351 ? -0.382 5.861 36.881 1.00 47.75 351 ASP A C 1
ATOM 2686 O O . ASP A 1 351 ? -1.042 4.834 37.043 1.00 47.75 351 ASP A O 1
ATOM 2690 N N . ASP A 1 352 ? -0.300 6.806 37.822 1.00 53.47 352 ASP A N 1
ATOM 2691 C CA . ASP A 1 352 ? -0.931 6.667 39.143 1.00 53.47 352 ASP A CA 1
ATOM 2692 C C . ASP A 1 352 ? -2.468 6.622 39.046 1.00 53.47 352 ASP A C 1
ATOM 2694 O O . ASP A 1 352 ? -3.126 5.798 39.691 1.00 53.47 352 ASP A O 1
ATOM 2698 N N . SER A 1 353 ? -3.060 7.454 38.181 1.00 70.81 353 SER A N 1
ATOM 2699 C CA . SER A 1 353 ? -4.506 7.462 37.915 1.00 70.81 353 SER A CA 1
ATOM 2700 C C . SER A 1 353 ? -4.987 6.148 37.284 1.00 70.81 353 SER A C 1
ATOM 2702 O O . SER A 1 353 ? -5.965 5.539 37.742 1.00 70.81 353 SER A O 1
ATOM 2704 N N . MET A 1 354 ? -4.275 5.661 36.262 1.00 78.69 354 MET A N 1
ATOM 2705 C CA . MET A 1 354 ? -4.608 4.399 35.600 1.00 78.69 354 MET A CA 1
ATOM 2706 C C . MET A 1 354 ? -4.386 3.196 36.514 1.00 78.69 354 MET A C 1
ATOM 2708 O O . MET A 1 354 ? -5.179 2.254 36.471 1.00 78.69 354 MET A O 1
ATOM 2712 N N . TYR A 1 355 ? -3.375 3.230 37.384 1.00 79.25 355 TYR A N 1
ATOM 2713 C CA . TYR A 1 355 ? -3.140 2.172 38.364 1.00 79.25 355 TYR A CA 1
ATOM 2714 C C . TYR A 1 355 ? -4.307 2.061 39.352 1.00 79.25 355 TYR A C 1
ATOM 2716 O O . TYR A 1 355 ? -4.834 0.970 39.565 1.00 79.25 355 TYR A O 1
ATOM 2724 N N . VAL A 1 356 ? -4.820 3.187 39.866 1.00 81.56 356 VAL A N 1
ATOM 2725 C CA . VAL A 1 356 ? -6.032 3.203 40.711 1.00 81.56 356 VAL A CA 1
ATOM 2726 C C . VAL A 1 356 ? -7.257 2.665 39.960 1.00 81.56 356 VAL A C 1
ATOM 2728 O O . VAL A 1 356 ? -8.090 1.963 40.542 1.00 81.56 356 VAL A O 1
ATOM 2731 N N . LYS A 1 357 ? -7.388 2.972 38.665 1.00 84.75 357 LYS A N 1
ATOM 2732 C CA . LYS A 1 357 ? -8.472 2.449 37.820 1.00 84.75 357 LYS A CA 1
ATOM 2733 C C . LYS A 1 357 ? -8.365 0.931 37.632 1.00 84.75 357 LYS A C 1
ATOM 2735 O O . LYS A 1 357 ? -9.380 0.244 37.732 1.00 84.75 357 LYS A O 1
ATOM 2740 N N . HIS A 1 358 ? -7.154 0.413 37.435 1.00 90.50 358 HIS A N 1
ATOM 2741 C CA . HIS A 1 358 ? -6.872 -1.020 37.341 1.00 90.50 358 HIS A CA 1
ATOM 2742 C C . HIS A 1 358 ? -7.176 -1.752 38.655 1.00 90.50 358 HIS A C 1
ATOM 2744 O O . HIS A 1 358 ? -7.828 -2.790 38.625 1.00 90.50 358 HIS A O 1
ATOM 2750 N N . GLU A 1 359 ? -6.811 -1.188 39.813 1.00 86.06 359 GLU A N 1
ATOM 2751 C CA . GLU A 1 359 ? -7.158 -1.745 41.134 1.00 86.06 359 GLU A CA 1
ATOM 2752 C C . GLU A 1 359 ? -8.674 -1.863 41.338 1.00 86.06 359 GLU A C 1
ATOM 2754 O O . GLU A 1 359 ? -9.182 -2.912 41.741 1.00 86.06 359 GLU A O 1
ATOM 2759 N N . LYS A 1 360 ? -9.427 -0.810 40.994 1.00 88.56 360 LYS A N 1
ATOM 2760 C CA . LYS A 1 360 ? -10.897 -0.834 41.065 1.00 88.56 360 LYS A CA 1
ATOM 2761 C C . LYS A 1 360 ? -11.499 -1.870 40.118 1.00 88.56 360 LYS A C 1
ATOM 2763 O O . LYS A 1 360 ? -12.414 -2.588 40.512 1.00 88.56 360 LYS A O 1
ATOM 2768 N N . TRP A 1 361 ? -10.981 -1.958 38.895 1.00 93.31 361 TRP A N 1
ATOM 2769 C CA . TRP A 1 361 ? -11.421 -2.940 37.908 1.00 93.31 361 TRP A CA 1
ATOM 2770 C C . TRP A 1 361 ? -11.131 -4.380 38.362 1.00 93.31 361 TRP A C 1
ATOM 2772 O O . TRP A 1 361 ? -12.018 -5.232 38.286 1.00 93.31 361 TRP A O 1
ATOM 2782 N N . MET A 1 362 ? -9.945 -4.649 38.922 1.00 90.44 362 MET A N 1
ATOM 2783 C CA . MET A 1 362 ? -9.606 -5.960 39.487 1.00 90.44 362 MET A CA 1
ATOM 2784 C C . MET A 1 362 ? -10.561 -6.342 40.618 1.00 90.44 362 MET A C 1
ATOM 2786 O O . MET A 1 362 ? -11.067 -7.463 40.633 1.00 90.44 362 MET A O 1
ATOM 2790 N N . ALA A 1 363 ? -10.859 -5.405 41.525 1.00 86.62 363 ALA A N 1
ATOM 2791 C CA . ALA A 1 363 ? -11.814 -5.625 42.608 1.00 86.62 363 ALA A CA 1
ATOM 2792 C C . ALA A 1 363 ? -13.236 -5.893 42.085 1.00 86.62 363 ALA A C 1
ATOM 2794 O O . ALA A 1 363 ? -13.926 -6.771 42.599 1.00 86.62 363 ALA A O 1
ATOM 2795 N N . GLN A 1 364 ? -13.663 -5.176 41.042 1.00 86.94 364 GLN A N 1
ATOM 2796 C CA . GLN A 1 364 ? -14.983 -5.334 40.428 1.00 86.94 364 GLN A CA 1
ATOM 2797 C C . GLN A 1 364 ? -15.159 -6.693 39.736 1.00 86.94 364 GLN A C 1
ATOM 2799 O O . GLN A 1 364 ? -16.241 -7.275 39.799 1.00 86.94 364 GLN A O 1
ATOM 2804 N N . HIS A 1 365 ? -14.116 -7.200 39.075 1.00 85.56 365 HIS A N 1
ATOM 2805 C CA . HIS A 1 365 ? -14.173 -8.450 38.308 1.00 85.56 365 HIS A CA 1
ATOM 2806 C C . HIS A 1 365 ? -13.565 -9.663 39.032 1.00 85.56 365 HIS A C 1
ATOM 2808 O O . HIS A 1 365 ? -13.588 -10.767 38.491 1.00 85.56 365 HIS A O 1
ATOM 2814 N N . GLY A 1 366 ? -13.061 -9.483 40.257 1.00 85.75 366 GLY A N 1
ATOM 2815 C CA . GLY A 1 366 ? -12.523 -10.560 41.091 1.00 85.75 366 GLY A CA 1
ATOM 2816 C C . GLY A 1 366 ? -11.148 -11.078 40.657 1.00 85.75 366 GLY A C 1
ATOM 2817 O O . GLY A 1 366 ? -10.845 -12.251 40.877 1.00 85.75 366 GLY A O 1
ATOM 2818 N N . PHE A 1 367 ? -10.311 -10.242 40.034 1.00 84.44 367 PHE A N 1
ATOM 2819 C CA . PHE A 1 367 ? -8.957 -10.633 39.631 1.00 84.44 367 PHE A CA 1
ATOM 2820 C C . PHE A 1 367 ? -7.984 -10.626 40.814 1.00 84.44 367 PHE A C 1
ATOM 2822 O O . PHE A 1 367 ? -7.907 -9.663 41.573 1.00 84.44 367 PHE A O 1
ATOM 2829 N N . ASN A 1 368 ? -7.199 -11.699 40.934 1.00 83.75 368 ASN A N 1
ATOM 2830 C CA . ASN A 1 368 ? -6.092 -11.809 41.881 1.00 83.75 368 ASN A CA 1
ATOM 2831 C C . ASN A 1 368 ? -4.889 -12.461 41.182 1.00 83.75 368 ASN A C 1
ATOM 2833 O O . ASN A 1 368 ? -4.936 -13.641 40.820 1.00 83.75 368 ASN A O 1
ATOM 2837 N N . TYR A 1 369 ? -3.827 -11.693 40.937 1.00 85.62 369 TYR A N 1
ATOM 2838 C CA . TYR A 1 369 ? -2.655 -12.182 40.209 1.00 85.62 369 TYR A CA 1
ATOM 2839 C C . TYR A 1 369 ? -1.677 -12.919 41.125 1.00 85.62 369 TYR A C 1
ATOM 2841 O O . TYR A 1 369 ? -1.526 -12.606 42.301 1.00 85.62 369 TYR A O 1
ATOM 2849 N N . LYS A 1 370 ? -0.972 -13.908 40.563 1.00 80.00 370 LYS A N 1
ATOM 2850 C CA . LYS A 1 370 ? -0.066 -14.786 41.324 1.00 80.00 370 LYS A CA 1
ATOM 2851 C C . LYS A 1 370 ? 1.145 -14.059 41.919 1.00 80.00 370 LYS A C 1
ATOM 2853 O O . LYS A 1 370 ? 1.676 -14.514 42.926 1.00 80.00 370 LYS A O 1
ATOM 2858 N N . ASN A 1 371 ? 1.624 -13.004 41.262 1.00 84.31 371 ASN A N 1
ATOM 2859 C CA . ASN A 1 371 ? 2.760 -12.195 41.699 1.00 84.31 371 ASN A CA 1
ATOM 2860 C C . ASN A 1 371 ? 2.709 -10.790 41.067 1.00 84.31 371 ASN A C 1
ATOM 2862 O O . ASN A 1 371 ? 1.943 -10.546 40.129 1.00 84.31 371 ASN A O 1
ATOM 2866 N N . GLU A 1 372 ? 3.548 -9.886 41.579 1.00 80.44 372 GLU A N 1
ATOM 2867 C CA . GLU A 1 372 ? 3.619 -8.489 41.130 1.00 80.44 372 GLU A CA 1
ATOM 2868 C C . GLU A 1 372 ? 4.098 -8.337 39.679 1.00 80.44 372 GLU A C 1
ATOM 2870 O O . GLU A 1 372 ? 3.625 -7.458 38.972 1.00 80.44 372 GLU A O 1
ATOM 2875 N N . GLU A 1 373 ? 4.962 -9.225 39.183 1.00 76.88 373 GLU A N 1
ATOM 2876 C CA . GLU A 1 373 ? 5.445 -9.172 37.794 1.00 76.88 373 GLU A CA 1
ATOM 2877 C C . GLU A 1 373 ? 4.307 -9.410 36.785 1.00 76.88 373 GLU A C 1
ATOM 2879 O O . GLU A 1 373 ? 4.152 -8.679 35.803 1.00 76.88 373 GLU A O 1
ATOM 2884 N N . VAL A 1 374 ? 3.453 -10.406 37.049 1.00 79.06 374 VAL A N 1
ATOM 2885 C CA . VAL A 1 374 ? 2.252 -10.668 36.244 1.00 79.06 374 VAL A CA 1
ATOM 2886 C C . VAL A 1 374 ? 1.280 -9.500 36.353 1.00 79.06 374 VAL A C 1
ATOM 2888 O O . VAL A 1 374 ? 0.728 -9.085 35.336 1.00 79.06 374 VAL A O 1
ATOM 2891 N N . LYS A 1 375 ? 1.099 -8.944 37.555 1.00 84.19 375 LYS A N 1
ATOM 2892 C CA . LYS A 1 375 ? 0.242 -7.776 37.781 1.00 84.19 375 LYS A CA 1
ATOM 2893 C C . LYS A 1 375 ? 0.718 -6.557 36.993 1.00 84.19 375 LYS A C 1
ATOM 2895 O O . LYS A 1 375 ? -0.102 -5.905 36.356 1.00 84.19 375 LYS A O 1
ATOM 2900 N N . GLU A 1 376 ? 2.020 -6.280 36.970 1.00 82.31 376 GLU A N 1
ATOM 2901 C CA . GLU A 1 376 ? 2.598 -5.162 36.220 1.00 82.31 376 GLU A CA 1
ATOM 2902 C C . GLU A 1 376 ? 2.446 -5.359 34.705 1.00 82.31 376 GLU A C 1
ATOM 2904 O O . GLU A 1 376 ? 2.066 -4.435 33.984 1.00 82.31 376 GLU A O 1
ATOM 2909 N N . ARG A 1 377 ? 2.680 -6.579 34.202 1.00 84.06 377 ARG A N 1
ATOM 2910 C CA . ARG A 1 377 ? 2.451 -6.901 32.786 1.00 84.06 377 ARG A CA 1
ATOM 2911 C C . ARG A 1 377 ? 0.980 -6.729 32.397 1.00 84.06 377 ARG A C 1
ATOM 2913 O O . ARG A 1 377 ? 0.699 -6.150 31.352 1.00 84.06 377 ARG A O 1
ATOM 2920 N N . ARG A 1 378 ? 0.052 -7.216 33.226 1.00 89.19 378 ARG A N 1
ATOM 2921 C CA . ARG A 1 378 ? -1.398 -7.095 32.995 1.00 89.19 378 ARG A CA 1
ATOM 2922 C C . ARG A 1 378 ? -1.874 -5.652 33.093 1.00 89.19 378 ARG A C 1
ATOM 2924 O O . ARG A 1 378 ? -2.667 -5.228 32.262 1.00 89.19 378 ARG A O 1
ATOM 2931 N N . PHE A 1 379 ? -1.306 -4.874 34.011 1.00 87.06 379 PHE A N 1
ATOM 2932 C CA . PHE A 1 379 ? -1.556 -3.440 34.115 1.00 87.06 379 PHE A CA 1
ATOM 2933 C C . PHE A 1 379 ? -1.181 -2.686 32.831 1.00 87.06 379 PHE A C 1
ATOM 2935 O O . PHE A 1 379 ? -1.958 -1.850 32.378 1.00 87.06 379 PHE A O 1
ATOM 2942 N N . LYS A 1 380 ? -0.037 -3.002 32.205 1.00 83.56 380 LYS A N 1
ATOM 2943 C CA . LYS A 1 380 ? 0.374 -2.378 30.931 1.00 83.56 380 LYS A CA 1
ATOM 2944 C C . LYS A 1 380 ? -0.652 -2.625 29.822 1.00 83.56 380 LYS A C 1
ATOM 2946 O O . LYS A 1 380 ? -1.082 -1.676 29.176 1.00 83.56 380 LYS A O 1
ATOM 2951 N N . ILE A 1 381 ? -1.109 -3.870 29.680 1.00 87.38 381 ILE A N 1
ATOM 2952 C CA . ILE A 1 381 ? -2.140 -4.251 28.700 1.00 87.38 381 ILE A CA 1
ATOM 2953 C C . ILE A 1 381 ? -3.475 -3.561 29.019 1.00 87.38 381 ILE A C 1
ATOM 2955 O O . ILE A 1 381 ? -4.098 -2.973 28.139 1.00 87.38 381 ILE A O 1
ATOM 2959 N N . PHE A 1 382 ? -3.888 -3.574 30.291 1.00 90.75 382 PHE A N 1
ATOM 2960 C CA . PHE A 1 382 ? -5.089 -2.883 30.758 1.00 90.75 382 PHE A CA 1
ATOM 2961 C C . PHE A 1 382 ? -5.068 -1.402 30.402 1.00 90.75 382 PHE A C 1
ATOM 2963 O O . PHE A 1 382 ? -6.038 -0.878 29.858 1.00 90.75 382 PHE A O 1
ATOM 2970 N N . LYS A 1 383 ? -3.948 -0.730 30.669 1.00 84.69 383 LYS A N 1
ATOM 2971 C CA . LYS A 1 383 ? -3.768 0.683 30.359 1.00 84.69 383 LYS A CA 1
ATOM 2972 C C . LYS A 1 383 ? -3.928 0.948 28.859 1.00 84.69 383 LYS A C 1
ATOM 2974 O O . LYS A 1 383 ? -4.715 1.816 28.488 1.00 84.69 383 LYS A O 1
ATOM 2979 N N . GLU A 1 384 ? -3.241 0.181 28.015 1.00 83.50 384 GLU A N 1
ATOM 2980 C CA . GLU A 1 384 ? -3.316 0.311 26.553 1.00 83.50 384 GLU A CA 1
ATOM 2981 C C . GLU A 1 384 ? -4.750 0.118 26.033 1.00 83.50 384 GLU A C 1
ATOM 2983 O O . GLU A 1 384 ? -5.243 0.923 25.237 1.00 83.50 384 GLU A O 1
ATOM 2988 N N . ASN A 1 385 ? -5.453 -0.900 26.533 1.00 89.94 385 ASN A N 1
ATOM 2989 C CA . ASN A 1 385 ? -6.828 -1.201 26.142 1.00 89.94 385 ASN A CA 1
ATOM 2990 C C . ASN A 1 385 ? -7.822 -0.137 26.617 1.00 89.94 385 ASN A C 1
ATOM 2992 O O . ASN A 1 385 ? -8.682 0.289 25.849 1.00 89.94 385 ASN A O 1
ATOM 2996 N N . VAL A 1 386 ? -7.703 0.341 27.858 1.00 86.81 386 VAL A N 1
ATOM 2997 C CA . VAL A 1 386 ? -8.546 1.432 28.373 1.00 86.81 386 VAL A CA 1
ATOM 2998 C C . VAL A 1 386 ? -8.345 2.698 27.551 1.00 86.81 386 VAL A C 1
ATOM 3000 O O . VAL A 1 386 ? -9.322 3.338 27.172 1.00 86.81 386 VAL A O 1
ATOM 3003 N N . GLN A 1 387 ? -7.100 3.026 27.214 1.00 84.50 387 GLN A N 1
ATOM 3004 C CA . GLN A 1 387 ? -6.795 4.173 26.367 1.00 84.50 387 GLN A CA 1
ATOM 3005 C C . GLN A 1 387 ? -7.315 3.981 24.939 1.00 84.50 387 GLN A C 1
ATOM 3007 O O . GLN A 1 387 ? -7.738 4.945 24.310 1.00 84.50 387 GLN A O 1
ATOM 3012 N N . HIS A 1 388 ? -7.322 2.761 24.400 1.00 83.88 388 HIS A N 1
ATOM 3013 C CA . HIS A 1 388 ? -7.991 2.466 23.131 1.00 83.88 388 HIS A CA 1
ATOM 3014 C C . HIS A 1 388 ? -9.511 2.687 23.214 1.00 83.88 388 HIS A C 1
ATOM 3016 O O . HIS A 1 388 ? -10.056 3.403 22.378 1.00 83.88 388 HIS A O 1
ATOM 3022 N N . ILE A 1 389 ? -10.175 2.153 24.245 1.00 88.12 389 ILE A N 1
ATOM 3023 C CA . ILE A 1 389 ? -11.621 2.307 24.474 1.00 88.12 389 ILE A CA 1
ATOM 3024 C C . ILE A 1 389 ? -12.005 3.786 24.604 1.00 88.12 389 ILE A C 1
ATOM 3026 O O . ILE A 1 389 ? -12.973 4.237 23.994 1.00 88.12 389 ILE A O 1
ATOM 3030 N N . GLU A 1 390 ? -11.251 4.549 25.395 1.00 86.88 390 GLU A N 1
ATOM 3031 C CA . GLU A 1 390 ? -11.502 5.977 25.600 1.00 86.88 390 GLU A CA 1
ATOM 3032 C C . GLU A 1 390 ? -11.312 6.770 24.307 1.00 86.88 390 GLU A C 1
ATOM 3034 O O . GLU A 1 390 ? -12.167 7.587 23.979 1.00 86.88 390 GLU A O 1
ATOM 3039 N N . ARG A 1 391 ? -10.254 6.493 23.534 1.00 81.00 391 ARG A N 1
ATOM 3040 C CA . ARG A 1 391 ? -10.033 7.134 22.227 1.00 81.00 391 ARG A CA 1
ATOM 3041 C C . ARG A 1 391 ? -11.157 6.840 21.247 1.00 81.00 391 ARG A C 1
ATOM 3043 O O . ARG A 1 391 ? -11.726 7.782 20.708 1.00 81.00 391 ARG A O 1
ATOM 3050 N N . PHE A 1 392 ? -11.513 5.566 21.095 1.00 84.62 392 PHE A N 1
ATOM 3051 C CA . PHE A 1 392 ? -12.589 5.143 20.206 1.00 84.62 392 PHE A CA 1
ATOM 3052 C C . PHE A 1 392 ? -13.893 5.876 20.540 1.00 84.62 392 PHE A C 1
ATOM 3054 O O . PHE A 1 392 ? -14.529 6.468 19.677 1.00 84.62 392 PHE A O 1
ATOM 3061 N N . ASN A 1 393 ? -14.262 5.930 21.821 1.00 86.88 393 ASN A N 1
ATOM 3062 C CA . ASN A 1 393 ? -15.491 6.601 22.243 1.00 86.88 393 ASN A CA 1
ATOM 3063 C C . ASN A 1 393 ? -15.442 8.139 22.128 1.00 86.88 393 ASN A C 1
ATOM 3065 O O . ASN A 1 393 ? -16.500 8.768 22.131 1.00 86.88 393 ASN A O 1
ATOM 3069 N N . LEU A 1 394 ? -14.254 8.753 22.058 1.00 79.25 394 LEU A N 1
ATOM 3070 C CA . LEU A 1 394 ? -14.077 10.207 21.928 1.00 79.25 394 LEU A CA 1
ATOM 3071 C C . LEU A 1 394 ? -14.143 10.702 20.475 1.00 79.25 394 LEU A C 1
ATOM 3073 O O . LEU A 1 394 ? -14.505 11.854 20.260 1.00 79.25 394 LEU A O 1
ATOM 3077 N N . GLU A 1 395 ? -13.822 9.859 19.491 1.00 75.56 395 GLU A N 1
ATOM 3078 C CA . GLU A 1 395 ? -13.787 10.212 18.057 1.00 75.56 395 GLU A CA 1
ATOM 3079 C C . GLU A 1 395 ? -15.166 10.581 17.465 1.00 75.56 395 GLU A C 1
ATOM 3081 O O . GLU A 1 395 ? -15.245 11.156 16.383 1.00 75.56 395 GLU A O 1
ATOM 3086 N N . GLY A 1 396 ? -16.263 10.315 18.184 1.00 54.53 396 GLY A N 1
ATOM 3087 C CA . GLY A 1 396 ? -17.570 10.954 17.974 1.00 54.53 396 GLY A CA 1
ATOM 3088 C C . GLY A 1 396 ? -18.391 10.518 16.752 1.00 54.53 396 GLY A C 1
ATOM 3089 O O . GLY A 1 396 ? -19.535 10.949 16.642 1.00 54.53 396 GLY A O 1
ATOM 3090 N N . ASN A 1 397 ? -17.870 9.657 15.871 1.00 70.94 397 ASN A N 1
ATOM 3091 C CA . ASN A 1 397 ? -18.538 9.248 14.624 1.00 70.94 397 ASN A CA 1
ATOM 3092 C C . ASN A 1 397 ? -18.828 7.734 14.531 1.00 70.94 397 ASN A C 1
ATOM 3094 O O . ASN A 1 397 ? -18.844 7.164 13.442 1.00 70.94 397 ASN A O 1
ATOM 3098 N N . HIS A 1 398 ? -19.030 7.068 15.670 1.00 83.56 398 HIS A N 1
ATOM 3099 C CA . HIS A 1 398 ? -19.256 5.620 15.726 1.00 83.56 398 HIS A CA 1
ATOM 3100 C C . HIS A 1 398 ? -20.701 5.295 16.110 1.00 83.56 398 HIS A C 1
ATOM 3102 O O . HIS A 1 398 ? -21.266 5.891 17.027 1.00 83.56 398 HIS A O 1
ATOM 3108 N N . THR A 1 399 ? -21.291 4.302 15.445 1.00 89.56 399 THR A N 1
ATOM 3109 C CA . THR A 1 399 ? -22.664 3.813 15.701 1.00 89.56 399 THR A CA 1
ATOM 3110 C C . THR A 1 399 ? -22.759 2.900 16.931 1.00 89.56 399 THR A C 1
ATOM 3112 O O . THR A 1 399 ? -23.845 2.460 17.319 1.00 89.56 399 THR A O 1
ATOM 3115 N N . TYR A 1 400 ? -21.615 2.591 17.544 1.00 92.50 400 TYR A N 1
ATOM 3116 C CA . TYR A 1 400 ? -21.482 1.787 18.749 1.00 92.50 400 TYR A CA 1
ATOM 3117 C C . TYR A 1 400 ? -20.403 2.359 19.669 1.00 92.50 400 TYR A C 1
ATOM 3119 O O . TYR A 1 400 ? -19.603 3.206 19.279 1.00 92.50 400 TYR A O 1
ATOM 3127 N N . LYS A 1 401 ? -20.404 1.898 20.919 1.00 93.12 401 LYS A N 1
ATOM 3128 C CA . LYS A 1 401 ? -19.446 2.274 21.958 1.00 93.12 401 LYS A CA 1
ATOM 3129 C C . LYS A 1 401 ? -18.696 1.050 22.447 1.00 93.12 401 LYS A C 1
ATOM 3131 O O . LYS A 1 401 ? -19.271 -0.036 22.587 1.00 93.12 401 LYS A O 1
ATOM 3136 N N . LEU A 1 402 ? -17.427 1.260 22.768 1.00 94.06 402 LEU A N 1
ATOM 3137 C CA . LEU A 1 402 ? -16.615 0.292 23.488 1.00 94.06 402 LEU A CA 1
ATOM 3138 C C . LEU A 1 402 ? -16.722 0.528 24.998 1.00 94.06 402 LEU A C 1
ATOM 3140 O O . LEU A 1 402 ? -17.015 1.632 25.455 1.00 94.06 402 LEU A O 1
ATOM 3144 N N . GLY A 1 403 ? -16.470 -0.500 25.797 1.00 93.06 403 GLY A N 1
ATOM 3145 C CA . GLY A 1 403 ? -16.544 -0.418 27.250 1.00 93.06 403 GLY A CA 1
ATOM 3146 C C . GLY A 1 403 ? -15.488 -1.274 27.924 1.00 93.06 403 GLY A C 1
ATOM 3147 O O . GLY A 1 403 ? -15.102 -2.333 27.430 1.00 93.06 403 GLY A O 1
ATOM 3148 N N . ILE A 1 404 ? -15.028 -0.809 29.086 1.00 93.38 404 ILE A N 1
ATOM 3149 C CA . ILE A 1 404 ? -14.117 -1.577 29.935 1.00 93.38 404 ILE A CA 1
ATOM 3150 C C . ILE A 1 404 ? -14.909 -2.755 30.500 1.00 93.38 404 ILE A C 1
ATOM 3152 O O . ILE A 1 404 ? -15.868 -2.563 31.246 1.00 93.38 404 ILE A O 1
ATOM 3156 N N . ASN A 1 405 ? -14.511 -3.968 30.137 1.00 92.69 405 ASN A N 1
ATOM 3157 C CA . ASN A 1 405 ? -15.147 -5.205 30.578 1.00 92.69 405 ASN A CA 1
ATOM 3158 C C . ASN A 1 405 ? -14.096 -6.169 31.160 1.00 92.69 405 ASN A C 1
ATOM 3160 O O . ASN A 1 405 ? -12.932 -5.807 31.342 1.00 92.69 405 ASN A O 1
ATOM 3164 N N . LYS A 1 406 ? -14.490 -7.411 31.462 1.00 91.25 406 LYS A N 1
ATOM 3165 C CA . LYS A 1 406 ? -13.607 -8.422 32.072 1.00 91.25 406 LYS A CA 1
ATOM 3166 C C . LYS A 1 406 ? -12.414 -8.857 31.199 1.00 91.25 406 LYS A C 1
ATOM 3168 O O . LYS A 1 406 ? -11.588 -9.622 31.675 1.00 91.25 406 LYS A O 1
ATOM 3173 N N . PHE A 1 407 ? -12.339 -8.422 29.940 1.00 93.19 407 PHE A N 1
ATOM 3174 C CA . PHE A 1 407 ? -11.259 -8.739 28.998 1.00 93.19 407 PHE A CA 1
ATOM 3175 C C . PHE A 1 407 ? -10.235 -7.604 28.854 1.00 93.19 407 PHE A C 1
ATOM 3177 O O . PHE A 1 407 ? -9.356 -7.678 27.996 1.00 93.19 407 PHE A O 1
ATOM 3184 N N . ALA A 1 408 ? -10.359 -6.541 29.657 1.00 93.06 408 ALA A N 1
ATOM 3185 C CA . ALA A 1 408 ? -9.547 -5.336 29.532 1.00 93.06 408 ALA A CA 1
ATOM 3186 C C . ALA A 1 408 ? -8.041 -5.563 29.750 1.00 93.06 408 ALA A C 1
ATOM 3188 O O . ALA A 1 408 ? -7.262 -4.790 29.218 1.00 93.06 408 ALA A O 1
ATOM 3189 N N . ASP A 1 409 ? -7.601 -6.607 30.458 1.00 92.88 409 ASP A N 1
ATOM 3190 C CA . ASP A 1 409 ? -6.180 -6.929 30.696 1.00 92.88 409 ASP A CA 1
ATOM 3191 C C . ASP A 1 409 ? -5.584 -7.959 29.709 1.00 92.88 409 ASP A C 1
ATOM 3193 O O . ASP A 1 409 ? -4.470 -8.462 29.920 1.00 92.88 409 ASP A O 1
ATOM 3197 N N . LEU A 1 410 ? -6.319 -8.296 28.642 1.00 90.94 410 LEU A N 1
ATOM 3198 C CA . LEU A 1 410 ? -5.910 -9.252 27.611 1.00 90.94 410 LEU A CA 1
ATOM 3199 C C . LEU A 1 410 ? -5.534 -8.542 26.316 1.00 90.94 410 LEU A C 1
ATOM 3201 O O . LEU A 1 410 ? -6.220 -7.615 25.879 1.00 90.94 410 LEU A O 1
ATOM 3205 N N . THR A 1 411 ? -4.478 -9.011 25.655 1.00 89.50 411 THR A N 1
ATOM 3206 C CA . THR A 1 411 ? -4.233 -8.605 24.267 1.00 89.50 411 THR A CA 1
ATOM 3207 C C . THR A 1 411 ? -5.319 -9.176 23.356 1.00 89.50 411 THR A C 1
ATOM 3209 O O . THR A 1 411 ? -6.015 -10.128 23.719 1.00 89.50 411 THR A O 1
ATOM 3212 N N . HIS A 1 412 ? -5.464 -8.618 22.154 1.00 84.31 412 HIS A N 1
ATOM 3213 C CA . HIS A 1 412 ? -6.430 -9.133 21.186 1.00 84.31 412 HIS A CA 1
ATOM 3214 C C . HIS A 1 412 ? -6.177 -10.609 20.835 1.00 84.31 412 HIS A C 1
ATOM 3216 O O . HIS A 1 412 ? -7.097 -11.422 20.839 1.00 84.31 412 HIS A O 1
ATOM 3222 N N . GLU A 1 413 ? -4.911 -10.980 20.640 1.00 83.56 413 GLU A N 1
ATOM 3223 C CA . GLU A 1 413 ? -4.494 -12.365 20.392 1.00 83.56 413 GLU A CA 1
ATOM 3224 C C . GLU A 1 413 ? -4.813 -13.291 21.575 1.00 83.56 413 GLU A C 1
ATOM 3226 O O . GLU A 1 413 ? -5.330 -14.388 21.377 1.00 83.56 413 GLU A O 1
ATOM 3231 N N . GLU A 1 414 ? -4.557 -12.854 22.816 1.00 86.50 414 GLU A N 1
ATOM 3232 C CA . GLU A 1 414 ? -4.901 -13.627 24.017 1.00 86.50 414 GLU A CA 1
ATOM 3233 C C . GLU A 1 414 ? -6.416 -13.800 24.170 1.00 86.50 414 GLU A C 1
ATOM 3235 O O . GLU A 1 414 ? -6.877 -14.857 24.603 1.00 86.50 414 GLU A O 1
ATOM 3240 N N . PHE A 1 415 ? -7.191 -12.767 23.832 1.00 88.56 415 PHE A N 1
ATOM 3241 C CA . PHE A 1 415 ? -8.646 -12.817 23.846 1.00 88.56 415 PHE A CA 1
ATOM 3242 C C . PHE A 1 415 ? -9.176 -13.833 22.830 1.00 88.56 415 PHE A C 1
ATOM 3244 O O . PHE A 1 415 ? -9.939 -14.720 23.216 1.00 88.56 415 PHE A O 1
ATOM 3251 N N . LEU A 1 416 ? -8.728 -13.759 21.574 1.00 82.88 416 LEU A N 1
ATOM 3252 C CA . LEU A 1 416 ? -9.144 -14.699 20.533 1.00 82.88 416 LEU A CA 1
ATOM 3253 C C . LEU A 1 416 ? -8.746 -16.135 20.897 1.00 82.88 416 LEU A C 1
ATOM 3255 O O . LEU A 1 416 ? -9.601 -17.014 20.974 1.00 82.88 416 LEU A O 1
ATOM 3259 N N . ALA A 1 417 ? -7.479 -16.360 21.252 1.00 78.25 417 ALA A N 1
ATOM 3260 C CA . ALA A 1 417 ? -6.980 -17.692 21.591 1.00 78.25 417 ALA A CA 1
ATOM 3261 C C . ALA A 1 417 ? -7.714 -18.340 22.779 1.00 78.25 417 ALA A C 1
ATOM 3263 O O . ALA A 1 417 ? -7.767 -19.564 22.882 1.00 78.25 417 ALA A O 1
ATOM 3264 N N . LYS A 1 418 ? -8.266 -17.536 23.698 1.00 76.38 418 LYS A N 1
ATOM 3265 C CA . LYS A 1 418 ? -8.913 -18.029 24.920 1.00 76.38 418 LYS A CA 1
ATOM 3266 C C . LYS A 1 418 ? -10.440 -18.088 24.844 1.00 76.38 418 LYS A C 1
ATOM 3268 O O . LYS A 1 418 ? -11.029 -18.926 25.523 1.00 76.38 418 LYS A O 1
ATOM 3273 N N . TYR A 1 419 ? -11.080 -17.208 24.073 1.00 81.25 419 TYR A N 1
ATOM 3274 C CA . TYR A 1 419 ? -12.541 -17.044 24.080 1.00 81.25 419 TYR A CA 1
ATOM 3275 C C . TYR A 1 419 ? -13.205 -17.187 22.708 1.00 81.25 419 TYR A C 1
ATOM 3277 O O . TYR A 1 419 ? -14.425 -17.347 22.675 1.00 81.25 419 TYR A O 1
ATOM 3285 N N . ALA A 1 420 ? -12.434 -17.171 21.615 1.00 73.06 420 ALA A N 1
ATOM 3286 C CA . ALA A 1 420 ? -12.937 -17.284 20.248 1.00 73.06 420 ALA A CA 1
ATOM 3287 C C . ALA A 1 420 ? -12.740 -18.669 19.610 1.00 73.06 420 ALA A C 1
ATOM 3289 O O . ALA A 1 420 ? -13.118 -18.811 18.468 1.00 73.06 420 ALA A O 1
ATOM 3290 N N . GLY A 1 421 ? -12.200 -19.685 20.300 1.00 63.19 421 GLY A N 1
ATOM 3291 C CA . GLY A 1 421 ? -11.992 -21.031 19.725 1.00 63.19 421 GLY A CA 1
ATOM 3292 C C . GLY A 1 421 ? -10.889 -21.103 18.645 1.00 63.19 421 GLY A C 1
ATOM 3293 O O . GLY A 1 421 ? -10.370 -20.083 18.202 1.00 63.19 421 GLY A O 1
ATOM 3294 N N . ASN A 1 422 ? -10.486 -22.314 18.234 1.00 55.75 422 ASN A N 1
ATOM 3295 C CA . ASN A 1 422 ? -9.616 -22.515 17.059 1.00 55.75 422 ASN A CA 1
ATOM 3296 C C . ASN A 1 422 ? -10.465 -22.602 15.775 1.00 55.75 422 ASN A C 1
ATOM 3298 O O . ASN A 1 422 ? -11.614 -23.034 15.854 1.00 55.75 422 ASN A O 1
ATOM 3302 N N . SER A 1 423 ? -9.912 -22.237 14.604 1.00 49.44 423 SER A N 1
ATOM 3303 C CA . SER A 1 423 ? -10.610 -22.291 13.301 1.00 49.44 423 SER A CA 1
ATOM 3304 C C . SER A 1 423 ? -11.463 -23.548 13.139 1.00 49.44 423 SER A C 1
ATOM 3306 O O . SER A 1 423 ? -10.966 -24.664 13.320 1.00 49.44 423 SER A O 1
ATOM 3308 N N . MET A 1 424 ? -12.730 -23.369 12.744 1.00 51.75 424 MET A N 1
ATOM 3309 C CA . MET A 1 424 ? -13.609 -24.489 12.413 1.00 51.75 424 MET A CA 1
ATOM 3310 C C . MET A 1 424 ? -12.914 -25.398 11.366 1.00 51.75 424 MET A C 1
ATOM 3312 O O . MET A 1 424 ? -12.548 -24.902 10.298 1.00 51.75 424 MET A O 1
ATOM 3316 N N . PRO A 1 425 ? -12.699 -26.707 11.632 1.00 43.69 425 PRO A N 1
ATOM 3317 C CA . PRO A 1 425 ? -11.986 -27.624 10.723 1.00 43.69 425 PRO A CA 1
ATOM 3318 C C . PRO A 1 425 ? -12.632 -27.667 9.329 1.00 43.69 425 PRO A C 1
ATOM 3320 O O . PRO A 1 425 ? -13.821 -27.425 9.253 1.00 43.69 425 PRO A O 1
ATOM 3323 N N . PRO A 1 426 ? -11.979 -28.026 8.212 1.00 40.38 426 PRO A N 1
ATOM 3324 C CA . PRO A 1 426 ? -12.659 -28.110 6.911 1.00 40.38 426 PRO A CA 1
ATOM 3325 C C . PRO A 1 426 ? -13.838 -29.105 6.919 1.00 40.38 426 PRO A C 1
ATOM 3327 O O . PRO A 1 426 ? -13.742 -30.185 7.503 1.00 40.38 426 PRO A O 1
ATOM 3330 N N . PHE A 1 427 ? -14.941 -28.737 6.250 1.00 43.19 427 PHE A N 1
ATOM 3331 C CA . PHE A 1 427 ? -16.172 -29.532 6.144 1.00 43.19 427 PHE A CA 1
ATOM 3332 C C . PHE A 1 427 ? -15.865 -30.930 5.593 1.00 43.19 427 PHE A C 1
ATOM 3334 O O . PHE A 1 427 ? -15.482 -31.090 4.432 1.00 43.19 427 PHE A O 1
ATOM 3341 N N . LYS A 1 428 ? -16.038 -31.959 6.423 1.00 38.09 428 LYS A N 1
ATOM 3342 C CA . LYS A 1 428 ? -16.055 -33.349 5.979 1.00 38.09 428 LYS A CA 1
ATOM 3343 C C . LYS A 1 428 ? -17.277 -34.031 6.577 1.00 38.09 428 LYS A C 1
ATOM 3345 O O . LYS A 1 428 ? -17.396 -34.106 7.789 1.00 38.09 428 LYS A O 1
ATOM 3350 N N . VAL A 1 429 ? -18.065 -34.618 5.674 1.00 40.94 429 VAL A N 1
ATOM 3351 C CA . VAL A 1 429 ? -19.171 -35.569 5.882 1.00 40.94 429 VAL A CA 1
ATOM 3352 C C . VAL A 1 429 ? -20.581 -34.953 5.918 1.00 40.94 429 VAL A C 1
ATOM 3354 O O . VAL A 1 429 ? -20.903 -34.073 6.701 1.00 40.94 429 VAL A O 1
ATOM 3357 N N . SER A 1 430 ? -21.430 -35.474 5.025 1.00 49.94 430 SER A N 1
ATOM 3358 C CA . SER A 1 430 ? -22.889 -35.337 5.019 1.00 49.94 430 SER A CA 1
ATOM 3359 C C . SER A 1 430 ? -23.470 -36.195 6.151 1.00 49.94 430 SER A C 1
ATOM 3361 O O . SER A 1 430 ? -23.290 -37.413 6.147 1.00 49.94 430 SER A O 1
ATOM 3363 N N . SER A 1 431 ? -24.144 -35.561 7.115 1.00 59.69 431 SER A N 1
ATOM 3364 C CA . SER A 1 431 ? -24.894 -36.246 8.180 1.00 59.69 431 SER A CA 1
ATOM 3365 C C . SER A 1 431 ? -26.234 -36.766 7.646 1.00 59.69 431 SER A C 1
ATOM 3367 O O . SER A 1 431 ? -26.901 -36.097 6.854 1.00 59.69 431 SER A O 1
ATOM 3369 N N . SER A 1 432 ? -26.661 -37.952 8.092 1.00 61.59 432 SER A N 1
ATOM 3370 C CA . SER A 1 432 ? -27.951 -38.553 7.717 1.00 61.59 432 SER A CA 1
ATOM 3371 C C . SER A 1 432 ? -29.167 -37.840 8.317 1.00 61.59 432 SER A C 1
ATOM 3373 O O . SER A 1 432 ? -30.286 -38.103 7.882 1.00 61.59 432 SER A O 1
ATOM 3375 N N . HIS A 1 433 ? -28.972 -36.965 9.310 1.00 71.81 433 HIS A N 1
ATOM 3376 C CA . HIS A 1 433 ? -30.052 -36.198 9.946 1.00 71.81 433 HIS A CA 1
ATOM 3377 C C . HIS A 1 433 ? -30.212 -34.780 9.376 1.00 71.81 433 HIS A C 1
ATOM 3379 O O . HIS A 1 433 ? -31.066 -34.014 9.834 1.00 71.81 433 HIS A O 1
ATOM 3385 N N . GLN A 1 434 ? -29.411 -34.433 8.364 1.00 74.69 434 GLN A N 1
ATOM 3386 C CA . GLN A 1 434 ? -29.539 -33.180 7.635 1.00 74.69 434 GLN A CA 1
ATOM 3387 C C . GLN A 1 434 ? -30.776 -33.225 6.727 1.00 74.69 434 GLN A C 1
ATOM 3389 O O . GLN A 1 434 ? -30.882 -34.052 5.820 1.00 74.69 434 GLN A O 1
ATOM 3394 N N . SER A 1 435 ? -31.700 -32.293 6.943 1.00 75.50 435 SER A N 1
ATOM 3395 C CA . SER A 1 435 ? -32.883 -32.089 6.101 1.00 75.50 435 SER A CA 1
ATOM 3396 C C . SER A 1 435 ? -32.708 -30.885 5.167 1.00 75.50 435 SER A C 1
ATOM 3398 O O . SER A 1 435 ? -31.869 -30.010 5.397 1.00 75.50 435 SER A O 1
ATOM 3400 N N . SER A 1 436 ? -33.484 -30.838 4.081 1.00 73.56 436 SER A N 1
ATOM 3401 C CA . SER A 1 436 ? -33.501 -29.686 3.172 1.00 73.56 436 SER A CA 1
ATOM 3402 C C . SER A 1 436 ? -34.100 -28.459 3.857 1.00 73.56 436 SER A C 1
ATOM 3404 O O . SER A 1 436 ? -35.125 -28.584 4.529 1.00 73.56 436 SER A O 1
ATOM 3406 N N . PHE A 1 437 ? -33.528 -27.278 3.615 1.00 77.69 437 PHE A N 1
ATOM 3407 C CA . PHE A 1 437 ? -34.070 -26.011 4.105 1.00 77.69 437 PHE A CA 1
ATOM 3408 C C . PHE A 1 437 ? -35.535 -25.832 3.670 1.00 77.69 437 PHE A C 1
ATOM 3410 O O . PHE A 1 437 ? -35.852 -25.870 2.478 1.00 77.69 437 PHE A O 1
ATOM 3417 N N . ALA A 1 438 ? -36.434 -25.710 4.650 1.00 70.75 438 ALA A N 1
ATOM 3418 C CA . ALA A 1 438 ? -37.880 -25.808 4.444 1.00 70.75 438 ALA A CA 1
ATOM 3419 C C . ALA A 1 438 ? -38.613 -24.456 4.468 1.00 70.75 438 ALA A C 1
ATOM 3421 O O . ALA A 1 438 ? -39.782 -24.396 4.081 1.00 70.75 438 ALA A O 1
ATOM 3422 N N . TYR A 1 439 ? -37.952 -23.381 4.905 1.00 73.38 439 TYR A N 1
ATOM 3423 C CA . TYR A 1 439 ? -38.533 -22.040 4.923 1.00 73.38 439 TYR A CA 1
ATOM 3424 C C . TYR A 1 439 ? -38.438 -21.419 3.519 1.00 73.38 439 TYR A C 1
ATOM 3426 O O . TYR A 1 439 ? -37.426 -21.572 2.837 1.00 73.38 439 TYR A O 1
ATOM 3434 N N . LYS A 1 440 ? -39.519 -20.795 3.034 1.00 58.03 440 LYS A N 1
ATOM 3435 C CA . LYS A 1 440 ? -39.558 -20.149 1.712 1.00 58.03 440 LYS A CA 1
ATOM 3436 C C . LYS A 1 440 ? -40.293 -18.815 1.775 1.00 58.03 440 LYS A C 1
ATOM 3438 O O . LYS A 1 440 ? -41.493 -18.820 2.041 1.00 58.03 440 LYS A O 1
ATOM 3443 N N . ASN A 1 441 ? -39.595 -17.745 1.388 1.00 57.50 441 ASN A N 1
ATOM 3444 C CA . ASN A 1 441 ? -40.105 -16.421 1.026 1.00 57.50 441 ASN A CA 1
ATOM 3445 C C . ASN A 1 441 ? -41.182 -15.902 1.984 1.00 57.50 441 ASN A C 1
ATOM 3447 O O . ASN A 1 441 ? -42.373 -15.882 1.642 1.00 57.50 441 ASN A O 1
ATOM 3451 N N . VAL A 1 442 ? -40.773 -15.441 3.166 1.00 56.91 442 VAL A N 1
ATOM 3452 C CA . VAL A 1 442 ? -41.694 -14.816 4.114 1.00 56.91 442 VAL A CA 1
ATOM 3453 C C . VAL A 1 442 ? -42.019 -13.395 3.635 1.00 56.91 442 VAL A C 1
ATOM 3455 O O . VAL A 1 442 ? -41.326 -12.430 3.936 1.00 56.91 442 VAL A O 1
ATOM 3458 N N . LYS A 1 443 ? -43.124 -13.245 2.891 1.00 56.66 443 LYS A N 1
ATOM 3459 C CA . LYS A 1 443 ? -43.675 -11.926 2.513 1.00 56.66 443 LYS A CA 1
ATOM 3460 C C . LYS A 1 443 ? -44.221 -11.116 3.705 1.00 56.66 443 LYS A C 1
ATOM 3462 O O . LYS A 1 443 ? -44.518 -9.940 3.527 1.00 56.66 443 LYS A O 1
ATOM 3467 N N . ASP A 1 444 ? -44.310 -11.727 4.890 1.00 66.44 444 ASP A N 1
ATOM 3468 C CA . ASP A 1 444 ? -45.016 -11.207 6.071 1.00 66.44 444 ASP A CA 1
ATOM 3469 C C . ASP A 1 444 ? -44.126 -11.094 7.334 1.00 66.44 444 ASP A C 1
ATOM 3471 O O . ASP A 1 444 ? -44.633 -11.132 8.457 1.00 66.44 444 ASP A O 1
ATOM 3475 N N . ALA A 1 445 ? -42.798 -10.995 7.192 1.00 79.62 445 ALA A N 1
ATOM 3476 C CA . ALA A 1 445 ? -41.902 -10.848 8.342 1.00 79.62 445 ALA A CA 1
ATOM 3477 C C . ALA A 1 445 ? -42.152 -9.491 9.039 1.00 79.62 445 ALA A C 1
ATOM 3479 O O . ALA A 1 445 ? -42.232 -8.468 8.351 1.00 79.62 445 ALA A O 1
ATOM 3480 N N . PRO A 1 446 ? -42.299 -9.442 10.380 1.00 89.25 446 PRO A N 1
ATOM 3481 C CA . PRO A 1 446 ? -42.487 -8.175 11.081 1.00 89.25 446 PRO A CA 1
ATOM 3482 C C . PRO A 1 446 ? -41.250 -7.266 10.922 1.00 89.25 446 PRO A C 1
ATOM 3484 O O . PRO A 1 446 ? -40.152 -7.767 10.711 1.00 89.25 446 PRO A O 1
ATOM 3487 N N . PRO A 1 447 ? -41.369 -5.930 11.049 1.00 86.81 447 PRO A N 1
ATOM 3488 C CA . PRO A 1 447 ? -40.217 -5.021 10.928 1.00 86.81 447 PRO A CA 1
ATOM 3489 C C . PRO A 1 447 ? -39.108 -5.267 11.964 1.00 86.81 447 PRO A C 1
ATOM 3491 O O . PRO A 1 447 ? -37.936 -4.990 11.708 1.00 86.81 447 PRO A O 1
ATOM 3494 N N . SER A 1 448 ? -39.478 -5.797 13.128 1.00 93.81 448 SER A N 1
ATOM 3495 C CA . SER A 1 448 ? -38.570 -6.233 14.183 1.00 93.81 448 SER A CA 1
ATOM 3496 C C . SER A 1 448 ? -39.120 -7.478 14.873 1.00 93.81 448 SER A C 1
ATOM 3498 O O . SER A 1 448 ? -40.333 -7.697 14.931 1.00 93.81 448 SER A O 1
ATOM 3500 N N . LEU A 1 449 ? -38.216 -8.291 15.408 1.00 95.56 449 LEU A N 1
ATOM 3501 C CA . LEU A 1 449 ? -38.532 -9.476 16.193 1.00 95.56 449 LEU A CA 1
ATOM 3502 C C . LEU A 1 449 ? -37.469 -9.659 17.270 1.00 95.56 449 LEU A C 1
ATOM 3504 O O . LEU A 1 449 ? -36.276 -9.612 16.977 1.00 95.56 449 LEU A O 1
ATOM 3508 N N . ASP A 1 450 ? -37.901 -9.938 18.494 1.00 96.62 450 ASP A N 1
ATOM 3509 C CA . ASP A 1 450 ? -37.019 -10.285 19.601 1.00 96.62 450 ASP A CA 1
ATOM 3510 C C . ASP A 1 450 ? -37.573 -11.507 20.336 1.00 96.62 450 ASP A C 1
ATOM 3512 O O . ASP A 1 450 ? -38.565 -11.425 21.059 1.00 96.62 450 ASP A O 1
ATOM 3516 N N . TRP A 1 451 ? -36.935 -12.667 20.168 1.00 97.06 451 TRP A N 1
ATOM 3517 C CA . TRP A 1 451 ? -37.402 -13.913 20.782 1.00 97.06 451 TRP A CA 1
ATOM 3518 C C . TRP A 1 451 ? -37.375 -13.896 22.319 1.00 97.06 451 TRP A C 1
ATOM 3520 O O . TRP A 1 451 ? -38.010 -14.752 22.947 1.00 97.06 451 TRP A O 1
ATOM 3530 N N . ARG A 1 452 ? -36.703 -12.917 22.944 1.00 95.00 452 ARG A N 1
ATOM 3531 C CA . ARG A 1 452 ? -36.761 -12.696 24.399 1.00 95.00 452 ARG A CA 1
ATOM 3532 C C . ARG A 1 452 ? -38.175 -12.321 24.843 1.00 95.00 452 ARG A C 1
ATOM 3534 O O . ARG A 1 452 ? -38.649 -12.845 25.849 1.00 95.00 452 ARG A O 1
ATOM 3541 N N . ASP A 1 453 ? -38.879 -11.521 24.045 1.00 95.19 453 ASP A N 1
ATOM 3542 C CA . ASP A 1 453 ? -40.254 -11.082 24.324 1.00 95.19 453 ASP A CA 1
ATOM 3543 C C . ASP A 1 453 ? -41.285 -12.209 24.133 1.00 95.19 453 ASP A C 1
ATOM 3545 O O . ASP A 1 453 ? -42.424 -12.122 24.593 1.00 95.19 453 ASP A O 1
ATOM 3549 N N . HIS A 1 454 ? -40.870 -13.310 23.502 1.00 93.50 454 HIS A N 1
ATOM 3550 C CA . HIS A 1 454 ? -41.693 -14.486 23.218 1.00 93.50 454 HIS A CA 1
ATOM 3551 C C . HIS A 1 454 ? -41.374 -15.688 24.120 1.00 93.50 454 HIS A C 1
ATOM 3553 O O . HIS A 1 454 ? -41.816 -16.801 23.834 1.00 93.50 454 HIS A O 1
ATOM 3559 N N . ASN A 1 455 ? -40.623 -15.484 25.211 1.00 92.88 455 ASN A N 1
ATOM 3560 C CA . ASN A 1 455 ? -40.227 -16.544 26.145 1.00 92.88 455 ASN A CA 1
ATOM 3561 C C . ASN A 1 455 ? -39.493 -17.715 25.452 1.00 92.88 455 ASN A C 1
ATOM 3563 O O . ASN A 1 455 ? -39.679 -18.874 25.817 1.00 92.88 455 ASN A O 1
ATOM 3567 N N . ALA A 1 456 ? -38.672 -17.415 24.439 1.00 95.00 456 ALA A N 1
ATOM 3568 C CA . ALA A 1 456 ? -37.921 -18.403 23.657 1.00 95.00 456 ALA A CA 1
ATOM 3569 C C . ALA A 1 456 ? -36.394 -18.236 23.773 1.00 95.00 456 ALA A C 1
ATOM 3571 O O . ALA A 1 456 ? -35.642 -18.800 22.984 1.00 95.00 456 ALA A O 1
ATOM 3572 N N . VAL A 1 457 ? -35.916 -17.450 24.743 1.00 96.12 457 VAL A N 1
ATOM 3573 C CA . VAL A 1 457 ? -34.485 -17.208 24.975 1.00 96.12 457 VAL A CA 1
ATOM 3574 C C . VAL A 1 457 ? -34.209 -17.252 26.475 1.00 96.12 457 VAL A C 1
ATOM 3576 O O . VAL A 1 457 ? -34.757 -16.459 27.238 1.00 96.12 457 VAL A O 1
ATOM 3579 N N . THR A 1 458 ? -33.349 -18.172 26.910 1.00 93.69 458 THR A N 1
ATOM 3580 C CA . THR A 1 458 ? -32.888 -18.266 28.307 1.00 93.69 458 THR A CA 1
ATOM 3581 C C . THR A 1 458 ? -31.953 -17.105 28.683 1.00 93.69 458 THR A C 1
ATOM 3583 O O . THR A 1 458 ? -31.413 -16.437 27.790 1.00 93.69 458 THR A O 1
ATOM 3586 N N . PRO A 1 459 ? -31.698 -16.851 29.983 1.00 93.75 459 PRO A N 1
ATOM 3587 C CA . PRO A 1 459 ? -30.684 -15.890 30.419 1.00 93.75 459 PRO A CA 1
ATOM 3588 C C . PRO A 1 459 ? -29.297 -16.129 29.792 1.00 93.75 459 PRO A C 1
ATOM 3590 O O . PRO A 1 459 ? -28.962 -17.235 29.362 1.00 93.75 459 PRO A O 1
ATOM 3593 N N . VAL A 1 460 ? -28.472 -15.079 29.721 1.00 92.81 460 VAL A N 1
ATOM 3594 C CA . VAL A 1 460 ? -27.117 -15.183 29.156 1.00 92.81 460 VAL A CA 1
ATOM 3595 C C . VAL A 1 460 ? -26.189 -15.916 30.119 1.00 92.81 460 VAL A C 1
ATOM 3597 O O . VAL A 1 460 ? -25.945 -15.454 31.235 1.00 92.81 460 VAL A O 1
ATOM 3600 N N . GLN A 1 461 ? -25.628 -17.027 29.649 1.00 90.12 461 GLN A N 1
ATOM 3601 C CA . GLN A 1 461 ? -24.658 -17.833 30.380 1.00 90.12 461 GLN A CA 1
ATOM 3602 C C . GLN A 1 461 ? -23.209 -17.379 30.125 1.00 90.12 461 GLN A C 1
ATOM 3604 O O . GLN A 1 461 ? -22.935 -16.544 29.259 1.00 90.12 461 GLN A O 1
ATOM 3609 N N . ASN A 1 462 ? -22.265 -17.915 30.904 1.00 89.81 462 ASN A N 1
ATOM 3610 C CA . ASN A 1 462 ? -20.840 -17.599 30.805 1.00 89.81 462 ASN A CA 1
ATOM 3611 C C . ASN A 1 462 ? -20.018 -18.882 30.632 1.00 89.81 462 ASN A C 1
ATOM 3613 O O . ASN A 1 462 ? -19.810 -19.615 31.597 1.00 89.81 462 ASN A O 1
ATOM 3617 N N . GLN A 1 463 ? -19.481 -19.094 29.430 1.00 86.19 463 GLN A N 1
ATOM 3618 C CA . GLN A 1 463 ? -18.655 -20.255 29.079 1.00 86.19 463 GLN A CA 1
ATOM 3619 C C . GLN A 1 463 ? -17.345 -20.347 29.887 1.00 86.19 463 GLN A C 1
ATOM 3621 O O . GLN A 1 463 ? -16.677 -21.380 29.883 1.00 86.19 463 GLN A O 1
ATOM 3626 N N . GLY A 1 464 ? -16.946 -19.288 30.597 1.00 86.69 464 GLY A N 1
ATOM 3627 C CA . GLY A 1 464 ? -15.693 -19.268 31.349 1.00 86.69 464 GLY A CA 1
ATOM 3628 C C . GLY A 1 464 ? -14.477 -19.317 30.422 1.00 86.69 464 GLY A C 1
ATOM 3629 O O . GLY A 1 464 ? -14.467 -18.677 29.377 1.00 86.69 464 GLY A O 1
ATOM 3630 N N . SER A 1 465 ? -13.430 -20.046 30.816 1.00 79.56 465 SER A N 1
ATOM 3631 C CA . SER A 1 465 ? -12.192 -20.198 30.031 1.00 79.56 465 SER A CA 1
ATOM 3632 C C . SER A 1 465 ? -12.212 -21.370 29.043 1.00 79.56 465 SER A C 1
ATOM 3634 O O . SER A 1 465 ? -11.168 -21.705 28.493 1.00 79.56 465 SER A O 1
ATOM 3636 N N . CYS A 1 466 ? -13.355 -22.033 28.873 1.00 83.50 466 CYS A N 1
ATOM 3637 C CA . CYS A 1 466 ? -13.525 -23.144 27.945 1.00 83.50 466 CYS A CA 1
ATOM 3638 C C . CYS A 1 466 ? -14.034 -22.603 26.600 1.00 83.50 466 CYS A C 1
ATOM 3640 O O . CYS A 1 466 ? -15.063 -21.927 26.559 1.00 83.50 466 CYS A O 1
ATOM 3642 N N . GLY A 1 467 ? -13.345 -22.897 25.497 1.00 83.00 467 GLY A N 1
ATOM 3643 C CA . GLY A 1 467 ? -13.708 -22.506 24.127 1.00 83.00 467 GLY A CA 1
ATOM 3644 C C . GLY A 1 467 ? -14.873 -23.312 23.540 1.00 83.00 467 GLY A C 1
ATOM 3645 O O . GLY A 1 467 ? -14.799 -23.771 22.407 1.00 83.00 467 GLY A O 1
ATOM 3646 N N . CYS A 1 468 ? -15.945 -23.512 24.308 1.00 87.62 468 CYS A N 1
ATOM 3647 C CA . CYS A 1 468 ? -17.107 -24.326 23.934 1.00 87.62 468 CYS A CA 1
ATOM 3648 C C . CYS A 1 468 ? -18.305 -23.501 23.428 1.00 87.62 468 CYS A C 1
ATOM 3650 O O . CYS A 1 468 ? -19.456 -23.908 23.575 1.00 87.62 468 CYS A O 1
ATOM 3652 N N . CYS A 1 469 ? -18.061 -22.334 22.824 1.00 89.94 469 CYS A N 1
ATOM 3653 C CA . CYS A 1 469 ? -19.115 -21.459 22.291 1.00 89.94 469 CYS A CA 1
ATOM 3654 C C . CYS A 1 469 ? -20.049 -22.169 21.292 1.00 89.94 469 CYS A C 1
ATOM 3656 O O . CYS A 1 469 ? -21.240 -21.866 21.240 1.00 89.94 469 CYS A O 1
ATOM 3658 N N . TRP A 1 470 ? -19.536 -23.169 20.570 1.00 90.19 470 TRP A N 1
ATOM 3659 C CA . TRP A 1 470 ? -20.310 -24.059 19.703 1.00 90.19 470 TRP A CA 1
ATOM 3660 C C . TRP A 1 470 ? -21.457 -24.768 20.445 1.00 90.19 470 TRP A C 1
ATOM 3662 O O . TRP A 1 470 ? -22.581 -24.799 19.946 1.00 90.19 470 TRP A O 1
ATOM 3672 N N . ALA A 1 471 ? -21.210 -25.262 21.664 1.00 91.50 471 ALA A N 1
ATOM 3673 C CA . ALA A 1 471 ? -22.214 -25.936 22.481 1.00 91.50 471 ALA A CA 1
ATOM 3674 C C . ALA A 1 471 ? -23.265 -24.937 22.981 1.00 91.50 471 ALA A C 1
ATOM 3676 O O . ALA A 1 471 ? -24.457 -25.176 22.820 1.00 91.50 471 ALA A O 1
ATOM 3677 N N . PHE A 1 472 ? -22.837 -23.779 23.495 1.00 93.75 472 PHE A N 1
ATOM 3678 C CA . PHE A 1 472 ? -23.748 -22.717 23.943 1.00 93.75 472 PHE A CA 1
ATOM 3679 C C . PHE A 1 472 ? -24.661 -22.216 22.821 1.00 93.75 472 PHE A C 1
ATOM 3681 O O . PHE A 1 472 ? -25.860 -22.032 23.028 1.00 93.75 472 PHE A O 1
ATOM 3688 N N . SER A 1 473 ? -24.110 -22.019 21.622 1.00 94.25 473 SER A N 1
ATOM 3689 C CA . SER A 1 473 ? -24.884 -21.574 20.465 1.00 94.25 473 SER A CA 1
ATOM 3690 C C . SER A 1 473 ? -25.916 -22.620 20.022 1.00 94.25 473 SER A C 1
ATOM 3692 O O . SER A 1 473 ? -27.074 -22.282 19.769 1.00 94.25 473 SER A O 1
ATOM 3694 N N . ALA A 1 474 ? -25.528 -23.899 19.976 1.00 93.38 474 ALA A N 1
ATOM 3695 C CA . ALA A 1 474 ? -26.436 -24.986 19.622 1.00 93.38 474 ALA A CA 1
ATOM 3696 C C . ALA A 1 474 ? -27.541 -25.187 20.673 1.00 93.38 474 ALA A C 1
ATOM 3698 O O . ALA A 1 474 ? -28.717 -25.294 20.320 1.00 93.38 474 ALA A O 1
ATOM 3699 N N . VAL A 1 475 ? -27.186 -25.191 21.962 1.00 94.44 475 VAL A N 1
ATOM 3700 C CA . VAL A 1 475 ? -28.143 -25.359 23.064 1.00 94.44 475 VAL A CA 1
ATOM 3701 C C . VAL A 1 475 ? -29.161 -24.227 23.079 1.00 94.44 475 VAL A C 1
ATOM 3703 O O . VAL A 1 475 ? -30.355 -24.511 23.097 1.00 94.44 475 VAL A O 1
ATOM 3706 N N . ALA A 1 476 ? -28.738 -22.968 22.957 1.00 95.25 476 ALA A N 1
ATOM 3707 C CA . ALA A 1 476 ? -29.664 -21.837 22.924 1.00 95.25 476 ALA A CA 1
ATOM 3708 C C . ALA A 1 476 ? -30.647 -21.895 21.735 1.00 95.25 476 ALA A C 1
ATOM 3710 O O . ALA A 1 476 ? -31.817 -21.533 21.882 1.00 95.25 476 ALA A O 1
ATOM 3711 N N . ALA A 1 477 ? -30.216 -22.396 20.570 1.00 94.69 477 ALA A N 1
ATOM 3712 C CA . ALA A 1 477 ? -31.118 -22.639 19.442 1.00 94.69 477 ALA A CA 1
ATOM 3713 C C . ALA A 1 477 ? -32.135 -23.764 19.739 1.00 94.69 477 ALA A C 1
ATOM 3715 O O . ALA A 1 477 ? -33.319 -23.630 19.415 1.00 94.69 477 ALA A O 1
ATOM 3716 N N . ILE A 1 478 ? -31.703 -24.850 20.398 1.00 94.00 478 ILE A N 1
ATOM 3717 C CA . ILE A 1 478 ? -32.577 -25.959 20.821 1.00 94.00 478 ILE A CA 1
ATOM 3718 C C . ILE A 1 478 ? -33.595 -25.488 21.868 1.00 94.00 478 ILE A C 1
ATOM 3720 O O . ILE A 1 478 ? -34.783 -25.780 21.740 1.00 94.00 478 ILE A O 1
ATOM 3724 N N . GLU A 1 479 ? -33.157 -24.745 22.885 1.00 94.88 479 GLU A N 1
ATOM 3725 C CA . GLU A 1 479 ? -34.031 -24.158 23.907 1.00 94.88 479 GLU A CA 1
ATOM 3726 C C . GLU A 1 479 ? -35.138 -23.318 23.266 1.00 94.88 479 GLU A C 1
ATOM 3728 O O . GLU A 1 479 ? -36.311 -23.470 23.614 1.00 94.88 479 GLU A O 1
ATOM 3733 N N . GLY A 1 480 ? -34.775 -22.490 22.280 1.00 94.38 480 GLY A N 1
ATOM 3734 C CA . GLY A 1 480 ? -35.716 -21.652 21.549 1.00 94.38 480 GLY A CA 1
ATOM 3735 C C . GLY A 1 480 ? -36.791 -22.452 20.824 1.00 94.38 480 GLY A C 1
ATOM 3736 O O . GLY A 1 480 ? -37.981 -22.223 21.044 1.00 94.38 480 GLY A O 1
ATOM 3737 N N . ILE A 1 481 ? -36.410 -23.438 20.007 1.00 92.00 481 ILE A N 1
ATOM 3738 C CA . ILE A 1 481 ? -37.404 -24.245 19.282 1.00 92.00 481 ILE A CA 1
ATOM 3739 C C . ILE A 1 481 ? -38.252 -25.116 20.223 1.00 92.00 481 ILE A C 1
ATOM 3741 O O . ILE A 1 481 ? -39.450 -25.290 19.988 1.00 92.00 481 ILE A O 1
ATOM 3745 N N . VAL A 1 482 ? -37.684 -25.620 21.323 1.00 90.69 482 VAL A N 1
ATOM 3746 C CA . VAL A 1 482 ? -38.430 -26.372 22.347 1.00 90.69 482 VAL A CA 1
ATOM 3747 C C . VAL A 1 482 ? -39.456 -25.475 23.032 1.00 90.69 482 VAL A C 1
ATOM 3749 O O . VAL A 1 482 ? -40.607 -25.891 23.194 1.00 90.69 482 VAL A O 1
ATOM 3752 N N . ALA A 1 483 ? -39.086 -24.244 23.384 1.00 93.38 483 ALA A N 1
ATOM 3753 C CA . ALA A 1 483 ? -40.000 -23.273 23.975 1.00 93.38 483 ALA A CA 1
ATOM 3754 C C . ALA A 1 483 ? -41.140 -22.913 23.015 1.00 93.38 483 ALA A C 1
ATOM 3756 O O . ALA A 1 483 ? -42.305 -22.956 23.410 1.00 93.38 483 ALA A O 1
ATOM 3757 N N . ILE A 1 484 ? -40.826 -22.673 21.738 1.00 92.25 484 ILE A N 1
ATOM 3758 C CA . ILE A 1 484 ? -41.814 -22.370 20.690 1.00 92.25 484 ILE A CA 1
ATOM 3759 C C . ILE A 1 484 ? -42.804 -23.529 20.500 1.00 92.25 484 ILE A C 1
ATOM 3761 O O . ILE A 1 484 ? -44.003 -23.305 20.340 1.00 92.25 484 ILE A O 1
ATOM 3765 N N . ARG A 1 485 ? -42.333 -24.783 20.528 1.00 90.19 485 ARG A N 1
ATOM 3766 C CA . ARG A 1 485 ? -43.182 -25.966 20.287 1.00 90.19 485 ARG A CA 1
ATOM 3767 C C . ARG A 1 485 ? -43.971 -26.422 21.510 1.00 90.19 485 ARG A C 1
ATOM 3769 O O . ARG A 1 485 ? -45.087 -26.911 21.355 1.00 90.19 485 ARG A O 1
ATOM 3776 N N . SER A 1 486 ? -43.395 -26.312 22.705 1.00 89.19 486 SER A N 1
ATOM 3777 C CA . SER A 1 486 ? -43.994 -26.828 23.945 1.00 89.19 486 SER A CA 1
ATOM 3778 C C . SER A 1 486 ? -44.703 -25.761 24.784 1.00 89.19 486 SER A C 1
ATOM 3780 O O . SER A 1 486 ? -45.471 -26.104 25.684 1.00 89.19 486 SER A O 1
ATOM 3782 N N . GLY A 1 487 ? -44.428 -24.477 24.530 1.00 87.94 487 GLY A N 1
ATOM 3783 C CA . GLY A 1 487 ? -44.855 -23.352 25.363 1.00 87.94 487 GLY A CA 1
ATOM 3784 C C . GLY A 1 487 ? -44.088 -23.222 26.685 1.00 87.94 487 GLY A C 1
ATOM 3785 O O . GLY A 1 487 ? -44.456 -22.395 27.519 1.00 87.94 487 GLY A O 1
ATOM 3786 N N . LYS A 1 488 ? -43.051 -24.039 26.915 1.00 88.12 488 LYS A N 1
ATOM 3787 C CA . LYS A 1 488 ? -42.240 -24.030 28.138 1.00 88.12 488 LYS A CA 1
ATOM 3788 C C . LYS A 1 488 ? -40.770 -23.812 27.803 1.00 88.12 488 LYS A C 1
ATOM 3790 O O . LYS A 1 488 ? -40.157 -24.642 27.140 1.00 88.12 488 LYS A O 1
ATOM 3795 N N . LEU A 1 489 ? -40.205 -22.722 28.316 1.00 91.56 489 LEU A N 1
ATOM 3796 C CA . LEU A 1 489 ? -38.770 -22.473 28.264 1.00 91.56 489 LEU A CA 1
ATOM 3797 C C . LEU A 1 489 ? -38.081 -23.295 29.354 1.00 91.56 489 LEU A C 1
ATOM 3799 O O . LEU A 1 489 ? -38.326 -23.083 30.542 1.00 91.56 489 LEU A O 1
ATOM 3803 N N . VAL A 1 490 ? -37.257 -24.252 28.939 1.00 88.25 490 VAL A N 1
ATOM 3804 C CA . VAL A 1 490 ? -36.497 -25.131 29.832 1.00 88.25 490 VAL A CA 1
ATOM 3805 C C . VAL A 1 490 ? -35.015 -24.857 29.598 1.00 88.25 490 VAL A C 1
ATOM 3807 O O . VAL A 1 490 ? -34.575 -25.048 28.468 1.00 88.25 490 VAL A O 1
ATOM 3810 N N . PRO A 1 491 ? -34.259 -24.421 30.619 1.00 91.88 491 PRO A N 1
ATOM 3811 C CA . PRO A 1 491 ? -32.808 -24.329 30.529 1.00 91.88 491 PRO A CA 1
ATOM 3812 C C . PRO A 1 491 ? -32.173 -25.713 30.346 1.00 91.88 491 PRO A C 1
ATOM 3814 O O . PRO A 1 491 ? -32.478 -26.658 31.084 1.00 91.88 491 PRO A O 1
ATOM 3817 N N . LEU A 1 492 ? -31.327 -25.849 29.332 1.00 93.12 492 LEU A N 1
ATOM 3818 C CA . LEU A 1 492 ? -30.704 -27.104 28.917 1.00 93.12 492 LEU A CA 1
ATOM 3819 C C . LEU A 1 492 ? -29.196 -27.080 29.194 1.00 93.12 492 LEU A C 1
ATOM 3821 O O . LEU A 1 492 ? -28.585 -26.023 29.267 1.00 93.12 492 LEU A O 1
ATOM 3825 N N . SER A 1 493 ? -28.592 -28.256 29.373 1.00 92.31 493 SER A N 1
ATOM 3826 C CA . SER A 1 493 ? -27.192 -28.361 29.800 1.00 92.31 493 SER A CA 1
ATOM 3827 C C . SER A 1 493 ? -26.197 -28.363 28.638 1.00 92.31 493 SER A C 1
ATOM 3829 O O . SER A 1 493 ? -26.060 -29.360 27.926 1.00 92.31 493 SER A O 1
ATOM 3831 N N . GLU A 1 494 ? -25.395 -27.306 28.516 1.00 92.88 494 GLU A N 1
ATOM 3832 C CA . GLU A 1 494 ? -24.208 -27.298 27.654 1.00 92.88 494 GLU A CA 1
ATOM 3833 C C . GLU A 1 494 ? -23.134 -28.288 28.125 1.00 92.88 494 GLU A C 1
ATOM 3835 O O . GLU A 1 494 ? -22.419 -28.872 27.309 1.00 92.88 494 GLU A O 1
ATOM 3840 N N . GLN A 1 495 ? -23.032 -28.511 29.439 1.00 92.25 495 GLN A N 1
ATOM 3841 C CA . GLN A 1 495 ? -22.041 -29.415 30.028 1.00 92.25 495 GLN A CA 1
ATOM 3842 C C . GLN A 1 495 ? -22.265 -30.867 29.619 1.00 92.25 495 GLN A C 1
ATOM 3844 O O . GLN A 1 495 ? -21.304 -31.597 29.393 1.00 92.25 495 GLN A O 1
ATOM 3849 N N . HIS A 1 496 ? -23.524 -31.286 29.489 1.00 90.75 496 HIS A N 1
ATOM 3850 C CA . HIS A 1 496 ? -23.848 -32.628 29.028 1.00 90.75 496 HIS A CA 1
ATOM 3851 C C . HIS A 1 496 ? -23.307 -32.870 27.610 1.00 90.75 496 HIS A C 1
ATOM 3853 O O . HIS A 1 496 ? -22.708 -33.913 27.362 1.00 90.75 496 HIS A O 1
ATOM 3859 N N . ILE A 1 497 ? -23.430 -31.887 26.705 1.00 89.50 497 ILE A N 1
ATOM 3860 C CA . ILE A 1 497 ? -22.831 -31.971 25.361 1.00 89.50 497 ILE A CA 1
ATOM 3861 C C . ILE A 1 497 ? -21.301 -31.984 25.461 1.00 89.50 497 ILE A C 1
ATOM 3863 O O . ILE A 1 497 ? -20.657 -32.816 24.829 1.00 89.50 497 ILE A O 1
ATOM 3867 N N . LEU A 1 498 ? -20.716 -31.110 26.285 1.00 89.25 498 LEU A N 1
ATOM 3868 C CA . LEU A 1 498 ? -19.262 -31.016 26.453 1.00 89.25 498 LEU A CA 1
ATOM 3869 C C . LEU A 1 498 ? -18.625 -32.317 26.986 1.00 89.25 498 LEU A C 1
ATOM 3871 O O . LEU A 1 498 ? -17.518 -32.675 26.574 1.00 89.25 498 LEU A O 1
ATOM 3875 N N . ASP A 1 499 ? -19.313 -33.025 27.883 1.00 90.31 499 ASP A N 1
ATOM 3876 C CA . ASP A 1 499 ? -18.812 -34.248 28.520 1.00 90.31 499 ASP A CA 1
ATOM 3877 C C . ASP A 1 499 ? -19.089 -35.513 27.701 1.00 90.31 499 ASP A C 1
ATOM 3879 O O . ASP A 1 499 ? -18.266 -36.434 27.699 1.00 90.31 499 ASP A O 1
ATOM 3883 N N . CYS A 1 500 ? -20.252 -35.584 27.045 1.00 87.81 500 CYS A N 1
ATOM 3884 C CA . CYS A 1 500 ? -20.764 -36.810 26.429 1.00 87.81 500 CYS A CA 1
ATOM 3885 C C . CYS A 1 500 ? -20.688 -36.833 24.895 1.00 87.81 500 CYS A C 1
ATOM 3887 O O . CYS A 1 500 ? -20.844 -37.905 24.309 1.00 87.81 500 CYS A O 1
ATOM 3889 N N . ASN A 1 501 ? -20.387 -35.708 24.234 1.00 82.25 501 ASN A N 1
ATOM 3890 C CA . ASN A 1 501 ? -20.065 -35.711 22.809 1.00 82.25 501 ASN A CA 1
ATOM 3891 C C . ASN A 1 501 ? -18.597 -36.141 22.593 1.00 82.25 501 ASN A C 1
ATOM 3893 O O . ASN A 1 501 ? -17.653 -35.425 22.939 1.00 82.25 501 ASN A O 1
ATOM 3897 N N . TYR A 1 502 ? -18.392 -37.347 22.055 1.00 71.69 502 TYR A N 1
ATOM 3898 C CA . TYR A 1 502 ? -17.064 -37.964 21.919 1.00 71.69 502 TYR A CA 1
ATOM 3899 C C . TYR A 1 502 ? -16.309 -37.562 20.643 1.00 71.69 502 TYR A C 1
ATOM 3901 O O . TYR A 1 502 ? -15.143 -37.939 20.492 1.00 71.69 502 TYR A O 1
ATOM 3909 N N . ASP A 1 503 ? -16.925 -36.787 19.749 1.00 62.84 503 ASP A N 1
ATOM 3910 C CA . ASP A 1 503 ? -16.377 -36.445 18.434 1.00 62.84 503 ASP A CA 1
ATOM 3911 C C . ASP A 1 503 ? -15.279 -35.370 18.500 1.00 62.84 503 ASP A C 1
ATOM 3913 O O . ASP A 1 503 ? -15.423 -34.307 17.934 1.00 62.84 503 ASP A O 1
ATOM 3917 N N . SER A 1 504 ? -14.149 -35.612 19.176 1.00 56.41 504 SER A N 1
ATOM 3918 C CA . SER A 1 504 ? -12.962 -34.713 19.227 1.00 56.41 504 SER A CA 1
ATOM 3919 C C . SER A 1 504 ? -13.216 -33.243 19.630 1.00 56.41 504 SER A C 1
ATOM 3921 O O . SER A 1 504 ? -12.299 -32.428 19.566 1.00 56.41 504 SER A O 1
ATOM 3923 N N . GLU A 1 505 ? -14.428 -32.915 20.071 1.00 70.50 505 GLU A N 1
ATOM 3924 C CA . GLU A 1 505 ? -14.867 -31.586 20.484 1.00 70.50 505 GLU A CA 1
ATOM 3925 C C . GLU A 1 505 ? -14.702 -31.412 21.985 1.00 70.50 505 GLU A C 1
ATOM 3927 O O . GLU A 1 505 ? -15.040 -32.289 22.788 1.00 70.50 505 GLU A O 1
ATOM 3932 N N . ASP A 1 506 ? -14.144 -30.280 22.384 1.00 79.50 506 ASP A N 1
ATOM 3933 C CA . ASP A 1 506 ? -13.886 -29.962 23.779 1.00 79.50 506 ASP A CA 1
ATOM 3934 C C . ASP A 1 506 ? -13.756 -28.442 23.977 1.00 79.50 506 ASP A C 1
ATOM 3936 O O . ASP A 1 506 ? -14.286 -27.629 23.214 1.00 79.50 506 ASP A O 1
ATOM 3940 N N . CYS A 1 507 ? -13.051 -28.042 25.035 1.00 82.81 507 CYS A N 1
ATOM 3941 C CA . CYS A 1 507 ? -12.745 -26.646 25.317 1.00 82.81 507 CYS A CA 1
ATOM 3942 C C . CYS A 1 507 ? -11.809 -25.977 24.295 1.00 82.81 507 CYS A C 1
ATOM 3944 O O . CYS A 1 507 ? -11.541 -24.787 24.444 1.00 82.81 507 CYS A O 1
ATOM 3946 N N . MET A 1 508 ? -11.303 -26.698 23.296 1.00 74.75 508 MET A N 1
ATOM 3947 C CA . MET A 1 508 ? -10.462 -26.182 22.215 1.00 74.75 508 MET A CA 1
ATOM 3948 C C . MET A 1 508 ? -11.261 -25.835 20.950 1.00 74.75 508 MET A C 1
ATOM 3950 O O . MET A 1 508 ? -10.676 -25.295 20.007 1.00 74.75 508 MET A O 1
ATOM 3954 N N . GLY A 1 509 ? -12.568 -26.119 20.927 1.00 78.06 509 GLY A N 1
ATOM 3955 C CA . GLY A 1 509 ? -13.473 -25.815 19.819 1.00 78.06 509 GLY A CA 1
ATOM 3956 C C . GLY A 1 509 ? -14.362 -26.996 19.424 1.00 78.06 509 GLY A C 1
ATOM 3957 O O . GLY A 1 509 ? -14.190 -28.117 19.904 1.00 78.06 509 GLY A O 1
ATOM 3958 N N . GLY A 1 510 ? -15.326 -26.724 18.545 1.00 78.25 510 GLY A N 1
ATOM 3959 C CA . GLY A 1 510 ? -16.281 -27.707 18.039 1.00 78.25 510 GLY A CA 1
ATOM 3960 C C . GLY A 1 510 ? -17.299 -27.104 17.078 1.00 78.25 510 GLY A C 1
ATOM 3961 O O . GLY A 1 510 ? -17.239 -25.911 16.774 1.00 78.25 510 GLY A O 1
ATOM 3962 N N . ARG A 1 511 ? -18.198 -27.941 16.561 1.00 80.44 511 ARG A N 1
ATOM 3963 C CA . ARG A 1 511 ? -19.179 -27.617 15.524 1.00 80.44 511 ARG A CA 1
ATOM 3964 C C . ARG A 1 511 ? -20.602 -27.718 16.067 1.00 80.44 511 ARG A C 1
ATOM 3966 O O . ARG A 1 511 ? -20.963 -28.653 16.776 1.00 80.44 511 ARG A O 1
ATOM 3973 N N . MET A 1 512 ? -21.445 -26.755 15.703 1.00 86.69 512 MET A N 1
ATOM 3974 C CA . MET A 1 512 ? -22.825 -26.693 16.195 1.00 86.69 512 MET A CA 1
ATOM 3975 C C . MET A 1 512 ? -23.682 -27.838 15.637 1.00 86.69 512 MET A C 1
ATOM 3977 O O . MET A 1 512 ? -24.559 -28.347 16.327 1.00 86.69 512 MET A O 1
ATOM 3981 N N . GLU A 1 513 ? -23.393 -28.309 14.423 1.00 83.62 513 GLU A N 1
ATOM 3982 C CA . GLU A 1 513 ? -24.070 -29.457 13.819 1.00 83.62 513 GLU A CA 1
ATOM 3983 C C . GLU A 1 513 ? -23.801 -30.781 14.541 1.00 83.62 513 GLU A C 1
ATOM 3985 O O . GLU A 1 513 ? -24.714 -31.596 14.652 1.00 83.62 513 GLU A O 1
ATOM 3990 N N . HIS A 1 514 ? -22.607 -30.982 15.105 1.00 85.50 514 HIS A N 1
ATOM 3991 C CA . HIS A 1 514 ? -22.310 -32.181 15.891 1.00 85.50 514 HIS A CA 1
ATOM 3992 C C . HIS A 1 514 ? -23.061 -32.160 17.227 1.00 85.50 514 HIS A C 1
ATOM 3994 O O . HIS A 1 514 ? -23.571 -33.190 17.668 1.00 85.50 514 HIS A O 1
ATOM 4000 N N . ALA A 1 515 ? -23.225 -30.978 17.832 1.00 88.62 515 ALA A N 1
ATOM 4001 C CA . ALA A 1 515 ? -24.106 -30.806 18.985 1.00 88.62 515 ALA A CA 1
ATOM 4002 C C . ALA A 1 515 ? -25.565 -31.152 18.637 1.00 88.62 515 ALA A C 1
ATOM 4004 O O . ALA A 1 515 ? -26.231 -31.846 19.407 1.00 88.62 515 ALA A O 1
ATOM 4005 N N . PHE A 1 516 ? -26.064 -30.727 17.468 1.00 89.88 516 PHE A N 1
ATOM 4006 C CA . PHE A 1 516 ? -27.399 -31.119 17.011 1.00 89.88 516 PHE A CA 1
ATOM 4007 C C . PHE A 1 516 ? -27.507 -32.635 16.812 1.00 89.88 516 PHE A C 1
ATOM 4009 O O . PHE A 1 516 ? -28.435 -33.242 17.345 1.00 89.88 516 PHE A O 1
ATOM 4016 N N . ASP A 1 517 ? -26.552 -33.264 16.124 1.00 86.75 517 ASP A N 1
ATOM 4017 C CA . ASP A 1 517 ? -26.525 -34.717 15.916 1.00 86.75 517 ASP A CA 1
ATOM 4018 C C . ASP A 1 517 ? -26.495 -35.500 17.239 1.00 86.75 517 ASP A C 1
ATOM 4020 O O . ASP A 1 517 ? -27.236 -36.477 17.401 1.00 86.75 517 ASP A O 1
ATOM 4024 N N . PHE A 1 518 ? -25.711 -35.042 18.218 1.00 87.50 518 PHE A N 1
ATOM 4025 C CA . PHE A 1 518 ? -25.686 -35.620 19.558 1.00 87.50 518 PHE A CA 1
ATOM 4026 C C . PHE A 1 518 ? -27.071 -35.577 20.220 1.00 87.50 518 PHE A C 1
ATOM 4028 O O . PHE A 1 518 ? -27.548 -36.596 20.733 1.00 87.50 518 PHE A O 1
ATOM 4035 N N . VAL A 1 519 ? -27.749 -34.425 20.176 1.00 89.75 519 VAL A N 1
ATOM 4036 C CA . VAL A 1 519 ? -29.073 -34.250 20.796 1.00 89.75 519 VAL A CA 1
ATOM 4037 C C . VAL A 1 519 ? -30.157 -35.046 20.061 1.00 89.75 519 VAL A C 1
ATOM 4039 O O . VAL A 1 519 ? -31.076 -35.544 20.711 1.00 89.75 519 VAL A O 1
ATOM 4042 N N . ILE A 1 520 ? -30.048 -35.241 18.743 1.00 87.56 520 ILE A N 1
ATOM 4043 C CA . ILE A 1 520 ? -30.959 -36.116 17.979 1.00 87.56 520 ILE A CA 1
ATOM 4044 C C . ILE A 1 520 ? -30.872 -37.564 18.481 1.00 87.56 520 ILE A C 1
ATOM 4046 O O . ILE A 1 520 ? -31.893 -38.235 18.640 1.00 87.56 520 ILE A O 1
ATOM 4050 N N . GLN A 1 521 ? -29.662 -38.052 18.756 1.00 84.75 521 GLN A N 1
ATOM 4051 C CA . GLN A 1 521 ? -29.434 -39.449 19.138 1.00 84.75 521 GLN A CA 1
ATOM 4052 C C . GLN A 1 521 ? -29.716 -39.721 20.623 1.00 84.75 521 GLN A C 1
ATOM 4054 O O . GLN A 1 521 ? -30.269 -40.769 20.981 1.00 84.75 521 GLN A O 1
ATOM 4059 N N . ASN A 1 522 ? -29.343 -38.781 21.492 1.00 85.25 522 ASN A N 1
ATOM 4060 C CA . ASN A 1 522 ? -29.277 -39.006 22.936 1.00 85.25 522 ASN A CA 1
ATOM 4061 C C . ASN A 1 522 ? -30.265 -38.151 23.742 1.00 85.25 522 ASN A C 1
ATOM 4063 O O . ASN A 1 522 ? -30.623 -38.529 24.859 1.00 85.25 522 ASN A O 1
ATOM 4067 N N . GLY A 1 523 ? -30.756 -37.051 23.165 1.00 88.25 523 GLY A N 1
ATOM 4068 C CA . GLY A 1 523 ? -31.487 -36.005 23.878 1.00 88.25 523 GLY A CA 1
ATOM 4069 C C . GLY A 1 523 ? -30.596 -35.199 24.829 1.00 88.25 523 GLY A C 1
ATOM 4070 O O . GLY A 1 523 ? -29.398 -35.456 24.961 1.00 88.25 523 GLY A O 1
ATOM 4071 N N . LEU A 1 524 ? -31.179 -34.196 25.488 1.00 90.06 524 LEU A N 1
ATOM 4072 C CA . LEU A 1 524 ? -30.441 -33.262 26.343 1.00 90.06 524 LEU A CA 1
ATOM 4073 C C . LEU A 1 524 ? -31.041 -33.168 27.756 1.00 90.06 524 LEU A C 1
ATOM 4075 O O . LEU A 1 524 ? -32.265 -33.158 27.925 1.00 90.06 524 LEU A O 1
ATOM 4079 N N . ALA A 1 525 ? -30.170 -33.120 28.771 1.00 91.06 525 ALA A N 1
ATOM 4080 C CA . ALA A 1 525 ? -30.534 -32.880 30.170 1.00 91.06 525 ALA A CA 1
ATOM 4081 C C . ALA A 1 525 ? -30.858 -31.396 30.415 1.00 91.06 525 ALA A C 1
ATOM 4083 O O . ALA A 1 525 ? -30.432 -30.534 29.642 1.00 91.06 525 ALA A O 1
ATOM 4084 N N . SER A 1 526 ? -31.565 -31.083 31.505 1.00 89.62 526 SER A N 1
ATOM 4085 C CA . SER A 1 526 ? -31.630 -29.700 31.998 1.00 89.62 526 SER A CA 1
ATOM 4086 C C . SER A 1 526 ? -30.302 -29.273 32.626 1.00 89.62 526 SER A C 1
ATOM 4088 O O . SER A 1 526 ? -29.513 -30.108 33.079 1.00 89.62 526 SER A O 1
ATOM 4090 N N . ASP A 1 527 ? -30.074 -27.964 32.700 1.00 88.88 527 ASP A N 1
ATOM 4091 C CA . ASP A 1 527 ? -28.933 -27.382 33.419 1.00 88.88 527 ASP A CA 1
ATOM 4092 C C . ASP A 1 527 ? -28.937 -27.722 34.926 1.00 88.88 527 ASP A C 1
ATOM 4094 O O . ASP A 1 527 ? -27.879 -27.822 35.543 1.00 88.88 527 ASP A O 1
ATOM 4098 N N . THR A 1 528 ? -30.109 -27.973 35.518 1.00 87.94 528 THR A N 1
ATOM 4099 C CA . THR A 1 528 ? -30.253 -28.409 36.915 1.00 87.94 528 THR A CA 1
ATOM 4100 C C . THR A 1 528 ? -29.728 -29.817 37.146 1.00 87.94 528 THR A C 1
ATOM 4102 O O . THR A 1 528 ? -29.134 -30.092 38.188 1.00 87.94 528 THR A O 1
ATOM 4105 N N . ASP A 1 529 ? -29.967 -30.706 36.184 1.00 87.50 529 ASP A N 1
ATOM 4106 C CA . ASP A 1 529 ? -29.638 -32.125 36.294 1.00 87.50 529 ASP A CA 1
ATOM 4107 C C . ASP A 1 529 ? -28.179 -32.379 35.896 1.00 87.50 529 ASP A C 1
ATOM 4109 O O . ASP A 1 529 ? -27.564 -33.331 36.379 1.00 87.50 529 ASP A O 1
ATOM 4113 N N . TYR A 1 530 ? -27.610 -31.507 35.054 1.00 89.75 530 TYR A N 1
ATOM 4114 C CA . TYR A 1 530 ? -26.208 -31.552 34.640 1.00 89.75 530 TYR A CA 1
ATOM 4115 C C . TYR A 1 530 ? -25.588 -30.135 34.617 1.00 89.75 530 TYR A C 1
ATOM 4117 O O . TYR A 1 530 ? -25.451 -29.534 33.549 1.00 89.75 530 TYR A O 1
ATOM 4125 N N . PRO A 1 531 ? -25.205 -29.573 35.779 1.00 91.19 531 PRO A N 1
ATOM 4126 C CA . PRO A 1 531 ? -24.725 -28.191 35.878 1.00 91.19 531 PRO A CA 1
ATOM 4127 C C . PRO A 1 531 ? -23.399 -27.924 35.157 1.00 91.19 531 PRO A C 1
ATOM 4129 O O . PRO A 1 531 ? -22.521 -28.784 35.115 1.00 91.19 531 PRO A O 1
ATOM 4132 N N . TYR A 1 532 ? -23.224 -26.699 34.652 1.00 92.25 532 TYR A N 1
ATOM 4133 C CA . TYR A 1 532 ? -22.008 -26.273 33.951 1.00 92.25 532 TYR A CA 1
ATOM 4134 C C . TYR A 1 532 ? -20.805 -26.070 34.878 1.00 92.25 532 TYR A C 1
ATOM 4136 O O . TYR A 1 532 ? -20.884 -25.358 35.880 1.00 92.25 532 TYR A O 1
ATOM 4144 N N . THR A 1 533 ? -19.665 -26.666 34.515 1.00 90.31 533 THR A N 1
ATOM 4145 C CA . THR A 1 533 ? -18.410 -26.632 35.286 1.00 90.31 533 THR A CA 1
ATOM 4146 C C . THR A 1 533 ? -17.259 -25.936 34.561 1.00 90.31 533 THR A C 1
ATOM 4148 O O . THR A 1 533 ? -16.180 -25.796 35.136 1.00 90.31 533 THR A O 1
ATOM 4151 N N . ALA A 1 534 ? -17.468 -25.466 33.325 1.00 87.88 534 ALA A N 1
ATOM 4152 C CA . ALA A 1 534 ? -16.467 -24.766 32.508 1.00 87.88 534 ALA A CA 1
ATOM 4153 C C . ALA A 1 534 ? -15.183 -25.561 32.208 1.00 87.88 534 ALA A C 1
ATOM 4155 O O . ALA A 1 534 ? -14.134 -24.982 31.915 1.00 87.88 534 ALA A O 1
ATOM 4156 N N . THR A 1 535 ? -15.263 -26.886 32.263 1.00 87.56 535 THR A N 1
ATOM 4157 C CA . THR A 1 535 ? -14.183 -27.826 31.948 1.00 87.56 535 THR A CA 1
ATOM 4158 C C . THR A 1 535 ? -14.783 -29.081 31.333 1.00 87.56 535 THR A C 1
ATOM 4160 O O . THR A 1 535 ? -15.917 -29.425 31.651 1.00 87.56 535 THR A O 1
ATOM 4163 N N . LYS A 1 536 ? -14.035 -29.789 30.479 1.00 85.94 536 LYS A N 1
ATOM 4164 C CA . LYS A 1 536 ? -14.466 -31.105 29.994 1.00 85.94 536 LYS A CA 1
ATOM 4165 C C . LYS A 1 536 ? -14.328 -32.140 31.112 1.00 85.94 536 LYS A C 1
ATOM 4167 O O . LYS A 1 536 ? -13.218 -32.420 31.568 1.00 85.94 536 LYS A O 1
ATOM 4172 N N . GLY A 1 537 ? -15.459 -32.662 31.564 1.00 86.50 537 GLY A N 1
ATOM 4173 C CA . GLY A 1 537 ? -15.583 -33.719 32.553 1.00 86.50 537 GLY A CA 1
ATOM 4174 C C . GLY A 1 537 ? -15.706 -35.104 31.920 1.00 86.50 537 GLY A C 1
ATOM 4175 O O . GLY A 1 537 ? -15.618 -35.288 30.706 1.00 86.50 537 GLY A O 1
ATOM 4176 N N . ALA A 1 538 ? -15.884 -36.110 32.774 1.00 85.81 538 ALA A N 1
ATOM 4177 C CA . ALA A 1 538 ? -16.238 -37.449 32.327 1.00 85.81 538 ALA A CA 1
ATOM 4178 C C . ALA A 1 538 ? -17.754 -37.528 32.126 1.00 85.81 538 ALA A C 1
ATOM 4180 O O . ALA A 1 538 ? -18.499 -37.157 33.030 1.00 85.81 538 ALA A O 1
ATOM 4181 N N . CYS A 1 539 ? -18.202 -38.077 30.994 1.00 87.12 539 CYS A N 1
ATOM 4182 C CA . CYS A 1 539 ? -19.621 -38.334 30.767 1.00 87.12 539 CYS A CA 1
ATOM 4183 C C . CYS A 1 539 ? -20.196 -39.228 31.875 1.00 87.12 539 CYS A C 1
ATOM 4185 O O . CYS A 1 539 ? -19.853 -40.409 31.978 1.00 87.12 539 CYS A O 1
ATOM 4187 N N . THR A 1 540 ? -21.064 -38.659 32.712 1.00 79.12 540 THR A N 1
ATOM 4188 C CA . THR A 1 540 ? -21.689 -39.380 33.833 1.00 79.12 540 THR A CA 1
ATOM 4189 C C . THR A 1 540 ? -22.965 -40.108 33.420 1.00 79.12 540 THR A C 1
ATOM 4191 O O . THR A 1 540 ? -23.290 -41.152 33.986 1.00 79.12 540 THR A O 1
ATOM 4194 N N . ASN A 1 541 ? -23.669 -39.598 32.408 1.00 71.31 541 ASN A N 1
ATOM 4195 C CA . ASN A 1 541 ? -24.835 -40.240 31.824 1.00 71.31 541 ASN A CA 1
ATOM 4196 C C . ASN A 1 541 ? -25.025 -39.784 30.374 1.00 71.31 541 ASN A C 1
ATOM 4198 O O . ASN A 1 541 ? -25.463 -38.667 30.154 1.00 71.31 541 ASN A O 1
ATOM 4202 N N . ASN A 1 542 ? -24.754 -40.660 29.403 1.00 72.12 542 ASN A N 1
ATOM 4203 C CA . ASN A 1 542 ? -24.885 -40.335 27.977 1.00 72.12 542 ASN A CA 1
ATOM 4204 C C . ASN A 1 542 ? -26.353 -40.266 27.504 1.00 72.12 542 ASN A C 1
ATOM 4206 O O . ASN A 1 542 ? -26.630 -39.860 26.384 1.00 72.12 542 ASN A O 1
ATOM 4210 N N . LYS A 1 543 ? -27.311 -40.707 28.332 1.00 71.19 543 LYS A N 1
ATOM 4211 C CA . LYS A 1 543 ? -28.744 -40.634 28.030 1.00 71.19 543 LYS A CA 1
ATOM 4212 C C . LYS A 1 543 ? -29.545 -40.360 29.308 1.00 71.19 543 LYS A C 1
ATOM 4214 O O . LYS A 1 543 ? -29.867 -41.300 30.042 1.00 71.19 543 LYS A O 1
ATOM 4219 N N . PRO A 1 544 ? -29.881 -39.090 29.592 1.00 71.25 544 PRO A N 1
ATOM 4220 C CA . PRO A 1 544 ? -30.611 -38.703 30.794 1.00 71.25 544 PRO A CA 1
ATOM 4221 C C . PRO A 1 544 ? -31.909 -39.504 30.955 1.00 71.25 544 PRO A C 1
ATOM 4223 O O . PRO A 1 544 ? -32.677 -39.672 30.009 1.00 71.25 544 PRO A O 1
ATOM 4226 N N . SER A 1 545 ? -32.165 -40.009 32.165 1.00 60.31 545 SER A N 1
ATOM 4227 C CA . SER A 1 545 ? -33.369 -40.793 32.489 1.00 60.31 545 SER A CA 1
ATOM 4228 C C . SER A 1 545 ? -34.668 -39.983 32.377 1.00 60.31 545 SER A C 1
ATOM 4230 O O . SER A 1 545 ? -35.734 -40.554 32.154 1.00 60.31 545 SER A O 1
ATOM 4232 N N . SER A 1 546 ? -34.570 -38.658 32.498 1.00 65.00 546 SER A N 1
ATOM 4233 C CA . SER A 1 546 ? -35.604 -37.671 32.190 1.00 65.00 546 SER A CA 1
ATOM 4234 C C . SER A 1 546 ? -35.065 -36.742 31.106 1.00 65.00 546 SER A C 1
ATOM 4236 O O . SER A 1 546 ? -34.239 -35.876 31.378 1.00 65.00 546 SER A O 1
ATOM 4238 N N . LEU A 1 547 ? -35.497 -36.949 29.861 1.00 67.69 547 LEU A N 1
ATOM 4239 C CA . LEU A 1 547 ? -35.111 -36.083 28.748 1.00 67.69 547 LEU A CA 1
ATOM 4240 C C . LEU A 1 547 ? -35.857 -34.750 28.855 1.00 67.69 547 LEU A C 1
ATOM 4242 O O . LEU A 1 547 ? -37.090 -34.737 28.867 1.00 67.69 547 LEU A O 1
ATOM 4246 N N . SER A 1 548 ? -35.114 -33.644 28.892 1.00 67.56 548 SER A N 1
ATOM 4247 C CA . SER A 1 548 ? -35.684 -32.292 28.875 1.00 67.56 548 SER A CA 1
ATOM 4248 C C . SER A 1 548 ? -36.004 -31.838 27.451 1.00 67.56 548 SER A C 1
ATOM 4250 O O . SER A 1 548 ? -36.962 -31.095 27.240 1.00 67.56 548 SER A O 1
ATOM 4252 N N . SER A 1 549 ? -35.250 -32.321 26.458 1.00 73.19 549 SER A N 1
ATOM 4253 C CA . SER A 1 549 ? -35.523 -32.062 25.044 1.00 73.19 549 SER A CA 1
ATOM 4254 C C . SER A 1 549 ? -34.938 -33.123 24.105 1.00 73.19 549 SER A C 1
ATOM 4256 O O . SER A 1 549 ? -33.960 -33.805 24.419 1.00 73.19 549 SER A O 1
ATOM 4258 N N . VAL A 1 550 ? -35.563 -33.242 22.931 1.00 80.94 550 VAL A N 1
ATOM 4259 C CA . VAL A 1 550 ? -35.074 -33.968 21.752 1.00 80.94 550 VAL A CA 1
ATOM 4260 C C . VAL A 1 550 ? -35.402 -33.141 20.512 1.00 80.94 550 VAL A C 1
ATOM 4262 O O . VAL A 1 550 ? -36.462 -32.514 20.445 1.00 80.94 550 VAL A O 1
ATOM 4265 N N . ILE A 1 551 ? -34.514 -33.154 19.522 1.00 87.06 551 ILE A N 1
ATOM 4266 C CA . ILE A 1 551 ? -34.778 -32.619 18.181 1.00 87.06 551 ILE A CA 1
ATOM 4267 C C . ILE A 1 551 ? -34.778 -33.775 17.176 1.00 87.06 551 ILE A C 1
ATOM 4269 O O . ILE A 1 551 ? -34.204 -34.828 17.437 1.00 87.06 551 ILE A O 1
ATOM 4273 N N . SER A 1 552 ? -35.471 -33.614 16.049 1.00 85.25 552 SER A N 1
ATOM 4274 C CA . SER A 1 552 ? -35.620 -34.676 15.036 1.00 85.25 552 SER A CA 1
ATOM 4275 C C . SER A 1 552 ? -34.673 -34.533 13.842 1.00 85.25 552 SER A C 1
ATOM 4277 O O . SER A 1 552 ? -34.555 -35.459 13.044 1.00 85.25 552 SER A O 1
ATOM 4279 N N . GLY A 1 553 ? -34.014 -33.382 13.711 1.00 87.56 553 GLY A N 1
ATOM 4280 C CA . GLY A 1 553 ? -33.163 -33.037 12.581 1.00 87.56 553 GLY A CA 1
ATOM 4281 C C . GLY A 1 553 ? -32.711 -31.584 12.659 1.00 87.56 553 GLY A C 1
ATOM 4282 O O . GLY A 1 553 ? -33.201 -30.811 13.487 1.00 87.56 553 GLY A O 1
ATOM 4283 N N . PHE A 1 554 ? -31.806 -31.215 11.759 1.00 88.19 554 PHE A N 1
ATOM 4284 C CA . PHE A 1 554 ? -31.414 -29.830 11.513 1.00 88.19 554 PHE A CA 1
ATOM 4285 C C . PHE A 1 554 ? -31.309 -29.576 10.003 1.00 88.19 554 PHE A C 1
ATOM 4287 O O . PHE A 1 554 ? -31.325 -30.503 9.187 1.00 88.19 554 PHE A O 1
ATOM 4294 N N . SER A 1 555 ? -31.236 -28.307 9.616 1.00 84.44 555 SER A N 1
ATOM 4295 C CA . SER A 1 555 ? -31.012 -27.884 8.234 1.00 84.44 555 SER A CA 1
ATOM 4296 C C . SER A 1 555 ? -30.067 -26.696 8.227 1.00 84.44 555 SER A C 1
ATOM 4298 O O . SER A 1 555 ? -30.201 -25.810 9.072 1.00 84.44 555 SER A O 1
ATOM 4300 N N . PHE A 1 556 ? -29.167 -26.638 7.252 1.00 81.69 556 PHE A N 1
ATOM 4301 C CA . PHE A 1 556 ? -28.378 -25.434 7.024 1.00 81.69 556 PHE A CA 1
ATOM 4302 C C . PHE A 1 556 ? -29.249 -24.362 6.370 1.00 81.69 556 PHE A C 1
ATOM 4304 O O . PHE A 1 556 ? -29.978 -24.647 5.416 1.00 81.69 556 PHE A O 1
ATOM 4311 N N . VAL A 1 557 ? -29.161 -23.137 6.884 1.00 79.19 557 VAL A N 1
ATOM 4312 C CA . VAL A 1 557 ? -29.634 -21.953 6.163 1.00 79.19 557 VAL A CA 1
ATOM 4313 C C . VAL A 1 557 ? -28.744 -21.789 4.921 1.00 79.19 557 VAL A C 1
ATOM 4315 O O . VAL A 1 557 ? -27.529 -21.979 5.043 1.00 79.19 557 VAL A O 1
ATOM 4318 N N . PRO A 1 558 ? -29.303 -21.500 3.731 1.00 71.88 558 PRO A N 1
ATOM 4319 C CA . PRO A 1 558 ? -28.508 -21.184 2.551 1.00 71.88 558 PRO A CA 1
ATOM 4320 C C . PRO A 1 558 ? -27.455 -20.113 2.860 1.00 71.88 558 PRO A C 1
ATOM 4322 O O . PRO A 1 558 ? -27.745 -19.103 3.499 1.00 71.88 558 PRO A O 1
ATOM 4325 N N . ASN A 1 559 ? -26.214 -20.361 2.443 1.00 62.25 559 ASN A N 1
ATOM 4326 C CA . ASN A 1 559 ? -25.129 -19.404 2.654 1.00 62.25 559 ASN A CA 1
ATOM 4327 C C . ASN A 1 559 ? -25.373 -18.143 1.812 1.00 62.25 559 ASN A C 1
ATOM 4329 O O . ASN A 1 559 ? -25.880 -18.257 0.700 1.00 62.25 559 ASN A O 1
ATOM 4333 N N . TYR A 1 560 ? -24.971 -16.978 2.332 1.00 61.00 560 TYR A N 1
ATOM 4334 C CA . TYR A 1 560 ? -25.038 -15.669 1.643 1.00 61.00 560 TYR A CA 1
ATOM 4335 C C . TYR A 1 560 ? -26.446 -15.238 1.236 1.00 61.00 560 TYR A C 1
ATOM 4337 O O . TYR A 1 560 ? -26.631 -14.374 0.385 1.00 61.00 560 TYR A O 1
ATOM 4345 N N . ASP A 1 561 ? -27.448 -15.837 1.872 1.00 69.19 561 ASP A N 1
ATOM 4346 C CA . ASP A 1 561 ? -28.845 -15.519 1.659 1.00 69.19 561 ASP A CA 1
ATOM 4347 C C . ASP A 1 561 ? -29.398 -14.904 2.943 1.00 69.19 561 ASP A C 1
ATOM 4349 O O . ASP A 1 561 ? -29.934 -15.577 3.828 1.00 69.19 561 ASP A O 1
ATOM 4353 N N . GLU A 1 562 ? -29.207 -13.590 3.062 1.00 79.25 562 GLU A N 1
ATOM 4354 C CA . GLU A 1 562 ? -29.712 -12.815 4.192 1.00 79.25 562 GLU A CA 1
ATOM 4355 C C . GLU A 1 562 ? -31.243 -12.917 4.303 1.00 79.25 562 GLU A C 1
ATOM 4357 O O . GLU A 1 562 ? -31.785 -12.932 5.409 1.00 79.25 562 GLU A O 1
ATOM 4362 N N . ALA A 1 563 ? -31.944 -13.076 3.174 1.00 81.75 563 ALA A N 1
ATOM 4363 C CA . ALA A 1 563 ? -33.384 -13.294 3.156 1.00 81.75 563 ALA A CA 1
ATOM 4364 C C . ALA A 1 563 ? -33.753 -14.682 3.699 1.00 81.75 563 ALA A C 1
ATOM 4366 O O . ALA A 1 563 ? -34.687 -14.791 4.489 1.00 81.75 563 ALA A O 1
ATOM 4367 N N . ALA A 1 564 ? -33.002 -15.735 3.371 1.00 80.19 564 ALA A N 1
ATOM 4368 C CA . ALA A 1 564 ? -33.207 -17.054 3.966 1.00 80.19 564 ALA A CA 1
ATOM 4369 C C . ALA A 1 564 ? -32.835 -17.085 5.458 1.00 80.19 564 ALA A C 1
ATOM 4371 O O . ALA A 1 564 ? -33.482 -17.786 6.241 1.00 80.19 564 ALA A O 1
ATOM 4372 N N . LEU A 1 565 ? -31.828 -16.313 5.879 1.00 86.81 565 LEU A N 1
ATOM 4373 C CA . LEU A 1 565 ? -31.513 -16.126 7.296 1.00 86.81 565 LEU A CA 1
ATOM 4374 C C . LEU A 1 565 ? -32.645 -15.396 8.025 1.00 86.81 565 LEU A C 1
ATOM 4376 O O . LEU A 1 565 ? -33.028 -15.816 9.119 1.00 86.81 565 LEU A O 1
ATOM 4380 N N . LEU A 1 566 ? -33.221 -14.364 7.400 1.00 87.75 566 LEU A N 1
ATOM 4381 C CA . LEU A 1 566 ? -34.412 -13.677 7.893 1.00 87.75 566 LEU A CA 1
ATOM 4382 C C . LEU A 1 566 ? -35.603 -14.642 7.997 1.00 87.75 566 LEU A C 1
ATOM 4384 O O . LEU A 1 566 ? -36.238 -14.724 9.047 1.00 87.75 566 LEU A O 1
ATOM 4388 N N . ASP A 1 567 ? -35.861 -15.427 6.950 1.00 86.44 567 ASP A N 1
ATOM 4389 C CA . ASP A 1 567 ? -36.911 -16.447 6.923 1.00 86.44 567 ASP A CA 1
ATOM 4390 C C . ASP A 1 567 ? -36.721 -17.465 8.060 1.00 86.44 567 ASP A C 1
ATOM 4392 O O . ASP A 1 567 ? -37.686 -17.857 8.719 1.00 86.44 567 ASP A O 1
ATOM 4396 N N . ALA A 1 568 ? -35.482 -17.880 8.332 1.00 89.25 568 ALA A N 1
ATOM 4397 C CA . ALA A 1 568 ? -35.172 -18.816 9.405 1.00 89.25 568 ALA A CA 1
ATOM 4398 C C . ALA A 1 568 ? -35.399 -18.197 10.795 1.00 89.25 568 ALA A C 1
ATOM 4400 O O . ALA A 1 568 ? -36.115 -18.780 11.615 1.00 89.25 568 ALA A O 1
ATOM 4401 N N . VAL A 1 569 ? -34.841 -17.008 11.058 1.00 92.19 569 VAL A N 1
ATOM 4402 C CA . VAL A 1 569 ? -34.927 -16.371 12.384 1.00 92.19 569 VAL A CA 1
ATOM 4403 C C . VAL A 1 569 ? -36.344 -15.922 12.730 1.00 92.19 569 VAL A C 1
ATOM 4405 O O . VAL A 1 569 ? -36.719 -15.946 13.898 1.00 92.19 569 VAL A O 1
ATOM 4408 N N . VAL A 1 570 ? -37.172 -15.578 11.738 1.00 92.56 570 VAL A N 1
ATOM 4409 C CA . VAL A 1 570 ? -38.598 -15.270 11.955 1.00 92.56 570 VAL A CA 1
ATOM 4410 C C . VAL A 1 570 ? -39.361 -16.451 12.556 1.00 92.56 570 VAL A C 1
ATOM 4412 O O . VAL A 1 570 ? -40.374 -16.251 13.223 1.00 92.56 570 VAL A O 1
ATOM 4415 N N . ASN A 1 571 ? -38.876 -17.677 12.357 1.00 90.81 571 ASN A N 1
ATOM 4416 C CA . ASN A 1 571 ? -39.541 -18.887 12.827 1.00 90.81 571 ASN A CA 1
ATOM 4417 C C . ASN A 1 571 ? -38.959 -19.444 14.136 1.00 90.81 571 ASN A C 1
ATOM 4419 O O . ASN A 1 571 ? -39.684 -20.128 14.857 1.00 90.81 571 ASN A O 1
ATOM 4423 N N . GLN A 1 572 ? -37.685 -19.179 14.451 1.00 93.12 572 GLN A N 1
ATOM 4424 C CA . GLN A 1 572 ? -37.014 -19.646 15.675 1.00 93.12 572 GLN A CA 1
ATOM 4425 C C . GLN A 1 572 ? -35.617 -19.014 15.847 1.00 93.12 572 GLN A C 1
ATOM 4427 O O . GLN A 1 572 ? -35.029 -18.592 14.856 1.00 93.12 572 GLN A O 1
ATOM 4432 N N . PRO A 1 573 ? -35.020 -19.017 17.056 1.00 95.69 573 PRO A N 1
ATOM 4433 C CA . PRO A 1 573 ? -33.598 -18.713 17.232 1.00 95.69 573 PRO A CA 1
ATOM 4434 C C . PRO A 1 573 ? -32.678 -19.644 16.424 1.00 95.69 573 PRO A C 1
ATOM 4436 O O . PRO A 1 573 ? -32.942 -20.845 16.311 1.00 95.69 573 PRO A O 1
ATOM 4439 N N . ILE A 1 574 ? -31.583 -19.097 15.884 1.00 93.31 574 ILE A N 1
ATOM 4440 C CA . ILE A 1 574 ? -30.671 -19.790 14.957 1.00 93.31 574 ILE A CA 1
ATOM 4441 C C . ILE A 1 574 ? -29.234 -19.753 15.483 1.00 93.31 574 ILE A C 1
ATOM 4443 O O . ILE A 1 574 ? -28.755 -18.720 15.938 1.00 93.31 574 ILE A O 1
ATOM 4447 N N . SER A 1 575 ? -28.521 -20.872 15.395 1.00 92.50 575 SER A N 1
ATOM 4448 C CA . SER A 1 575 ? -27.088 -20.932 15.700 1.00 92.50 575 SER A CA 1
ATOM 4449 C C . SER A 1 575 ? -26.264 -20.408 14.517 1.00 92.50 575 SER A C 1
ATOM 4451 O O . SER A 1 575 ? -26.499 -20.824 13.382 1.00 92.50 575 SER A O 1
ATOM 4453 N N . VAL A 1 576 ? -25.320 -19.493 14.763 1.00 89.44 576 VAL A N 1
ATOM 4454 C CA . VAL A 1 576 ? -24.501 -18.851 13.719 1.00 89.44 576 VAL A CA 1
ATOM 4455 C C . VAL A 1 576 ? -23.019 -18.798 14.109 1.00 89.44 576 VAL A C 1
ATOM 4457 O O . VAL A 1 576 ? -22.678 -18.600 15.277 1.00 89.44 576 VAL A O 1
ATOM 4460 N N . GLY A 1 577 ? -22.136 -18.977 13.125 1.00 86.88 577 GLY A N 1
ATOM 4461 C CA . GLY A 1 577 ? -20.697 -18.734 13.262 1.00 86.88 577 GLY A CA 1
ATOM 4462 C C . GLY A 1 577 ? -20.353 -17.291 12.890 1.00 86.88 577 GLY A C 1
ATOM 4463 O O . GLY A 1 577 ? -20.955 -16.745 11.969 1.00 86.88 577 GLY A O 1
ATOM 4464 N N . ILE A 1 578 ? -19.402 -16.682 13.595 1.00 85.94 578 ILE A N 1
ATOM 4465 C CA . ILE A 1 578 ? -19.018 -15.277 13.423 1.00 85.94 578 ILE A CA 1
ATOM 4466 C C . ILE A 1 578 ? -17.513 -15.079 13.627 1.00 85.94 578 ILE A C 1
ATOM 4468 O O . ILE A 1 578 ? -16.882 -15.808 14.398 1.00 85.94 578 ILE A O 1
ATOM 4472 N N . ASP A 1 579 ? -16.944 -14.069 12.969 1.00 84.69 579 ASP A N 1
ATOM 4473 C CA . ASP A 1 579 ? -15.632 -13.530 13.336 1.00 84.69 579 ASP A CA 1
ATOM 4474 C C . ASP A 1 579 ? -15.781 -12.543 14.520 1.00 84.69 579 ASP A C 1
ATOM 4476 O O . ASP A 1 579 ? -16.388 -11.476 14.371 1.00 84.69 579 ASP A O 1
ATOM 4480 N N . PRO A 1 580 ? -15.230 -12.851 15.712 1.00 86.00 580 PRO A N 1
ATOM 4481 C CA . PRO A 1 580 ? -15.347 -12.005 16.894 1.00 86.00 580 PRO A CA 1
ATOM 4482 C C . PRO A 1 580 ? -14.285 -10.890 16.969 1.00 86.00 580 PRO A C 1
ATOM 4484 O O . PRO A 1 580 ? -14.123 -10.288 18.034 1.00 86.00 580 PRO A O 1
ATOM 4487 N N . LYS A 1 581 ? -13.547 -10.582 15.894 1.00 84.81 581 LYS A N 1
ATOM 4488 C CA . LYS A 1 581 ? -12.478 -9.562 15.872 1.00 84.81 581 LYS A CA 1
ATOM 4489 C C . LYS A 1 581 ? -12.888 -8.211 16.470 1.00 84.81 581 LYS A C 1
ATOM 4491 O O . LYS A 1 581 ? -12.101 -7.569 17.159 1.00 84.81 581 LYS A O 1
ATOM 4496 N N . LEU A 1 582 ? -14.135 -7.785 16.274 1.00 87.88 582 LEU A N 1
ATOM 4497 C CA . LEU A 1 582 ? -14.643 -6.511 16.806 1.00 87.88 582 LEU A CA 1
ATOM 4498 C C . LEU A 1 582 ? -15.308 -6.632 18.191 1.00 87.88 582 LEU A C 1
ATOM 4500 O O . LEU A 1 582 ? -15.760 -5.641 18.760 1.00 87.88 582 LEU A O 1
ATOM 4504 N N . PHE A 1 583 ? -15.391 -7.837 18.759 1.00 91.81 583 PHE A N 1
ATOM 4505 C CA . PHE A 1 583 ? -16.266 -8.117 19.898 1.00 91.81 583 PHE A CA 1
ATOM 4506 C C . PHE A 1 583 ? -15.606 -7.849 21.257 1.00 91.81 583 PHE A C 1
ATOM 4508 O O . PHE A 1 583 ? -16.314 -7.618 22.237 1.00 91.81 583 PHE A O 1
ATOM 4515 N N . GLN A 1 584 ? -14.270 -7.859 21.347 1.00 93.19 584 GLN A N 1
ATOM 4516 C CA . GLN A 1 584 ? -13.542 -7.856 22.626 1.00 93.19 584 GLN A CA 1
ATOM 4517 C C . GLN A 1 584 ? -14.025 -6.777 23.607 1.00 93.19 584 GLN A C 1
ATOM 4519 O O . GLN A 1 584 ? -14.266 -7.076 24.777 1.00 93.19 584 GLN A O 1
ATOM 4524 N N . PHE A 1 585 ? -14.232 -5.546 23.133 1.00 94.94 585 PHE A N 1
ATOM 4525 C CA . PHE A 1 585 ? -14.636 -4.409 23.968 1.00 94.94 585 PHE A CA 1
ATOM 4526 C C . PHE A 1 585 ? -16.033 -3.872 23.660 1.00 94.94 585 PHE A C 1
ATOM 4528 O O . PHE A 1 585 ? -16.388 -2.815 24.176 1.00 94.94 585 PHE A O 1
ATOM 4535 N N . TYR A 1 586 ? -16.832 -4.562 22.841 1.00 95.00 586 TYR A N 1
ATOM 4536 C CA . TYR A 1 586 ? -18.178 -4.099 22.508 1.00 95.00 586 TYR A CA 1
ATOM 4537 C C . TYR A 1 586 ? -19.029 -3.900 23.777 1.00 95.00 586 TYR A C 1
ATOM 4539 O O . TYR A 1 586 ? -19.040 -4.750 24.676 1.00 95.00 586 TYR A O 1
ATOM 4547 N N . HIS A 1 587 ? -19.729 -2.764 23.851 1.00 95.31 587 HIS A N 1
ATOM 4548 C CA . HIS A 1 587 ? -20.577 -2.404 24.987 1.00 95.31 587 HIS A CA 1
ATOM 4549 C C . HIS A 1 587 ? -22.024 -2.114 24.587 1.00 95.31 587 HIS A C 1
ATOM 4551 O O . HIS A 1 587 ? -22.932 -2.672 25.192 1.00 95.31 587 HIS A O 1
ATOM 4557 N N . SER A 1 588 ? -22.251 -1.252 23.593 1.00 94.50 588 SER A N 1
ATOM 4558 C CA . SER A 1 588 ? -23.606 -0.845 23.195 1.00 94.50 588 SER A CA 1
ATOM 4559 C C . SER A 1 588 ? -23.654 -0.232 21.800 1.00 94.50 588 SER A C 1
ATOM 4561 O O . SER A 1 588 ? -22.643 0.290 21.342 1.00 94.50 588 SER A O 1
ATOM 4563 N N . GLY A 1 589 ? -24.835 -0.177 21.186 1.00 94.38 589 GLY A N 1
ATOM 4564 C CA . GLY A 1 589 ? -25.085 0.405 19.863 1.00 94.38 589 GLY A CA 1
ATOM 4565 C C . GLY A 1 589 ? -25.016 -0.632 18.744 1.00 94.38 589 GLY A C 1
ATOM 4566 O O . GLY A 1 589 ? -24.797 -1.814 19.001 1.00 94.38 589 GLY A O 1
ATOM 4567 N N . VAL A 1 590 ? -25.227 -0.219 17.495 1.00 94.25 590 VAL A N 1
ATOM 4568 C CA . VAL A 1 590 ? -25.149 -1.144 16.353 1.00 94.25 590 VAL A CA 1
ATOM 4569 C C . VAL A 1 590 ? -23.703 -1.223 15.898 1.00 94.25 590 VAL A C 1
ATOM 4571 O O . VAL A 1 590 ? -23.136 -0.221 15.469 1.00 94.25 590 VAL A O 1
ATOM 4574 N N . LEU A 1 591 ? -23.099 -2.401 16.025 1.00 91.12 591 LEU A N 1
ATOM 4575 C CA . LEU A 1 591 ? -21.737 -2.659 15.583 1.00 91.12 591 LEU A CA 1
ATOM 4576 C C . LEU A 1 591 ? -21.698 -2.526 14.053 1.00 91.12 591 LEU A C 1
ATOM 4578 O O . LEU A 1 591 ? -22.415 -3.246 13.361 1.00 91.12 591 LEU A O 1
ATOM 4582 N N . THR A 1 592 ? -20.902 -1.570 13.562 1.00 83.81 592 THR A N 1
ATOM 4583 C CA . THR A 1 592 ? -20.621 -1.285 12.140 1.00 83.81 592 THR A CA 1
ATOM 4584 C C . THR A 1 592 ? -19.095 -1.278 11.929 1.00 83.81 592 THR A C 1
ATOM 4586 O O . THR A 1 592 ? -18.352 -1.119 12.896 1.00 83.81 592 THR A O 1
ATOM 4589 N N . GLY A 1 593 ? -18.599 -1.503 10.706 1.00 69.94 593 GLY A N 1
ATOM 4590 C CA . GLY A 1 593 ? -17.156 -1.553 10.406 1.00 69.94 593 GLY A CA 1
ATOM 4591 C C . GLY A 1 593 ? -16.652 -2.860 9.776 1.00 69.94 593 GLY A C 1
ATOM 4592 O O . GLY A 1 593 ? -17.412 -3.789 9.522 1.00 69.94 593 GLY A O 1
ATOM 4593 N N . GLU A 1 594 ? -15.350 -2.919 9.493 1.00 62.59 594 GLU A N 1
ATOM 4594 C CA . GLU A 1 594 ? -14.718 -4.069 8.837 1.00 62.59 594 GLU A CA 1
ATOM 4595 C C . GLU A 1 594 ? -14.386 -5.179 9.846 1.00 62.59 594 GLU A C 1
ATOM 4597 O O . GLU A 1 594 ? -13.549 -5.016 10.738 1.00 62.59 594 GLU A O 1
ATOM 4602 N N . CYS A 1 595 ? -15.013 -6.337 9.679 1.00 65.44 595 CYS A N 1
ATOM 4603 C CA . CYS A 1 595 ? -14.633 -7.583 10.338 1.00 65.44 595 CYS A CA 1
ATOM 4604 C C . CYS A 1 595 ? -14.024 -8.550 9.325 1.00 65.44 595 CYS A C 1
ATOM 4606 O O . CYS A 1 595 ? -14.173 -8.376 8.118 1.00 65.44 595 CYS A O 1
ATOM 4608 N N . GLY A 1 596 ? -13.257 -9.522 9.813 1.00 62.28 596 GLY A N 1
ATOM 4609 C CA . GLY A 1 596 ? -12.669 -10.537 8.953 1.00 62.28 596 GLY A CA 1
ATOM 4610 C C . GLY A 1 596 ? -13.649 -11.670 8.658 1.00 62.28 596 GLY A C 1
ATOM 4611 O O . GLY A 1 596 ? -14.832 -11.630 8.997 1.00 62.28 596 GLY A O 1
ATOM 4612 N N . THR A 1 597 ? -13.115 -12.699 8.008 1.00 61.19 597 THR A N 1
ATOM 4613 C CA . THR A 1 597 ? -13.850 -13.893 7.570 1.00 61.19 597 THR A CA 1
ATOM 4614 C C . THR A 1 597 ? -13.454 -15.144 8.361 1.00 61.19 597 THR A C 1
ATOM 4616 O O . THR A 1 597 ? -13.834 -16.258 7.992 1.00 61.19 597 THR A O 1
ATOM 4619 N N . ASP A 1 598 ? -12.682 -14.979 9.440 1.00 69.69 598 ASP A N 1
ATOM 4620 C CA . ASP A 1 598 ? -12.168 -16.069 10.270 1.00 69.69 598 ASP A CA 1
ATOM 4621 C C . ASP A 1 598 ? -13.229 -16.498 11.289 1.00 69.69 598 ASP A C 1
ATOM 4623 O O . ASP A 1 598 ? -13.214 -16.100 12.458 1.00 69.69 598 ASP A O 1
ATOM 4627 N N . LEU A 1 599 ? -14.178 -17.323 10.831 1.00 74.31 599 LEU A N 1
ATOM 4628 C CA . LEU A 1 599 ? -15.248 -17.867 11.670 1.00 74.31 599 LEU A CA 1
ATOM 4629 C C . LEU A 1 599 ? -14.678 -18.816 12.728 1.00 74.31 599 LEU A C 1
ATOM 4631 O O . LEU A 1 599 ? -14.535 -20.025 12.526 1.00 74.31 599 LEU A O 1
ATOM 4635 N N . THR A 1 600 ? -14.337 -18.232 13.864 1.00 79.62 600 THR A N 1
ATOM 4636 C CA . THR A 1 600 ? -13.733 -18.913 15.006 1.00 79.62 600 THR A CA 1
ATOM 4637 C C . THR A 1 600 ? -14.755 -19.065 16.134 1.00 79.62 600 THR A C 1
ATOM 4639 O O . THR A 1 600 ? -14.761 -20.084 16.820 1.00 79.62 600 THR A O 1
ATOM 4642 N N . HIS A 1 601 ? -15.716 -18.138 16.253 1.00 88.94 601 HIS A N 1
ATOM 4643 C CA . HIS A 1 601 ? -16.676 -18.088 17.357 1.00 88.94 601 HIS A CA 1
ATOM 4644 C C . HIS A 1 601 ? -18.109 -18.423 16.931 1.00 88.94 601 HIS A C 1
ATOM 4646 O O . HIS A 1 601 ? -18.502 -18.186 15.792 1.00 88.94 601 HIS A O 1
ATOM 4652 N N . ALA A 1 602 ? -18.917 -18.937 17.861 1.00 89.56 602 ALA A N 1
ATOM 4653 C CA . ALA A 1 602 ? -20.324 -19.263 17.632 1.00 89.56 602 ALA A CA 1
ATOM 4654 C C . ALA A 1 602 ? -21.236 -18.495 18.598 1.00 89.56 602 ALA A C 1
ATOM 4656 O O . ALA A 1 602 ? -20.997 -18.451 19.804 1.00 89.56 602 ALA A O 1
ATOM 4657 N N . VAL A 1 603 ? -22.310 -17.911 18.067 1.00 93.31 603 VAL A N 1
ATOM 4658 C CA . VAL A 1 603 ? -23.323 -17.136 18.808 1.00 93.31 603 VAL A CA 1
ATOM 4659 C C . VAL A 1 603 ? -24.723 -17.526 18.339 1.00 93.31 603 VAL A C 1
ATOM 4661 O O . VAL A 1 603 ? -24.868 -18.244 17.352 1.00 93.31 603 VAL A O 1
ATOM 4664 N N . THR A 1 604 ? -25.773 -17.114 19.047 1.00 95.62 604 THR A N 1
ATOM 4665 C CA . THR A 1 604 ? -27.163 -17.410 18.649 1.00 95.62 604 THR A CA 1
ATOM 4666 C C . THR A 1 604 ? -27.843 -16.155 18.133 1.00 95.62 604 THR A C 1
ATOM 4668 O O . THR A 1 604 ? -27.925 -15.161 18.847 1.00 95.62 604 THR A O 1
ATOM 4671 N N . LEU A 1 605 ? -28.375 -16.198 16.920 1.00 96.00 605 LEU A N 1
ATOM 4672 C CA . LEU A 1 605 ? -29.250 -15.173 16.378 1.00 96.00 605 LEU A CA 1
ATOM 4673 C C . LEU A 1 605 ? -30.648 -15.313 16.987 1.00 96.00 605 LEU A C 1
ATOM 4675 O O . LEU A 1 605 ? -31.333 -16.312 16.774 1.00 96.00 605 LEU A O 1
ATOM 4679 N N . VAL A 1 606 ? -31.053 -14.313 17.771 1.00 96.94 606 VAL A N 1
ATOM 4680 C CA . VAL A 1 606 ? -32.288 -14.327 18.578 1.00 96.94 606 VAL A CA 1
ATOM 4681 C C . VAL A 1 606 ? -33.288 -13.247 18.169 1.00 96.94 606 VAL A C 1
ATOM 4683 O O . VAL A 1 606 ? -34.342 -13.115 18.785 1.00 96.94 606 VAL A O 1
ATOM 4686 N N . GLY A 1 607 ? -32.984 -12.467 17.136 1.00 96.31 607 GLY A N 1
ATOM 4687 C CA . GLY A 1 607 ? -33.882 -11.426 16.662 1.00 96.31 607 GLY A CA 1
ATOM 4688 C C . GLY A 1 607 ? -33.236 -10.485 15.658 1.00 96.31 607 GLY A C 1
ATOM 4689 O O . GLY A 1 607 ? -32.088 -10.672 15.251 1.00 96.31 607 GLY A O 1
ATOM 4690 N N . TYR A 1 608 ? -33.984 -9.458 15.279 1.00 95.31 608 TYR A N 1
ATOM 4691 C CA . TYR A 1 608 ? -33.555 -8.373 14.404 1.00 95.31 608 TYR A CA 1
ATOM 4692 C C . TYR A 1 608 ? -34.419 -7.131 14.621 1.00 95.31 608 TYR A C 1
ATOM 4694 O O . TYR A 1 608 ? -35.525 -7.201 15.161 1.00 95.31 608 TYR A O 1
ATOM 4702 N N . GLY A 1 609 ? -33.935 -5.980 14.170 1.00 95.06 609 GLY A N 1
ATOM 4703 C CA . GLY A 1 609 ? -34.694 -4.739 14.233 1.00 95.06 609 GLY A CA 1
ATOM 4704 C C . GLY A 1 609 ? -33.993 -3.585 13.538 1.00 95.06 609 GLY A C 1
ATOM 4705 O O . GLY A 1 609 ? -33.129 -3.784 12.685 1.00 95.06 609 GLY A O 1
ATOM 4706 N N . GLN A 1 610 ? -34.379 -2.372 13.921 1.00 94.38 610 GLN A N 1
ATOM 4707 C CA . GLN A 1 610 ? -33.820 -1.124 13.419 1.00 94.38 610 GLN A CA 1
ATOM 4708 C C . GLN A 1 610 ? -33.515 -0.197 14.601 1.00 94.38 610 GLN A C 1
ATOM 4710 O O . GLN A 1 610 ? -34.294 -0.133 15.555 1.00 94.38 610 GLN A O 1
ATOM 4715 N N . SER A 1 611 ? -32.354 0.460 14.585 1.00 91.19 611 SER A N 1
ATOM 4716 C CA . SER A 1 611 ? -31.970 1.451 15.594 1.00 91.19 611 SER A CA 1
ATOM 4717 C C . SER A 1 611 ? -32.730 2.766 15.404 1.00 91.19 611 SER A C 1
ATOM 4719 O O . SER A 1 611 ? -33.354 2.991 14.368 1.00 91.19 611 SER A O 1
ATOM 4721 N N . GLU A 1 612 ? -32.647 3.662 16.392 1.00 86.31 612 GLU A N 1
ATOM 4722 C CA . GLU A 1 612 ? -33.230 5.013 16.308 1.00 86.31 612 GLU A CA 1
ATOM 4723 C C . GLU A 1 612 ? -32.689 5.811 15.107 1.00 86.31 612 GLU A C 1
ATOM 4725 O O . GLU A 1 612 ? -33.432 6.564 14.483 1.00 86.31 612 GLU A O 1
ATOM 4730 N N . ASP A 1 613 ? -31.432 5.568 14.724 1.00 81.69 613 ASP A N 1
ATOM 4731 C CA . ASP A 1 613 ? -30.760 6.192 13.577 1.00 81.69 613 ASP A CA 1
ATOM 4732 C C . ASP A 1 613 ? -31.084 5.512 12.231 1.00 81.69 613 ASP A C 1
ATOM 4734 O O . ASP A 1 613 ? -30.466 5.804 11.208 1.00 81.69 613 ASP A O 1
ATOM 4738 N N . GLY A 1 614 ? -32.032 4.569 12.215 1.00 88.25 614 GLY A N 1
ATOM 4739 C CA . GLY A 1 614 ? -32.458 3.859 11.009 1.00 88.25 614 GLY A CA 1
ATOM 4740 C C . GLY A 1 614 ? -31.554 2.694 10.595 1.00 88.25 614 GLY A C 1
ATOM 4741 O O . GLY A 1 614 ? -31.797 2.092 9.548 1.00 88.25 614 GLY A O 1
ATOM 4742 N N . ILE A 1 615 ? -30.544 2.336 11.397 1.00 91.19 615 ILE A N 1
ATOM 4743 C CA . ILE A 1 615 ? -29.620 1.241 11.081 1.00 91.19 615 ILE A CA 1
ATOM 4744 C C . ILE A 1 615 ? -30.270 -0.085 11.440 1.00 91.19 615 ILE A C 1
ATOM 4746 O O . ILE A 1 615 ? -30.570 -0.377 12.598 1.00 91.19 615 ILE A O 1
ATOM 4750 N N . GLU A 1 616 ? -30.471 -0.906 10.429 1.00 92.06 616 GLU A N 1
ATOM 4751 C CA . GLU A 1 616 ? -31.003 -2.243 10.579 1.00 92.06 616 GLU A CA 1
ATOM 4752 C C . GLU A 1 616 ? -29.955 -3.181 11.209 1.00 92.06 616 GLU A C 1
ATOM 4754 O O . GLU A 1 616 ? -28.773 -3.121 10.867 1.00 92.06 616 GLU A O 1
ATOM 4759 N N . PHE A 1 617 ? -30.367 -4.067 12.124 1.00 94.56 617 PHE A N 1
ATOM 4760 C CA . PHE A 1 617 ? -29.447 -4.960 12.835 1.00 94.56 617 PHE A CA 1
ATOM 4761 C C . PHE A 1 617 ? -30.000 -6.366 13.100 1.00 94.56 617 PHE A C 1
ATOM 4763 O O . PHE A 1 617 ? -31.200 -6.562 13.293 1.00 94.56 617 PHE A O 1
ATOM 4770 N N . TRP A 1 618 ? -29.083 -7.327 13.198 1.00 95.19 618 TRP A N 1
ATOM 4771 C CA . TRP A 1 618 ? -29.244 -8.638 13.820 1.00 95.19 618 TRP A CA 1
ATOM 4772 C C . TRP A 1 618 ? -28.995 -8.552 15.330 1.00 95.19 618 TRP A C 1
ATOM 4774 O O . TRP A 1 618 ? -28.046 -7.899 15.761 1.00 95.19 618 TRP A O 1
ATOM 4784 N N . LEU A 1 619 ? -29.820 -9.217 16.143 1.00 96.56 619 LEU A N 1
ATOM 4785 C CA . LEU A 1 619 ? -29.646 -9.320 17.595 1.00 96.56 619 LEU A CA 1
ATOM 4786 C C . LEU A 1 619 ? -29.075 -10.695 17.953 1.00 96.56 619 LEU A C 1
ATOM 4788 O O . LEU A 1 619 ? -29.744 -11.719 17.801 1.00 96.56 619 LEU A O 1
ATOM 4792 N N . LEU A 1 620 ? -27.843 -10.714 18.456 1.00 95.94 620 LEU A N 1
ATOM 4793 C CA . LEU A 1 620 ? -27.094 -11.937 18.734 1.00 95.94 620 LEU A CA 1
ATOM 4794 C C . LEU A 1 620 ? -26.894 -12.113 20.245 1.00 95.94 620 LEU A C 1
ATOM 4796 O O . LEU A 1 620 ? -26.443 -11.195 20.933 1.00 95.94 620 LEU A O 1
ATOM 4800 N N . LYS A 1 621 ? -27.199 -13.306 20.760 1.00 96.56 621 LYS A N 1
ATOM 4801 C CA . LYS A 1 621 ? -26.895 -13.764 22.121 1.00 96.56 621 LYS A CA 1
ATOM 4802 C C . LYS A 1 621 ? -25.502 -14.391 22.148 1.00 96.56 621 LYS A C 1
ATOM 4804 O O . LYS A 1 621 ? -25.235 -15.339 21.409 1.00 96.56 621 LYS A O 1
ATOM 4809 N N . ASN A 1 622 ? -24.633 -13.882 23.018 1.00 94.12 622 ASN A N 1
ATOM 4810 C CA . ASN A 1 622 ? -23.276 -14.390 23.212 1.00 94.12 622 ASN A CA 1
ATOM 4811 C C . ASN A 1 622 ? -23.173 -15.272 24.476 1.00 94.12 622 ASN A C 1
ATOM 4813 O O . ASN A 1 622 ? -24.087 -15.308 25.296 1.00 94.12 622 ASN A O 1
ATOM 4817 N N . SER A 1 623 ? -22.046 -15.962 24.658 1.00 93.25 623 SER A N 1
ATOM 4818 C CA . SER A 1 623 ? -21.763 -16.896 25.761 1.00 93.25 623 SER A CA 1
ATOM 4819 C C . SER A 1 623 ? -20.724 -16.370 26.762 1.00 93.25 623 SER A C 1
ATOM 4821 O O . SER A 1 623 ? -20.131 -17.135 27.523 1.00 93.25 623 SER A O 1
ATOM 4823 N N . TRP A 1 624 ? -20.474 -15.058 26.799 1.00 92.75 624 TRP A N 1
ATOM 4824 C CA . TRP A 1 624 ? -19.480 -14.437 27.693 1.00 92.75 624 TRP A CA 1
ATOM 4825 C C . TRP A 1 624 ? -20.072 -13.824 28.971 1.00 92.75 624 TRP A C 1
ATOM 4827 O O . TRP A 1 624 ? -19.362 -13.151 29.727 1.00 92.75 624 TRP A O 1
ATOM 4837 N N . GLY A 1 625 ? -21.337 -14.107 29.273 1.00 92.31 625 GLY A N 1
ATOM 4838 C CA . GLY A 1 625 ? -22.048 -13.599 30.444 1.00 92.31 625 GLY A CA 1
ATOM 4839 C C . GLY A 1 625 ? -22.641 -12.201 30.251 1.00 92.31 625 GLY A C 1
ATOM 4840 O O . GLY A 1 625 ? -22.220 -11.429 29.392 1.00 92.31 625 GLY A O 1
ATOM 4841 N N . ALA A 1 626 ? -23.599 -11.856 31.114 1.00 92.81 626 ALA A N 1
ATOM 4842 C CA . ALA A 1 626 ? -24.359 -10.605 31.031 1.00 92.81 626 ALA A CA 1
ATOM 4843 C C . ALA A 1 626 ? -23.527 -9.320 31.242 1.00 92.81 626 ALA A C 1
ATOM 4845 O O . ALA A 1 626 ? -24.002 -8.228 30.957 1.00 92.81 626 ALA A O 1
ATOM 4846 N N . GLY A 1 627 ? -22.291 -9.432 31.743 1.00 89.12 627 GLY A N 1
ATOM 4847 C CA . GLY A 1 627 ? -21.380 -8.295 31.936 1.00 89.12 627 GLY A CA 1
ATOM 4848 C C . GLY A 1 627 ? -20.626 -7.846 30.676 1.00 89.12 627 GLY A C 1
ATOM 4849 O O . GLY A 1 627 ? -19.796 -6.945 30.767 1.00 89.12 627 GLY A O 1
ATOM 4850 N N . TRP A 1 628 ? -20.857 -8.489 29.529 1.00 94.38 628 TRP A N 1
ATOM 4851 C CA . TRP A 1 628 ? -20.287 -8.119 28.230 1.00 94.38 628 TRP A CA 1
ATOM 4852 C C . TRP A 1 628 ? -21.392 -7.625 27.284 1.00 94.38 628 TRP A C 1
ATOM 4854 O O . TRP A 1 628 ? -22.497 -8.156 27.330 1.00 94.38 628 TRP A O 1
ATOM 4864 N N . GLY A 1 629 ? -21.107 -6.645 26.418 1.00 94.62 629 GLY A N 1
ATOM 4865 C CA . GLY A 1 629 ? -22.096 -6.091 25.485 1.00 94.62 629 GLY A CA 1
ATOM 4866 C C . GLY A 1 629 ? -23.338 -5.510 26.172 1.00 94.62 629 GLY A C 1
ATOM 4867 O O . GLY A 1 629 ? -23.293 -5.092 27.332 1.00 94.62 629 GLY A O 1
ATOM 4868 N N . GLU A 1 630 ? -24.471 -5.531 25.469 1.00 94.75 630 GLU A N 1
ATOM 4869 C CA . GLU A 1 630 ? -25.759 -5.042 25.974 1.00 94.75 630 GLU A CA 1
ATOM 4870 C C . GLU A 1 630 ? -26.454 -6.122 26.814 1.00 94.75 630 GLU A C 1
ATOM 4872 O O . GLU A 1 630 ? -27.434 -6.736 26.392 1.00 94.75 630 GLU A O 1
ATOM 4877 N N . GLY A 1 631 ? -25.913 -6.419 27.998 1.00 94.25 631 GLY A N 1
ATOM 4878 C CA . GLY A 1 631 ? -26.456 -7.473 28.864 1.00 94.25 631 GLY A CA 1
ATOM 4879 C C . GLY A 1 631 ? -26.177 -8.888 28.345 1.00 94.25 631 GLY A C 1
ATOM 4880 O O . GLY A 1 631 ? -26.962 -9.803 28.591 1.00 94.25 631 GLY A O 1
ATOM 4881 N N . GLY A 1 632 ? -25.077 -9.070 27.610 1.00 95.19 632 GLY A N 1
ATOM 4882 C CA . GLY A 1 632 ? -24.674 -10.326 26.973 1.00 95.19 632 GLY A CA 1
ATOM 4883 C C . GLY A 1 632 ? -25.047 -10.445 25.492 1.00 95.19 632 GLY A C 1
ATOM 4884 O O . GLY A 1 632 ? -24.844 -11.504 24.894 1.00 95.19 632 GLY A O 1
ATOM 4885 N N . TYR A 1 633 ? -25.580 -9.372 24.905 1.00 97.19 633 TYR A N 1
ATOM 4886 C CA . TYR A 1 633 ? -26.031 -9.320 23.517 1.00 97.19 633 TYR A CA 1
ATOM 4887 C C . TYR A 1 633 ? -25.209 -8.329 22.694 1.00 97.19 633 TYR A C 1
ATOM 4889 O O . TYR A 1 633 ? -24.640 -7.379 23.236 1.00 97.19 633 TYR A O 1
ATOM 4897 N N . VAL A 1 634 ? -25.185 -8.538 21.380 1.00 95.44 634 VAL A N 1
ATOM 4898 C CA . VAL A 1 634 ? -24.615 -7.608 20.399 1.00 95.44 634 VAL A CA 1
ATOM 4899 C C . VAL A 1 634 ? -25.603 -7.371 19.269 1.00 95.44 634 VAL A C 1
ATOM 4901 O O . VAL A 1 634 ? -26.274 -8.298 18.810 1.00 95.44 634 VAL A O 1
ATOM 4904 N N . LYS A 1 635 ? -25.700 -6.110 18.845 1.00 95.50 635 LYS A N 1
ATOM 4905 C CA . LYS A 1 635 ? -26.415 -5.710 17.634 1.00 95.50 635 LYS A CA 1
ATOM 4906 C C . LYS A 1 635 ? -25.406 -5.586 16.505 1.00 95.50 635 LYS A C 1
ATOM 4908 O O . LYS A 1 635 ? -24.477 -4.791 16.619 1.00 95.50 635 LYS A O 1
ATOM 4913 N N . LEU A 1 636 ? -25.586 -6.357 15.445 1.00 92.50 636 LEU A N 1
ATOM 4914 C CA . LEU A 1 636 ? -24.693 -6.388 14.290 1.00 92.50 636 LEU A CA 1
ATOM 4915 C C . LEU A 1 636 ? -25.426 -5.851 13.067 1.00 92.50 636 LEU A C 1
ATOM 4917 O O . LEU A 1 636 ? -26.564 -6.256 12.843 1.00 92.50 636 LEU A O 1
ATOM 4921 N N . GLN A 1 637 ? -24.824 -4.941 12.302 1.00 91.25 637 GLN A N 1
ATOM 4922 C CA . GLN A 1 637 ? -25.502 -4.338 11.152 1.00 91.25 637 GLN A CA 1
ATOM 4923 C C . GLN A 1 637 ? -25.973 -5.404 10.148 1.00 91.25 637 GLN A C 1
ATOM 4925 O O . GLN A 1 637 ? -25.220 -6.310 9.789 1.00 91.25 637 GLN A O 1
ATOM 4930 N N . ARG A 1 638 ? -27.225 -5.276 9.700 1.00 86.19 638 ARG A N 1
ATOM 4931 C CA . ARG A 1 638 ? -27.839 -6.108 8.655 1.00 86.19 638 ARG A CA 1
ATOM 4932 C C . ARG A 1 638 ? -28.050 -5.280 7.381 1.00 86.19 638 ARG A C 1
ATOM 4934 O O . ARG A 1 638 ? -27.964 -4.052 7.442 1.00 86.19 638 ARG A O 1
ATOM 4941 N N . ASN A 1 639 ? -28.317 -5.930 6.250 1.00 79.94 639 ASN A N 1
ATOM 4942 C CA . ASN A 1 639 ? -28.435 -5.301 4.929 1.00 79.94 639 ASN A CA 1
ATOM 4943 C C . ASN A 1 639 ? -27.198 -4.467 4.553 1.00 79.94 639 ASN A C 1
ATOM 4945 O O . ASN A 1 639 ? -27.293 -3.372 3.990 1.00 79.94 639 ASN A O 1
ATOM 4949 N N . VAL A 1 640 ? -26.012 -4.964 4.905 1.00 70.19 640 VAL A N 1
ATOM 4950 C CA . VAL A 1 640 ? -24.755 -4.344 4.480 1.00 70.19 640 VAL A CA 1
ATOM 4951 C C . VAL A 1 640 ? -24.521 -4.636 3.000 1.00 70.19 640 VAL A C 1
ATOM 4953 O O . VAL A 1 640 ? -24.878 -5.700 2.505 1.00 70.19 640 VAL A O 1
ATOM 4956 N N . ASN A 1 641 ? -23.902 -3.702 2.274 1.00 58.34 641 ASN A N 1
ATOM 4957 C CA . ASN A 1 641 ? -23.559 -3.885 0.859 1.00 58.34 641 ASN A CA 1
ATOM 4958 C C . ASN A 1 641 ? -22.315 -4.788 0.697 1.00 58.34 641 ASN A C 1
ATOM 4960 O O . ASN A 1 641 ? -21.325 -4.390 0.085 1.00 58.34 641 ASN A O 1
ATOM 4964 N N . ALA A 1 642 ? -22.357 -5.964 1.327 1.00 53.03 642 ALA A N 1
ATOM 4965 C CA . ALA A 1 642 ? -21.342 -7.008 1.342 1.00 53.03 642 ALA A CA 1
ATOM 4966 C C . ALA A 1 642 ? -22.060 -8.369 1.305 1.00 53.03 642 ALA A C 1
ATOM 4968 O O . ALA A 1 642 ? -22.960 -8.615 2.107 1.00 53.03 642 ALA A O 1
ATOM 4969 N N . ILE A 1 643 ? -21.691 -9.231 0.354 1.00 45.19 643 ILE A N 1
ATOM 4970 C CA . ILE A 1 643 ? -22.409 -10.483 0.029 1.00 45.19 643 ILE A CA 1
ATOM 4971 C C . ILE A 1 643 ? -22.343 -11.485 1.194 1.00 45.19 643 ILE A C 1
ATOM 4973 O O . ILE A 1 643 ? -23.264 -12.260 1.433 1.00 45.19 643 ILE A O 1
ATOM 4977 N N . GLU A 1 644 ? -21.255 -11.439 1.948 1.00 50.97 644 GLU A N 1
ATOM 4978 C CA . GLU A 1 644 ? -20.990 -12.224 3.143 1.00 50.97 644 GLU A CA 1
ATOM 4979 C C . GLU A 1 644 ? -21.852 -11.836 4.357 1.00 50.97 644 GLU A C 1
ATOM 4981 O O . GLU A 1 644 ? -21.925 -12.601 5.317 1.00 50.97 644 GLU A O 1
ATOM 4986 N N . GLY A 1 645 ? -22.516 -10.673 4.330 1.00 53.19 645 GLY A N 1
ATOM 4987 C CA . GLY A 1 645 ? -23.071 -10.043 5.525 1.00 53.19 645 GLY A CA 1
ATOM 4988 C C . GLY A 1 645 ? -21.973 -9.550 6.474 1.00 53.19 645 GLY A C 1
ATOM 4989 O O . GLY A 1 645 ? -20.788 -9.848 6.331 1.00 53.19 645 GLY A O 1
ATOM 4990 N N . MET A 1 646 ? -22.336 -8.762 7.482 1.00 59.19 646 MET A N 1
ATOM 4991 C CA . MET A 1 646 ? -21.340 -8.249 8.415 1.00 59.19 646 MET A CA 1
ATOM 4992 C C . MET A 1 646 ? -20.779 -9.406 9.269 1.00 59.19 646 MET A C 1
ATOM 4994 O O . MET A 1 646 ? -21.515 -10.022 10.032 1.00 59.19 646 MET A O 1
ATOM 4998 N N . CYS A 1 647 ? -19.480 -9.699 9.1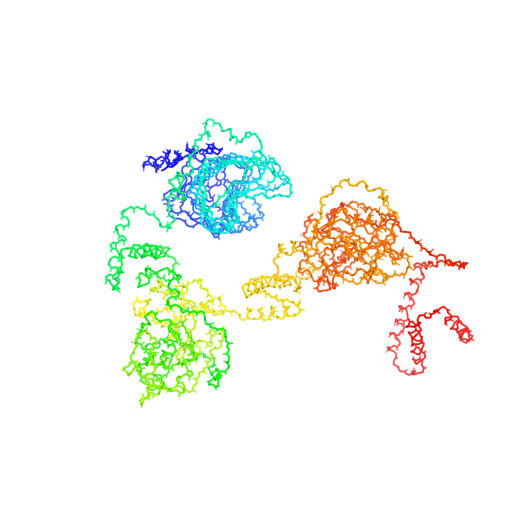48 1.00 64.62 647 CYS A N 1
ATOM 4999 C CA . CYS A 1 647 ? -18.720 -10.682 9.947 1.00 64.62 647 CYS A CA 1
ATOM 5000 C C . CYS A 1 647 ? -19.034 -12.168 9.677 1.00 64.62 647 CYS A C 1
ATOM 5002 O O . CYS A 1 647 ? -18.808 -13.009 10.555 1.00 64.62 647 CYS A O 1
ATOM 5004 N N . ALA A 1 648 ? -19.531 -12.495 8.475 1.00 56.88 648 ALA A N 1
ATOM 5005 C CA . ALA A 1 648 ? -19.808 -13.859 8.009 1.00 56.88 648 ALA A CA 1
ATOM 5006 C C . ALA A 1 648 ? -19.007 -14.236 6.727 1.00 56.88 648 ALA A C 1
ATOM 5008 O O . ALA A 1 648 ? -18.131 -13.500 6.291 1.00 56.88 648 ALA A O 1
ATOM 5009 N N . SER A 1 649 ? -19.165 -15.474 6.231 1.00 42.88 649 SER A N 1
ATOM 5010 C CA . SER A 1 649 ? -18.222 -16.187 5.333 1.00 42.88 649 SER A CA 1
ATOM 5011 C C . SER A 1 649 ? -18.145 -15.687 3.868 1.00 42.88 649 SER A C 1
ATOM 5013 O O . SER A 1 649 ? -19.070 -15.089 3.350 1.00 42.88 649 SER A O 1
ATOM 5015 N N . LEU A 1 650 ? -17.034 -16.043 3.207 1.00 35.72 650 LEU A N 1
ATOM 5016 C CA . LEU A 1 650 ? -16.580 -15.869 1.811 1.00 35.72 650 LEU A CA 1
ATOM 5017 C C . LEU A 1 650 ? -17.641 -15.911 0.690 1.00 35.72 650 LEU A C 1
ATOM 5019 O O . LEU A 1 650 ? -18.303 -16.925 0.522 1.00 35.72 650 LEU A O 1
ATOM 5023 N N . SER A 1 651 ? -17.677 -14.887 -0.166 1.00 39.03 651 SER A N 1
ATOM 5024 C CA . SER A 1 651 ? -18.577 -14.758 -1.327 1.00 39.03 651 SER A CA 1
ATOM 5025 C C . SER A 1 651 ? -18.712 -16.013 -2.224 1.00 39.03 651 SER A C 1
ATOM 5027 O O . SER A 1 651 ? -17.770 -16.789 -2.401 1.00 39.03 651 SER A O 1
ATOM 5029 N N . ASP A 1 652 ? -19.879 -16.196 -2.860 1.00 38.19 652 ASP A N 1
ATOM 5030 C CA . ASP A 1 652 ? -20.057 -17.184 -3.941 1.00 38.19 652 ASP A CA 1
ATOM 5031 C C . ASP A 1 652 ? -19.129 -16.904 -5.133 1.00 38.19 652 ASP A C 1
ATOM 5033 O O . ASP A 1 652 ? -18.677 -17.845 -5.783 1.00 38.19 652 ASP A O 1
ATOM 5037 N N . ASP A 1 653 ? -18.762 -15.642 -5.365 1.00 41.69 653 ASP A N 1
ATOM 5038 C CA . ASP A 1 653 ? -17.734 -15.268 -6.336 1.00 41.69 653 ASP A CA 1
ATOM 5039 C C . ASP A 1 653 ? -16.349 -15.756 -5.910 1.00 41.69 653 ASP A C 1
ATOM 5041 O O . ASP A 1 653 ? -15.605 -16.226 -6.755 1.00 41.69 653 ASP A O 1
ATOM 5045 N N . ASP A 1 654 ? -16.011 -15.764 -4.619 1.00 43.34 654 ASP A N 1
ATOM 5046 C CA . ASP A 1 654 ? -14.752 -16.321 -4.120 1.00 43.34 654 ASP A CA 1
ATOM 5047 C C . ASP A 1 654 ? -14.742 -17.835 -4.100 1.00 43.34 654 ASP A C 1
ATOM 5049 O O . ASP A 1 654 ? -13.706 -18.430 -4.368 1.00 43.34 654 ASP A O 1
ATOM 5053 N N . LYS A 1 655 ? -15.879 -18.488 -3.854 1.00 46.34 655 LYS A N 1
ATOM 5054 C CA . LYS A 1 655 ? -15.993 -19.939 -4.038 1.00 46.34 655 LYS A CA 1
ATOM 5055 C C . LYS A 1 655 ? -15.898 -20.320 -5.506 1.00 46.34 655 LYS A C 1
ATOM 5057 O O . LYS A 1 655 ? -15.199 -21.278 -5.827 1.00 46.34 655 LYS A O 1
ATOM 5062 N N . ASN A 1 656 ? -16.566 -19.587 -6.394 1.00 53.78 656 ASN A N 1
ATOM 5063 C CA . ASN A 1 656 ? -16.480 -19.794 -7.836 1.00 53.78 656 ASN A CA 1
ATOM 5064 C C . ASN A 1 656 ? -15.069 -19.517 -8.339 1.00 53.78 656 ASN A C 1
ATOM 5066 O O . ASN A 1 656 ? -14.518 -20.371 -9.021 1.00 53.78 656 ASN A O 1
ATOM 5070 N N . MET A 1 657 ? -14.452 -18.415 -7.916 1.00 65.38 657 MET A N 1
ATOM 5071 C CA . MET A 1 657 ? -13.082 -18.049 -8.262 1.00 65.38 657 MET A CA 1
ATOM 5072 C C . MET A 1 657 ? -12.075 -19.028 -7.661 1.00 65.38 657 MET A C 1
ATOM 5074 O O . MET A 1 657 ? -11.076 -19.343 -8.294 1.00 65.38 657 MET A O 1
ATOM 5078 N N . TYR A 1 658 ? -12.325 -19.564 -6.463 1.00 66.75 658 TYR A N 1
ATOM 5079 C CA . TYR A 1 658 ? -11.484 -20.598 -5.861 1.00 66.75 658 TYR A CA 1
ATOM 5080 C C . TYR A 1 658 ? -11.635 -21.920 -6.615 1.00 66.75 658 TYR A C 1
ATOM 5082 O O . TYR A 1 658 ? -10.637 -22.540 -6.958 1.00 66.75 658 TYR A O 1
ATOM 5090 N N . MET A 1 659 ? -12.856 -22.335 -6.969 1.00 70.56 659 MET A N 1
ATOM 5091 C CA . MET A 1 659 ? -13.093 -23.498 -7.836 1.00 70.56 659 MET A CA 1
ATOM 5092 C C . MET A 1 659 ? -12.516 -23.302 -9.244 1.00 70.56 659 MET A C 1
ATOM 5094 O O . MET A 1 659 ? -12.059 -24.262 -9.863 1.00 70.56 659 MET A O 1
ATOM 5098 N N . GLU A 1 660 ? -12.547 -22.083 -9.769 1.00 76.69 660 GLU A N 1
ATOM 5099 C CA . GLU A 1 660 ? -11.951 -21.710 -11.045 1.00 76.69 660 GLU A CA 1
ATOM 5100 C C . GLU A 1 660 ? -10.429 -21.735 -10.962 1.00 76.69 660 GLU A C 1
ATOM 5102 O O . GLU A 1 660 ? -9.796 -22.305 -11.843 1.00 76.69 660 GLU A O 1
ATOM 5107 N N . HIS A 1 661 ? -9.849 -21.260 -9.862 1.00 85.31 661 HIS A N 1
ATOM 5108 C CA . HIS A 1 661 ? -8.432 -21.394 -9.555 1.00 85.31 661 HIS A CA 1
ATOM 5109 C C . HIS A 1 661 ? -8.025 -22.870 -9.435 1.00 85.31 661 HIS A C 1
ATOM 5111 O O . HIS A 1 661 ? -7.028 -23.267 -10.030 1.00 85.31 661 HIS A O 1
ATOM 5117 N N . GLU A 1 662 ? -8.817 -23.727 -8.776 1.00 81.50 662 GLU A N 1
ATOM 5118 C CA . GLU A 1 662 ? -8.574 -25.179 -8.737 1.00 81.50 662 GLU A CA 1
ATOM 5119 C C . GLU A 1 662 ? -8.599 -25.804 -10.142 1.00 81.50 662 GLU A C 1
ATOM 5121 O O . GLU A 1 662 ? -7.716 -26.590 -10.496 1.00 81.50 662 GLU A O 1
ATOM 5126 N N . LYS A 1 663 ? -9.589 -25.441 -10.971 1.00 85.38 663 LYS A N 1
ATOM 5127 C CA . LYS A 1 663 ? -9.689 -25.912 -12.363 1.00 85.38 663 LYS A CA 1
ATOM 5128 C C . LYS A 1 663 ? -8.515 -25.419 -13.203 1.00 85.38 663 LYS A C 1
ATOM 5130 O O . LYS A 1 663 ? -7.926 -26.209 -13.936 1.00 85.38 663 LYS A O 1
ATOM 5135 N N . TRP A 1 664 ? -8.163 -24.145 -13.085 1.00 93.38 664 TRP A N 1
ATOM 5136 C CA . TRP A 1 664 ? -7.047 -23.512 -13.777 1.00 93.38 664 TRP A CA 1
ATOM 5137 C C . TRP A 1 664 ? -5.711 -24.154 -13.380 1.00 93.38 664 TRP A C 1
ATOM 5139 O O . TRP A 1 664 ? -4.917 -24.519 -14.250 1.00 93.38 664 TRP A O 1
ATOM 5149 N N . MET A 1 665 ? -5.488 -24.405 -12.086 1.00 90.06 665 MET A N 1
ATOM 5150 C CA . MET A 1 665 ? -4.307 -25.121 -11.599 1.00 90.06 665 MET A CA 1
ATOM 5151 C C . MET A 1 665 ? -4.216 -26.523 -12.198 1.00 90.06 665 MET A C 1
ATOM 5153 O O . MET A 1 665 ? -3.148 -26.918 -12.663 1.00 90.06 665 MET A O 1
ATOM 5157 N N . ALA A 1 666 ? -5.330 -27.262 -12.230 1.00 85.62 666 ALA A N 1
ATOM 5158 C CA . ALA A 1 666 ? -5.379 -28.593 -12.827 1.00 85.62 666 ALA A CA 1
ATOM 5159 C C . ALA A 1 666 ? -5.108 -28.558 -14.342 1.00 85.62 666 ALA A C 1
ATOM 5161 O O . ALA A 1 666 ? -4.378 -29.405 -14.853 1.00 85.62 666 ALA A O 1
ATOM 5162 N N . GLN A 1 667 ? -5.645 -27.562 -15.054 1.00 86.69 667 GLN A N 1
ATOM 5163 C CA . GLN A 1 667 ? -5.432 -27.369 -16.493 1.00 86.69 667 GLN A CA 1
ATOM 5164 C C . GLN A 1 667 ? -3.973 -27.043 -16.837 1.00 86.69 667 GLN A C 1
ATOM 5166 O O . GLN A 1 667 ? -3.460 -27.518 -17.849 1.00 86.69 667 GLN A O 1
ATOM 5171 N N . HIS A 1 668 ? -3.296 -26.252 -16.002 1.00 85.12 668 HIS A N 1
ATOM 5172 C CA . HIS A 1 668 ? -1.919 -25.815 -16.243 1.00 85.12 668 HIS A CA 1
ATOM 5173 C C . HIS A 1 668 ? -0.853 -26.626 -15.486 1.00 85.12 668 HIS A C 1
ATOM 5175 O O . HIS A 1 668 ? 0.340 -26.398 -15.686 1.00 85.12 668 HIS A O 1
ATOM 5181 N N . GLY A 1 669 ? -1.261 -27.600 -14.666 1.00 85.25 669 GLY A N 1
ATOM 5182 C CA . GLY A 1 669 ? -0.367 -28.511 -13.948 1.00 85.25 669 GLY A CA 1
ATOM 5183 C C . GLY A 1 669 ? 0.335 -27.895 -12.732 1.00 85.25 669 GLY A C 1
ATOM 5184 O O . GLY A 1 669 ? 1.456 -28.294 -12.412 1.00 85.25 669 GLY A O 1
ATOM 5185 N N . PHE A 1 670 ? -0.283 -26.921 -12.059 1.00 84.56 670 PHE A N 1
ATOM 5186 C CA . PHE A 1 670 ? 0.277 -26.301 -10.856 1.00 84.56 670 PHE A CA 1
ATOM 5187 C C . PHE A 1 670 ? 0.084 -27.175 -9.611 1.00 84.56 670 PHE A C 1
ATOM 5189 O O . PHE A 1 670 ? -0.981 -27.743 -9.383 1.00 84.56 670 PHE A O 1
ATOM 5196 N N . ASN A 1 671 ? 1.129 -27.256 -8.782 1.00 83.75 671 ASN A N 1
ATOM 5197 C CA . ASN A 1 671 ? 1.093 -27.908 -7.475 1.00 83.75 671 ASN A CA 1
ATOM 5198 C C . ASN A 1 671 ? 1.934 -27.095 -6.480 1.00 83.75 671 ASN A C 1
ATOM 5200 O O . ASN A 1 671 ? 3.157 -26.995 -6.626 1.00 83.75 671 ASN A O 1
ATOM 5204 N N . TYR A 1 672 ? 1.286 -26.471 -5.497 1.00 82.94 672 TYR A N 1
ATOM 5205 C CA . TYR A 1 672 ? 1.960 -25.598 -4.536 1.00 82.94 672 TYR A CA 1
ATOM 5206 C C . TYR A 1 672 ? 2.519 -26.379 -3.344 1.00 82.94 672 TYR A C 1
ATOM 5208 O O . TYR A 1 672 ? 1.997 -27.410 -2.932 1.00 82.94 672 TYR A O 1
ATOM 5216 N N . LYS A 1 673 ? 3.613 -25.869 -2.768 1.00 72.19 673 LYS A N 1
ATOM 5217 C CA . LYS A 1 673 ? 4.356 -26.545 -1.693 1.00 72.19 673 LYS A CA 1
ATOM 5218 C C . LYS A 1 673 ? 3.578 -26.627 -0.371 1.00 72.19 673 LYS A C 1
ATOM 5220 O O . LYS A 1 673 ? 3.814 -27.548 0.406 1.00 72.19 673 LYS A O 1
ATOM 5225 N N . ASN A 1 674 ? 2.731 -25.639 -0.087 1.00 64.69 674 ASN A N 1
ATOM 5226 C CA . ASN A 1 674 ? 1.906 -25.557 1.116 1.00 64.69 674 ASN A CA 1
ATOM 5227 C C . ASN A 1 674 ? 0.670 -24.668 0.870 1.00 64.69 674 ASN A C 1
ATOM 5229 O O . ASN A 1 674 ? 0.606 -23.946 -0.129 1.00 64.69 674 ASN A O 1
ATOM 5233 N N . GLU A 1 675 ? -0.291 -24.724 1.795 1.00 64.56 675 GLU A N 1
ATOM 5234 C CA . GLU A 1 675 ? -1.553 -23.975 1.709 1.00 64.56 675 GLU A CA 1
ATOM 5235 C C . GLU A 1 675 ? -1.358 -22.454 1.778 1.00 64.56 675 GLU A C 1
ATOM 5237 O O . GLU A 1 675 ? -2.038 -21.722 1.074 1.00 64.56 675 GLU A O 1
ATOM 5242 N N . GLU A 1 676 ? -0.370 -21.965 2.530 1.00 60.12 676 GLU A N 1
ATOM 5243 C CA . GLU A 1 676 ? -0.070 -20.527 2.623 1.00 60.12 676 GLU A CA 1
ATOM 5244 C C . GLU A 1 676 ? 0.330 -19.931 1.259 1.00 60.12 676 GLU A C 1
ATOM 5246 O O . GLU A 1 676 ? -0.153 -18.873 0.848 1.00 60.12 676 GLU A O 1
ATOM 5251 N N . VAL A 1 677 ? 1.186 -20.633 0.505 1.00 65.81 677 VAL A N 1
ATOM 5252 C CA . VAL A 1 677 ? 1.559 -20.227 -0.858 1.00 65.81 677 VAL A CA 1
ATOM 5253 C C . VAL A 1 677 ? 0.350 -20.302 -1.785 1.00 65.81 677 VAL A C 1
ATOM 5255 O O . VAL A 1 677 ? 0.166 -19.400 -2.598 1.00 65.81 677 VAL A O 1
ATOM 5258 N N . LYS A 1 678 ? -0.478 -21.342 -1.657 1.00 75.81 678 LYS A N 1
ATOM 5259 C CA . LYS A 1 678 ? -1.699 -21.503 -2.453 1.00 75.81 678 LYS A CA 1
ATOM 5260 C C . LYS A 1 678 ? -2.692 -20.366 -2.208 1.00 75.81 678 LYS A C 1
ATOM 5262 O O . LYS A 1 678 ? -3.227 -19.824 -3.168 1.00 75.81 678 LYS A O 1
ATOM 5267 N N . GLU A 1 679 ? -2.889 -19.959 -0.959 1.00 68.94 679 GLU A N 1
ATOM 5268 C CA . GLU A 1 679 ? -3.783 -18.858 -0.594 1.00 68.94 679 GLU A CA 1
ATOM 5269 C C . GLU A 1 679 ? -3.279 -17.517 -1.139 1.00 68.94 679 GLU A C 1
ATOM 5271 O O . GLU A 1 679 ? -4.039 -16.746 -1.726 1.00 68.94 679 GLU A O 1
ATOM 5276 N N . ARG A 1 680 ? -1.971 -17.252 -1.027 1.00 74.94 680 ARG A N 1
ATOM 5277 C CA . ARG A 1 680 ? -1.362 -16.061 -1.632 1.00 74.94 680 ARG A CA 1
ATOM 5278 C C . ARG A 1 680 ? -1.529 -16.046 -3.155 1.00 74.94 680 ARG A C 1
ATOM 5280 O O . ARG A 1 680 ? -1.822 -14.995 -3.718 1.00 74.94 680 ARG A O 1
ATOM 5287 N N . ARG A 1 681 ? -1.337 -17.189 -3.820 1.00 85.44 681 ARG A N 1
ATOM 5288 C CA . ARG A 1 681 ? -1.486 -17.327 -5.280 1.00 85.44 681 ARG A CA 1
ATOM 5289 C C . ARG A 1 681 ? -2.935 -17.173 -5.726 1.00 85.44 681 ARG A C 1
ATOM 5291 O O . ARG A 1 681 ? -3.182 -16.481 -6.705 1.00 85.44 681 ARG A O 1
ATOM 5298 N N . PHE A 1 682 ? -3.878 -17.699 -4.949 1.00 82.25 682 PHE A N 1
ATOM 5299 C CA . PHE A 1 682 ? -5.307 -17.503 -5.167 1.00 82.25 682 PHE A CA 1
ATOM 5300 C C . PHE A 1 682 ? -5.706 -16.018 -5.125 1.00 82.25 682 PHE A C 1
ATOM 5302 O O . PHE A 1 682 ? -6.429 -15.563 -6.008 1.00 82.25 682 PHE A O 1
ATOM 5309 N N . LYS A 1 683 ? -5.193 -15.240 -4.159 1.00 77.38 683 LYS A N 1
ATOM 5310 C CA . LYS A 1 683 ? -5.459 -13.788 -4.080 1.00 77.38 683 LYS A CA 1
ATOM 5311 C C . LYS A 1 683 ? -5.003 -13.056 -5.349 1.00 77.38 683 LYS A C 1
ATOM 5313 O O . LYS A 1 683 ? -5.777 -12.305 -5.931 1.00 77.38 683 LYS A O 1
ATOM 5318 N N . ILE A 1 684 ? -3.793 -13.357 -5.825 1.00 84.62 684 ILE A N 1
ATOM 5319 C CA . ILE A 1 684 ? -3.244 -12.785 -7.067 1.00 84.62 684 ILE A CA 1
ATOM 5320 C C . ILE A 1 684 ? -4.069 -13.224 -8.290 1.00 84.62 684 ILE A C 1
ATOM 5322 O O . ILE A 1 684 ? -4.399 -12.403 -9.144 1.00 84.62 684 ILE A O 1
ATOM 5326 N N . PHE A 1 685 ? -4.436 -14.508 -8.360 1.00 89.19 685 PHE A N 1
ATOM 5327 C CA . PHE A 1 685 ? -5.283 -15.055 -9.421 1.00 89.19 685 PHE A CA 1
ATOM 5328 C C . PHE A 1 685 ? -6.620 -14.321 -9.523 1.00 89.19 685 PHE A C 1
ATOM 5330 O O . PHE A 1 685 ? -6.984 -13.862 -10.605 1.00 89.19 685 PHE A O 1
ATOM 5337 N N . LYS A 1 686 ? -7.307 -14.145 -8.390 1.00 81.25 686 LYS A N 1
ATOM 5338 C CA . LYS A 1 686 ? -8.572 -13.411 -8.306 1.00 81.25 686 LYS A CA 1
ATOM 5339 C C . LYS A 1 686 ? -8.430 -11.980 -8.826 1.00 81.25 686 LYS A C 1
ATOM 5341 O O . LYS A 1 686 ? -9.209 -11.563 -9.679 1.00 81.25 686 LYS A O 1
ATOM 5346 N N . GLU A 1 687 ? -7.438 -11.235 -8.341 1.00 80.75 687 GLU A N 1
ATOM 5347 C CA . GLU A 1 687 ? -7.205 -9.843 -8.753 1.00 80.75 687 GLU A CA 1
ATOM 5348 C C . GLU A 1 687 ? -6.963 -9.724 -10.266 1.00 80.75 687 GLU A C 1
ATOM 5350 O O . GLU A 1 687 ? -7.519 -8.843 -10.930 1.00 80.75 687 GLU A O 1
ATOM 5355 N N . ASN A 1 688 ? -6.178 -10.644 -10.829 1.00 91.12 688 ASN A N 1
ATOM 5356 C CA . ASN A 1 688 ? -5.874 -10.671 -12.255 1.00 91.12 688 ASN A CA 1
ATOM 5357 C C . ASN A 1 688 ? -7.088 -11.054 -13.111 1.00 91.12 688 ASN A C 1
ATOM 5359 O O . ASN A 1 688 ? -7.325 -10.419 -14.139 1.00 91.12 688 ASN A O 1
ATOM 5363 N N . VAL A 1 689 ? -7.886 -12.042 -12.695 1.00 87.75 689 VAL A N 1
ATOM 5364 C CA . VAL A 1 689 ? -9.123 -12.424 -13.400 1.00 87.75 689 VAL A CA 1
ATOM 5365 C C . VAL A 1 689 ? -10.103 -11.251 -13.419 1.00 87.75 689 VAL A C 1
ATOM 5367 O O . VAL A 1 689 ? -10.579 -10.868 -14.485 1.00 87.75 689 VAL A O 1
ATOM 5370 N N . GLN A 1 690 ? -10.296 -10.578 -12.283 1.00 82.88 690 GLN A N 1
ATOM 5371 C CA . GLN A 1 690 ? -11.142 -9.382 -12.199 1.00 82.88 690 GLN A CA 1
ATOM 5372 C C . GLN A 1 690 ? -10.620 -8.218 -13.054 1.00 82.88 690 GLN A C 1
ATOM 5374 O O . GLN A 1 690 ? -11.397 -7.403 -13.557 1.00 82.88 690 GLN A O 1
ATOM 5379 N N . HIS A 1 691 ? -9.301 -8.080 -13.215 1.00 84.69 691 HIS A N 1
ATOM 5380 C CA . HIS A 1 691 ? -8.724 -7.111 -14.145 1.00 84.69 691 HIS A CA 1
ATOM 5381 C C . HIS A 1 691 ? -9.042 -7.466 -15.606 1.00 84.69 691 HIS A C 1
ATOM 5383 O O . HIS A 1 691 ? -9.495 -6.598 -16.353 1.00 84.69 691 HIS A O 1
ATOM 5389 N N . ILE A 1 692 ? -8.862 -8.732 -15.994 1.00 89.94 692 ILE A N 1
ATOM 5390 C CA . ILE A 1 692 ? -9.152 -9.242 -17.343 1.00 89.94 692 ILE A CA 1
ATOM 5391 C C . ILE A 1 692 ? -10.627 -9.033 -17.703 1.00 89.94 692 ILE A C 1
ATOM 5393 O O . ILE A 1 692 ? -10.938 -8.541 -18.789 1.00 89.94 692 ILE A O 1
ATOM 5397 N N . GLU A 1 693 ? -11.535 -9.379 -16.793 1.00 87.25 693 GLU A N 1
ATOM 5398 C CA . GLU A 1 693 ? -12.975 -9.226 -16.995 1.00 87.25 693 GLU A CA 1
ATOM 5399 C C . GLU A 1 693 ? -13.365 -7.760 -17.165 1.00 87.25 693 GLU A C 1
ATOM 5401 O O . GLU A 1 693 ? -14.025 -7.418 -18.146 1.00 87.25 693 GLU A O 1
ATOM 5406 N N . ARG A 1 694 ? -12.900 -6.874 -16.273 1.00 82.88 694 ARG A N 1
ATOM 5407 C CA . ARG A 1 694 ? -13.165 -5.431 -16.380 1.00 82.88 694 ARG A CA 1
ATOM 5408 C C . ARG A 1 694 ? -12.652 -4.851 -17.693 1.00 82.88 694 ARG A C 1
ATOM 5410 O O . ARG A 1 694 ? -13.408 -4.166 -18.375 1.00 82.88 694 ARG A O 1
ATOM 5417 N N . PHE A 1 695 ? -11.418 -5.179 -18.079 1.00 86.12 695 PHE A N 1
ATOM 5418 C CA . PHE A 1 695 ? -10.832 -4.717 -19.338 1.00 86.12 695 PHE A CA 1
ATOM 5419 C C . PHE A 1 695 ? -11.682 -5.139 -20.544 1.00 86.12 695 PHE A C 1
ATOM 5421 O O . PHE A 1 695 ? -11.993 -4.331 -21.415 1.00 86.12 695 PHE A O 1
ATOM 5428 N N . ASN A 1 696 ? -12.115 -6.400 -20.584 1.00 88.44 696 ASN A N 1
ATOM 5429 C CA . ASN A 1 696 ? -12.928 -6.909 -21.686 1.00 88.44 696 ASN A CA 1
ATOM 5430 C C . ASN A 1 696 ? -14.364 -6.344 -21.688 1.00 88.44 696 ASN A C 1
ATOM 5432 O O . ASN A 1 696 ? -14.962 -6.235 -22.760 1.00 88.44 696 ASN A O 1
ATOM 5436 N N . LEU A 1 697 ? -14.918 -5.987 -20.522 1.00 83.00 697 LEU A N 1
ATOM 5437 C CA . LEU A 1 697 ? -16.265 -5.417 -20.377 1.00 83.00 697 LEU A CA 1
ATOM 5438 C C . LEU A 1 697 ? -16.363 -3.955 -20.827 1.00 83.00 697 LEU A C 1
ATOM 5440 O O . LEU A 1 697 ? -17.404 -3.552 -21.339 1.00 83.00 697 LEU A O 1
ATOM 5444 N N . GLU A 1 698 ? -15.298 -3.164 -20.669 1.00 81.94 698 GLU A N 1
ATOM 5445 C CA . GLU A 1 698 ? -15.259 -1.756 -21.100 1.00 81.94 698 GLU A CA 1
ATOM 5446 C C . GLU A 1 698 ? -15.494 -1.582 -22.612 1.00 81.94 698 GLU A C 1
ATOM 5448 O O . GLU A 1 698 ? -15.909 -0.511 -23.054 1.00 81.94 698 GLU A O 1
ATOM 5453 N N . GLY A 1 699 ? -15.260 -2.631 -23.410 1.00 68.94 699 GLY A N 1
ATOM 5454 C CA . GLY A 1 699 ? -15.725 -2.757 -24.796 1.00 68.94 699 GLY A CA 1
ATOM 5455 C C . GLY A 1 699 ? -15.094 -1.812 -25.827 1.00 68.94 699 GLY A C 1
ATOM 5456 O O . GLY A 1 699 ? -15.356 -1.968 -27.015 1.00 68.94 699 GLY A O 1
ATOM 5457 N N . ASN A 1 700 ? -14.252 -0.862 -25.413 1.00 76.06 700 ASN A N 1
ATOM 5458 C CA . ASN A 1 700 ? -13.634 0.146 -26.283 1.00 76.06 700 ASN A CA 1
ATOM 5459 C C . ASN A 1 700 ? -12.179 -0.189 -26.674 1.00 76.06 700 ASN A C 1
ATOM 5461 O O . ASN A 1 700 ? -11.387 0.702 -26.977 1.00 76.06 700 ASN A O 1
ATOM 5465 N N . HIS A 1 701 ? -11.809 -1.472 -26.631 1.00 85.12 701 HIS A N 1
ATOM 5466 C CA . HIS A 1 701 ? -10.445 -1.937 -26.884 1.00 85.12 701 HIS A CA 1
ATOM 5467 C C . HIS A 1 701 ? -10.378 -2.777 -28.163 1.00 85.12 701 HIS A C 1
ATOM 5469 O O . HIS A 1 701 ? -11.258 -3.582 -28.457 1.00 85.12 701 HIS A O 1
ATOM 5475 N N . THR A 1 702 ? -9.295 -2.612 -28.914 1.00 89.81 702 THR A N 1
ATOM 5476 C CA . THR A 1 702 ? -8.988 -3.304 -30.186 1.00 89.81 702 THR A CA 1
ATOM 5477 C C . THR A 1 702 ? -8.426 -4.722 -29.985 1.00 89.81 702 THR A C 1
ATOM 5479 O O . THR A 1 702 ? -8.172 -5.460 -30.943 1.00 89.81 702 THR A O 1
ATOM 5482 N N . TYR A 1 703 ? -8.221 -5.114 -28.725 1.00 92.38 703 TYR A N 1
ATOM 5483 C CA . TYR A 1 703 ? -7.734 -6.418 -28.300 1.00 92.38 703 TYR A CA 1
ATOM 5484 C C . TYR A 1 703 ? -8.442 -6.875 -27.024 1.00 92.38 703 TYR A C 1
ATOM 5486 O O . TYR A 1 703 ? -9.087 -6.088 -26.335 1.00 92.38 703 TYR A O 1
ATOM 5494 N N . LYS A 1 704 ? -8.322 -8.169 -26.725 1.00 93.62 704 LYS A N 1
ATOM 5495 C CA . LYS A 1 704 ? -8.889 -8.812 -25.537 1.00 93.62 704 LYS A CA 1
ATOM 5496 C C . LYS A 1 704 ? -7.795 -9.417 -24.676 1.00 93.62 704 LYS A C 1
ATOM 5498 O O . LYS A 1 704 ? -6.807 -9.956 -25.194 1.00 93.62 704 LYS A O 1
ATOM 5503 N N . LEU A 1 705 ? -8.021 -9.374 -23.370 1.00 94.88 705 LEU A N 1
ATOM 5504 C CA . LEU A 1 705 ? -7.239 -10.117 -22.393 1.00 94.88 705 LEU A CA 1
ATOM 5505 C C . LEU A 1 705 ? -7.890 -11.477 -22.115 1.00 94.88 705 LEU A C 1
ATOM 5507 O O . LEU A 1 705 ? -9.082 -11.667 -22.358 1.00 94.88 705 LEU A O 1
ATOM 5511 N N . GLY A 1 706 ? -7.123 -12.431 -21.602 1.00 94.25 706 GLY A N 1
ATOM 5512 C CA . GLY A 1 706 ? -7.623 -13.760 -21.270 1.00 94.25 706 GLY A CA 1
ATOM 5513 C C . GLY A 1 706 ? -6.839 -14.410 -20.141 1.00 94.25 706 GLY A C 1
ATOM 5514 O O . GLY A 1 706 ? -5.639 -14.174 -19.977 1.00 94.25 706 GLY A O 1
ATOM 5515 N N . ILE A 1 707 ? -7.533 -15.251 -19.372 1.00 95.19 707 ILE A N 1
ATOM 5516 C CA . ILE A 1 707 ? -6.927 -16.062 -18.316 1.00 95.19 707 ILE A CA 1
ATOM 5517 C C . ILE A 1 707 ? -5.969 -17.052 -18.985 1.00 95.19 707 ILE A C 1
ATOM 5519 O O . ILE A 1 707 ? -6.360 -17.830 -19.853 1.00 95.19 707 ILE A O 1
ATOM 5523 N N . ASN A 1 708 ? -4.696 -17.006 -18.602 1.00 94.25 708 ASN A N 1
ATOM 5524 C CA . ASN A 1 708 ? -3.654 -17.881 -19.133 1.00 94.25 708 ASN A CA 1
ATOM 5525 C C . ASN A 1 708 ? -2.770 -18.414 -17.993 1.00 94.25 708 ASN A C 1
ATOM 5527 O O . ASN A 1 708 ? -3.031 -18.157 -16.818 1.00 94.25 708 ASN A O 1
ATOM 5531 N N . LYS A 1 709 ? -1.699 -19.148 -18.317 1.00 92.88 709 LYS A N 1
ATOM 5532 C CA . LYS A 1 709 ? -0.803 -19.771 -17.322 1.00 92.88 709 LYS A CA 1
ATOM 5533 C C . LYS A 1 709 ? -0.060 -18.790 -16.393 1.00 92.88 709 LYS A C 1
ATOM 5535 O O . LYS A 1 709 ? 0.683 -19.240 -15.530 1.00 92.88 709 LYS A O 1
ATOM 5540 N N . PHE A 1 710 ? -0.190 -17.479 -16.598 1.00 94.50 710 PHE A N 1
ATOM 5541 C CA . PHE A 1 710 ? 0.428 -16.427 -15.785 1.00 94.50 710 PHE A CA 1
ATOM 5542 C C . PHE A 1 710 ? -0.564 -15.740 -14.834 1.00 94.50 710 PHE A C 1
ATOM 5544 O O . PHE A 1 710 ? -0.201 -14.747 -14.206 1.00 94.50 710 PHE A O 1
ATOM 5551 N N . ALA A 1 711 ? -1.805 -16.233 -14.751 1.00 94.69 711 ALA A N 1
ATOM 5552 C CA . ALA A 1 711 ? -2.879 -15.615 -13.976 1.00 94.69 711 ALA A CA 1
ATOM 5553 C C . ALA A 1 711 ? -2.594 -15.531 -12.465 1.00 94.69 711 ALA A C 1
ATOM 5555 O O . ALA A 1 711 ? -3.085 -14.609 -11.834 1.00 94.69 711 ALA A O 1
ATOM 5556 N N . ASP A 1 712 ? -1.764 -16.401 -11.881 1.00 94.19 712 ASP A N 1
ATOM 5557 C CA . ASP A 1 712 ? -1.404 -16.372 -10.449 1.00 94.19 712 ASP A CA 1
ATOM 5558 C C . ASP A 1 712 ? -0.133 -15.554 -10.120 1.00 94.19 712 ASP A C 1
ATOM 5560 O O . ASP A 1 712 ? 0.399 -15.636 -9.003 1.00 94.19 712 ASP A O 1
ATOM 5564 N N . LEU A 1 713 ? 0.387 -14.789 -11.086 1.00 92.62 713 LEU A N 1
ATOM 5565 C CA . LEU A 1 713 ? 1.598 -13.977 -10.943 1.00 92.62 713 LEU A CA 1
ATOM 5566 C C . LEU A 1 713 ? 1.265 -12.491 -10.906 1.00 92.62 713 LEU A C 1
ATOM 5568 O O . LEU A 1 713 ? 0.457 -12.006 -11.702 1.00 92.62 713 LEU A O 1
ATOM 5572 N N . THR A 1 714 ? 1.948 -11.741 -10.041 1.00 91.69 714 THR A N 1
ATOM 5573 C CA . THR A 1 714 ? 1.908 -10.279 -10.157 1.00 91.69 714 THR A CA 1
ATOM 5574 C C . THR A 1 714 ? 2.622 -9.838 -11.432 1.00 91.69 714 THR A C 1
ATOM 5576 O O . THR A 1 714 ? 3.414 -10.589 -12.017 1.00 91.69 714 THR A O 1
ATOM 5579 N N . HIS A 1 715 ? 2.371 -8.606 -11.866 1.00 85.38 715 HIS A N 1
ATOM 5580 C CA . HIS A 1 715 ? 3.015 -8.066 -13.057 1.00 85.38 715 HIS A CA 1
ATOM 5581 C C . HIS A 1 715 ? 4.549 -8.063 -12.941 1.00 85.38 715 HIS A C 1
ATOM 5583 O O . HIS A 1 715 ? 5.264 -8.447 -13.868 1.00 85.38 715 HIS A O 1
ATOM 5589 N N . GLU A 1 716 ? 5.070 -7.719 -11.765 1.00 86.38 716 GLU A N 1
ATOM 5590 C CA . GLU A 1 716 ? 6.501 -7.703 -11.467 1.00 86.38 716 GLU A CA 1
ATOM 5591 C C . GLU A 1 716 ? 7.097 -9.111 -11.455 1.00 86.38 716 GLU A C 1
ATOM 5593 O O . GLU A 1 716 ? 8.190 -9.315 -11.983 1.00 86.38 716 GLU A O 1
ATOM 5598 N N . GLU A 1 717 ? 6.392 -10.093 -10.884 1.00 88.06 717 GLU A N 1
ATOM 5599 C CA . GLU A 1 717 ? 6.823 -11.494 -10.904 1.00 88.06 717 GLU A CA 1
ATOM 5600 C C . GLU A 1 717 ? 6.856 -12.048 -12.333 1.00 88.06 717 GLU A C 1
ATOM 5602 O O . GLU A 1 717 ? 7.797 -12.757 -12.700 1.00 88.06 717 GLU A O 1
ATOM 5607 N N . PHE A 1 718 ? 5.854 -11.706 -13.147 1.00 90.44 718 PHE A N 1
ATOM 5608 C CA . PHE A 1 718 ? 5.796 -12.075 -14.556 1.00 90.44 718 PHE A CA 1
ATOM 5609 C C . PHE A 1 718 ? 6.983 -11.495 -15.333 1.00 90.44 718 PHE A C 1
ATOM 5611 O O . PHE A 1 718 ? 7.704 -12.248 -15.992 1.00 90.44 718 PHE A O 1
ATOM 5618 N N . LEU A 1 719 ? 7.240 -10.190 -15.212 1.00 84.25 719 LEU A N 1
ATOM 5619 C CA . LEU A 1 719 ? 8.377 -9.553 -15.874 1.00 84.25 719 LEU A CA 1
ATOM 5620 C C . LEU A 1 719 ? 9.704 -10.142 -15.388 1.00 84.25 719 LEU A C 1
ATOM 5622 O O . LEU A 1 719 ? 10.532 -10.531 -16.201 1.00 84.25 719 LEU A O 1
ATOM 5626 N N . ALA A 1 720 ? 9.898 -10.294 -14.077 1.00 81.06 720 ALA A N 1
ATOM 5627 C CA . ALA A 1 720 ? 11.148 -10.814 -13.526 1.00 81.06 720 ALA A CA 1
ATOM 5628 C C . ALA A 1 720 ? 11.469 -12.249 -13.981 1.00 81.06 720 ALA A C 1
ATOM 5630 O O . ALA A 1 720 ? 12.641 -12.630 -14.021 1.00 81.06 720 ALA A O 1
ATOM 5631 N N . LYS A 1 721 ? 10.443 -13.052 -14.293 1.00 80.50 721 LYS A N 1
ATOM 5632 C CA . LYS A 1 721 ? 10.587 -14.475 -14.627 1.00 80.50 721 LYS A CA 1
ATOM 5633 C C . LYS A 1 721 ? 10.510 -14.777 -16.127 1.00 80.50 721 LYS A C 1
ATOM 5635 O O . LYS A 1 721 ? 11.130 -15.748 -16.560 1.00 80.50 721 LYS A O 1
ATOM 5640 N N . TYR A 1 722 ? 9.756 -13.992 -16.901 1.00 83.62 722 TYR A N 1
ATOM 5641 C CA . TYR A 1 722 ? 9.449 -14.285 -18.309 1.00 83.62 722 TYR A CA 1
ATOM 5642 C C . TYR A 1 722 ? 9.804 -13.166 -19.288 1.00 83.62 722 TYR A C 1
ATOM 5644 O O . TYR A 1 722 ? 10.048 -13.475 -20.458 1.00 83.62 722 TYR A O 1
ATOM 5652 N N . ALA A 1 723 ? 9.887 -11.904 -18.846 1.00 74.00 723 ALA A N 1
ATOM 5653 C CA . ALA A 1 723 ? 10.563 -10.889 -19.645 1.00 74.00 723 ALA A CA 1
ATOM 5654 C C . ALA A 1 723 ? 12.061 -11.205 -19.589 1.00 74.00 723 ALA A C 1
ATOM 5656 O O . ALA A 1 723 ? 12.644 -11.331 -18.512 1.00 74.00 723 ALA A O 1
ATOM 5657 N N . GLY A 1 724 ? 12.684 -11.434 -20.745 1.00 65.56 724 GLY A N 1
ATOM 5658 C CA . GLY A 1 724 ? 14.128 -11.653 -20.798 1.00 65.56 724 GLY A CA 1
ATOM 5659 C C . GLY A 1 724 ? 14.914 -10.480 -20.195 1.00 65.56 724 GLY A C 1
ATOM 5660 O O . GLY A 1 724 ? 14.376 -9.421 -19.885 1.00 65.56 724 GLY A O 1
ATOM 5661 N N . ASN A 1 725 ? 16.227 -10.640 -20.050 1.00 66.44 725 ASN A N 1
ATOM 5662 C CA . ASN A 1 725 ? 17.112 -9.508 -19.787 1.00 66.44 725 ASN A CA 1
ATOM 5663 C C . ASN A 1 725 ? 18.012 -9.305 -21.007 1.00 66.44 725 ASN A C 1
ATOM 5665 O O . ASN A 1 725 ? 18.791 -10.190 -21.359 1.00 66.44 725 ASN A O 1
ATOM 5669 N N . PHE A 1 726 ? 17.949 -8.137 -21.650 1.00 63.84 726 PHE A N 1
ATOM 5670 C CA . PHE A 1 726 ? 18.989 -7.757 -22.605 1.00 63.84 726 PHE A CA 1
ATOM 5671 C C . PHE A 1 726 ? 20.194 -7.237 -21.839 1.00 63.84 726 PHE A C 1
ATOM 5673 O O . PHE A 1 726 ? 20.150 -6.189 -21.196 1.00 63.84 726 PHE A O 1
ATOM 5680 N N . MET A 1 727 ? 21.289 -7.976 -21.911 1.00 53.34 727 MET A N 1
ATOM 5681 C CA . MET A 1 727 ? 22.512 -7.611 -21.210 1.00 53.34 727 MET A CA 1
ATOM 5682 C C . MET A 1 727 ? 23.221 -6.424 -21.884 1.00 53.34 727 MET A C 1
ATOM 5684 O O . MET A 1 727 ? 23.028 -6.187 -23.087 1.00 53.34 727 MET A O 1
ATOM 5688 N N . PRO A 1 728 ? 24.014 -5.626 -21.139 1.00 45.72 728 PRO A N 1
ATOM 5689 C CA . PRO A 1 728 ? 24.720 -4.473 -21.688 1.00 45.72 728 PRO A CA 1
ATOM 5690 C C . PRO A 1 728 ? 25.637 -4.895 -22.839 1.00 45.72 728 PRO A C 1
ATOM 5692 O O . PRO A 1 728 ? 26.330 -5.908 -22.756 1.00 45.72 728 PRO A O 1
ATOM 5695 N N . SER A 1 729 ? 25.640 -4.126 -23.927 1.00 45.62 729 SER A N 1
ATOM 5696 C CA . SER A 1 729 ? 26.544 -4.360 -25.051 1.00 45.62 729 SER A CA 1
ATOM 5697 C C . SER A 1 729 ? 27.989 -4.121 -24.605 1.00 45.62 729 SER A C 1
ATOM 5699 O O . SER A 1 729 ? 28.397 -2.973 -24.433 1.00 45.62 729 SER A O 1
ATOM 5701 N N . PHE A 1 730 ? 28.777 -5.182 -24.439 1.00 42.09 730 PHE A N 1
ATOM 5702 C CA . PHE A 1 730 ? 30.228 -5.051 -24.534 1.00 42.09 730 PHE A CA 1
ATOM 5703 C C . PHE A 1 730 ? 30.582 -4.852 -26.009 1.00 42.09 730 PHE A C 1
ATOM 5705 O O . PHE A 1 730 ? 29.997 -5.507 -26.871 1.00 42.09 730 PHE A O 1
ATOM 5712 N N . GLU A 1 731 ? 31.503 -3.933 -26.310 1.00 37.91 731 GLU A N 1
ATOM 5713 C CA . GLU A 1 731 ? 32.007 -3.703 -27.668 1.00 37.91 731 GLU A CA 1
ATOM 5714 C C . GLU A 1 731 ? 32.744 -4.951 -28.180 1.00 37.91 731 GLU A C 1
ATOM 5716 O O . GLU A 1 731 ? 33.968 -5.060 -28.131 1.00 37.91 731 GLU A O 1
ATOM 5721 N N . ILE A 1 732 ? 31.992 -5.930 -28.677 1.00 45.47 732 ILE A N 1
ATOM 5722 C CA . ILE A 1 732 ? 32.531 -6.993 -29.511 1.00 45.47 732 ILE A CA 1
ATOM 5723 C C . ILE A 1 732 ? 32.587 -6.420 -30.923 1.00 45.47 732 ILE A C 1
ATOM 5725 O O . ILE A 1 732 ? 31.569 -6.034 -31.495 1.00 45.47 732 ILE A O 1
ATOM 5729 N N . SER A 1 733 ? 33.786 -6.362 -31.502 1.00 45.38 733 SER A N 1
ATOM 5730 C CA . SER A 1 733 ? 33.955 -6.101 -32.930 1.00 45.38 733 SER A CA 1
ATOM 5731 C C . SER A 1 733 ? 33.237 -7.205 -33.720 1.00 45.38 733 SER A C 1
ATOM 5733 O O . SER A 1 733 ? 33.755 -8.310 -33.893 1.00 45.38 733 SER A O 1
ATOM 5735 N N . LEU A 1 734 ? 32.007 -6.927 -34.160 1.00 56.31 734 LEU A N 1
ATOM 5736 C CA . LEU A 1 734 ? 31.185 -7.819 -34.978 1.00 56.31 734 LEU A CA 1
ATOM 5737 C C . LEU A 1 734 ? 31.751 -7.857 -36.408 1.00 56.31 734 LEU A C 1
ATOM 5739 O O . LEU A 1 734 ? 31.214 -7.251 -37.332 1.00 56.31 734 LEU A O 1
ATOM 5743 N N . SER A 1 735 ? 32.851 -8.585 -36.601 1.00 49.38 735 SER A N 1
ATOM 5744 C CA . SER A 1 735 ? 33.612 -8.694 -37.862 1.00 49.38 735 SER A CA 1
ATOM 5745 C C . SER A 1 735 ? 32.821 -9.207 -39.080 1.00 49.38 735 SER A C 1
ATOM 5747 O O . SER A 1 735 ? 33.342 -9.213 -40.193 1.00 49.38 735 SER A O 1
ATOM 5749 N N . HIS A 1 736 ? 31.564 -9.617 -38.889 1.00 56.16 736 HIS A N 1
ATOM 5750 C CA . HIS A 1 736 ? 30.694 -10.219 -39.901 1.00 56.16 736 HIS A CA 1
ATOM 5751 C C . HIS A 1 736 ? 29.385 -9.445 -40.149 1.00 56.16 736 HIS A C 1
ATOM 5753 O O . HIS A 1 736 ? 28.492 -9.946 -40.839 1.00 56.16 736 HIS A O 1
ATOM 5759 N N . GLN A 1 737 ? 29.266 -8.227 -39.614 1.00 60.47 737 GLN A N 1
ATOM 5760 C CA . GLN A 1 737 ? 28.149 -7.332 -39.906 1.00 60.47 737 GLN A CA 1
ATOM 5761 C C . GLN A 1 737 ? 28.245 -6.815 -41.351 1.00 60.47 737 GLN A C 1
ATOM 5763 O O . GLN A 1 737 ? 29.223 -6.173 -41.732 1.00 60.47 737 GLN A O 1
ATOM 5768 N N . SER A 1 738 ? 27.217 -7.060 -42.164 1.00 63.66 738 SER A N 1
ATOM 5769 C CA . SER A 1 738 ? 27.119 -6.501 -43.521 1.00 63.66 738 SER A CA 1
ATOM 5770 C C . SER A 1 738 ? 26.161 -5.309 -43.592 1.00 63.66 738 SER A C 1
ATOM 5772 O O . SER A 1 738 ? 25.377 -5.059 -42.678 1.00 63.66 738 SER A O 1
ATOM 5774 N N . SER A 1 739 ? 26.182 -4.576 -44.705 1.00 66.81 739 SER A N 1
ATOM 5775 C CA . SER A 1 739 ? 25.209 -3.515 -44.968 1.00 66.81 739 SER A CA 1
ATOM 5776 C C . SER A 1 739 ? 23.793 -4.073 -45.188 1.00 66.81 739 SER A C 1
ATOM 5778 O O . SER A 1 739 ? 23.610 -5.163 -45.733 1.00 66.81 739 SER A O 1
ATOM 5780 N N . PHE A 1 740 ? 22.781 -3.306 -44.766 1.00 72.44 740 PHE A N 1
ATOM 5781 C CA . PHE A 1 740 ? 21.368 -3.633 -44.976 1.00 72.44 740 PHE A CA 1
ATOM 5782 C C . PHE A 1 740 ? 21.065 -3.806 -46.476 1.00 72.44 740 PHE A C 1
ATOM 5784 O O . PHE A 1 740 ? 21.328 -2.900 -47.272 1.00 72.44 740 PHE A O 1
ATOM 5791 N N . THR A 1 741 ? 20.534 -4.975 -46.852 1.00 69.75 741 THR A N 1
ATOM 5792 C CA . THR A 1 741 ? 20.450 -5.432 -48.254 1.00 69.75 741 THR A CA 1
ATOM 5793 C C . THR A 1 741 ? 19.127 -5.056 -48.944 1.00 69.75 741 THR A C 1
ATOM 5795 O O . THR A 1 741 ? 19.088 -4.952 -50.168 1.00 69.75 741 THR A O 1
ATOM 5798 N N . TYR A 1 742 ? 18.061 -4.763 -48.190 1.00 71.62 742 TYR A N 1
ATOM 5799 C CA . TYR A 1 742 ? 16.706 -4.565 -48.736 1.00 71.62 742 TYR A CA 1
ATOM 5800 C C . TYR A 1 742 ? 16.323 -3.102 -49.034 1.00 71.62 742 TYR A C 1
ATOM 5802 O O . TYR A 1 742 ? 15.157 -2.812 -49.274 1.00 71.62 742 TYR A O 1
ATOM 5810 N N . LYS A 1 743 ? 17.293 -2.173 -49.102 1.00 62.06 743 LYS A N 1
ATOM 5811 C CA . LYS A 1 743 ? 17.054 -0.721 -49.315 1.00 62.06 743 LYS A CA 1
ATOM 5812 C C . LYS A 1 743 ? 16.241 -0.361 -50.568 1.00 62.06 743 LYS A C 1
ATOM 5814 O O . LYS A 1 743 ? 15.699 0.734 -50.635 1.00 62.06 743 LYS A O 1
ATOM 5819 N N . ASN A 1 744 ? 16.204 -1.243 -51.569 1.00 66.50 744 ASN A N 1
ATOM 5820 C CA . ASN A 1 744 ? 15.615 -0.976 -52.886 1.00 66.50 744 ASN A CA 1
ATOM 5821 C C . ASN A 1 744 ? 14.344 -1.793 -53.177 1.00 66.50 744 ASN A C 1
ATOM 5823 O O . ASN A 1 744 ? 13.861 -1.765 -54.309 1.00 66.50 744 ASN A O 1
ATOM 5827 N N . VAL A 1 745 ? 13.817 -2.543 -52.204 1.00 71.56 745 VAL A N 1
ATOM 5828 C CA . VAL A 1 745 ? 12.558 -3.285 -52.369 1.00 71.56 745 VAL A CA 1
ATOM 5829 C C . VAL A 1 745 ? 11.405 -2.286 -52.244 1.00 71.56 745 VAL A C 1
ATOM 5831 O O . VAL A 1 745 ? 11.213 -1.711 -51.179 1.00 71.56 745 VAL A O 1
ATOM 5834 N N . LYS A 1 746 ? 10.684 -2.032 -53.344 1.00 63.16 746 LYS A N 1
ATOM 5835 C CA . LYS A 1 746 ? 9.583 -1.048 -53.396 1.00 63.16 746 LYS A CA 1
ATOM 5836 C C . LYS A 1 746 ? 8.190 -1.676 -53.474 1.00 63.16 746 LYS A C 1
ATOM 5838 O O . LYS A 1 746 ? 7.241 -1.061 -53.008 1.00 63.16 746 LYS A O 1
ATOM 5843 N N . ASP A 1 747 ? 8.093 -2.897 -53.999 1.00 76.25 747 ASP A N 1
ATOM 5844 C CA . ASP A 1 747 ? 6.832 -3.621 -54.165 1.00 76.25 747 ASP A CA 1
ATOM 5845 C C . ASP A 1 747 ? 6.777 -4.786 -53.166 1.00 76.25 747 ASP A C 1
ATOM 5847 O O . ASP A 1 747 ? 7.356 -5.848 -53.403 1.00 76.25 747 ASP A O 1
ATOM 5851 N N . VAL A 1 748 ? 6.109 -4.571 -52.031 1.00 84.25 748 VAL A N 1
ATOM 5852 C CA . VAL A 1 748 ? 5.817 -5.602 -51.020 1.00 84.25 748 VAL A CA 1
ATOM 5853 C C . VAL A 1 748 ? 4.310 -5.882 -50.995 1.00 84.25 748 VAL A C 1
ATOM 5855 O O . VAL A 1 748 ? 3.527 -4.960 -51.235 1.00 84.25 748 VAL A O 1
ATOM 5858 N N . PRO A 1 749 ? 3.868 -7.130 -50.746 1.00 89.31 749 PRO A N 1
ATOM 5859 C CA . PRO A 1 749 ? 2.441 -7.443 -50.678 1.00 89.31 749 PRO A CA 1
ATOM 5860 C C . PRO A 1 749 ? 1.762 -6.675 -49.526 1.00 89.31 749 PRO A C 1
ATOM 5862 O O . PRO A 1 749 ? 2.443 -6.338 -48.557 1.00 89.31 749 PRO A O 1
ATOM 5865 N N . PRO A 1 750 ? 0.449 -6.380 -49.599 1.00 86.75 750 PRO A N 1
ATOM 5866 C CA . PRO A 1 750 ? -0.268 -5.622 -48.563 1.00 86.75 750 PRO A CA 1
ATOM 5867 C C . PRO A 1 750 ? -0.388 -6.373 -47.226 1.00 86.75 750 PRO A C 1
ATOM 5869 O O . PRO A 1 750 ? -0.411 -5.747 -46.166 1.00 86.75 750 PRO A O 1
ATOM 5872 N N . SER A 1 751 ? -0.400 -7.703 -47.278 1.00 93.00 751 SER A N 1
ATOM 5873 C CA . SER A 1 751 ? -0.333 -8.608 -46.134 1.00 93.00 751 SER A CA 1
ATOM 5874 C C . SER A 1 751 ? 0.598 -9.774 -46.456 1.00 93.00 751 SER A C 1
ATOM 5876 O O . SER A 1 751 ? 0.750 -10.170 -47.614 1.00 93.00 751 SER A O 1
ATOM 5878 N N . LEU A 1 752 ? 1.237 -10.320 -45.428 1.00 94.81 752 LEU A N 1
ATOM 5879 C CA . LEU A 1 752 ? 2.091 -11.493 -45.534 1.00 94.81 752 LEU A CA 1
ATOM 5880 C C . LEU A 1 752 ? 2.058 -12.260 -44.218 1.00 94.81 752 LEU A C 1
ATOM 5882 O O . LEU A 1 752 ? 2.247 -11.666 -43.160 1.00 94.81 752 LEU A O 1
ATOM 5886 N N . ASP A 1 753 ? 1.908 -13.575 -44.299 1.00 96.56 753 ASP A N 1
ATOM 5887 C CA . ASP A 1 753 ? 2.082 -14.480 -43.172 1.00 96.56 753 ASP A CA 1
ATOM 5888 C C . ASP A 1 753 ? 3.002 -15.628 -43.587 1.00 96.56 753 ASP A C 1
ATOM 5890 O O . ASP A 1 753 ? 2.667 -16.447 -44.439 1.00 96.56 753 ASP A O 1
ATOM 5894 N N . TRP A 1 754 ? 4.199 -15.687 -43.006 1.00 96.19 754 TRP A N 1
ATOM 5895 C CA . TRP A 1 754 ? 5.176 -16.724 -43.328 1.00 96.19 754 TRP A CA 1
ATOM 5896 C C . TRP A 1 754 ? 4.735 -18.133 -42.898 1.00 96.19 754 TRP A C 1
ATOM 5898 O O . TRP A 1 754 ? 5.296 -19.119 -43.387 1.00 96.19 754 TRP A O 1
ATOM 5908 N N . ARG A 1 755 ? 3.727 -18.261 -42.026 1.00 95.06 755 ARG A N 1
ATOM 5909 C CA . ARG A 1 755 ? 3.157 -19.563 -41.641 1.00 95.06 755 ARG A CA 1
ATOM 5910 C C . ARG A 1 755 ? 2.533 -20.272 -42.845 1.00 95.06 755 ARG A C 1
ATOM 5912 O O . ARG A 1 755 ? 2.732 -21.476 -42.998 1.00 95.06 755 ARG A O 1
ATOM 5919 N N . ASP A 1 756 ? 1.920 -19.518 -43.756 1.00 94.81 756 ASP A N 1
ATOM 5920 C CA . ASP A 1 756 ? 1.257 -20.044 -44.959 1.00 94.81 756 ASP A CA 1
ATOM 5921 C C . ASP A 1 756 ? 2.240 -20.656 -45.972 1.00 94.81 756 ASP A C 1
ATOM 5923 O O . ASP A 1 756 ? 1.856 -21.438 -46.841 1.00 94.81 756 ASP A O 1
ATOM 5927 N N . TYR A 1 757 ? 3.532 -20.334 -45.852 1.00 92.75 757 TYR A N 1
ATOM 5928 C CA . TYR A 1 757 ? 4.588 -20.786 -46.763 1.00 92.75 757 TYR A CA 1
ATOM 5929 C C . TYR A 1 757 ? 5.437 -21.926 -46.188 1.00 92.75 757 TYR A C 1
ATOM 5931 O O . TYR A 1 757 ? 6.455 -22.283 -46.781 1.00 92.75 757 TYR A O 1
ATOM 5939 N N . ASN A 1 758 ? 5.043 -22.498 -45.042 1.00 91.00 758 ASN A N 1
ATOM 5940 C CA . ASN A 1 758 ? 5.786 -23.553 -44.347 1.00 91.00 758 ASN A CA 1
ATOM 5941 C C . ASN A 1 758 ? 7.239 -23.148 -44.013 1.00 91.00 758 ASN A C 1
ATOM 5943 O O . ASN A 1 758 ? 8.176 -23.930 -44.177 1.00 91.00 758 ASN A O 1
ATOM 5947 N N . VAL A 1 759 ? 7.442 -21.901 -43.565 1.00 93.38 759 VAL A N 1
ATOM 5948 C CA . VAL A 1 759 ? 8.767 -21.393 -43.148 1.00 93.38 759 VAL A CA 1
ATOM 5949 C C . VAL A 1 759 ? 8.817 -20.972 -41.675 1.00 93.38 759 VAL A C 1
ATOM 5951 O O . VAL A 1 759 ? 9.774 -20.338 -41.241 1.00 93.38 759 VAL A O 1
ATOM 5954 N N . VAL A 1 760 ? 7.800 -21.327 -40.887 1.00 96.19 760 VAL A N 1
ATOM 5955 C CA . VAL A 1 760 ? 7.713 -21.026 -39.452 1.00 96.19 760 VAL A CA 1
ATOM 5956 C C . VAL A 1 760 ? 7.419 -22.321 -38.701 1.00 96.19 760 VAL A C 1
ATOM 5958 O O . VAL A 1 760 ? 6.402 -22.962 -38.944 1.00 96.19 760 VAL A O 1
ATOM 5961 N N . THR A 1 761 ? 8.307 -22.715 -37.789 1.00 95.50 761 THR A N 1
ATOM 5962 C CA . THR A 1 761 ? 8.103 -23.876 -36.904 1.00 95.50 761 THR A CA 1
ATOM 5963 C C . THR A 1 761 ? 6.970 -23.628 -35.897 1.00 95.50 761 THR A C 1
ATOM 5965 O O . THR A 1 761 ? 6.625 -22.464 -35.651 1.00 95.50 761 THR A O 1
ATOM 5968 N N . PRO A 1 762 ? 6.411 -24.677 -35.260 1.00 95.62 762 PRO A N 1
ATOM 5969 C CA . PRO A 1 762 ? 5.454 -24.521 -34.163 1.00 95.62 762 PRO A CA 1
ATOM 5970 C C . PRO A 1 762 ? 5.957 -23.601 -33.036 1.00 95.62 762 PRO A C 1
ATOM 5972 O O . PRO A 1 762 ? 7.161 -23.380 -32.867 1.00 95.62 762 PRO A O 1
ATOM 5975 N N . VAL A 1 763 ? 5.029 -23.030 -32.263 1.00 95.88 763 VAL A N 1
ATOM 5976 C CA . VAL A 1 763 ? 5.367 -22.199 -31.097 1.00 95.88 763 VAL A CA 1
ATOM 5977 C C . VAL A 1 763 ? 5.965 -23.063 -29.990 1.00 95.88 763 VAL A C 1
ATOM 5979 O O . VAL A 1 763 ? 5.399 -24.088 -29.616 1.00 95.88 763 VAL A O 1
ATOM 5982 N N . GLN A 1 764 ? 7.087 -22.606 -29.438 1.00 93.44 764 GLN A N 1
ATOM 5983 C CA . GLN A 1 764 ? 7.789 -23.252 -28.332 1.00 93.44 764 GLN A CA 1
ATOM 5984 C C . GLN A 1 764 ? 7.563 -22.518 -26.994 1.00 93.44 764 GLN A C 1
ATOM 5986 O O . GLN A 1 764 ? 6.946 -21.450 -26.947 1.00 93.44 764 GLN A O 1
ATOM 5991 N N . ASN A 1 765 ? 8.060 -23.087 -25.889 1.00 92.56 765 ASN A N 1
ATOM 5992 C CA . ASN A 1 765 ? 7.923 -22.537 -24.538 1.00 92.56 765 ASN A CA 1
ATOM 5993 C C . ASN A 1 765 ? 9.282 -22.482 -23.818 1.00 92.56 765 ASN A C 1
ATOM 5995 O O . ASN A 1 765 ? 9.801 -23.512 -23.399 1.00 92.56 765 ASN A O 1
ATOM 5999 N N . GLN A 1 766 ? 9.809 -21.274 -23.610 1.00 89.56 766 GLN A N 1
ATOM 6000 C CA . GLN A 1 766 ? 11.101 -21.024 -22.956 1.00 89.56 766 GLN A CA 1
ATOM 6001 C C . GLN A 1 766 ? 11.120 -21.337 -21.444 1.00 89.56 766 GLN A C 1
ATOM 6003 O O . GLN A 1 766 ? 12.153 -21.222 -20.785 1.00 89.56 766 GLN A O 1
ATOM 6008 N N . GLY A 1 767 ? 9.970 -21.654 -20.838 1.00 89.06 767 GLY A N 1
ATOM 6009 C CA . GLY A 1 767 ? 9.870 -21.853 -19.392 1.00 89.06 767 GLY A CA 1
ATOM 6010 C C . GLY A 1 767 ? 10.306 -20.613 -18.598 1.00 89.06 767 GLY A C 1
ATOM 6011 O O . GLY A 1 767 ? 10.036 -19.485 -18.998 1.00 89.06 767 GLY A O 1
ATOM 6012 N N . SER A 1 768 ? 10.973 -20.818 -17.460 1.00 83.06 768 SER A N 1
ATOM 6013 C CA . SER A 1 768 ? 11.500 -19.740 -16.604 1.00 83.06 768 SER A CA 1
ATOM 6014 C C . SER A 1 768 ? 12.936 -19.322 -16.946 1.00 83.06 768 SER A C 1
ATOM 6016 O O . SER A 1 768 ? 13.610 -18.699 -16.129 1.00 83.06 768 SER A O 1
ATOM 6018 N N . CYS A 1 769 ? 13.445 -19.730 -18.108 1.00 87.38 769 CYS A N 1
ATOM 6019 C CA . CYS A 1 769 ? 14.782 -19.394 -18.578 1.00 87.38 769 CYS A CA 1
ATOM 6020 C C . CYS A 1 769 ? 14.711 -18.100 -19.404 1.00 87.38 769 CYS A C 1
ATOM 6022 O O . CYS A 1 769 ? 13.930 -18.013 -20.355 1.00 87.38 769 CYS A O 1
ATOM 6024 N N . GLY A 1 770 ? 15.541 -17.100 -19.091 1.00 87.56 770 GLY A N 1
ATOM 6025 C CA . GLY A 1 770 ? 15.623 -15.808 -19.791 1.00 87.56 770 GLY A CA 1
ATOM 6026 C C . GLY A 1 770 ? 16.285 -15.885 -21.173 1.00 87.56 770 GLY A C 1
ATOM 6027 O O . GLY A 1 770 ? 17.149 -15.079 -21.502 1.00 87.56 770 GLY A O 1
ATOM 6028 N N . CYS A 1 771 ? 15.910 -16.873 -21.983 1.00 90.44 771 CYS A N 1
ATOM 6029 C CA . CYS A 1 771 ? 16.567 -17.243 -23.237 1.00 90.44 771 CYS A CA 1
ATOM 6030 C C . CYS A 1 771 ? 15.781 -16.849 -24.498 1.00 90.44 771 CYS A C 1
ATOM 6032 O O . CYS A 1 771 ? 16.051 -17.363 -25.582 1.00 90.44 771 CYS A O 1
ATOM 6034 N N . CYS A 1 772 ? 14.835 -15.909 -24.393 1.00 90.88 772 CYS A N 1
ATOM 6035 C CA . CYS A 1 772 ? 14.045 -15.402 -25.525 1.00 90.88 772 CYS A CA 1
ATOM 6036 C C . CYS A 1 772 ? 14.909 -14.961 -26.723 1.00 90.88 772 CYS A C 1
ATOM 6038 O O . CYS A 1 772 ? 14.517 -15.114 -27.876 1.00 90.88 772 CYS A O 1
ATOM 6040 N N . TRP A 1 773 ? 16.121 -14.465 -26.458 1.00 89.94 773 TRP A N 1
ATOM 6041 C CA . TRP A 1 773 ? 17.110 -14.095 -27.470 1.00 89.94 773 TRP A CA 1
ATOM 6042 C C . TRP A 1 773 ? 17.528 -15.274 -28.364 1.00 89.94 773 TRP A C 1
ATOM 6044 O O . TRP A 1 773 ? 17.711 -15.092 -29.567 1.00 89.94 773 TRP A O 1
ATOM 6054 N N . ALA A 1 774 ? 17.648 -16.479 -27.797 1.00 91.62 774 ALA A N 1
ATOM 6055 C CA . ALA A 1 774 ? 17.979 -17.694 -28.533 1.00 91.62 774 ALA A CA 1
ATOM 6056 C C . ALA A 1 774 ? 16.783 -18.145 -29.379 1.00 91.62 774 ALA A C 1
ATOM 6058 O O . ALA A 1 774 ? 16.944 -18.338 -30.580 1.00 91.62 774 ALA A O 1
ATOM 6059 N N . PHE A 1 775 ? 15.582 -18.195 -28.793 1.00 94.38 775 PHE A N 1
ATOM 6060 C CA . PHE A 1 775 ? 14.339 -18.527 -29.507 1.00 94.38 775 PHE A CA 1
ATOM 6061 C C . PHE A 1 775 ? 14.083 -17.594 -30.696 1.00 94.38 775 PHE A C 1
ATOM 6063 O O . PHE A 1 775 ? 13.813 -18.049 -31.808 1.00 94.38 775 PHE A O 1
ATOM 6070 N N . SER A 1 776 ? 14.226 -16.282 -30.491 1.00 93.38 776 SER A N 1
ATOM 6071 C CA . SER A 1 776 ? 14.017 -15.287 -31.545 1.00 93.38 776 SER A CA 1
ATOM 6072 C C . SER A 1 776 ? 15.022 -15.440 -32.697 1.00 93.38 776 SER A C 1
ATOM 6074 O O . SER A 1 776 ? 14.648 -15.360 -33.873 1.00 93.38 776 SER A O 1
ATOM 6076 N N . ALA A 1 777 ? 16.296 -15.699 -32.376 1.00 91.62 777 ALA A N 1
ATOM 6077 C CA . ALA A 1 777 ? 17.340 -15.912 -33.373 1.00 91.62 777 ALA A CA 1
ATOM 6078 C C . ALA A 1 777 ? 17.170 -17.241 -34.125 1.00 91.62 777 ALA A C 1
ATOM 6080 O O . ALA A 1 777 ? 17.295 -17.265 -35.350 1.00 91.62 777 ALA A O 1
ATOM 6081 N N . VAL A 1 778 ? 16.857 -18.332 -33.420 1.00 93.62 778 VAL A N 1
ATOM 6082 C CA . VAL A 1 778 ? 16.632 -19.654 -34.019 1.00 93.62 778 VAL A CA 1
ATOM 6083 C C . VAL A 1 778 ? 15.463 -19.610 -34.992 1.00 93.62 778 VAL A C 1
ATOM 6085 O O . VAL A 1 778 ? 15.652 -19.976 -36.149 1.00 93.62 778 VAL A O 1
ATOM 6088 N N . ALA A 1 779 ? 14.319 -19.042 -34.606 1.00 94.94 779 ALA A N 1
ATOM 6089 C CA . ALA A 1 779 ? 13.166 -18.921 -35.499 1.00 94.94 779 ALA A CA 1
ATOM 6090 C C . ALA A 1 779 ? 13.479 -18.109 -36.777 1.00 94.94 779 ALA A C 1
ATOM 6092 O O . ALA A 1 779 ? 13.007 -18.446 -37.866 1.00 94.94 779 ALA A O 1
ATOM 6093 N N . ALA A 1 780 ? 14.323 -17.073 -36.687 1.00 93.25 780 ALA A N 1
ATOM 6094 C CA . ALA A 1 780 ? 14.786 -16.336 -37.865 1.00 93.25 780 ALA A CA 1
ATOM 6095 C C . ALA A 1 780 ? 15.726 -17.176 -38.762 1.00 93.25 780 ALA A C 1
ATOM 6097 O O . ALA A 1 780 ? 15.654 -17.078 -39.992 1.00 93.25 780 ALA A O 1
ATOM 6098 N N . ILE A 1 781 ? 16.593 -18.014 -38.173 1.00 92.19 781 ILE A N 1
ATOM 6099 C CA . ILE A 1 781 ? 17.476 -18.943 -38.905 1.00 92.19 781 ILE A CA 1
ATOM 6100 C C . ILE A 1 781 ? 16.656 -20.034 -39.596 1.00 92.19 781 ILE A C 1
ATOM 6102 O O . ILE A 1 781 ? 16.857 -20.278 -40.785 1.00 92.19 781 ILE A O 1
ATOM 6106 N N . GLU A 1 782 ? 15.727 -20.665 -38.881 1.00 93.44 782 GLU A N 1
ATOM 6107 C CA . GLU A 1 782 ? 14.815 -21.675 -39.422 1.00 93.44 782 GLU A CA 1
ATOM 6108 C C . GLU A 1 782 ? 14.066 -21.131 -40.638 1.00 93.44 782 GLU A C 1
ATOM 6110 O O . GLU A 1 782 ? 14.069 -21.764 -41.695 1.00 93.44 782 GLU A O 1
ATOM 6115 N N . GLY A 1 783 ? 13.524 -19.913 -40.524 1.00 92.56 783 GLY A N 1
ATOM 6116 C CA . GLY A 1 783 ? 12.820 -19.246 -41.612 1.00 92.56 783 GLY A CA 1
ATOM 6117 C C . GLY A 1 783 ? 13.684 -19.044 -42.851 1.00 92.56 783 GLY A C 1
ATOM 6118 O O . GLY A 1 783 ? 13.311 -19.473 -43.943 1.00 92.56 783 GLY A O 1
ATOM 6119 N N . ILE A 1 784 ? 14.876 -18.450 -42.718 1.00 88.75 784 ILE A N 1
ATOM 6120 C CA . ILE A 1 784 ? 15.738 -18.227 -43.891 1.00 88.75 784 ILE A CA 1
ATOM 6121 C C . ILE A 1 784 ? 16.284 -19.538 -44.480 1.00 88.75 784 ILE A C 1
ATOM 6123 O O . ILE A 1 784 ? 16.482 -19.629 -45.696 1.00 88.75 784 ILE A O 1
ATOM 6127 N N . VAL A 1 785 ? 16.520 -20.562 -43.654 1.00 87.38 785 VAL A N 1
ATOM 6128 C CA . VAL A 1 785 ? 16.932 -21.897 -44.114 1.00 87.38 785 VAL A CA 1
ATOM 6129 C C . VAL A 1 785 ? 15.797 -22.558 -44.888 1.00 87.38 785 VAL A C 1
ATOM 6131 O O . VAL A 1 785 ? 16.049 -23.074 -45.979 1.00 87.38 785 VAL A O 1
ATOM 6134 N N . ALA A 1 786 ? 14.559 -22.490 -44.399 1.00 90.62 786 ALA A N 1
ATOM 6135 C CA . ALA A 1 786 ? 13.386 -23.013 -45.092 1.00 90.62 786 ALA A CA 1
ATOM 6136 C C . ALA A 1 786 ? 13.153 -22.293 -46.427 1.00 90.62 786 ALA A C 1
ATOM 6138 O O . ALA A 1 786 ? 13.030 -22.956 -47.456 1.00 90.62 786 ALA A O 1
ATOM 6139 N N . ILE A 1 787 ? 13.238 -20.957 -46.451 1.00 89.25 787 ILE A N 1
ATOM 6140 C CA . ILE A 1 787 ? 13.118 -20.148 -47.677 1.00 89.25 787 ILE A CA 1
ATOM 6141 C C . ILE A 1 787 ? 14.171 -20.549 -48.723 1.00 89.25 787 ILE A C 1
ATOM 6143 O O . ILE A 1 787 ? 13.876 -20.621 -49.916 1.00 89.25 787 ILE A O 1
ATOM 6147 N N . ARG A 1 788 ? 15.418 -20.813 -48.307 1.00 85.31 788 ARG A N 1
ATOM 6148 C CA . ARG A 1 788 ? 16.518 -21.125 -49.241 1.00 85.31 788 ARG A CA 1
ATOM 6149 C C . ARG A 1 788 ? 16.591 -22.589 -49.657 1.00 85.31 788 ARG A C 1
ATOM 6151 O O . ARG A 1 788 ? 17.053 -22.873 -50.759 1.00 85.31 788 ARG A O 1
ATOM 6158 N N . SER A 1 789 ? 16.226 -23.508 -48.770 1.00 83.25 789 SER A N 1
ATOM 6159 C CA . SER A 1 789 ? 16.370 -24.952 -48.991 1.00 83.25 789 SER A CA 1
ATOM 6160 C C . SER A 1 789 ? 15.070 -25.642 -49.402 1.00 83.25 789 SER A C 1
ATOM 6162 O O . SER A 1 789 ? 15.121 -26.765 -49.902 1.00 83.25 789 SER A O 1
ATOM 6164 N N . GLY A 1 790 ? 13.919 -24.999 -49.179 1.00 84.50 790 GLY A N 1
ATOM 6165 C CA . GLY A 1 790 ? 12.593 -25.601 -49.311 1.00 84.50 790 GLY A CA 1
ATOM 6166 C C . GLY A 1 790 ? 12.252 -26.602 -48.201 1.00 84.50 790 GLY A C 1
ATOM 6167 O O . GLY A 1 790 ? 11.257 -27.310 -48.318 1.00 84.50 790 GLY A O 1
ATOM 6168 N N . LYS A 1 791 ? 13.079 -26.712 -47.151 1.00 85.88 791 LYS A N 1
ATOM 6169 C CA . LYS A 1 791 ? 12.876 -27.637 -46.030 1.00 85.88 791 LYS A CA 1
ATOM 6170 C C . LYS A 1 791 ? 12.874 -26.886 -44.705 1.00 85.88 791 LYS A C 1
ATOM 6172 O O . LYS A 1 791 ? 13.885 -26.294 -44.332 1.00 85.88 791 LYS A O 1
ATOM 6177 N N . LEU A 1 792 ? 11.758 -26.960 -43.987 1.00 91.12 792 LEU A N 1
ATOM 6178 C CA . LEU A 1 792 ? 11.658 -26.483 -42.613 1.00 91.12 792 LEU A CA 1
ATOM 6179 C C . LEU A 1 792 ? 12.271 -27.525 -41.675 1.00 91.12 792 LEU A C 1
ATOM 6181 O O . LEU A 1 792 ? 11.791 -28.653 -41.595 1.00 91.12 792 LEU A O 1
ATOM 6185 N N . ILE A 1 793 ? 13.366 -27.156 -41.014 1.00 89.06 793 ILE A N 1
ATOM 6186 C CA . ILE A 1 793 ? 14.112 -28.029 -40.104 1.00 89.06 793 ILE A CA 1
ATOM 6187 C C . ILE A 1 793 ? 14.094 -27.370 -38.723 1.00 89.06 793 ILE A C 1
ATOM 6189 O O . ILE A 1 793 ? 14.668 -26.288 -38.610 1.00 89.06 793 ILE A O 1
ATOM 6193 N N . PRO A 1 794 ? 13.481 -27.995 -37.701 1.00 91.94 794 PRO A N 1
ATOM 6194 C CA . PRO A 1 794 ? 13.549 -27.511 -36.325 1.00 91.94 794 PRO A CA 1
ATOM 6195 C C . PRO A 1 794 ? 14.985 -27.537 -35.792 1.00 91.94 794 PRO A C 1
ATOM 6197 O O . PRO A 1 794 ? 15.656 -28.576 -35.833 1.00 91.94 794 PRO A O 1
ATOM 6200 N N . LEU A 1 795 ? 15.471 -26.395 -35.317 1.00 92.44 795 LEU A N 1
ATOM 6201 C CA . LEU A 1 795 ? 16.829 -26.209 -34.809 1.00 92.44 795 LEU A CA 1
ATOM 6202 C C . LEU A 1 795 ? 16.816 -26.026 -33.290 1.00 92.44 795 LEU A C 1
ATOM 6204 O O . LEU A 1 795 ? 15.846 -25.551 -32.724 1.00 92.44 795 LEU A O 1
ATOM 6208 N N . SER A 1 796 ? 17.914 -26.399 -32.636 1.00 91.94 796 SER A N 1
ATOM 6209 C CA . SER A 1 796 ? 18.007 -26.381 -31.175 1.00 91.94 796 SER A CA 1
ATOM 6210 C C . SER A 1 796 ? 18.382 -25.005 -30.619 1.00 91.94 796 SER A C 1
ATOM 6212 O O . SER A 1 796 ? 19.507 -24.527 -30.817 1.00 91.94 796 SER A O 1
ATOM 6214 N N . GLU A 1 797 ? 17.486 -24.412 -29.829 1.00 93.44 797 GLU A N 1
ATOM 6215 C CA . GLU A 1 797 ? 17.798 -23.286 -28.945 1.00 93.44 797 GLU A CA 1
ATOM 6216 C C . GLU A 1 797 ? 18.777 -23.686 -27.833 1.00 93.44 797 GLU A C 1
ATOM 6218 O O . GLU A 1 797 ? 19.680 -22.916 -27.496 1.00 93.44 797 GLU A O 1
ATOM 6223 N N . GLN A 1 798 ? 18.640 -24.902 -27.290 1.00 92.75 798 GLN A N 1
ATOM 6224 C CA . GLN A 1 798 ? 19.472 -25.408 -26.191 1.00 92.75 798 GLN A CA 1
ATOM 6225 C C . GLN A 1 798 ? 20.955 -25.448 -26.553 1.00 92.75 798 GLN A C 1
ATOM 6227 O O . GLN A 1 798 ? 21.810 -25.103 -25.743 1.00 92.75 798 GLN A O 1
ATOM 6232 N N . HIS A 1 799 ? 21.266 -25.806 -27.795 1.00 89.81 799 HIS A N 1
ATOM 6233 C CA . HIS A 1 799 ? 22.633 -25.828 -28.289 1.00 89.81 799 HIS A CA 1
ATOM 6234 C C . HIS A 1 799 ? 23.282 -24.433 -28.250 1.00 89.81 799 HIS A C 1
ATOM 6236 O O . HIS A 1 799 ? 24.459 -24.318 -27.919 1.00 89.81 799 HIS A O 1
ATOM 6242 N N . ILE A 1 800 ? 22.526 -23.360 -28.523 1.00 88.94 800 ILE A N 1
ATOM 6243 C CA . ILE A 1 800 ? 23.026 -21.984 -28.356 1.00 88.94 800 ILE A CA 1
ATOM 6244 C C . ILE A 1 800 ? 23.166 -21.637 -26.870 1.00 88.94 800 ILE A C 1
ATOM 6246 O O . ILE A 1 800 ? 24.160 -21.028 -26.483 1.00 88.94 800 ILE A O 1
ATOM 6250 N N . ILE A 1 801 ? 22.194 -22.029 -26.044 1.00 90.31 801 ILE A N 1
ATOM 6251 C CA . ILE A 1 801 ? 22.176 -21.756 -24.598 1.00 90.31 801 ILE A CA 1
ATOM 6252 C C . ILE A 1 801 ? 23.377 -22.399 -23.885 1.00 90.31 801 ILE A C 1
ATOM 6254 O O . ILE A 1 801 ? 23.974 -21.766 -23.013 1.00 90.31 801 ILE A O 1
ATOM 6258 N N . ASP A 1 802 ? 23.759 -23.616 -24.274 1.00 89.88 802 ASP A N 1
ATOM 6259 C CA . ASP A 1 802 ? 24.833 -24.378 -23.628 1.00 89.88 802 ASP A CA 1
ATOM 6260 C C . ASP A 1 802 ? 26.225 -24.060 -24.191 1.00 89.88 802 ASP A C 1
ATOM 6262 O O . ASP A 1 802 ? 27.203 -24.039 -23.440 1.00 89.88 802 ASP A O 1
ATOM 6266 N N . CYS A 1 803 ? 26.341 -23.841 -25.507 1.00 86.56 803 CYS A N 1
ATOM 6267 C CA . CYS A 1 803 ? 27.634 -23.791 -26.203 1.00 86.56 803 CYS A CA 1
ATOM 6268 C C . CYS A 1 803 ? 28.101 -22.377 -26.585 1.00 86.56 803 CYS A C 1
ATOM 6270 O O . CYS A 1 803 ? 29.252 -22.203 -26.995 1.00 86.56 803 CYS A O 1
ATOM 6272 N N . ASN A 1 804 ? 27.265 -21.344 -26.442 1.00 81.94 804 ASN A N 1
ATOM 6273 C CA . ASN A 1 804 ? 27.697 -19.967 -26.676 1.00 81.94 804 ASN A CA 1
ATOM 6274 C C . ASN A 1 804 ? 28.443 -19.395 -25.454 1.00 81.94 804 ASN A C 1
ATOM 6276 O O . ASN A 1 804 ? 27.854 -18.785 -24.564 1.00 81.94 804 ASN A O 1
ATOM 6280 N N . TYR A 1 805 ? 29.768 -19.567 -25.425 1.00 68.44 805 TYR A N 1
ATOM 6281 C CA . TYR A 1 805 ? 30.631 -19.147 -24.309 1.00 68.44 805 TYR A CA 1
ATOM 6282 C C . TYR A 1 805 ? 30.803 -17.623 -24.146 1.00 68.44 805 TYR A C 1
ATOM 6284 O O . TYR A 1 805 ? 31.437 -17.187 -23.187 1.00 68.44 805 TYR A O 1
ATOM 6292 N N . TYR A 1 806 ? 30.253 -16.803 -25.050 1.00 62.06 806 TYR A N 1
ATOM 6293 C CA . TYR A 1 806 ? 30.381 -15.339 -25.034 1.00 62.06 806 TYR A CA 1
ATOM 6294 C C . TYR A 1 806 ? 29.304 -14.614 -24.187 1.00 62.06 806 TYR A C 1
ATOM 6296 O O . TYR A 1 806 ? 29.123 -13.420 -24.415 1.00 62.06 806 TYR A O 1
ATOM 6304 N N . TYR A 1 807 ? 28.680 -15.290 -23.194 1.00 61.81 807 TYR A N 1
ATOM 6305 C CA . TYR A 1 807 ? 27.585 -14.815 -22.297 1.00 61.81 807 TYR A CA 1
ATOM 6306 C C . TYR A 1 807 ? 26.169 -14.899 -22.988 1.00 61.81 807 TYR A C 1
ATOM 6308 O O . TYR A 1 807 ? 26.072 -14.522 -24.153 1.00 61.81 807 TYR A O 1
ATOM 6316 N N . GLU A 1 808 ? 25.014 -15.358 -22.431 1.00 71.06 808 GLU A N 1
ATOM 6317 C CA . GLU A 1 808 ? 24.587 -15.954 -21.128 1.00 71.06 808 GLU A CA 1
ATOM 6318 C C . GLU A 1 808 ? 23.290 -16.765 -21.350 1.00 71.06 808 GLU A C 1
ATOM 6320 O O . GLU A 1 808 ? 22.316 -16.258 -21.896 1.00 71.06 808 GLU A O 1
ATOM 6325 N N . GLY A 1 809 ? 23.248 -18.034 -20.928 1.00 81.12 809 GLY A N 1
ATOM 6326 C CA . GLY A 1 809 ? 22.150 -18.957 -21.240 1.00 81.12 809 GLY A CA 1
ATOM 6327 C C . GLY A 1 809 ? 20.779 -18.490 -20.739 1.00 81.12 809 GLY A C 1
ATOM 6328 O O . GLY A 1 809 ? 20.008 -17.866 -21.466 1.00 81.12 809 GLY A O 1
ATOM 6329 N N . CYS A 1 810 ? 20.457 -18.790 -19.480 1.00 87.25 810 CYS A N 1
ATOM 6330 C CA . CYS A 1 810 ? 19.168 -18.397 -18.894 1.00 87.25 810 CYS A CA 1
ATOM 6331 C C . CYS A 1 810 ? 19.152 -17.000 -18.269 1.00 87.25 810 CYS A C 1
ATOM 6333 O O . CYS A 1 810 ? 18.092 -16.552 -17.839 1.00 87.25 810 CYS A O 1
ATOM 6335 N N . MET A 1 811 ? 20.296 -16.317 -18.199 1.00 81.88 811 MET A N 1
ATOM 6336 C CA . MET A 1 811 ? 20.398 -14.997 -17.565 1.00 81.88 811 MET A CA 1
ATOM 6337 C C . MET A 1 811 ? 20.052 -13.840 -18.509 1.00 81.88 811 MET A C 1
ATOM 6339 O O . MET A 1 811 ? 19.817 -12.734 -18.024 1.00 81.88 811 MET A O 1
ATOM 6343 N N . GLY A 1 812 ? 19.983 -14.088 -19.821 1.00 82.06 812 GLY A N 1
ATOM 6344 C CA . GLY A 1 812 ? 19.721 -13.057 -20.822 1.00 82.06 812 GLY A CA 1
ATOM 6345 C C . GLY A 1 812 ? 20.753 -13.037 -21.942 1.00 82.06 812 GLY A C 1
ATOM 6346 O O . GLY A 1 812 ? 21.852 -13.543 -21.799 1.00 82.06 812 GLY A O 1
ATOM 6347 N N . GLY A 1 813 ? 20.426 -12.447 -23.084 1.00 82.12 813 GLY A N 1
ATOM 6348 C CA . GLY A 1 813 ? 21.341 -12.458 -24.223 1.00 82.12 813 GLY A CA 1
ATOM 6349 C C . GLY A 1 813 ? 20.839 -11.623 -25.384 1.00 82.12 813 GLY A C 1
ATOM 6350 O O . GLY A 1 813 ? 19.815 -10.952 -25.286 1.00 82.12 813 GLY A O 1
ATOM 6351 N N . ARG A 1 814 ? 21.591 -11.636 -26.482 1.00 80.94 814 ARG A N 1
ATOM 6352 C CA . ARG A 1 814 ? 21.366 -10.785 -27.657 1.00 80.94 814 ARG A CA 1
ATOM 6353 C C . ARG A 1 814 ? 21.311 -11.619 -28.930 1.00 80.94 814 ARG A C 1
ATOM 6355 O O . ARG A 1 814 ? 22.109 -12.541 -29.111 1.00 80.94 814 ARG A O 1
ATOM 6362 N N . MET A 1 815 ? 20.391 -11.287 -29.829 1.00 85.62 815 MET A N 1
ATOM 6363 C CA . MET A 1 815 ? 20.133 -12.080 -31.036 1.00 85.62 815 MET A CA 1
ATOM 6364 C C . MET A 1 815 ? 21.298 -11.988 -32.032 1.00 85.62 815 MET A C 1
ATOM 6366 O O . MET A 1 815 ? 21.674 -12.984 -32.646 1.00 85.62 815 MET A O 1
ATOM 6370 N N . GLU A 1 816 ? 21.977 -10.842 -32.101 1.00 80.19 816 GLU A N 1
ATOM 6371 C CA . GLU A 1 816 ? 23.205 -10.656 -32.876 1.00 80.19 816 GLU A CA 1
ATOM 6372 C C . GLU A 1 816 ? 24.357 -11.563 -32.408 1.00 80.19 816 GLU A C 1
ATOM 6374 O O . GLU A 1 816 ? 25.141 -12.053 -33.228 1.00 80.19 816 GLU A O 1
ATOM 6379 N N . HIS A 1 817 ? 24.441 -11.855 -31.106 1.00 82.00 817 HIS A N 1
ATOM 6380 C CA . HIS A 1 817 ? 25.436 -12.783 -30.565 1.00 82.00 817 HIS A CA 1
ATOM 6381 C C . HIS A 1 817 ? 25.083 -14.231 -30.904 1.00 82.00 817 HIS A C 1
ATOM 6383 O O . HIS A 1 817 ? 25.981 -15.002 -31.239 1.00 82.00 817 HIS A O 1
ATOM 6389 N N . ALA A 1 818 ? 23.795 -14.588 -30.897 1.00 86.56 818 ALA A N 1
ATOM 6390 C CA . ALA A 1 818 ? 23.338 -15.892 -31.371 1.00 86.56 818 ALA A CA 1
ATOM 6391 C C . ALA A 1 818 ? 23.709 -16.108 -32.846 1.00 86.56 818 ALA A C 1
ATOM 6393 O O . ALA A 1 818 ? 24.283 -17.140 -33.191 1.00 86.56 818 ALA A O 1
ATOM 6394 N N . PHE A 1 819 ? 23.470 -15.114 -33.712 1.00 86.62 819 PHE A N 1
ATOM 6395 C CA . PHE A 1 819 ? 23.869 -15.194 -35.120 1.00 86.62 819 PHE A CA 1
ATOM 6396 C C . PHE A 1 819 ? 25.387 -15.340 -35.275 1.00 86.62 819 PHE A C 1
ATOM 6398 O O . PHE A 1 819 ? 25.849 -16.204 -36.021 1.00 86.62 819 PHE A O 1
ATOM 6405 N N . SER A 1 820 ? 26.174 -14.551 -34.538 1.00 82.81 820 SER A N 1
ATOM 6406 C CA . SER A 1 820 ? 27.638 -14.658 -34.540 1.00 82.81 820 SER A CA 1
ATOM 6407 C C . SER A 1 820 ? 28.118 -16.046 -34.095 1.00 82.81 820 SER A C 1
ATOM 6409 O O . SER A 1 820 ? 28.984 -16.637 -34.743 1.00 82.81 820 SER A O 1
ATOM 6411 N N . PHE A 1 821 ? 27.514 -16.608 -33.044 1.00 85.25 821 PHE A N 1
ATOM 6412 C CA . PHE A 1 821 ? 27.806 -17.960 -32.579 1.00 85.25 821 PHE A CA 1
ATOM 6413 C C . PHE A 1 821 ? 27.512 -19.001 -33.661 1.00 85.25 821 PHE A C 1
ATOM 6415 O O . PHE A 1 821 ? 28.395 -19.785 -33.994 1.00 85.25 821 PHE A O 1
ATOM 6422 N N . VAL A 1 822 ? 26.326 -18.976 -34.281 1.00 86.81 822 VAL A N 1
ATOM 6423 C CA . VAL A 1 822 ? 25.954 -19.944 -35.333 1.00 86.81 822 VAL A CA 1
ATOM 6424 C C . VAL A 1 822 ? 26.965 -19.922 -36.483 1.00 86.81 822 VAL A C 1
ATOM 6426 O O . VAL A 1 822 ? 27.337 -20.971 -37.013 1.00 86.81 822 VAL A O 1
ATOM 6429 N N . MET A 1 823 ? 27.455 -18.734 -36.850 1.00 81.94 823 MET A N 1
ATOM 6430 C CA . MET A 1 823 ? 28.487 -18.577 -37.876 1.00 81.94 823 MET A CA 1
ATOM 6431 C C . MET A 1 823 ? 29.818 -19.222 -37.474 1.00 81.94 823 MET A C 1
ATOM 6433 O O . MET A 1 823 ? 30.409 -19.951 -38.272 1.00 81.94 823 MET A O 1
ATOM 6437 N N . GLN A 1 824 ? 30.283 -18.965 -36.249 1.00 81.56 824 GLN A N 1
ATOM 6438 C CA . GLN A 1 824 ? 31.551 -19.489 -35.728 1.00 81.56 824 GLN A CA 1
ATOM 6439 C C . GLN A 1 824 ? 31.496 -21.004 -35.491 1.00 81.56 824 GLN A C 1
ATOM 6441 O O . GLN A 1 824 ? 32.453 -21.719 -35.787 1.00 81.56 824 GLN A O 1
ATOM 6446 N N . ASN A 1 825 ? 30.352 -21.491 -35.017 1.00 82.81 825 ASN A N 1
ATOM 6447 C CA . ASN A 1 825 ? 30.091 -22.894 -34.717 1.00 82.81 825 ASN A CA 1
ATOM 6448 C C . ASN A 1 825 ? 29.884 -23.746 -35.984 1.00 82.81 825 ASN A C 1
ATOM 6450 O O . ASN A 1 825 ? 29.978 -24.971 -35.951 1.00 82.81 825 ASN A O 1
ATOM 6454 N N . GLY A 1 826 ? 29.625 -23.101 -37.128 1.00 81.19 826 GLY A N 1
ATOM 6455 C CA . GLY A 1 826 ? 29.376 -23.768 -38.406 1.00 81.19 826 GLY A CA 1
ATOM 6456 C C . GLY A 1 826 ? 27.942 -24.277 -38.586 1.00 81.19 826 GLY A C 1
ATOM 6457 O O . GLY A 1 826 ? 27.707 -25.063 -39.503 1.00 81.19 826 GLY A O 1
ATOM 6458 N N . GLY A 1 827 ? 27.003 -23.813 -37.756 1.00 86.06 827 GLY A N 1
ATOM 6459 C CA . GLY A 1 827 ? 25.593 -24.204 -37.740 1.00 86.06 827 GLY A CA 1
ATOM 6460 C C . GLY A 1 827 ? 25.071 -24.519 -36.332 1.00 86.06 827 GLY A C 1
ATOM 6461 O O . GLY A 1 827 ? 25.772 -24.374 -35.329 1.00 86.06 827 GLY A O 1
ATOM 6462 N N . LEU A 1 828 ? 23.829 -24.994 -36.282 1.00 87.50 828 LEU A N 1
ATOM 6463 C CA . LEU A 1 828 ? 23.122 -25.525 -35.113 1.00 87.50 828 LEU A CA 1
ATOM 6464 C C . LEU A 1 828 ? 22.728 -26.993 -35.301 1.00 87.50 828 LEU A C 1
ATOM 6466 O O . LEU A 1 828 ? 22.465 -27.429 -36.425 1.00 87.50 828 LEU A O 1
ATOM 6470 N N . ALA A 1 829 ? 22.653 -27.724 -34.188 1.00 88.75 829 ALA A N 1
ATOM 6471 C CA . ALA A 1 829 ? 22.014 -29.031 -34.115 1.00 88.75 829 ALA A CA 1
ATOM 6472 C C . ALA A 1 829 ? 20.498 -28.905 -34.338 1.00 88.75 829 ALA A C 1
ATOM 6474 O O . ALA A 1 829 ? 19.932 -27.818 -34.189 1.00 88.75 829 ALA A O 1
ATOM 6475 N N . THR A 1 830 ? 19.852 -30.013 -34.697 1.00 88.31 830 THR A N 1
ATOM 6476 C CA . THR A 1 830 ? 18.387 -30.079 -34.712 1.00 88.31 830 THR A CA 1
ATOM 6477 C C . THR A 1 830 ? 17.855 -30.135 -33.280 1.00 88.31 830 THR A C 1
ATOM 6479 O O . THR A 1 830 ? 18.574 -30.570 -32.379 1.00 88.31 830 THR A O 1
ATOM 6482 N N . ASP A 1 831 ? 16.607 -29.722 -33.060 1.00 88.38 831 ASP A N 1
ATOM 6483 C CA . ASP A 1 831 ? 15.962 -29.857 -31.741 1.00 88.38 831 ASP A CA 1
ATOM 6484 C C . ASP A 1 831 ? 15.862 -31.334 -31.301 1.00 88.38 831 ASP A C 1
ATOM 6486 O O . ASP A 1 831 ? 15.991 -31.661 -30.130 1.00 88.38 831 ASP A O 1
ATOM 6490 N N . THR A 1 832 ? 15.770 -32.279 -32.243 1.00 88.44 832 THR A N 1
ATOM 6491 C CA . THR A 1 832 ? 15.804 -33.716 -31.918 1.00 88.44 832 THR A CA 1
ATOM 6492 C C . THR A 1 832 ? 17.177 -34.183 -31.423 1.00 88.44 832 THR A C 1
ATOM 6494 O O . THR A 1 832 ? 17.254 -35.004 -30.511 1.00 88.44 832 THR A O 1
ATOM 6497 N N . ASP A 1 833 ? 18.263 -33.668 -32.008 1.00 86.88 833 ASP A N 1
ATOM 6498 C CA . ASP A 1 833 ? 19.630 -34.053 -31.634 1.00 86.88 833 ASP A CA 1
ATOM 6499 C C . ASP A 1 833 ? 20.114 -33.355 -30.353 1.00 86.88 833 ASP A C 1
ATOM 6501 O O . ASP A 1 833 ? 21.005 -33.865 -29.671 1.00 86.88 833 ASP A O 1
ATOM 6505 N N . TYR A 1 834 ? 19.559 -32.181 -30.037 1.00 89.75 834 TYR A N 1
ATOM 6506 C CA . TYR A 1 834 ? 19.886 -31.412 -28.835 1.00 89.75 834 TYR A CA 1
ATOM 6507 C C . TYR A 1 834 ? 18.607 -30.789 -28.237 1.00 89.75 834 TYR A C 1
ATOM 6509 O O . TYR A 1 834 ? 18.382 -29.587 -28.399 1.00 89.75 834 TYR A O 1
ATOM 6517 N N . PRO A 1 835 ? 17.775 -31.582 -27.538 1.00 92.06 835 PRO A N 1
ATOM 6518 C CA . PRO A 1 835 ? 16.464 -31.136 -27.065 1.00 92.06 835 PRO A CA 1
ATOM 6519 C C . PRO A 1 835 ? 16.517 -30.010 -26.035 1.00 92.06 835 PRO A C 1
ATOM 6521 O O . PRO A 1 835 ? 17.442 -29.932 -25.221 1.00 92.06 835 PRO A O 1
ATOM 6524 N N . TYR A 1 836 ? 15.482 -29.172 -26.029 1.00 94.00 836 TYR A N 1
ATOM 6525 C CA . TYR A 1 836 ? 15.319 -28.104 -25.047 1.00 94.00 836 TYR A CA 1
ATOM 6526 C C . TYR A 1 836 ? 15.023 -28.608 -23.626 1.00 94.00 836 TYR A C 1
ATOM 6528 O O . TYR A 1 836 ? 14.164 -29.460 -23.409 1.00 94.00 836 TYR A O 1
ATOM 6536 N N . THR A 1 837 ? 15.718 -28.042 -22.633 1.00 91.62 837 THR A N 1
ATOM 6537 C CA . THR A 1 837 ? 15.639 -28.447 -21.214 1.00 91.62 837 THR A CA 1
ATOM 6538 C C . THR A 1 837 ? 15.238 -27.319 -20.262 1.00 91.62 837 THR A C 1
ATOM 6540 O O . THR A 1 837 ? 15.145 -27.541 -19.056 1.00 91.62 837 THR A O 1
ATOM 6543 N N . ALA A 1 838 ? 15.011 -26.102 -20.770 1.00 89.38 838 ALA A N 1
ATOM 6544 C CA . ALA A 1 838 ? 14.670 -24.912 -19.978 1.00 89.38 838 ALA A CA 1
ATOM 6545 C C . ALA A 1 838 ? 15.680 -24.530 -18.875 1.00 89.38 838 ALA A C 1
ATOM 6547 O O . ALA A 1 838 ? 15.364 -23.752 -17.974 1.00 89.38 838 ALA A O 1
ATOM 6548 N N . THR A 1 839 ? 16.907 -25.046 -18.949 1.00 88.81 839 THR A N 1
ATOM 6549 C CA . THR A 1 839 ? 18.019 -24.713 -18.051 1.00 88.81 839 THR A CA 1
ATOM 6550 C C . THR A 1 839 ? 19.314 -24.656 -18.850 1.00 88.81 839 THR A C 1
ATOM 6552 O O . THR A 1 839 ? 19.383 -25.211 -19.941 1.00 88.81 839 THR A O 1
ATOM 6555 N N . GLN A 1 840 ? 20.340 -23.972 -18.344 1.00 87.88 840 GLN A N 1
ATOM 6556 C CA . GLN A 1 840 ? 21.655 -23.992 -18.982 1.00 87.88 840 GLN A CA 1
ATOM 6557 C C . GLN A 1 840 ? 22.430 -25.236 -18.532 1.00 87.88 840 GLN A C 1
ATOM 6559 O O . GLN A 1 840 ? 22.705 -25.404 -17.342 1.00 87.88 840 GLN A O 1
ATOM 6564 N N . GLY A 1 841 ? 22.776 -26.091 -19.489 1.00 87.12 841 GLY A N 1
ATOM 6565 C CA . GLY A 1 841 ? 23.555 -27.306 -19.304 1.00 87.12 841 GLY A CA 1
ATOM 6566 C C . GLY A 1 841 ? 25.022 -27.146 -19.704 1.00 87.12 841 GLY A C 1
ATOM 6567 O O . GLY A 1 841 ? 25.495 -26.077 -20.095 1.00 87.12 841 GLY A O 1
ATOM 6568 N N . ALA A 1 842 ? 25.768 -28.245 -19.594 1.00 85.94 842 ALA A N 1
ATOM 6569 C CA . ALA A 1 842 ? 27.113 -28.323 -20.148 1.00 85.94 842 ALA A CA 1
ATOM 6570 C C . ALA A 1 842 ? 27.032 -28.536 -21.664 1.00 85.94 842 ALA A C 1
ATOM 6572 O O . ALA A 1 842 ? 26.293 -29.404 -22.121 1.00 85.94 842 ALA A O 1
ATOM 6573 N N . CYS A 1 843 ? 27.842 -27.812 -22.438 1.00 86.69 843 CYS A N 1
ATOM 6574 C CA . CYS A 1 843 ? 27.935 -28.052 -23.874 1.00 86.69 843 CYS A CA 1
ATOM 6575 C C . CYS A 1 843 ? 28.481 -29.460 -24.156 1.00 86.69 843 CYS A C 1
ATOM 6577 O O . CYS A 1 843 ? 29.661 -29.742 -23.926 1.00 86.69 843 CYS A O 1
ATOM 6579 N N . THR A 1 844 ? 27.619 -30.342 -24.657 1.00 74.75 844 THR A N 1
ATOM 6580 C CA . THR A 1 844 ? 27.962 -31.749 -24.927 1.00 74.75 844 THR A CA 1
ATOM 6581 C C . THR A 1 844 ? 28.483 -31.982 -26.344 1.00 74.75 844 THR A C 1
ATOM 6583 O O . THR A 1 844 ? 29.189 -32.961 -26.570 1.00 74.75 844 THR A O 1
ATOM 6586 N N . ASN A 1 845 ? 28.205 -31.071 -27.285 1.00 65.38 845 ASN A N 1
ATOM 6587 C CA . ASN A 1 845 ? 28.601 -31.168 -28.691 1.00 65.38 845 ASN A CA 1
ATOM 6588 C C . ASN A 1 845 ? 28.933 -29.782 -29.271 1.00 65.38 845 ASN A C 1
ATOM 6590 O O . ASN A 1 845 ? 28.037 -29.012 -29.579 1.00 65.38 845 ASN A O 1
ATOM 6594 N N . ASN A 1 846 ? 30.218 -29.484 -29.493 1.00 59.56 846 ASN A N 1
ATOM 6595 C CA . ASN A 1 846 ? 30.682 -28.193 -30.041 1.00 59.56 846 ASN A CA 1
ATOM 6596 C C . ASN A 1 846 ? 30.648 -28.101 -31.583 1.00 59.56 846 ASN A C 1
ATOM 6598 O O . ASN A 1 846 ? 31.155 -27.138 -32.151 1.00 59.56 846 ASN A O 1
ATOM 6602 N N . LYS A 1 847 ? 30.148 -29.126 -32.289 1.00 59.69 847 LYS A N 1
ATOM 6603 C CA . LYS A 1 847 ? 29.994 -29.119 -33.755 1.00 59.69 847 LYS A CA 1
ATOM 6604 C C . LYS A 1 847 ? 28.788 -29.971 -34.154 1.00 59.69 847 LYS A C 1
ATOM 6606 O O . LYS A 1 847 ? 28.825 -31.178 -33.915 1.00 59.69 847 LYS A O 1
ATOM 6611 N N . PRO A 1 848 ? 27.745 -29.396 -34.774 1.00 60.69 848 PRO A N 1
ATOM 6612 C CA . PRO A 1 848 ? 26.599 -30.175 -35.214 1.00 60.69 848 PRO A CA 1
ATOM 6613 C C . PRO A 1 848 ? 26.986 -31.117 -36.360 1.00 60.69 848 PRO A C 1
ATOM 6615 O O . PRO A 1 848 ? 27.798 -30.787 -37.225 1.00 60.69 848 PRO A O 1
ATOM 6618 N N . SER A 1 849 ? 26.375 -32.299 -36.379 1.00 53.25 849 SER A N 1
ATOM 6619 C CA . SER A 1 849 ? 26.542 -33.338 -37.405 1.00 53.25 849 SER A CA 1
ATOM 6620 C C . SER A 1 849 ? 25.970 -32.939 -38.776 1.00 53.25 849 SER A C 1
ATOM 6622 O O . SER A 1 849 ? 26.291 -33.572 -39.783 1.00 53.25 849 SER A O 1
ATOM 6624 N N . SER A 1 850 ? 25.155 -31.877 -38.841 1.00 54.31 850 SER A N 1
ATOM 6625 C CA . SER A 1 850 ? 24.471 -31.422 -40.054 1.00 54.31 850 SER A CA 1
ATOM 6626 C C . SER A 1 850 ? 24.891 -29.999 -40.466 1.00 54.31 850 SER A C 1
ATOM 6628 O O . SER A 1 850 ? 24.957 -29.085 -39.649 1.00 54.31 850 SER A O 1
ATOM 6630 N N . LEU A 1 851 ? 25.181 -29.807 -41.759 1.00 58.22 851 LEU A N 1
ATOM 6631 C CA . LEU A 1 851 ? 25.655 -28.541 -42.348 1.00 58.22 851 LEU A CA 1
ATOM 6632 C C . LEU A 1 851 ? 24.510 -27.599 -42.791 1.00 58.22 851 LEU A C 1
ATOM 6634 O O . LEU A 1 851 ? 24.767 -26.600 -43.465 1.00 58.22 851 LEU A O 1
ATOM 6638 N N . PHE A 1 852 ? 23.248 -27.927 -42.488 1.00 64.00 852 PHE A N 1
ATOM 6639 C CA . PHE A 1 852 ? 22.072 -27.291 -43.106 1.00 64.00 852 PHE A CA 1
ATOM 6640 C C . PHE A 1 852 ? 21.702 -25.919 -42.521 1.00 64.00 852 PHE A C 1
ATOM 6642 O O . PHE A 1 852 ? 21.046 -25.129 -43.192 1.00 64.00 852 PHE A O 1
ATOM 6649 N N . SER A 1 853 ? 22.160 -25.607 -41.310 1.00 68.19 853 SER A N 1
ATOM 6650 C CA . SER A 1 853 ? 21.832 -24.388 -40.551 1.00 68.19 853 SER A CA 1
ATOM 6651 C C . SER A 1 853 ? 22.922 -23.307 -40.622 1.00 68.19 853 SER A C 1
ATOM 6653 O O . SER A 1 853 ? 22.953 -22.375 -39.817 1.00 68.19 853 SER A O 1
ATOM 6655 N N . LYS A 1 854 ? 23.850 -23.413 -41.584 1.00 79.56 854 LYS A N 1
ATOM 6656 C CA . LYS A 1 854 ? 24.983 -22.490 -41.707 1.00 79.56 854 LYS A CA 1
ATOM 6657 C C . LYS A 1 854 ? 24.569 -21.132 -42.286 1.00 79.56 854 LYS A C 1
ATOM 6659 O O . LYS A 1 854 ? 24.192 -21.013 -43.455 1.00 79.56 854 LYS A O 1
ATOM 6664 N N . ILE A 1 855 ? 24.780 -20.079 -41.502 1.00 81.00 855 ILE A N 1
ATOM 6665 C CA . ILE A 1 855 ? 24.694 -18.682 -41.946 1.00 81.00 855 ILE A CA 1
ATOM 6666 C C . ILE A 1 855 ? 26.100 -18.083 -42.162 1.00 81.00 855 ILE A C 1
ATOM 6668 O O . ILE A 1 855 ? 27.086 -18.578 -41.625 1.00 81.00 855 ILE A O 1
ATOM 6672 N N . ASN A 1 856 ? 26.213 -17.040 -42.987 1.00 75.56 856 ASN A N 1
ATOM 6673 C CA . ASN A 1 856 ? 27.476 -16.369 -43.349 1.00 75.56 856 ASN A CA 1
ATOM 6674 C C . ASN A 1 856 ? 27.510 -14.875 -43.019 1.00 75.56 856 ASN A C 1
ATOM 6676 O O . ASN A 1 856 ? 28.486 -14.204 -43.358 1.00 75.56 856 ASN A O 1
ATOM 6680 N N . GLY A 1 857 ? 26.429 -14.323 -42.486 1.00 77.69 857 GLY A N 1
ATOM 6681 C CA . GLY A 1 857 ? 26.363 -12.913 -42.149 1.00 77.69 857 GLY A CA 1
ATOM 6682 C C . GLY A 1 857 ? 24.987 -12.521 -41.652 1.00 77.69 857 GLY A C 1
ATOM 6683 O O . GLY A 1 857 ? 23.984 -13.147 -42.002 1.00 77.69 857 GLY A O 1
ATOM 6684 N N . PHE A 1 858 ? 24.957 -11.449 -40.874 1.00 82.94 858 PHE A N 1
ATOM 6685 C CA . PHE A 1 858 ? 23.747 -10.759 -40.454 1.00 82.94 858 PHE A CA 1
ATOM 6686 C C . PHE A 1 858 ? 23.928 -9.248 -40.634 1.00 82.94 858 PHE A C 1
ATOM 6688 O O . PHE A 1 858 ? 25.034 -8.743 -40.847 1.00 82.94 858 PHE A O 1
ATOM 6695 N N . SER A 1 859 ? 22.826 -8.515 -40.594 1.00 76.94 859 SER A N 1
ATOM 6696 C CA . SER A 1 859 ? 22.795 -7.063 -40.680 1.00 76.94 859 SER A CA 1
ATOM 6697 C C . SER A 1 859 ? 21.630 -6.496 -39.890 1.00 76.94 859 SER A C 1
ATOM 6699 O O . SER A 1 859 ? 20.578 -7.120 -39.771 1.00 76.94 859 SER A O 1
ATOM 6701 N N . PHE A 1 860 ? 21.806 -5.286 -39.378 1.00 76.75 860 PHE A N 1
ATOM 6702 C CA . PHE A 1 860 ? 20.733 -4.566 -38.710 1.00 76.75 860 PHE A CA 1
ATOM 6703 C C . PHE A 1 860 ? 19.780 -3.942 -39.733 1.00 76.75 860 PHE A C 1
ATOM 6705 O O . PHE A 1 860 ? 20.211 -3.476 -40.795 1.00 76.75 860 PHE A O 1
ATOM 6712 N N . VAL A 1 861 ? 18.486 -3.960 -39.426 1.00 78.25 861 VAL A N 1
ATOM 6713 C CA . VAL A 1 861 ? 17.494 -3.130 -40.116 1.00 78.25 861 VAL A CA 1
ATOM 6714 C C . VAL A 1 861 ? 17.713 -1.681 -39.658 1.00 78.25 861 VAL A C 1
ATOM 6716 O O . VAL A 1 861 ? 17.987 -1.466 -38.476 1.00 78.25 861 VAL A O 1
ATOM 6719 N N . PRO A 1 862 ? 17.661 -0.688 -40.565 1.00 75.62 862 PRO A N 1
ATOM 6720 C CA . PRO A 1 862 ? 17.756 0.713 -40.197 1.00 75.62 862 PRO A CA 1
ATOM 6721 C C . PRO A 1 862 ? 16.783 1.086 -39.079 1.00 75.62 862 PRO A C 1
ATOM 6723 O O . PRO A 1 862 ? 15.596 0.776 -39.109 1.00 75.62 862 PRO A O 1
ATOM 6726 N N . SER A 1 863 ? 17.339 1.766 -38.091 1.00 66.19 863 SER A N 1
ATOM 6727 C CA . SER A 1 863 ? 16.646 2.331 -36.948 1.00 66.19 863 SER A CA 1
ATOM 6728 C C . SER A 1 863 ? 15.518 3.287 -37.345 1.00 66.19 863 SER A C 1
ATOM 6730 O O . SER A 1 863 ? 15.766 4.197 -38.133 1.00 66.19 863 SER A O 1
ATOM 6732 N N . SER A 1 864 ? 14.333 3.141 -36.734 1.00 66.38 864 SER A N 1
ATOM 6733 C CA . SER A 1 864 ? 13.179 4.048 -36.906 1.00 66.38 864 SER A CA 1
ATOM 6734 C C . SER A 1 864 ? 12.701 4.156 -38.355 1.00 66.38 864 SER A C 1
ATOM 6736 O O . SER A 1 864 ? 12.253 5.210 -38.802 1.00 66.38 864 SER A O 1
ATOM 6738 N N . ASP A 1 865 ? 12.839 3.062 -39.102 1.00 74.75 865 ASP A N 1
ATOM 6739 C CA . ASP A 1 865 ? 12.442 2.967 -40.500 1.00 74.75 865 ASP A CA 1
ATOM 6740 C C . ASP A 1 865 ? 11.511 1.763 -40.674 1.00 74.75 865 ASP A C 1
ATOM 6742 O O . ASP A 1 865 ? 11.926 0.652 -41.017 1.00 74.75 865 ASP A O 1
ATOM 6746 N N . GLU A 1 866 ? 10.226 1.989 -40.395 1.00 77.75 866 GLU A N 1
ATOM 6747 C CA . GLU A 1 866 ? 9.190 0.961 -40.517 1.00 77.75 866 GLU A CA 1
ATOM 6748 C C . GLU A 1 866 ? 9.086 0.432 -41.958 1.00 77.75 866 GLU A C 1
ATOM 6750 O O . GLU A 1 866 ? 8.816 -0.748 -42.169 1.00 77.75 866 GLU A O 1
ATOM 6755 N N . ALA A 1 867 ? 9.381 1.262 -42.966 1.00 82.25 867 ALA A N 1
ATOM 6756 C CA . ALA A 1 867 ? 9.406 0.833 -44.362 1.00 82.25 867 ALA A CA 1
ATOM 6757 C C . ALA A 1 867 ? 10.569 -0.133 -44.640 1.00 82.25 867 ALA A C 1
ATOM 6759 O O . ALA A 1 867 ? 10.393 -1.128 -45.348 1.00 82.25 867 ALA A O 1
ATOM 6760 N N . ALA A 1 868 ? 11.746 0.109 -44.055 1.00 80.94 868 ALA A N 1
ATOM 6761 C CA . ALA A 1 868 ? 12.862 -0.829 -44.125 1.00 80.94 868 ALA A CA 1
ATOM 6762 C C . ALA A 1 868 ? 12.572 -2.135 -43.369 1.00 80.94 868 ALA A C 1
ATOM 6764 O O . ALA A 1 868 ? 12.965 -3.206 -43.844 1.00 80.94 868 ALA A O 1
ATOM 6765 N N . LEU A 1 869 ? 11.865 -2.074 -42.236 1.00 83.00 869 LEU A N 1
ATOM 6766 C CA . LEU A 1 869 ? 11.406 -3.267 -41.520 1.00 83.00 869 LEU A CA 1
ATOM 6767 C C . LEU A 1 869 ? 10.390 -4.058 -42.350 1.00 83.00 869 LEU A C 1
ATOM 6769 O O . LEU A 1 869 ? 10.563 -5.262 -42.526 1.00 83.00 869 LEU A O 1
ATOM 6773 N N . LEU A 1 870 ? 9.411 -3.384 -42.955 1.00 85.31 870 LEU A N 1
ATOM 6774 C CA . LEU A 1 870 ? 8.432 -3.985 -43.861 1.00 85.31 870 LEU A CA 1
ATOM 6775 C C . LEU A 1 870 ? 9.111 -4.681 -45.044 1.00 85.31 870 LEU A C 1
ATOM 6777 O O . LEU A 1 870 ? 8.809 -5.835 -45.341 1.00 85.31 870 LEU A O 1
ATOM 6781 N N . ALA A 1 871 ? 10.087 -4.021 -45.670 1.00 84.94 871 ALA A N 1
ATOM 6782 C CA . ALA A 1 871 ? 10.884 -4.604 -46.745 1.00 84.94 871 ALA A CA 1
ATOM 6783 C C . ALA A 1 871 ? 11.673 -5.843 -46.291 1.00 84.94 871 ALA A C 1
ATOM 6785 O O . ALA A 1 871 ? 11.797 -6.806 -47.050 1.00 84.94 871 ALA A O 1
ATOM 6786 N N . ALA A 1 872 ? 12.202 -5.842 -45.064 1.00 85.75 872 ALA A N 1
ATOM 6787 C CA . ALA A 1 872 ? 12.929 -6.981 -44.515 1.00 85.75 872 ALA A CA 1
ATOM 6788 C C . ALA A 1 872 ? 11.994 -8.168 -44.220 1.00 85.75 872 ALA A C 1
ATOM 6790 O O . ALA A 1 872 ? 12.262 -9.276 -44.690 1.00 85.75 872 ALA A O 1
ATOM 6791 N N . VAL A 1 873 ? 10.876 -7.928 -43.523 1.00 89.19 873 VAL A N 1
ATOM 6792 C CA . VAL A 1 873 ? 9.872 -8.954 -43.184 1.00 89.19 873 VAL A CA 1
ATOM 6793 C C . VAL A 1 873 ? 9.256 -9.553 -44.445 1.00 89.19 873 VAL A C 1
ATOM 6795 O O . VAL A 1 873 ? 9.049 -10.760 -44.503 1.00 89.19 873 VAL A O 1
ATOM 6798 N N . ALA A 1 874 ? 9.053 -8.753 -45.496 1.00 89.50 874 ALA A N 1
ATOM 6799 C CA . ALA A 1 874 ? 8.565 -9.234 -46.788 1.00 89.50 874 ALA A CA 1
ATOM 6800 C C . ALA A 1 874 ? 9.492 -10.259 -47.475 1.00 89.50 874 ALA A C 1
ATOM 6802 O O . ALA A 1 874 ? 9.066 -10.943 -48.403 1.00 89.50 874 ALA A O 1
ATOM 6803 N N . ASN A 1 875 ? 10.755 -10.373 -47.044 1.00 88.94 875 ASN A N 1
ATOM 6804 C CA . ASN A 1 875 ? 11.740 -11.287 -47.629 1.00 88.94 875 ASN A CA 1
ATOM 6805 C C . ASN A 1 875 ? 12.130 -12.454 -46.709 1.00 88.94 875 ASN A C 1
ATOM 6807 O O . ASN A 1 875 ? 12.590 -13.477 -47.214 1.00 88.94 875 ASN A O 1
ATOM 6811 N N . GLN A 1 876 ? 11.984 -12.315 -45.388 1.00 90.06 876 GLN A N 1
ATOM 6812 C CA . GLN A 1 876 ? 12.267 -13.369 -44.407 1.00 90.06 876 GLN A CA 1
ATOM 6813 C C . GLN A 1 876 ? 11.731 -13.004 -43.011 1.00 90.06 876 GLN A C 1
ATOM 6815 O O . GLN A 1 876 ? 11.598 -11.817 -42.718 1.00 90.06 876 GLN A O 1
ATOM 6820 N N . PRO A 1 877 ? 11.523 -13.980 -42.106 1.00 94.44 877 PRO A N 1
ATOM 6821 C CA . PRO A 1 877 ? 11.289 -13.696 -40.691 1.00 94.44 877 PRO A CA 1
ATOM 6822 C C . PRO A 1 877 ? 12.440 -12.909 -40.039 1.00 94.44 877 PRO A C 1
ATOM 6824 O O . PRO A 1 877 ? 13.617 -13.142 -40.344 1.00 94.44 877 PRO A O 1
ATOM 6827 N N . ILE A 1 878 ? 12.102 -11.986 -39.132 1.00 90.06 878 ILE A N 1
ATOM 6828 C CA . ILE A 1 878 ? 13.044 -11.025 -38.529 1.00 90.06 878 ILE A CA 1
ATOM 6829 C C . ILE A 1 878 ? 13.044 -11.156 -37.009 1.00 90.06 878 ILE A C 1
ATOM 6831 O O . ILE A 1 878 ? 11.992 -11.239 -36.384 1.00 90.06 878 ILE A O 1
ATOM 6835 N N . SER A 1 879 ? 14.227 -11.146 -36.402 1.00 89.88 879 SER A N 1
ATOM 6836 C CA . SER A 1 879 ? 14.377 -11.144 -34.950 1.00 89.88 879 SER A CA 1
ATOM 6837 C C . SER A 1 879 ? 14.297 -9.713 -34.414 1.00 89.88 879 SER A C 1
ATOM 6839 O O . SER A 1 879 ? 15.009 -8.828 -34.904 1.00 89.88 879 SER A O 1
ATOM 6841 N N . VAL A 1 880 ? 13.429 -9.488 -33.423 1.00 85.62 880 VAL A N 1
ATOM 6842 C CA . VAL A 1 880 ? 13.155 -8.159 -32.862 1.00 85.62 880 VAL A CA 1
ATOM 6843 C C . VAL A 1 880 ? 13.089 -8.166 -31.341 1.00 85.62 880 VAL A C 1
ATOM 6845 O O . VAL A 1 880 ? 12.698 -9.152 -30.718 1.00 85.62 880 VAL A O 1
ATOM 6848 N N . ALA A 1 881 ? 13.488 -7.046 -30.746 1.00 83.31 881 ALA A N 1
ATOM 6849 C CA . ALA A 1 881 ? 13.360 -6.786 -29.320 1.00 83.31 881 ALA A CA 1
ATOM 6850 C C . ALA A 1 881 ? 12.093 -5.966 -29.049 1.00 83.31 881 ALA A C 1
ATOM 6852 O O . ALA A 1 881 ? 11.830 -4.998 -29.760 1.00 83.31 881 ALA A O 1
ATOM 6853 N N . ILE A 1 882 ? 11.351 -6.337 -28.008 1.00 82.38 882 ILE A N 1
ATOM 6854 C CA . ILE A 1 882 ? 10.073 -5.734 -27.630 1.00 82.38 882 ILE A CA 1
ATOM 6855 C C . ILE A 1 882 ? 9.978 -5.538 -26.114 1.00 82.38 882 ILE A C 1
ATOM 6857 O O . ILE A 1 882 ? 10.662 -6.204 -25.325 1.00 82.38 882 ILE A O 1
ATOM 6861 N N . ASP A 1 883 ? 9.128 -4.603 -25.710 1.00 81.38 883 ASP A N 1
ATOM 6862 C CA . ASP A 1 883 ? 8.716 -4.414 -24.324 1.00 81.38 883 ASP A CA 1
ATOM 6863 C C . ASP A 1 883 ? 7.460 -5.258 -24.014 1.00 81.38 883 ASP A C 1
ATOM 6865 O O . ASP A 1 883 ? 6.385 -4.973 -24.549 1.00 81.38 883 ASP A O 1
ATOM 6869 N N . PRO A 1 884 ? 7.557 -6.301 -23.169 1.00 84.19 884 PRO A N 1
ATOM 6870 C CA . PRO A 1 884 ? 6.450 -7.210 -22.892 1.00 84.19 884 PRO A CA 1
ATOM 6871 C C . PRO A 1 884 ? 5.472 -6.698 -21.817 1.00 84.19 884 PRO A C 1
ATOM 6873 O O . PRO A 1 884 ? 4.633 -7.470 -21.355 1.00 84.19 884 PRO A O 1
ATOM 6876 N N . ARG A 1 885 ? 5.549 -5.436 -21.368 1.00 83.00 885 ARG A N 1
ATOM 6877 C CA . ARG A 1 885 ? 4.710 -4.923 -20.262 1.00 83.00 885 ARG A CA 1
ATOM 6878 C C . ARG A 1 885 ? 3.200 -5.021 -20.487 1.00 83.00 885 ARG A C 1
ATOM 6880 O O . ARG A 1 885 ? 2.456 -5.154 -19.529 1.00 83.00 885 ARG A O 1
ATOM 6887 N N . LEU A 1 886 ? 2.729 -5.023 -21.729 1.00 84.94 886 LEU A N 1
ATOM 6888 C CA . LEU A 1 886 ? 1.299 -5.210 -22.025 1.00 84.94 886 LEU A CA 1
ATOM 6889 C C . LEU A 1 886 ? 0.931 -6.671 -22.333 1.00 84.94 886 LEU A C 1
ATOM 6891 O O . LEU A 1 886 ? -0.201 -6.970 -22.698 1.00 84.94 886 LEU A O 1
ATOM 6895 N N . PHE A 1 887 ? 1.887 -7.599 -22.248 1.00 89.75 887 PHE A N 1
ATOM 6896 C CA . PHE A 1 887 ? 1.735 -8.924 -22.844 1.00 89.75 887 PHE A CA 1
ATOM 6897 C C . PHE A 1 887 ? 1.150 -9.953 -21.879 1.00 89.75 887 PHE A C 1
ATOM 6899 O O . PHE A 1 887 ? 0.611 -10.952 -22.347 1.00 89.75 887 PHE A O 1
ATOM 6906 N N . GLN A 1 888 ? 1.253 -9.744 -20.562 1.00 93.88 888 GLN A N 1
ATOM 6907 C CA . GLN A 1 888 ? 0.979 -10.769 -19.544 1.00 93.88 888 GLN A CA 1
ATOM 6908 C C . GLN A 1 888 ? -0.336 -11.520 -19.782 1.00 93.88 888 GLN A C 1
ATOM 6910 O O . GLN A 1 888 ? -0.336 -12.750 -19.796 1.00 93.88 888 GLN A O 1
ATOM 6915 N N . PHE A 1 889 ? -1.423 -10.796 -20.057 1.00 96.25 889 PHE A N 1
ATOM 6916 C CA . PHE A 1 889 ? -2.755 -11.369 -20.266 1.00 96.25 889 PHE A CA 1
ATOM 6917 C C . PHE A 1 889 ? -3.271 -11.249 -21.701 1.00 96.25 889 PHE A C 1
ATOM 6919 O O . PHE A 1 889 ? -4.437 -11.547 -21.939 1.00 96.25 889 PHE A O 1
ATOM 6926 N N . TYR A 1 890 ? -2.444 -10.824 -22.665 1.00 95.38 890 TYR A N 1
ATOM 6927 C CA . TYR A 1 890 ? -2.878 -10.699 -24.059 1.00 95.38 890 TYR A CA 1
ATOM 6928 C C . TYR A 1 890 ? -3.421 -12.039 -24.584 1.00 95.38 890 TYR A C 1
ATOM 6930 O O . TYR A 1 890 ? -2.785 -13.087 -24.421 1.00 95.38 890 TYR A O 1
ATOM 6938 N N . HIS A 1 891 ? -4.590 -11.991 -25.228 1.00 95.69 891 HIS A N 1
ATOM 6939 C CA . HIS A 1 891 ? -5.257 -13.165 -25.787 1.00 95.69 891 HIS A CA 1
ATOM 6940 C C . HIS A 1 891 ? -5.472 -13.053 -27.299 1.00 95.69 891 HIS A C 1
ATOM 6942 O O . HIS A 1 891 ? -5.066 -13.941 -28.038 1.00 95.69 891 HIS A O 1
ATOM 6948 N N . SER A 1 892 ? -6.081 -11.970 -27.787 1.00 94.56 892 SER A N 1
ATOM 6949 C CA . SER A 1 892 ? -6.431 -11.839 -29.212 1.00 94.56 892 SER A CA 1
ATOM 6950 C C . SER A 1 892 ? -6.667 -10.385 -29.621 1.00 94.56 892 SER A C 1
ATOM 6952 O O . SER A 1 892 ? -6.899 -9.547 -28.756 1.00 94.56 892 SER A O 1
ATOM 6954 N N . GLY A 1 893 ? -6.719 -10.109 -30.926 1.00 94.06 893 GLY A N 1
ATOM 6955 C CA . GLY A 1 893 ? -6.962 -8.771 -31.490 1.00 94.06 893 GLY A CA 1
ATOM 6956 C C . GLY A 1 893 ? -5.670 -8.045 -31.856 1.00 94.06 893 GLY A C 1
ATOM 6957 O O . GLY A 1 893 ? -4.616 -8.671 -31.912 1.00 94.06 893 GLY A O 1
ATOM 6958 N N . VAL A 1 894 ? -5.739 -6.750 -32.164 1.00 93.69 894 VAL A N 1
ATOM 6959 C CA . VAL A 1 894 ? -4.542 -5.943 -32.456 1.00 93.69 894 VAL A CA 1
ATOM 6960 C C . VAL A 1 894 ? -4.204 -5.139 -31.215 1.00 93.69 894 VAL A C 1
ATOM 6962 O O . VAL A 1 894 ? -4.967 -4.270 -30.826 1.00 93.69 894 VAL A O 1
ATOM 6965 N N . LEU A 1 895 ? -3.065 -5.418 -30.586 1.00 90.31 895 LEU A N 1
ATOM 6966 C CA . LEU 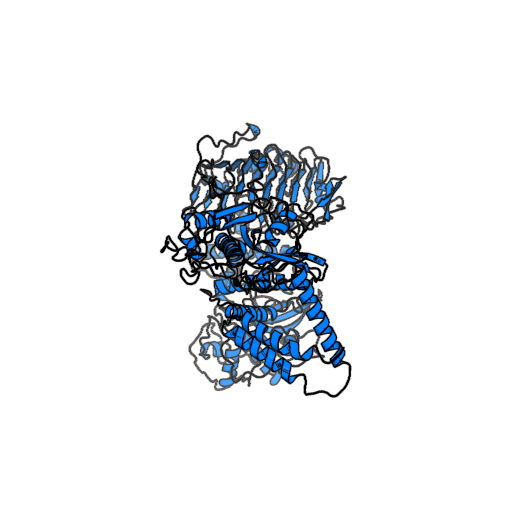A 1 895 ? -2.608 -4.669 -29.422 1.00 90.31 895 LEU A CA 1
ATOM 6967 C C . LEU A 1 895 ? -2.364 -3.202 -29.821 1.00 90.31 895 LEU A C 1
ATOM 6969 O O . LEU A 1 895 ? -1.450 -2.924 -30.602 1.00 90.31 895 LEU A O 1
ATOM 6973 N N . THR A 1 896 ? -3.164 -2.286 -29.266 1.00 83.12 896 THR A N 1
ATOM 6974 C CA . THR A 1 896 ? -3.010 -0.821 -29.375 1.00 83.12 896 THR A CA 1
ATOM 6975 C C . THR A 1 896 ? -2.860 -0.203 -27.982 1.00 83.12 896 THR A C 1
ATOM 6977 O O . THR A 1 896 ? -3.497 -0.674 -27.042 1.00 83.12 896 THR A O 1
ATOM 6980 N N . GLY A 1 897 ? -2.065 0.856 -27.826 1.00 68.81 897 GLY A N 1
ATOM 6981 C CA . GLY A 1 897 ? -1.880 1.544 -26.540 1.00 68.81 897 GLY A CA 1
ATOM 6982 C C . GLY A 1 897 ? -0.457 2.059 -26.325 1.00 68.81 897 GLY A C 1
ATOM 6983 O O . GLY A 1 897 ? 0.415 1.894 -27.176 1.00 68.81 897 GLY A O 1
ATOM 6984 N N . GLU A 1 898 ? -0.212 2.685 -25.175 1.00 62.47 898 GLU A N 1
ATOM 6985 C CA . GLU A 1 898 ? 1.129 3.136 -24.800 1.00 62.47 898 GLU A CA 1
ATOM 6986 C C . GLU A 1 898 ? 1.922 1.994 -24.159 1.00 62.47 898 GLU A C 1
ATOM 6988 O O . GLU A 1 898 ? 1.571 1.465 -23.107 1.00 62.47 898 GLU A O 1
ATOM 6993 N N . CYS A 1 899 ? 3.036 1.633 -24.778 1.00 63.12 899 CYS A N 1
ATOM 6994 C CA . CYS A 1 899 ? 4.054 0.772 -24.194 1.00 63.12 899 CYS A CA 1
ATOM 6995 C C . CYS A 1 899 ? 5.363 1.545 -24.172 1.00 63.12 899 CYS A C 1
ATOM 6997 O O . CYS A 1 899 ? 5.669 2.311 -25.086 1.00 63.12 899 CYS A O 1
ATOM 6999 N N . GLY A 1 900 ? 6.128 1.399 -23.095 1.00 60.28 900 GLY A N 1
ATOM 7000 C CA . GLY A 1 900 ? 7.374 2.144 -22.999 1.00 60.28 900 GLY A CA 1
ATOM 7001 C C . GLY A 1 900 ? 8.513 1.486 -23.780 1.00 60.28 900 GLY A C 1
ATOM 7002 O O . GLY A 1 900 ? 8.342 0.525 -24.520 1.00 60.28 900 GLY A O 1
ATOM 7003 N N . THR A 1 901 ? 9.713 2.028 -23.597 1.00 60.69 901 THR A N 1
ATOM 7004 C CA . THR A 1 901 ? 10.905 1.686 -24.389 1.00 60.69 901 THR A CA 1
ATOM 7005 C C . THR A 1 901 ? 11.860 0.726 -23.669 1.00 60.69 901 THR A C 1
ATOM 7007 O O . THR A 1 901 ? 13.031 0.609 -24.038 1.00 60.69 901 THR A O 1
ATOM 7010 N N . HIS A 1 902 ? 11.386 0.025 -22.630 1.00 68.06 902 HIS A N 1
ATOM 7011 C CA . HIS A 1 902 ? 12.184 -0.924 -21.851 1.00 68.06 902 HIS A CA 1
ATOM 7012 C C . HIS A 1 902 ? 12.178 -2.292 -22.530 1.00 68.06 902 HIS A C 1
ATOM 7014 O O . HIS A 1 902 ? 11.578 -3.261 -22.064 1.00 68.06 902 HIS A O 1
ATOM 7020 N N . LEU A 1 903 ? 12.890 -2.357 -23.654 1.00 71.94 903 LEU A N 1
ATOM 7021 C CA . LEU A 1 903 ? 13.118 -3.603 -24.363 1.00 71.94 903 LEU A CA 1
ATOM 7022 C C . LEU A 1 903 ? 13.810 -4.581 -23.423 1.00 71.94 903 LEU A C 1
ATOM 7024 O O . LEU A 1 903 ? 14.902 -4.309 -22.924 1.00 71.94 903 LEU A O 1
ATOM 7028 N N . THR A 1 904 ? 13.155 -5.704 -23.185 1.00 78.00 904 THR A N 1
ATOM 7029 C CA . THR A 1 904 ? 13.622 -6.765 -22.282 1.00 78.00 904 THR A CA 1
ATOM 7030 C C . THR A 1 904 ? 13.393 -8.141 -22.905 1.00 78.00 904 THR A C 1
ATOM 7032 O O . THR A 1 904 ? 14.141 -9.075 -22.636 1.00 78.00 904 THR A O 1
ATOM 7035 N N . HIS A 1 905 ? 12.444 -8.265 -23.836 1.00 88.38 905 HIS A N 1
ATOM 7036 C CA . HIS A 1 905 ? 12.067 -9.531 -24.455 1.00 88.38 905 HIS A CA 1
ATOM 7037 C C . HIS A 1 905 ? 12.388 -9.574 -25.950 1.00 88.38 905 HIS A C 1
ATOM 7039 O O . HIS A 1 905 ? 12.382 -8.543 -26.618 1.00 88.38 905 HIS A O 1
ATOM 7045 N N . ALA A 1 906 ? 12.658 -10.763 -26.493 1.00 88.50 906 ALA A N 1
ATOM 7046 C CA . ALA A 1 906 ? 12.933 -10.963 -27.917 1.00 88.50 906 ALA A CA 1
ATOM 7047 C C . ALA A 1 906 ? 11.894 -11.893 -28.546 1.00 88.50 906 ALA A C 1
ATOM 7049 O O . ALA A 1 906 ? 11.616 -12.966 -28.017 1.00 88.50 906 ALA A O 1
ATOM 7050 N N . VAL A 1 907 ? 11.361 -11.497 -29.699 1.00 91.44 907 VAL A N 1
ATOM 7051 C CA . VAL A 1 907 ? 10.333 -12.227 -30.458 1.00 91.44 907 VAL A CA 1
ATOM 7052 C C . VAL A 1 907 ? 10.688 -12.237 -31.946 1.00 91.44 907 VAL A C 1
ATOM 7054 O O . VAL A 1 907 ? 11.656 -11.593 -32.361 1.00 91.44 907 VAL A O 1
ATOM 7057 N N . THR A 1 908 ? 9.957 -12.992 -32.763 1.00 94.69 908 THR A N 1
ATOM 7058 C CA . THR A 1 908 ? 10.223 -13.075 -34.209 1.00 94.69 908 THR A CA 1
ATOM 7059 C C . THR A 1 908 ? 9.046 -12.529 -34.997 1.00 94.69 908 THR A C 1
ATOM 7061 O O . THR A 1 908 ? 7.938 -13.045 -34.909 1.00 94.69 908 THR A O 1
ATOM 7064 N N . LEU A 1 909 ? 9.294 -11.510 -35.808 1.00 93.56 909 LEU A N 1
ATOM 7065 C CA . LEU A 1 909 ? 8.360 -10.980 -36.790 1.00 93.56 909 LEU A CA 1
ATOM 7066 C C . LEU A 1 909 ? 8.219 -11.972 -37.945 1.00 93.56 909 LEU A C 1
ATOM 7068 O O . LEU A 1 909 ? 9.181 -12.238 -38.669 1.00 93.56 909 LEU A O 1
ATOM 7072 N N . VAL A 1 910 ? 7.021 -12.530 -38.097 1.00 96.38 910 VAL A N 1
ATOM 7073 C CA . VAL A 1 910 ? 6.697 -13.572 -39.087 1.00 96.38 910 VAL A CA 1
ATOM 7074 C C . VAL A 1 910 ? 5.645 -13.118 -40.096 1.00 96.38 910 VAL A C 1
ATOM 7076 O O . VAL A 1 910 ? 5.265 -13.886 -40.973 1.00 96.38 910 VAL A O 1
ATOM 7079 N N . GLY A 1 911 ? 5.182 -11.876 -40.012 1.00 95.31 911 GLY A N 1
ATOM 7080 C CA . GLY A 1 911 ? 4.208 -11.357 -40.955 1.00 95.31 911 GLY A CA 1
ATOM 7081 C C . GLY A 1 911 ? 3.720 -9.961 -40.611 1.00 95.31 911 GLY A C 1
ATOM 7082 O O . GLY A 1 911 ? 4.170 -9.340 -39.647 1.00 95.31 911 GLY A O 1
ATOM 7083 N N . TYR A 1 912 ? 2.784 -9.477 -41.414 1.00 94.94 912 TYR A N 1
ATOM 7084 C CA . TYR A 1 912 ? 2.095 -8.207 -41.238 1.00 94.94 912 TYR A CA 1
ATOM 7085 C C . TYR A 1 912 ? 0.777 -8.200 -42.009 1.00 94.94 912 TYR A C 1
ATOM 7087 O O . TYR A 1 912 ? 0.580 -8.968 -42.952 1.00 94.94 912 TYR A O 1
ATOM 7095 N N . GLY A 1 913 ? -0.116 -7.289 -41.645 1.00 94.75 913 GLY A N 1
ATOM 7096 C CA . GLY A 1 913 ? -1.389 -7.142 -42.334 1.00 94.75 913 GLY A CA 1
ATOM 7097 C C . GLY A 1 913 ? -2.165 -5.910 -41.904 1.00 94.75 913 GLY A C 1
ATOM 7098 O O . GLY A 1 913 ? -1.598 -4.913 -41.436 1.00 94.75 913 GLY A O 1
ATOM 7099 N N . GLU A 1 914 ? -3.470 -6.000 -42.110 1.00 94.12 914 GLU A N 1
ATOM 7100 C CA . GLU A 1 914 ? -4.484 -5.035 -41.713 1.00 94.12 914 GLU A CA 1
ATOM 7101 C C . GLU A 1 914 ? -5.681 -5.825 -41.178 1.00 94.12 914 GLU A C 1
ATOM 7103 O O . GLU A 1 914 ? -6.031 -6.869 -41.729 1.00 94.12 914 GLU A O 1
ATOM 7108 N N . SER A 1 915 ? -6.211 -5.404 -40.033 1.00 90.44 915 SER A N 1
ATOM 7109 C CA . SER A 1 915 ? -7.402 -6.001 -39.420 1.00 90.44 915 SER A CA 1
ATOM 7110 C C . SER A 1 915 ? -8.675 -5.533 -40.127 1.00 90.44 915 SER A C 1
ATOM 7112 O O . SER A 1 915 ? -8.636 -4.596 -40.922 1.00 90.44 915 SER A O 1
ATOM 7114 N N . GLU A 1 916 ? -9.806 -6.168 -39.819 1.00 86.38 916 GLU A N 1
ATOM 7115 C CA . GLU A 1 916 ? -11.120 -5.805 -40.373 1.00 86.38 916 GLU A CA 1
ATOM 7116 C C . GLU A 1 916 ? -11.501 -4.345 -40.074 1.00 86.38 916 GLU A C 1
ATOM 7118 O O . GLU A 1 916 ? -12.093 -3.680 -40.921 1.00 86.38 916 GLU A O 1
ATOM 7123 N N . ASP A 1 917 ? -11.061 -3.812 -38.931 1.00 83.44 917 ASP A N 1
ATOM 7124 C CA . ASP A 1 917 ? -11.280 -2.421 -38.511 1.00 83.44 917 ASP A CA 1
ATOM 7125 C C . ASP A 1 917 ? -10.289 -1.422 -39.148 1.00 83.44 917 ASP A C 1
ATOM 7127 O O . ASP A 1 917 ? -10.192 -0.266 -38.734 1.00 83.44 917 ASP A O 1
ATOM 7131 N N . GLY A 1 918 ? -9.496 -1.857 -40.134 1.00 88.56 918 GLY A N 1
ATOM 7132 C CA . GLY A 1 918 ? -8.498 -1.027 -40.818 1.00 88.56 918 GLY A CA 1
ATOM 7133 C C . GLY A 1 918 ? -7.216 -0.783 -40.011 1.00 88.56 918 GLY A C 1
ATOM 7134 O O . GLY A 1 918 ? -6.356 0.004 -40.416 1.00 88.56 918 GLY A O 1
ATOM 7135 N N . ILE A 1 919 ? -7.042 -1.450 -38.862 1.00 90.81 919 ILE A N 1
ATOM 7136 C CA . ILE A 1 919 ? -5.839 -1.300 -38.034 1.00 90.81 919 ILE A CA 1
ATOM 7137 C C . ILE A 1 919 ? -4.733 -2.178 -38.605 1.00 90.81 919 ILE A C 1
ATOM 7139 O O . ILE A 1 919 ? -4.813 -3.409 -38.594 1.00 90.81 919 ILE A O 1
ATOM 7143 N N . LYS A 1 920 ? -3.677 -1.532 -39.086 1.00 91.81 920 LYS A N 1
ATOM 7144 C CA . LYS A 1 920 ? -2.468 -2.178 -39.588 1.00 91.81 920 LYS A CA 1
ATOM 7145 C C . LYS A 1 920 ? -1.693 -2.827 -38.438 1.00 91.81 920 LYS A C 1
ATOM 7147 O O . LYS A 1 920 ? -1.510 -2.202 -37.396 1.00 91.81 920 LYS A O 1
ATOM 7152 N N . PHE A 1 921 ? -1.174 -4.041 -38.637 1.00 93.56 921 PHE A N 1
ATOM 7153 C CA . PHE A 1 921 ? -0.439 -4.765 -37.592 1.00 93.56 921 PHE A CA 1
ATOM 7154 C C . PHE A 1 921 ? 0.806 -5.514 -38.087 1.00 93.56 921 PHE A C 1
ATOM 7156 O O . PHE A 1 921 ? 0.896 -5.912 -39.251 1.00 93.56 921 PHE A O 1
ATOM 7163 N N . TRP A 1 922 ? 1.726 -5.748 -37.155 1.00 93.44 922 TRP A N 1
ATOM 7164 C CA . TRP A 1 922 ? 2.812 -6.725 -37.196 1.00 93.44 922 TRP A CA 1
ATOM 7165 C C . TRP A 1 922 ? 2.369 -8.047 -36.574 1.00 93.44 922 TRP A C 1
ATOM 7167 O O . TRP A 1 922 ? 1.723 -8.029 -35.532 1.00 93.44 922 TRP A O 1
ATOM 7177 N N . LEU A 1 923 ? 2.722 -9.187 -37.175 1.00 96.19 923 LEU A N 1
ATOM 7178 C CA . LEU A 1 923 ? 2.469 -10.521 -36.623 1.00 96.19 923 LEU A CA 1
ATOM 7179 C C . LEU A 1 923 ? 3.762 -11.095 -36.037 1.00 96.19 923 LEU A C 1
ATOM 7181 O O . LEU A 1 923 ? 4.721 -11.357 -36.771 1.00 96.19 923 LEU A O 1
ATOM 7185 N N . LEU A 1 924 ? 3.781 -11.315 -34.722 1.00 94.94 924 LEU A N 1
ATOM 7186 C CA . LEU A 1 924 ? 4.966 -11.773 -33.999 1.00 94.94 924 LEU A CA 1
ATOM 7187 C C . LEU A 1 924 ? 4.746 -13.158 -33.382 1.00 94.94 924 LEU A C 1
ATOM 7189 O O . LEU A 1 924 ? 3.729 -13.413 -32.740 1.00 94.94 924 LEU A O 1
ATOM 7193 N N . LYS A 1 925 ? 5.730 -14.043 -33.556 1.00 97.06 925 LYS A N 1
ATOM 7194 C CA . LYS A 1 925 ? 5.858 -15.341 -32.884 1.00 97.06 925 LYS A CA 1
ATOM 7195 C C . LYS A 1 925 ? 6.538 -15.139 -31.529 1.00 97.06 925 LYS A C 1
ATOM 7197 O O . LYS A 1 925 ? 7.671 -14.653 -31.487 1.00 97.06 925 LYS A O 1
ATOM 7202 N N . ASN A 1 926 ? 5.869 -15.534 -30.445 1.00 95.31 926 ASN A N 1
ATOM 7203 C CA . ASN A 1 926 ? 6.418 -15.505 -29.088 1.00 95.31 926 ASN A CA 1
ATOM 7204 C C . ASN A 1 926 ? 6.925 -16.900 -28.652 1.00 95.31 926 ASN A C 1
ATOM 7206 O O . ASN A 1 926 ? 6.726 -17.897 -29.346 1.00 95.31 926 ASN A O 1
ATOM 7210 N N . SER A 1 927 ? 7.587 -16.973 -27.496 1.00 94.44 927 SER A N 1
ATOM 7211 C CA . SER A 1 927 ? 8.224 -18.171 -26.926 1.00 94.44 927 SER A CA 1
ATOM 7212 C C . SER A 1 927 ? 7.608 -18.604 -25.590 1.00 94.44 927 SER A C 1
ATOM 7214 O O . SER A 1 927 ? 8.281 -19.198 -24.749 1.00 94.44 927 SER A O 1
ATOM 7216 N N . TRP A 1 928 ? 6.327 -18.309 -25.356 1.00 94.25 928 TRP A N 1
ATOM 7217 C CA . TRP A 1 928 ? 5.623 -18.632 -24.104 1.00 94.25 928 TRP A CA 1
ATOM 7218 C C . TRP A 1 928 ? 4.625 -19.791 -24.231 1.00 94.25 928 TRP A C 1
ATOM 7220 O O . TRP A 1 928 ? 3.829 -20.035 -23.323 1.00 94.25 928 TRP A O 1
ATOM 7230 N N . GLY A 1 929 ? 4.717 -20.575 -25.303 1.00 94.31 929 GLY A N 1
ATOM 7231 C CA . GLY A 1 929 ? 3.801 -21.673 -25.594 1.00 94.31 929 GLY A CA 1
ATOM 7232 C C . GLY A 1 929 ? 2.479 -21.210 -26.206 1.00 94.31 929 GLY A C 1
ATOM 7233 O O . GLY A 1 929 ? 2.158 -20.025 -26.239 1.00 94.31 929 GLY A O 1
ATOM 7234 N N . THR A 1 930 ? 1.703 -22.177 -26.690 1.00 94.56 930 THR A N 1
ATOM 7235 C CA . THR A 1 930 ? 0.442 -21.945 -27.414 1.00 94.56 930 THR A CA 1
ATOM 7236 C C . THR A 1 930 ? -0.716 -21.497 -26.522 1.00 94.56 930 THR A C 1
ATOM 7238 O O . THR A 1 930 ? -1.690 -20.956 -27.030 1.00 94.56 930 THR A O 1
ATOM 7241 N N . GLY A 1 931 ? -0.614 -21.689 -25.201 1.00 90.25 931 GLY A N 1
ATOM 7242 C CA . GLY A 1 931 ? -1.612 -21.245 -24.217 1.00 90.25 931 GLY A CA 1
ATOM 7243 C C . GLY A 1 931 ? -1.542 -19.755 -23.855 1.00 90.25 931 GLY A C 1
ATOM 7244 O O . GLY A 1 931 ? -2.176 -19.339 -22.891 1.00 90.25 931 GLY A O 1
ATOM 7245 N N . TRP A 1 932 ? -0.737 -18.968 -24.568 1.00 95.31 932 TRP A N 1
ATOM 7246 C CA . TRP A 1 932 ? -0.625 -17.518 -24.418 1.00 95.31 932 TRP A CA 1
ATOM 7247 C C . TRP A 1 932 ? -0.876 -16.842 -25.772 1.00 95.31 932 TRP A C 1
ATOM 7249 O O . TRP A 1 932 ? -0.414 -17.351 -26.792 1.00 95.31 932 TRP A O 1
ATOM 7259 N N . GLY A 1 933 ? -1.555 -15.691 -25.791 1.00 95.31 933 GLY A N 1
ATOM 7260 C CA . GLY A 1 933 ? -1.876 -14.973 -27.026 1.00 95.31 933 GLY A CA 1
ATOM 7261 C C . GLY A 1 933 ? -2.723 -15.778 -28.015 1.00 95.31 933 GLY A C 1
ATOM 7262 O O . GLY A 1 933 ? -3.393 -16.745 -27.649 1.00 95.31 933 GLY A O 1
ATOM 7263 N N . ASP A 1 934 ? -2.663 -15.387 -29.286 1.00 94.94 934 ASP A N 1
ATOM 7264 C CA . ASP A 1 934 ? -3.417 -16.008 -30.377 1.00 94.94 934 ASP A CA 1
ATOM 7265 C C . ASP A 1 934 ? -2.639 -17.234 -30.874 1.00 94.94 934 ASP A C 1
ATOM 7267 O O . ASP A 1 934 ? -1.837 -17.162 -31.809 1.00 94.94 934 ASP A O 1
ATOM 7271 N N . GLY A 1 935 ? -2.745 -18.339 -30.128 1.00 95.19 935 GLY A N 1
ATOM 7272 C CA . GLY A 1 935 ? -1.998 -19.574 -30.387 1.00 95.19 935 GLY A CA 1
ATOM 7273 C C . GLY A 1 935 ? -0.481 -19.430 -30.219 1.00 95.19 935 GLY A C 1
ATOM 7274 O O . GLY A 1 935 ? 0.280 -20.130 -30.888 1.00 95.19 935 GLY A O 1
ATOM 7275 N N . GLY A 1 936 ? -0.026 -18.519 -29.353 1.00 96.12 936 GLY A N 1
ATOM 7276 C CA . GLY A 1 936 ? 1.389 -18.184 -29.160 1.00 96.12 936 GLY A CA 1
ATOM 7277 C C . GLY A 1 936 ? 1.887 -16.986 -29.972 1.00 96.12 936 GLY A C 1
ATOM 7278 O O . GLY A 1 936 ? 3.074 -16.649 -29.909 1.00 96.12 936 GLY A O 1
ATOM 7279 N N . TYR A 1 937 ? 0.999 -16.343 -30.731 1.00 97.44 937 TYR A N 1
ATOM 7280 C CA . TYR A 1 937 ? 1.299 -15.167 -31.540 1.00 97.44 937 TYR A CA 1
ATOM 7281 C C . TYR A 1 937 ? 0.644 -13.911 -30.965 1.00 97.44 937 TYR A C 1
ATOM 7283 O O . TYR A 1 937 ? -0.325 -13.973 -30.209 1.00 97.44 937 TYR A O 1
ATOM 7291 N N . ILE A 1 938 ? 1.167 -12.754 -31.353 1.00 95.25 938 ILE A N 1
ATOM 7292 C CA . ILE A 1 938 ? 0.595 -11.448 -31.026 1.00 95.25 938 ILE A CA 1
ATOM 7293 C C . ILE A 1 938 ? 0.564 -10.563 -32.266 1.00 95.25 938 ILE A C 1
ATOM 7295 O O . ILE A 1 938 ? 1.487 -10.602 -33.085 1.00 95.25 938 ILE A O 1
ATOM 7299 N N . LYS A 1 939 ? -0.507 -9.776 -32.401 1.00 94.94 939 LYS A N 1
ATOM 7300 C CA . LYS A 1 939 ? -0.598 -8.705 -33.392 1.00 94.94 939 LYS A CA 1
ATOM 7301 C C . LYS A 1 939 ? -0.369 -7.377 -32.685 1.00 94.94 939 LYS A C 1
ATOM 7303 O O . LYS A 1 939 ? -1.097 -7.061 -31.752 1.00 94.94 939 LYS A O 1
ATOM 7308 N N . VAL A 1 940 ? 0.626 -6.613 -33.117 1.00 90.31 940 VAL A N 1
ATOM 7309 C CA . VAL A 1 940 ? 0.949 -5.292 -32.548 1.00 90.31 940 VAL A CA 1
ATOM 7310 C C . VAL A 1 940 ? 0.705 -4.230 -33.607 1.00 90.31 940 VAL A C 1
ATOM 7312 O O . VAL A 1 940 ? 1.032 -4.452 -34.773 1.00 90.31 940 VAL A O 1
ATOM 7315 N N . GLN A 1 941 ? 0.108 -3.100 -33.231 1.00 88.62 941 GLN A N 1
ATOM 7316 C CA . GLN A 1 941 ? -0.185 -2.020 -34.170 1.00 88.62 941 GLN A CA 1
ATOM 7317 C C . GLN A 1 941 ? 1.082 -1.535 -34.891 1.00 88.62 941 GLN A C 1
ATOM 7319 O O . GLN A 1 941 ? 2.106 -1.260 -34.265 1.00 88.62 941 GLN A O 1
ATOM 7324 N N . ARG A 1 942 ? 0.996 -1.402 -36.219 1.00 84.44 942 ARG A N 1
ATOM 7325 C CA . ARG A 1 942 ? 2.044 -0.804 -37.062 1.00 84.44 942 ARG A CA 1
ATOM 7326 C C . ARG A 1 942 ? 1.589 0.556 -37.590 1.00 84.44 942 ARG A C 1
ATOM 7328 O O . ARG A 1 942 ? 0.388 0.827 -37.635 1.00 84.44 942 ARG A O 1
ATOM 7335 N N . ASN A 1 943 ? 2.533 1.372 -38.049 1.00 76.00 943 ASN A N 1
ATOM 7336 C CA . ASN A 1 943 ? 2.306 2.706 -38.598 1.00 76.00 943 ASN A CA 1
ATOM 7337 C C . ASN A 1 943 ? 1.656 3.663 -37.583 1.00 76.00 943 ASN A C 1
ATOM 7339 O O . ASN A 1 943 ? 0.637 4.292 -37.869 1.00 76.00 943 ASN A O 1
ATOM 7343 N N . VAL A 1 944 ? 2.247 3.723 -36.388 1.00 69.38 944 VAL A N 1
ATOM 7344 C CA . VAL A 1 944 ? 1.870 4.638 -35.298 1.00 69.38 944 VAL A CA 1
ATOM 7345 C C . VAL A 1 944 ? 2.641 5.961 -35.397 1.00 69.38 944 VAL A C 1
ATOM 7347 O O . VAL A 1 944 ? 3.739 5.999 -35.946 1.00 69.38 944 VAL A O 1
ATOM 7350 N N . ASP A 1 945 ? 2.107 7.044 -34.819 1.00 58.56 945 ASP A N 1
ATOM 7351 C CA . ASP A 1 945 ? 2.708 8.396 -34.871 1.00 58.56 945 ASP A CA 1
ATOM 7352 C C . ASP A 1 945 ? 4.042 8.533 -34.097 1.00 58.56 945 ASP A C 1
ATOM 7354 O O . ASP A 1 945 ? 4.674 9.594 -34.083 1.00 58.56 945 ASP A O 1
ATOM 7358 N N . VAL A 1 946 ? 4.502 7.448 -33.471 1.00 57.81 946 VAL A N 1
ATOM 7359 C CA . VAL A 1 946 ? 5.771 7.349 -32.746 1.00 57.81 946 VAL A CA 1
ATOM 7360 C C . VAL A 1 946 ? 6.829 6.739 -33.672 1.00 57.81 946 VAL A C 1
ATOM 7362 O O . VAL A 1 946 ? 6.660 5.629 -34.176 1.00 57.81 946 VAL A O 1
ATOM 7365 N N . LYS A 1 947 ? 7.941 7.453 -33.898 1.00 52.16 947 LYS A N 1
ATOM 7366 C CA . LYS A 1 947 ? 8.985 7.086 -34.884 1.00 52.16 947 LYS A CA 1
ATOM 7367 C C . LYS A 1 947 ? 9.679 5.753 -34.592 1.00 52.16 947 LYS A C 1
ATOM 7369 O O . LYS A 1 947 ? 10.353 5.198 -35.457 1.00 52.16 947 LYS A O 1
ATOM 7374 N N . GLU A 1 948 ? 9.598 5.284 -33.358 1.00 54.62 948 GLU A N 1
ATOM 7375 C CA . GLU A 1 948 ? 10.221 4.064 -32.868 1.00 54.62 948 GLU A CA 1
ATOM 7376 C C . GLU A 1 948 ? 9.374 2.801 -33.106 1.00 54.62 948 GLU A C 1
ATOM 7378 O O . GLU A 1 948 ? 9.921 1.709 -32.978 1.00 54.62 948 GLU A O 1
ATOM 7383 N N . GLY A 1 949 ? 8.101 2.946 -33.509 1.00 53.66 949 GLY A N 1
ATOM 7384 C CA . GLY A 1 949 ? 7.119 1.857 -33.573 1.00 53.66 949 GLY A CA 1
ATOM 7385 C C . GLY A 1 949 ? 6.457 1.588 -32.214 1.00 53.66 949 GLY A C 1
ATOM 7386 O O . GLY A 1 949 ? 6.955 2.007 -31.168 1.00 53.66 949 GLY A O 1
ATOM 7387 N N . MET A 1 950 ? 5.309 0.903 -32.201 1.00 49.91 950 MET A N 1
ATOM 7388 C CA . MET A 1 950 ? 4.621 0.569 -30.950 1.00 49.91 950 MET A CA 1
ATOM 7389 C C . MET A 1 950 ? 5.359 -0.584 -30.246 1.00 49.91 950 MET A C 1
ATOM 7391 O O . MET A 1 950 ? 5.407 -1.700 -30.752 1.00 49.91 950 MET A O 1
ATOM 7395 N N . CYS A 1 951 ? 5.933 -0.301 -29.073 1.00 54.19 951 CYS A N 1
ATOM 7396 C CA . CYS A 1 951 ? 6.694 -1.225 -28.208 1.00 54.19 951 CYS A CA 1
ATOM 7397 C C . CYS A 1 951 ? 8.070 -1.638 -28.752 1.00 54.19 951 CYS A C 1
ATOM 7399 O O . CYS A 1 951 ? 8.734 -2.500 -28.169 1.00 54.19 951 CYS A O 1
ATOM 7401 N N . GLU A 1 952 ? 8.514 -1.015 -29.844 1.00 52.31 952 GLU A N 1
ATOM 7402 C CA . GLU A 1 952 ? 9.773 -1.298 -30.529 1.00 52.31 952 GLU A CA 1
ATOM 7403 C C . GLU A 1 952 ? 10.811 -0.187 -30.276 1.00 52.31 952 GLU A C 1
ATOM 7405 O O . GLU A 1 952 ? 10.493 0.916 -29.830 1.00 52.31 952 GLU A O 1
ATOM 7410 N N . SER A 1 953 ? 12.096 -0.477 -30.528 1.00 42.03 953 SER A N 1
ATOM 7411 C CA . SER A 1 953 ? 13.138 0.555 -30.587 1.00 42.03 953 SER A CA 1
ATOM 7412 C C . SER A 1 953 ? 13.975 0.442 -31.862 1.00 42.03 953 SER A C 1
ATOM 7414 O O . SER A 1 953 ? 14.353 -0.668 -32.249 1.00 42.03 953 SER A O 1
ATOM 7416 N N . PRO A 1 954 ? 14.416 1.577 -32.439 1.00 38.97 954 PRO A N 1
ATOM 7417 C CA . PRO A 1 954 ? 15.348 1.648 -33.561 1.00 38.97 954 PRO A CA 1
ATOM 7418 C C . PRO A 1 954 ? 16.618 0.780 -33.476 1.00 38.97 954 PRO A C 1
ATOM 7420 O O . PRO A 1 954 ? 17.177 0.423 -34.509 1.00 38.97 954 PRO A O 1
ATOM 7423 N N . LYS A 1 955 ? 17.160 0.482 -32.290 1.00 36.56 955 LYS A N 1
ATOM 7424 C CA . LYS A 1 955 ? 18.555 0.003 -32.155 1.00 36.56 955 LYS A CA 1
ATOM 7425 C C . LYS A 1 955 ? 18.751 -1.523 -32.148 1.00 36.56 955 LYS A C 1
ATOM 7427 O O . LYS A 1 955 ? 19.899 -1.955 -32.070 1.00 36.56 955 LYS A O 1
ATOM 7432 N N . SER A 1 956 ? 17.689 -2.325 -32.265 1.00 41.41 956 SER A N 1
ATOM 7433 C CA . SER A 1 956 ? 17.753 -3.775 -31.982 1.00 41.41 956 SER A CA 1
ATOM 7434 C C . SER A 1 956 ? 16.999 -4.662 -32.987 1.00 41.41 956 SER A C 1
ATOM 7436 O O . SER A 1 956 ? 16.484 -5.717 -32.623 1.00 41.41 956 SER A O 1
ATOM 7438 N N . LEU A 1 957 ? 16.922 -4.250 -34.254 1.00 44.41 957 LEU A N 1
ATOM 7439 C CA . LEU A 1 957 ? 16.324 -5.038 -35.337 1.00 44.41 957 LEU A CA 1
ATOM 7440 C C . LEU A 1 957 ? 17.445 -5.694 -36.150 1.00 44.41 957 LEU A C 1
ATOM 7442 O O . LEU A 1 957 ? 18.214 -4.989 -36.804 1.00 44.41 957 LEU A O 1
ATOM 7446 N N . SER A 1 958 ? 17.579 -7.022 -36.126 1.00 37.94 958 SER A N 1
ATOM 7447 C CA . SER A 1 958 ? 18.650 -7.722 -36.857 1.00 37.94 958 SER A CA 1
ATOM 7448 C C . SER A 1 958 ? 18.114 -8.874 -37.710 1.00 37.94 958 SER A C 1
ATOM 7450 O O . SER A 1 958 ? 17.187 -9.586 -37.334 1.00 37.94 958 SER A O 1
ATOM 7452 N N . HIS A 1 959 ? 18.677 -9.034 -38.909 1.00 35.44 959 HIS A N 1
ATOM 7453 C CA . HIS A 1 959 ? 18.289 -10.058 -39.880 1.00 35.44 959 HIS A CA 1
ATOM 7454 C C . HIS A 1 959 ? 19.519 -10.696 -40.528 1.00 35.44 959 HIS A C 1
ATOM 7456 O O . HIS A 1 959 ? 20.574 -10.077 -40.645 1.00 35.44 959 HIS A O 1
ATOM 7462 N N . ILE A 1 960 ? 19.395 -11.939 -40.985 1.00 35.66 960 ILE A N 1
ATOM 7463 C CA . ILE A 1 960 ? 20.495 -12.689 -41.610 1.00 35.66 960 ILE A CA 1
ATOM 7464 C C . ILE A 1 960 ? 20.703 -12.185 -43.043 1.00 35.66 960 ILE A C 1
ATOM 7466 O O . ILE A 1 960 ? 19.772 -12.201 -43.841 1.00 35.66 960 ILE A O 1
ATOM 7470 N N . SER A 1 961 ? 21.921 -11.767 -43.392 1.00 29.34 961 SER A N 1
ATOM 7471 C CA . SER A 1 961 ? 22.241 -11.121 -44.671 1.00 29.34 961 SER A CA 1
ATOM 7472 C C . SER A 1 961 ? 22.784 -12.085 -45.730 1.00 29.34 961 SER A C 1
ATOM 7474 O O . SER A 1 961 ? 22.633 -11.851 -46.931 1.00 29.34 961 SER A O 1
ATOM 7476 N N . LYS A 1 962 ? 23.405 -13.204 -45.316 1.00 32.22 962 LYS A N 1
ATOM 7477 C CA . LYS A 1 962 ? 23.912 -14.272 -46.202 1.00 32.22 962 LYS A CA 1
ATOM 7478 C C . LYS A 1 962 ? 23.870 -15.632 -45.491 1.00 32.22 962 LYS A C 1
ATOM 7480 O O . LYS A 1 962 ? 24.281 -15.716 -44.347 1.00 32.22 962 LYS A O 1
ATOM 7485 N N . ALA A 1 963 ? 23.477 -16.710 -46.178 1.00 28.05 963 ALA A N 1
ATOM 7486 C CA . ALA A 1 963 ? 23.585 -18.109 -45.720 1.00 28.05 963 ALA A CA 1
ATOM 7487 C C . ALA A 1 963 ? 24.215 -19.002 -46.815 1.00 28.05 963 ALA A C 1
ATOM 7489 O O . ALA A 1 963 ? 23.886 -18.818 -47.991 1.00 28.05 963 ALA A O 1
ATOM 7490 N N . THR A 1 964 ? 25.146 -19.913 -46.473 1.00 28.50 964 THR A N 1
ATOM 7491 C CA . THR A 1 964 ? 25.822 -20.811 -47.444 1.00 28.50 964 THR A CA 1
ATOM 7492 C C . THR A 1 964 ? 25.163 -22.177 -47.399 1.00 28.50 964 THR A C 1
ATOM 7494 O O . THR A 1 964 ? 25.187 -22.835 -46.366 1.00 28.50 964 THR A O 1
ATOM 7497 N N . LEU A 1 965 ? 24.699 -22.652 -48.555 1.00 27.02 965 LEU A N 1
ATOM 7498 C CA . LEU A 1 965 ? 24.441 -24.069 -48.790 1.00 27.02 965 LEU A CA 1
ATOM 7499 C C . LEU A 1 965 ? 25.770 -24.817 -48.958 1.00 27.02 965 LEU A C 1
ATOM 7501 O O . LEU A 1 965 ? 26.495 -24.579 -49.924 1.00 27.02 965 LEU A O 1
ATOM 7505 N N . LEU A 1 966 ? 26.066 -25.772 -48.075 1.00 26.66 966 LEU A N 1
ATOM 7506 C CA . LEU A 1 966 ? 26.932 -26.896 -48.432 1.00 26.66 966 LEU A CA 1
ATOM 7507 C C . LEU A 1 966 ? 26.044 -28.001 -49.005 1.00 26.66 966 LEU A C 1
ATOM 7509 O O . LEU A 1 966 ? 25.634 -28.928 -48.313 1.00 26.66 966 LEU A O 1
ATOM 7513 N N . LEU A 1 967 ? 25.734 -27.888 -50.298 1.00 27.14 967 LEU A N 1
ATOM 7514 C CA . LEU A 1 967 ? 25.290 -29.040 -51.074 1.00 27.14 967 LEU A CA 1
ATOM 7515 C C . LEU A 1 967 ? 26.477 -30.002 -51.166 1.00 27.14 967 LEU A C 1
ATOM 7517 O O . LEU A 1 967 ? 27.434 -29.754 -51.905 1.00 27.14 967 LEU A O 1
ATOM 7521 N N . ASN A 1 968 ? 26.427 -31.107 -50.421 1.00 25.89 968 ASN A N 1
ATOM 7522 C CA . ASN A 1 968 ? 27.255 -32.257 -50.757 1.00 25.89 968 ASN A CA 1
ATOM 7523 C C . ASN A 1 968 ? 26.927 -32.656 -52.200 1.00 25.89 968 ASN A C 1
ATOM 7525 O O . ASN A 1 968 ? 25.771 -32.874 -52.556 1.00 25.89 968 ASN A O 1
ATOM 7529 N N . LYS A 1 969 ? 27.970 -32.675 -53.033 1.00 29.08 969 LYS A N 1
ATOM 7530 C CA . LYS A 1 969 ? 27.943 -32.981 -54.464 1.00 29.08 969 LYS A CA 1
ATOM 7531 C C . LYS A 1 969 ? 27.026 -34.170 -54.778 1.00 29.08 969 LYS A C 1
ATOM 7533 O O . LYS A 1 969 ? 27.427 -35.314 -54.594 1.00 29.08 969 LYS A O 1
ATOM 7538 N N . TRP A 1 970 ? 25.882 -33.899 -55.396 1.00 22.45 970 TRP A N 1
ATOM 7539 C CA . TRP A 1 970 ? 25.327 -34.782 -56.417 1.00 22.45 970 TRP A CA 1
ATOM 7540 C C . TRP A 1 970 ? 25.524 -34.098 -57.768 1.00 22.45 970 TRP A C 1
ATOM 7542 O O . TRP A 1 970 ? 24.895 -33.094 -58.094 1.00 22.45 970 TRP A O 1
ATOM 7552 N N . LYS A 1 971 ? 26.495 -34.605 -58.531 1.00 31.28 971 LYS A N 1
ATOM 7553 C CA . LYS A 1 971 ? 26.654 -34.274 -59.945 1.00 31.28 971 LYS A CA 1
ATOM 7554 C C . LYS A 1 971 ? 25.485 -34.906 -60.706 1.00 31.28 971 LYS A C 1
ATOM 7556 O O . LYS A 1 971 ? 25.525 -36.105 -60.937 1.00 31.28 971 LYS A O 1
ATOM 7561 N N . SER A 1 972 ? 24.538 -34.102 -61.177 1.00 26.17 972 SER A N 1
ATOM 7562 C CA . SER A 1 972 ? 24.069 -34.185 -62.567 1.00 26.17 972 SER A CA 1
ATOM 7563 C C . SER A 1 972 ? 23.234 -32.954 -62.918 1.00 26.17 972 SER A C 1
ATOM 7565 O O . SER A 1 972 ? 22.168 -32.737 -62.358 1.00 26.17 972 SER A O 1
ATOM 7567 N N . SER A 1 973 ? 23.783 -32.156 -63.829 1.00 32.41 973 SER A N 1
ATOM 7568 C CA . SER A 1 973 ? 23.114 -31.559 -64.987 1.00 32.41 973 SER A CA 1
ATOM 7569 C C . SER A 1 973 ? 21.668 -31.053 -64.829 1.00 32.41 973 SER A C 1
ATOM 7571 O O . SER A 1 973 ? 20.733 -31.837 -64.736 1.00 32.41 973 SER A O 1
ATOM 7573 N N . SER A 1 974 ? 21.507 -29.736 -65.004 1.00 36.38 974 SER A N 1
ATOM 7574 C CA . SER A 1 974 ? 20.285 -29.101 -65.532 1.00 36.38 974 SER A CA 1
ATOM 7575 C C . SER A 1 974 ? 19.061 -29.049 -64.604 1.00 36.38 974 SER A C 1
ATOM 7577 O O . SER A 1 974 ? 18.092 -29.772 -64.804 1.00 36.38 974 SER A O 1
ATOM 7579 N N . ALA A 1 975 ? 19.021 -28.093 -63.674 1.00 26.00 975 ALA A N 1
ATOM 7580 C CA . ALA A 1 975 ? 17.749 -27.623 -63.122 1.00 26.00 975 ALA A CA 1
ATOM 7581 C C . ALA A 1 975 ? 17.806 -26.110 -62.879 1.00 26.00 975 ALA A C 1
ATOM 7583 O O . ALA A 1 975 ? 18.311 -25.637 -61.862 1.00 26.00 975 ALA A O 1
ATOM 7584 N N . LEU A 1 976 ? 17.303 -25.343 -63.852 1.00 27.23 976 LEU A N 1
ATOM 7585 C CA . LEU A 1 976 ? 16.809 -23.992 -63.605 1.00 27.23 976 LEU A CA 1
ATOM 7586 C C . LEU A 1 976 ? 15.723 -24.108 -62.528 1.00 27.23 976 LEU A C 1
ATOM 7588 O O . LEU A 1 976 ? 14.684 -24.720 -62.768 1.00 27.23 976 LEU A O 1
ATOM 7592 N N . VAL A 1 977 ? 15.953 -23.518 -61.358 1.00 28.73 977 VAL A N 1
ATOM 7593 C CA . VAL A 1 977 ? 14.887 -23.283 -60.383 1.00 28.73 977 VAL A CA 1
ATOM 7594 C C . VAL A 1 977 ? 13.897 -22.317 -61.033 1.00 28.73 977 VAL A C 1
ATOM 7596 O O . VAL A 1 977 ? 14.204 -21.149 -61.275 1.00 28.73 977 VAL A O 1
ATOM 7599 N N . TRP A 1 978 ? 12.730 -22.849 -61.382 1.00 26.02 978 TRP A N 1
ATOM 7600 C CA . TRP A 1 978 ? 11.589 -22.113 -61.905 1.00 26.02 978 TRP A CA 1
ATOM 7601 C C . TRP A 1 978 ? 11.132 -21.107 -60.839 1.00 26.02 978 TRP A C 1
ATOM 7603 O O . TRP A 1 978 ? 10.664 -21.499 -59.775 1.00 26.02 978 TRP A O 1
ATOM 7613 N N . LYS A 1 979 ? 11.279 -19.807 -61.109 1.00 28.64 979 LYS A N 1
ATOM 7614 C CA . LYS A 1 979 ? 10.526 -18.760 -60.408 1.00 28.64 979 LYS A CA 1
ATOM 7615 C C . LYS A 1 979 ? 9.175 -18.642 -61.117 1.00 28.64 979 LYS A C 1
ATOM 7617 O O . LYS A 1 979 ? 9.174 -18.144 -62.246 1.00 28.64 979 LYS A O 1
ATOM 7622 N N . PRO A 1 980 ? 8.035 -19.047 -60.533 1.00 34.00 980 PRO A N 1
ATOM 7623 C CA . PRO A 1 980 ? 6.764 -18.626 -61.088 1.00 34.00 980 PRO A CA 1
ATOM 7624 C C . PRO A 1 980 ? 6.650 -17.122 -60.832 1.00 34.00 980 PRO A C 1
ATOM 7626 O O . PRO A 1 980 ? 6.707 -16.656 -59.697 1.00 34.00 980 PRO A O 1
ATOM 7629 N N . SER A 1 981 ? 6.556 -16.334 -61.900 1.00 39.16 981 SER A N 1
ATOM 7630 C CA . SER A 1 981 ? 6.221 -14.917 -61.787 1.00 39.16 981 SER A CA 1
ATOM 7631 C C . SER A 1 981 ? 4.853 -14.772 -61.117 1.00 39.16 981 SER A C 1
ATOM 7633 O O . SER A 1 981 ? 3.944 -15.520 -61.474 1.00 39.16 981 SER A O 1
ATOM 7635 N N . LEU A 1 982 ? 4.688 -13.773 -60.243 1.00 40.62 982 LEU A N 1
ATOM 7636 C CA . LEU A 1 982 ? 3.440 -13.415 -59.544 1.00 40.62 982 LEU A CA 1
ATOM 7637 C C . LEU A 1 982 ? 2.189 -13.444 -60.450 1.00 40.62 982 LEU A C 1
ATOM 7639 O O . LEU A 1 982 ? 1.109 -13.830 -60.016 1.00 40.62 982 LEU A O 1
ATOM 7643 N N . LYS A 1 983 ? 2.360 -13.127 -61.742 1.00 36.31 983 LYS A N 1
ATOM 7644 C CA . LYS A 1 983 ? 1.308 -13.182 -62.769 1.00 36.31 983 LYS A CA 1
ATOM 7645 C C . LYS A 1 983 ? 0.699 -14.573 -62.975 1.00 36.31 983 LYS A C 1
ATOM 7647 O O . LYS A 1 983 ? -0.470 -14.659 -63.314 1.00 36.31 983 LYS A O 1
ATOM 7652 N N . LEU A 1 984 ? 1.466 -15.648 -62.789 1.00 39.25 984 LEU A N 1
ATOM 7653 C CA . LEU A 1 984 ? 0.995 -17.023 -62.985 1.00 39.25 984 LEU A CA 1
ATOM 7654 C C . LEU A 1 984 ? 0.163 -17.512 -61.791 1.00 39.25 984 LEU A C 1
ATOM 7656 O O . LEU A 1 984 ? -0.781 -18.268 -61.981 1.00 39.25 984 LEU A O 1
ATOM 7660 N N . ILE A 1 985 ? 0.507 -17.053 -60.583 1.00 45.69 985 ILE A N 1
ATOM 7661 C CA . ILE A 1 985 ? -0.209 -17.367 -59.338 1.00 45.69 985 ILE A CA 1
ATOM 7662 C C . ILE A 1 985 ? -1.506 -16.555 -59.266 1.00 45.69 985 ILE A C 1
ATOM 7664 O O . ILE A 1 985 ? -2.555 -17.128 -59.007 1.00 45.69 985 ILE A O 1
ATOM 7668 N N . GLN A 1 986 ? -1.463 -15.263 -59.615 1.00 39.72 986 GLN A N 1
ATOM 7669 C CA . GLN A 1 986 ? -2.667 -14.433 -59.740 1.00 39.72 986 GLN A CA 1
ATOM 7670 C C . GLN A 1 986 ? -3.612 -14.961 -60.827 1.00 39.72 986 GLN A C 1
ATOM 7672 O O . GLN A 1 986 ? -4.813 -15.030 -60.605 1.00 39.72 986 GLN A O 1
ATOM 7677 N N . TRP A 1 987 ? -3.082 -15.424 -61.966 1.00 44.31 987 TRP A N 1
ATOM 7678 C CA . TRP A 1 987 ? -3.887 -16.085 -63.000 1.00 44.31 987 TRP A CA 1
ATOM 7679 C C . TRP A 1 987 ? -4.521 -17.398 -62.506 1.00 44.31 987 TRP A C 1
ATOM 7681 O O . TRP A 1 987 ? -5.666 -17.685 -62.841 1.00 44.31 987 TRP A O 1
ATOM 7691 N N . TRP A 1 988 ? -3.817 -18.165 -61.667 1.00 39.31 988 TRP A N 1
ATOM 7692 C CA . TRP A 1 988 ? -4.343 -19.378 -61.030 1.00 39.31 988 TRP A CA 1
ATOM 7693 C C . TRP A 1 988 ? -5.423 -19.091 -59.975 1.00 39.31 988 TRP A C 1
ATOM 7695 O O . TRP A 1 988 ? -6.425 -19.800 -59.936 1.00 39.31 988 TRP A O 1
ATOM 7705 N N . GLN A 1 989 ? -5.261 -18.041 -59.165 1.00 44.28 989 GLN A N 1
ATOM 7706 C CA . GLN A 1 989 ? -6.274 -17.589 -58.203 1.00 44.28 989 GLN A CA 1
ATOM 7707 C C . GLN A 1 989 ? -7.543 -17.104 -58.908 1.00 44.28 989 GLN A C 1
ATOM 7709 O O . GLN A 1 989 ? -8.630 -17.533 -58.539 1.00 44.28 989 GLN A O 1
ATOM 7714 N N . SER A 1 990 ? -7.416 -16.340 -59.998 1.00 44.91 990 SER A N 1
ATOM 7715 C CA . SER A 1 990 ? -8.575 -15.918 -60.795 1.00 44.91 990 SER A CA 1
ATOM 7716 C C . SER A 1 990 ? -9.308 -17.090 -61.460 1.00 44.91 990 SER A C 1
ATOM 7718 O O . SER A 1 990 ? -10.512 -17.011 -61.684 1.00 44.91 990 SER A O 1
ATOM 7720 N N . ILE A 1 991 ? -8.611 -18.188 -61.779 1.00 48.88 991 ILE A N 1
ATOM 7721 C CA . ILE A 1 991 ? -9.248 -19.416 -62.281 1.00 48.88 991 ILE A CA 1
ATOM 7722 C C . ILE A 1 991 ? -9.983 -20.148 -61.157 1.00 48.88 991 ILE A C 1
ATOM 7724 O O . ILE A 1 991 ? -11.089 -20.624 -61.386 1.00 48.88 991 ILE A O 1
ATOM 7728 N N . LEU A 1 992 ? -9.404 -20.233 -59.957 1.00 48.62 992 LEU A N 1
ATOM 7729 C CA . LEU A 1 992 ? -10.046 -20.884 -58.812 1.00 48.62 992 LEU A CA 1
ATOM 7730 C C . LEU A 1 992 ? -11.286 -20.116 -58.336 1.00 48.62 992 LEU A C 1
ATOM 7732 O O . LEU A 1 992 ? -12.308 -20.744 -58.080 1.00 48.62 992 LEU A O 1
ATOM 7736 N N . GLU A 1 993 ? -11.234 -18.784 -58.314 1.00 50.19 993 GLU A N 1
ATOM 7737 C CA . GLU A 1 993 ? -12.389 -17.924 -58.023 1.00 50.19 993 GLU A CA 1
ATOM 7738 C C . GLU A 1 993 ? -13.463 -18.048 -59.113 1.00 50.19 993 GLU A C 1
ATOM 7740 O O . GLU A 1 993 ? -14.625 -18.283 -58.803 1.00 50.19 993 GLU A O 1
ATOM 7745 N N . ALA A 1 994 ? -13.084 -18.047 -60.398 1.00 46.50 994 ALA A N 1
ATOM 7746 C CA . ALA A 1 994 ? -14.038 -18.257 -61.492 1.00 46.50 994 ALA A CA 1
ATOM 7747 C C . ALA A 1 994 ? -14.660 -19.669 -61.506 1.00 46.50 994 ALA A C 1
ATOM 7749 O O . ALA A 1 994 ? -15.768 -19.853 -62.016 1.00 46.50 994 ALA A O 1
ATOM 7750 N N . VAL A 1 995 ? -13.955 -20.679 -60.982 1.00 48.62 995 VAL A N 1
ATOM 7751 C CA . VAL A 1 995 ? -14.467 -22.048 -60.816 1.00 48.62 995 VAL A CA 1
ATOM 7752 C C . VAL A 1 995 ? -15.392 -22.135 -59.602 1.00 48.62 995 VAL A C 1
ATOM 7754 O O . VAL A 1 995 ? -16.454 -22.743 -59.721 1.00 48.62 995 VAL A O 1
ATOM 7757 N N . ALA A 1 996 ? -15.049 -21.495 -58.483 1.00 47.16 996 ALA A N 1
ATOM 7758 C CA . ALA A 1 996 ? -15.902 -21.416 -57.298 1.00 47.16 996 ALA A CA 1
ATOM 7759 C C . ALA A 1 996 ? -17.216 -20.678 -57.602 1.00 47.16 996 ALA A C 1
ATOM 7761 O O . ALA A 1 996 ? -18.291 -21.229 -57.358 1.00 47.16 996 ALA A O 1
ATOM 7762 N N . ASP A 1 997 ? -17.137 -19.528 -58.278 1.00 47.28 997 ASP A N 1
ATOM 7763 C CA . ASP A 1 997 ? -18.303 -18.765 -58.728 1.00 47.28 997 ASP A CA 1
ATOM 7764 C C . ASP A 1 997 ? -19.177 -19.588 -59.683 1.00 47.28 997 ASP A C 1
ATOM 7766 O O . ASP A 1 997 ? -20.401 -19.551 -59.590 1.00 47.28 997 ASP A O 1
ATOM 7770 N N . ARG A 1 998 ? -18.584 -20.400 -60.575 1.00 46.62 998 ARG A N 1
ATOM 7771 C CA . ARG A 1 998 ? -19.343 -21.300 -61.468 1.00 46.62 998 ARG A CA 1
ATOM 7772 C C . ARG A 1 998 ? -20.025 -22.451 -60.734 1.00 46.62 998 ARG A C 1
ATOM 7774 O O . ARG A 1 998 ? -21.130 -22.828 -61.123 1.00 46.62 998 ARG A O 1
ATOM 7781 N N . VAL A 1 999 ? -19.383 -23.015 -59.713 1.00 51.25 999 VAL A N 1
ATOM 7782 C CA . VAL A 1 999 ? -19.954 -24.083 -58.874 1.00 51.25 999 VAL A CA 1
ATOM 7783 C C . VAL A 1 999 ? -21.120 -23.540 -58.042 1.00 51.25 999 VAL A C 1
ATOM 7785 O O . VAL A 1 999 ? -22.140 -24.213 -57.892 1.00 51.25 999 VAL A O 1
ATOM 7788 N N . GLU A 1 1000 ? -21.024 -22.298 -57.573 1.00 46.38 1000 GLU A N 1
ATOM 7789 C CA . GLU A 1 1000 ? -22.092 -21.611 -56.844 1.00 46.38 1000 GLU A CA 1
ATOM 7790 C C . GLU A 1 1000 ? -23.244 -21.178 -57.772 1.00 46.38 1000 GLU A C 1
ATOM 7792 O O . GLU A 1 1000 ? -24.418 -21.333 -57.432 1.00 46.38 1000 GLU A O 1
ATOM 7797 N N . MET A 1 1001 ? -22.933 -20.774 -59.010 1.00 43.69 1001 MET A N 1
ATOM 7798 C CA . MET A 1 1001 ? -23.930 -20.494 -60.051 1.00 43.69 1001 MET A CA 1
ATOM 7799 C C . MET A 1 1001 ? -24.691 -21.756 -60.497 1.00 43.69 1001 MET A C 1
ATOM 7801 O O . MET A 1 1001 ? -25.883 -21.676 -60.793 1.00 43.69 1001 MET A O 1
ATOM 7805 N N . GLN A 1 1002 ? -24.039 -22.928 -60.518 1.00 45.97 1002 GLN A N 1
ATOM 7806 C CA . GLN A 1 1002 ? -24.680 -24.204 -60.867 1.00 45.97 1002 GLN A CA 1
ATOM 7807 C C . GLN A 1 1002 ? -25.532 -24.795 -59.736 1.00 45.97 1002 GLN A C 1
ATOM 7809 O O . GLN A 1 1002 ? -26.515 -25.470 -60.030 1.00 45.97 1002 GLN A O 1
ATOM 7814 N N . LYS A 1 1003 ? -25.245 -24.493 -58.462 1.00 49.16 1003 LYS A N 1
ATOM 7815 C CA . LYS A 1 1003 ? -26.119 -24.878 -57.334 1.00 49.16 1003 LYS A CA 1
ATOM 7816 C C . LYS A 1 1003 ? -27.483 -24.171 -57.345 1.00 49.16 1003 LYS A C 1
ATOM 7818 O O . LYS A 1 1003 ? -28.431 -24.698 -56.771 1.00 49.16 1003 LYS A O 1
ATOM 7823 N N . ASN A 1 1004 ? -27.601 -23.022 -58.016 1.00 44.03 1004 ASN A N 1
ATOM 7824 C CA . ASN A 1 1004 ? -28.845 -22.247 -58.124 1.00 44.03 1004 ASN A CA 1
ATOM 7825 C C . ASN A 1 1004 ? -29.725 -22.610 -59.335 1.00 44.03 1004 ASN A C 1
ATOM 7827 O O . ASN A 1 1004 ? -30.820 -22.063 -59.477 1.00 44.03 1004 ASN A O 1
ATOM 7831 N N . ILE A 1 1005 ? -29.291 -23.531 -60.201 1.00 43.22 1005 ILE A N 1
ATOM 7832 C CA . ILE A 1 1005 ? -30.103 -24.033 -61.315 1.00 43.22 1005 ILE A CA 1
ATOM 7833 C C . ILE A 1 1005 ? -30.531 -25.454 -60.960 1.00 43.22 1005 ILE A C 1
ATOM 7835 O O . ILE A 1 1005 ? -29.736 -26.388 -60.978 1.00 43.22 1005 ILE A O 1
ATOM 7839 N N . GLY A 1 1006 ? -31.799 -25.593 -60.580 1.00 45.06 1006 GLY A N 1
ATOM 7840 C CA . GLY A 1 1006 ? -32.390 -26.872 -60.224 1.00 45.06 1006 GLY A CA 1
ATOM 7841 C C . GLY A 1 1006 ? -32.362 -27.880 -61.376 1.00 45.06 1006 GLY A C 1
ATOM 7842 O O . GLY A 1 1006 ? -32.939 -27.639 -62.432 1.00 45.06 1006 GLY A O 1
ATOM 7843 N N . ASP A 1 1007 ? -31.786 -29.036 -61.055 1.00 42.19 1007 ASP A N 1
ATOM 7844 C CA . ASP A 1 1007 ? -32.103 -30.378 -61.550 1.00 42.19 1007 ASP A CA 1
ATOM 7845 C C . ASP A 1 1007 ? -31.314 -30.979 -62.744 1.00 42.19 1007 ASP A C 1
ATOM 7847 O O . ASP A 1 1007 ? -31.126 -30.386 -63.803 1.00 42.19 1007 ASP A O 1
ATOM 7851 N N . GLN A 1 1008 ? -30.939 -32.246 -62.510 1.00 48.16 1008 GLN A N 1
ATOM 7852 C CA . GLN A 1 1008 ? -30.496 -33.337 -63.399 1.00 48.16 1008 GLN A CA 1
ATOM 7853 C C . GLN A 1 1008 ? -29.142 -33.276 -64.138 1.00 48.16 1008 GLN A C 1
ATOM 7855 O O . GLN A 1 1008 ? -29.094 -33.081 -65.348 1.00 48.16 1008 GLN A O 1
ATOM 7860 N N . SER A 1 1009 ? -28.058 -33.691 -63.458 1.00 39.00 1009 SER A N 1
ATOM 7861 C CA . SER A 1 1009 ? -27.034 -34.581 -64.057 1.00 39.00 1009 SER A CA 1
ATOM 7862 C C . SER A 1 1009 ? -26.084 -35.181 -63.001 1.00 39.00 1009 SER A C 1
ATOM 7864 O O . SER A 1 1009 ? -25.060 -34.591 -62.665 1.00 39.00 1009 SER A O 1
ATOM 7866 N N . ASN A 1 1010 ? -26.390 -36.383 -62.501 1.00 43.53 1010 ASN A N 1
ATOM 7867 C CA . ASN A 1 1010 ? -25.596 -37.096 -61.482 1.00 43.53 1010 ASN A CA 1
ATOM 7868 C C . ASN A 1 1010 ? -24.416 -37.934 -62.033 1.00 43.53 1010 ASN A C 1
ATOM 7870 O O . ASN A 1 1010 ? -23.869 -38.757 -61.309 1.00 43.53 1010 ASN A O 1
ATOM 7874 N N . GLU A 1 1011 ? -23.979 -37.736 -63.281 1.00 44.38 1011 GLU A N 1
ATOM 7875 C CA . GLU A 1 1011 ? -22.872 -38.523 -63.870 1.00 44.38 1011 GLU A CA 1
ATOM 7876 C C . GLU A 1 1011 ? -21.537 -37.765 -64.009 1.00 44.38 1011 GLU A C 1
ATOM 7878 O O . GLU A 1 1011 ? -20.530 -38.373 -64.356 1.00 44.38 1011 GLU A O 1
ATOM 7883 N N . TRP A 1 1012 ? -21.473 -36.466 -63.690 1.00 41.25 1012 TRP A N 1
ATOM 7884 C CA . TRP A 1 1012 ? -20.232 -35.673 -63.814 1.00 41.25 1012 TRP A CA 1
ATOM 7885 C C . TRP A 1 1012 ? -19.478 -35.434 -62.498 1.00 41.25 1012 TRP A C 1
ATOM 7887 O O . TRP A 1 1012 ? -18.298 -35.092 -62.530 1.00 41.25 1012 TRP A O 1
ATOM 7897 N N . ILE A 1 1013 ? -20.127 -35.644 -61.349 1.00 46.69 1013 ILE A N 1
ATOM 7898 C CA . ILE A 1 1013 ? -19.538 -35.377 -60.025 1.00 46.69 1013 ILE A CA 1
ATOM 7899 C C . ILE A 1 1013 ? -18.560 -36.499 -59.623 1.00 46.69 1013 ILE A C 1
ATOM 7901 O O . ILE A 1 1013 ? -17.463 -36.215 -59.151 1.00 46.69 1013 ILE A O 1
ATOM 7905 N N . GLY A 1 1014 ? -18.866 -37.762 -59.949 1.00 41.94 1014 GLY A N 1
ATOM 7906 C CA . GLY A 1 1014 ? -18.018 -38.907 -59.579 1.00 41.94 1014 GLY A CA 1
ATOM 7907 C C . GLY A 1 1014 ? -16.627 -38.934 -60.233 1.00 41.94 1014 GLY A C 1
ATOM 7908 O O . GLY A 1 1014 ? -15.684 -39.451 -59.645 1.00 41.94 1014 GLY A O 1
ATOM 7909 N N . GLY A 1 1015 ? -16.460 -38.337 -61.420 1.00 43.09 1015 GLY A N 1
ATOM 7910 C CA . GLY A 1 1015 ? -15.162 -38.304 -62.112 1.00 43.09 1015 GLY A CA 1
ATOM 7911 C C . GLY A 1 1015 ? -14.162 -37.293 -61.537 1.00 43.09 1015 GLY A C 1
ATOM 7912 O O . GLY A 1 1015 ? -12.955 -37.457 -61.713 1.00 43.09 1015 GLY A O 1
ATOM 7913 N N . TRP A 1 1016 ? -14.648 -36.255 -60.848 1.00 46.22 1016 TRP A N 1
ATOM 7914 C CA . TRP A 1 1016 ? -13.798 -35.247 -60.204 1.00 46.22 1016 TRP A CA 1
ATOM 7915 C C . TRP A 1 1016 ? -13.374 -35.667 -58.798 1.00 46.22 1016 TRP A C 1
ATOM 7917 O O . TRP A 1 1016 ? -12.229 -35.415 -58.419 1.00 46.22 1016 TRP A O 1
ATOM 7927 N N . ASP A 1 1017 ? -14.240 -36.381 -58.080 1.00 45.59 1017 ASP A N 1
ATOM 7928 C CA . ASP A 1 1017 ? -13.917 -36.932 -56.763 1.00 45.59 1017 ASP A CA 1
ATOM 7929 C C . ASP A 1 1017 ? -12.835 -38.025 -56.854 1.00 45.59 1017 ASP A C 1
ATOM 7931 O O . ASP A 1 1017 ? -11.882 -38.003 -56.074 1.00 45.59 1017 ASP A O 1
ATOM 7935 N N . ASP A 1 1018 ? -12.874 -38.895 -57.872 1.00 45.88 1018 ASP A N 1
ATOM 7936 C CA . ASP A 1 1018 ? -11.823 -39.902 -58.111 1.00 45.88 1018 ASP A CA 1
ATOM 7937 C C . ASP A 1 1018 ? -10.478 -39.275 -58.535 1.00 45.88 1018 ASP A C 1
ATOM 7939 O O . ASP A 1 1018 ? -9.399 -39.758 -58.167 1.00 45.88 1018 ASP A O 1
ATOM 7943 N N . ALA A 1 1019 ? -10.512 -38.163 -59.278 1.00 46.47 1019 ALA A N 1
ATOM 7944 C CA . ALA A 1 1019 ? -9.311 -37.427 -59.669 1.00 46.47 1019 ALA A CA 1
ATOM 7945 C C . ALA A 1 1019 ? -8.666 -36.711 -58.469 1.00 46.47 1019 ALA A C 1
ATOM 7947 O O . ALA A 1 1019 ? -7.445 -36.759 -58.305 1.00 46.47 1019 ALA A O 1
ATOM 7948 N N . LEU A 1 1020 ? -9.478 -36.102 -57.599 1.00 50.06 1020 LEU A N 1
ATOM 7949 C CA . LEU A 1 1020 ? -9.021 -35.475 -56.357 1.00 50.06 1020 LEU A CA 1
ATOM 7950 C C . LEU A 1 1020 ? -8.511 -36.513 -55.352 1.00 50.06 1020 LEU A C 1
ATOM 7952 O O . LEU A 1 1020 ? -7.465 -36.292 -54.742 1.00 50.06 1020 LEU A O 1
ATOM 7956 N N . ALA A 1 1021 ? -9.159 -37.677 -55.252 1.00 48.03 1021 ALA A N 1
ATOM 7957 C CA . ALA A 1 1021 ? -8.694 -38.789 -54.427 1.00 48.03 1021 ALA A CA 1
ATOM 7958 C C . ALA A 1 1021 ? -7.346 -39.347 -54.917 1.00 48.03 1021 ALA A C 1
ATOM 7960 O O . ALA A 1 1021 ? -6.461 -39.629 -54.112 1.00 48.03 1021 ALA A O 1
ATOM 7961 N N . THR A 1 1022 ? -7.133 -39.437 -56.233 1.00 46.91 1022 THR A N 1
ATOM 7962 C CA . THR A 1 1022 ? -5.860 -39.907 -56.814 1.00 46.91 1022 THR A CA 1
ATOM 7963 C C . THR A 1 1022 ? -4.714 -38.905 -56.599 1.00 46.91 1022 THR A C 1
ATOM 7965 O O . THR A 1 1022 ? -3.569 -39.301 -56.350 1.00 46.91 1022 THR A O 1
ATOM 7968 N N . VAL A 1 1023 ? -5.014 -37.600 -56.643 1.00 48.38 1023 VAL A N 1
ATOM 7969 C CA . VAL A 1 1023 ? -4.054 -36.525 -56.336 1.00 48.38 1023 VAL A CA 1
ATOM 7970 C C . VAL A 1 1023 ? -3.725 -36.493 -54.841 1.00 48.38 1023 VAL A C 1
ATOM 7972 O O . VAL A 1 1023 ? -2.549 -36.415 -54.489 1.00 48.38 1023 VAL A O 1
ATOM 7975 N N . ALA A 1 1024 ? -4.726 -36.641 -53.969 1.00 46.31 1024 ALA A N 1
ATOM 7976 C CA . ALA A 1 1024 ? -4.536 -36.718 -52.522 1.00 46.31 1024 ALA A CA 1
ATOM 7977 C C . ALA A 1 1024 ? -3.673 -37.930 -52.120 1.00 46.31 1024 ALA A C 1
ATOM 7979 O O . ALA A 1 1024 ? -2.709 -37.782 -51.371 1.00 46.31 1024 ALA A O 1
ATOM 7980 N N . ASN A 1 1025 ? -3.924 -39.101 -52.713 1.00 42.59 1025 ASN A N 1
ATOM 7981 C CA . ASN A 1 1025 ? -3.186 -40.332 -52.410 1.00 42.59 1025 ASN A CA 1
ATOM 7982 C C . ASN A 1 1025 ? -1.726 -40.299 -52.926 1.00 42.59 1025 ASN A C 1
ATOM 7984 O O . ASN A 1 1025 ? -0.819 -40.874 -52.319 1.00 42.59 1025 ASN A O 1
ATOM 7988 N N . SER A 1 1026 ? -1.462 -39.562 -54.015 1.00 44.66 1026 SER A N 1
ATOM 7989 C CA . SER A 1 1026 ? -0.098 -39.322 -54.524 1.00 44.66 1026 SER A CA 1
ATOM 7990 C C . SER A 1 1026 ? 0.691 -38.306 -53.686 1.00 44.66 1026 SER A C 1
ATOM 7992 O O . SER A 1 1026 ? 1.921 -38.398 -53.617 1.00 44.66 1026 SER A O 1
ATOM 7994 N N . LEU A 1 1027 ? 0.002 -37.356 -53.042 1.00 43.72 1027 LEU A N 1
ATOM 7995 C CA . LEU A 1 1027 ? 0.598 -36.370 -52.133 1.00 43.72 1027 LEU A CA 1
ATOM 7996 C C . LEU A 1 1027 ? 0.981 -36.987 -50.777 1.00 43.72 1027 LEU A C 1
ATOM 7998 O O . LEU A 1 1027 ? 1.999 -36.589 -50.215 1.00 43.72 1027 LEU A O 1
ATOM 8002 N N . GLU A 1 1028 ? 0.256 -38.004 -50.299 1.00 37.12 1028 GLU A N 1
ATOM 8003 C CA . GLU A 1 1028 ? 0.594 -38.727 -49.058 1.00 37.12 1028 GLU A CA 1
ATOM 8004 C C . GLU A 1 1028 ? 1.836 -39.633 -49.174 1.00 37.12 1028 GLU A C 1
ATOM 8006 O O . GLU A 1 1028 ? 2.495 -39.896 -48.171 1.00 37.12 1028 GLU A O 1
ATOM 8011 N N . HIS A 1 1029 ? 2.216 -40.067 -50.384 1.00 36.97 1029 HIS A N 1
ATOM 8012 C CA . HIS A 1 1029 ? 3.306 -41.039 -50.594 1.00 36.97 1029 HIS A CA 1
ATOM 8013 C C . HIS A 1 1029 ? 4.536 -40.485 -51.344 1.00 36.97 1029 HIS A C 1
ATOM 8015 O O . HIS A 1 1029 ? 5.415 -41.245 -51.752 1.00 36.97 1029 HIS A O 1
ATOM 8021 N N . GLY A 1 1030 ? 4.642 -39.161 -51.511 1.00 42.28 1030 GLY A N 1
ATOM 8022 C CA . GLY A 1 1030 ? 5.870 -38.497 -51.978 1.00 42.28 1030 GLY A CA 1
ATOM 8023 C C . GLY A 1 1030 ? 6.253 -38.726 -53.452 1.00 42.28 1030 GLY A C 1
ATOM 8024 O O . GLY A 1 1030 ? 7.435 -38.650 -53.794 1.00 42.28 1030 GLY A O 1
ATOM 8025 N N . GLY A 1 1031 ? 5.289 -39.000 -54.337 1.00 44.19 1031 GLY A N 1
ATOM 8026 C CA . GLY A 1 1031 ? 5.526 -39.169 -55.779 1.00 44.19 1031 GLY A CA 1
ATOM 8027 C C . GLY A 1 1031 ? 5.656 -37.847 -56.559 1.00 44.19 1031 GLY A C 1
ATOM 8028 O O . GLY A 1 1031 ? 5.031 -36.842 -56.226 1.00 44.19 1031 GLY A O 1
ATOM 8029 N N . GLN A 1 1032 ? 6.452 -37.832 -57.640 1.00 44.59 1032 GLN A N 1
ATOM 8030 C CA . GLN A 1 1032 ? 6.616 -36.662 -58.521 1.00 44.59 1032 GLN A CA 1
ATOM 8031 C C . GLN A 1 1032 ? 5.325 -36.337 -59.301 1.00 44.59 1032 GLN A C 1
ATOM 8033 O O . GLN A 1 1032 ? 5.013 -36.960 -60.315 1.00 44.59 1032 GLN A O 1
ATOM 8038 N N . VAL A 1 1033 ? 4.632 -35.277 -58.874 1.00 46.66 1033 VAL A N 1
ATOM 8039 C CA . VAL A 1 1033 ? 3.380 -34.737 -59.450 1.00 46.66 1033 VAL A CA 1
ATOM 8040 C C . VAL A 1 1033 ? 3.472 -34.436 -60.962 1.00 46.66 1033 VAL A C 1
ATOM 8042 O O . VAL A 1 1033 ? 2.474 -34.497 -61.677 1.00 46.66 1033 VAL A O 1
ATOM 8045 N N . GLY A 1 1034 ? 4.674 -34.186 -61.495 1.00 40.66 1034 GLY A N 1
ATOM 8046 C CA . GLY A 1 1034 ? 4.886 -33.829 -62.904 1.00 40.66 1034 GLY A CA 1
ATOM 8047 C C . GLY A 1 1034 ? 4.550 -34.922 -63.932 1.00 40.66 1034 GLY A C 1
ATOM 8048 O O . GLY A 1 1034 ? 4.182 -34.588 -65.055 1.00 40.66 1034 GLY A O 1
ATOM 8049 N N . MET A 1 1035 ? 4.627 -36.211 -63.577 1.00 43.50 1035 MET A N 1
ATOM 8050 C CA . MET A 1 1035 ? 4.334 -37.302 -64.527 1.00 43.50 1035 MET A CA 1
ATOM 8051 C C . MET A 1 1035 ? 2.832 -37.580 -64.685 1.00 43.50 1035 MET A C 1
ATOM 8053 O O . MET A 1 1035 ? 2.388 -37.926 -65.778 1.00 43.50 1035 MET A O 1
ATOM 8057 N N . VAL A 1 1036 ? 2.039 -37.369 -63.629 1.00 45.25 1036 VAL A N 1
ATOM 8058 C CA . VAL A 1 1036 ? 0.576 -37.559 -63.655 1.00 45.25 1036 VAL A CA 1
ATOM 8059 C C . VAL A 1 1036 ? -0.094 -36.481 -64.519 1.00 45.25 1036 VAL A C 1
ATOM 8061 O O . VAL A 1 1036 ? -1.013 -36.770 -65.288 1.00 45.25 1036 VAL A O 1
ATOM 8064 N N . PHE A 1 1037 ? 0.435 -35.253 -64.494 1.00 47.41 1037 PHE A N 1
ATOM 8065 C CA . PHE A 1 1037 ? -0.055 -34.157 -65.333 1.00 47.41 1037 PHE A CA 1
ATOM 8066 C C . PHE A 1 1037 ? 0.266 -34.328 -66.828 1.00 47.41 1037 PHE A C 1
ATOM 8068 O O . PHE A 1 1037 ? -0.572 -33.961 -67.650 1.00 47.41 1037 PHE A O 1
ATOM 8075 N N . ASP A 1 1038 ? 1.398 -34.938 -67.213 1.00 43.00 1038 ASP A N 1
ATOM 8076 C CA . ASP A 1 1038 ? 1.683 -35.240 -68.633 1.00 43.00 1038 ASP A CA 1
ATOM 8077 C C . ASP A 1 1038 ? 0.720 -36.313 -69.189 1.00 43.00 1038 ASP A C 1
ATOM 8079 O O . ASP A 1 1038 ? 0.365 -36.307 -70.369 1.00 43.00 1038 ASP A O 1
ATOM 8083 N N . GLN A 1 1039 ? 0.210 -37.194 -68.320 1.00 44.38 1039 GLN A N 1
ATOM 8084 C CA . GLN A 1 1039 ? -0.791 -38.210 -68.657 1.00 44.38 1039 GLN A CA 1
ATOM 8085 C C . GLN A 1 1039 ? -2.217 -37.625 -68.751 1.00 44.38 1039 GLN A C 1
ATOM 8087 O O . GLN A 1 1039 ? -2.971 -37.986 -69.661 1.00 44.38 1039 GLN A O 1
ATOM 8092 N N . MET A 1 1040 ? -2.565 -36.655 -67.892 1.00 44.53 1040 MET A N 1
ATOM 8093 C CA . MET A 1 1040 ? -3.813 -35.874 -67.979 1.00 44.53 1040 MET A CA 1
ATOM 8094 C C . MET A 1 1040 ? -3.836 -34.914 -69.183 1.00 44.53 1040 MET A C 1
ATOM 8096 O O . MET A 1 1040 ? -4.860 -34.771 -69.850 1.00 44.53 1040 MET A O 1
ATOM 8100 N N . TYR A 1 1041 ? -2.704 -34.290 -69.525 1.00 42.84 1041 TYR A N 1
ATOM 8101 C CA . TYR A 1 1041 ? -2.603 -33.390 -70.680 1.00 42.84 1041 TYR A CA 1
ATOM 8102 C C . TYR A 1 1041 ? -2.778 -34.143 -72.010 1.00 42.84 1041 TYR A C 1
ATOM 8104 O O . TYR A 1 1041 ? -3.452 -33.664 -72.924 1.00 42.84 1041 TYR A O 1
ATOM 8112 N N . ARG A 1 1042 ? -2.241 -35.370 -72.107 1.00 41.66 1042 ARG A N 1
ATOM 8113 C CA . ARG A 1 1042 ? -2.408 -36.240 -73.287 1.00 41.66 1042 ARG A CA 1
ATOM 8114 C C . ARG A 1 1042 ? -3.818 -36.818 -73.425 1.00 41.66 1042 ARG A C 1
ATOM 8116 O O . ARG A 1 1042 ? -4.263 -37.026 -74.550 1.00 41.66 1042 ARG A O 1
ATOM 8123 N N . SER A 1 1043 ? -4.534 -37.040 -72.323 1.00 43.94 1043 SER A N 1
ATOM 8124 C CA . SER A 1 1043 ? -5.925 -37.523 -72.345 1.00 43.94 1043 SER A CA 1
ATOM 8125 C C . SER A 1 1043 ? -6.938 -36.404 -72.635 1.00 43.94 1043 SER A C 1
ATOM 8127 O O . SER A 1 1043 ? -7.916 -36.644 -73.343 1.00 43.94 1043 SER A O 1
ATOM 8129 N N . ASN A 1 1044 ? -6.660 -35.156 -72.235 1.00 40.91 1044 ASN A N 1
ATOM 8130 C CA . ASN A 1 1044 ? -7.503 -33.994 -72.562 1.00 40.91 1044 ASN A CA 1
ATOM 8131 C C . ASN A 1 1044 ? -7.319 -33.435 -73.988 1.00 40.91 1044 ASN A C 1
ATOM 8133 O O . ASN A 1 1044 ? -8.174 -32.697 -74.480 1.00 40.91 1044 ASN A O 1
ATOM 8137 N N . ALA A 1 1045 ? -6.259 -33.819 -74.708 1.00 36.06 1045 ALA A N 1
ATOM 8138 C CA . ALA A 1 1045 ? -6.102 -33.474 -76.125 1.00 36.06 1045 ALA A CA 1
ATOM 8139 C C . ALA A 1 1045 ? -7.181 -34.121 -77.026 1.00 36.06 1045 ALA A C 1
ATOM 8141 O O . ALA A 1 1045 ? -7.473 -33.601 -78.102 1.00 36.06 1045 ALA A O 1
ATOM 8142 N N . GLY A 1 1046 ? -7.819 -35.213 -76.580 1.00 39.69 1046 GLY A N 1
ATOM 8143 C CA . GLY A 1 1046 ? -8.902 -35.886 -77.308 1.00 39.69 1046 GLY A CA 1
ATOM 8144 C C . GLY A 1 1046 ? -10.274 -35.204 -77.206 1.00 39.69 1046 GLY A C 1
ATOM 8145 O O . GLY A 1 1046 ? -11.118 -35.403 -78.080 1.00 39.69 1046 GLY A O 1
ATOM 8146 N N . LEU A 1 1047 ? -10.498 -34.372 -76.184 1.00 38.19 1047 LEU A N 1
ATOM 8147 C CA . LEU A 1 1047 ? -11.785 -33.701 -75.941 1.00 38.19 1047 LEU A CA 1
ATOM 8148 C C . LEU A 1 1047 ? -11.866 -32.295 -76.555 1.00 38.19 1047 LEU A C 1
ATOM 8150 O O . LEU A 1 1047 ? -12.957 -31.766 -76.726 1.00 38.19 1047 LEU A O 1
ATOM 8154 N N . ARG A 1 1048 ? -10.739 -31.725 -76.998 1.00 33.12 1048 ARG A N 1
ATOM 8155 C CA . ARG A 1 1048 ? -10.676 -30.409 -77.662 1.00 33.12 1048 ARG A CA 1
ATOM 8156 C C . ARG A 1 1048 ? -11.171 -30.384 -79.120 1.00 33.12 1048 ARG A C 1
ATOM 8158 O O . ARG A 1 1048 ? -11.148 -29.325 -79.731 1.00 33.12 1048 ARG A O 1
ATOM 8165 N N . ASN A 1 1049 ? -11.616 -31.519 -79.674 1.00 34.22 1049 ASN A N 1
ATOM 8166 C CA . ASN A 1 1049 ? -12.088 -31.650 -81.065 1.00 34.22 1049 ASN A CA 1
ATOM 8167 C C . ASN A 1 1049 ? -13.599 -31.930 -81.213 1.00 34.22 1049 ASN A C 1
ATOM 8169 O O . ASN A 1 1049 ? -14.067 -32.238 -82.309 1.00 34.22 1049 ASN A O 1
ATOM 8173 N N . ARG A 1 1050 ? -14.393 -31.805 -80.146 1.00 37.12 1050 ARG A N 1
ATOM 8174 C CA . ARG A 1 1050 ? -15.858 -31.698 -80.240 1.00 37.12 1050 ARG A CA 1
ATOM 8175 C C . ARG A 1 1050 ? -16.280 -30.532 -79.357 1.00 37.12 1050 ARG A C 1
ATOM 8177 O O . ARG A 1 1050 ? -15.930 -30.550 -78.189 1.00 37.12 1050 ARG A O 1
ATOM 8184 N N . TYR A 1 1051 ? -17.019 -29.578 -79.920 1.00 29.69 1051 TYR A N 1
ATOM 8185 C CA . TYR A 1 1051 ? -17.338 -28.242 -79.385 1.00 29.69 1051 TYR A CA 1
ATOM 8186 C C . TYR A 1 1051 ? -16.316 -27.144 -79.729 1.00 29.69 1051 TYR A C 1
ATOM 8188 O O . TYR A 1 1051 ? -15.656 -26.578 -78.862 1.00 29.69 1051 TYR A O 1
ATOM 8196 N N . ASN A 1 1052 ? -16.227 -26.853 -81.034 1.00 34.91 1052 ASN A N 1
ATOM 8197 C CA . ASN A 1 1052 ? -16.295 -25.458 -81.490 1.00 34.91 1052 ASN A CA 1
ATOM 8198 C C . ASN A 1 1052 ? -17.680 -24.897 -81.164 1.00 34.91 1052 ASN A C 1
ATOM 8200 O O . ASN A 1 1052 ? -18.647 -25.685 -81.313 1.00 34.91 1052 ASN A O 1
#

Organism: Salvia splendens (NCBI:txid180675)